Protein AF-0000000076656588 (afdb_homodimer)

Foldseek 3Di:
DQPFQQDFDPLFQADWAWDADDDDPVLVVVQLVLLVPDDDDDADPQLCDPVQLNAHHPVVLVVLSVVLNVFDLVVVSVLQRNFTKTWDWFDDPHDTKIKIKTKRAAPDPLAAEEEEEEAPPFFLVLQSVVVVVQVVVDGSPGHRHMYIYIGFALAQPIHFDDDPDADELLRSLNRVLRVCVNSNQQCAHEYEYAHSSLLSQLQNLLPPVRHFEYEYADQDADDPPPDDPVVFDPLQVLLQVLQVCCVVRNCVVLQCLQPPLVVLLVVCLPGLSSLLRVRVRCQPQFKQDRDPSSSSSNSSVSCNSRVRSSRRSSHSNQAPHPPHHHRQPDQSSQRAHEYEYEYASSENRGHGPVVSVVRYPYPYYHYDDHIGRSCCNRPVPVVVVSVVVSCVVCSVRD/DPPFQQDFDPLFQADWAWDADDDDPVLVVVQLVLLVPDDDDDADPQLCDPVQLNAHHPVVLVVLSVVLNVFDLVVVSVLQRNFTKTWDWFDDPHDTKIKIKTKRAAPDPLAAEEEEEEAPPFFLVLQSVVVVVQVVVDGSPGHRHMYIYIGFALAQPIHFDDDPDADELLRSLNRVLRVCVNSNQQCAHEYEYAHSSLLSLLQNLLPPVRHFEYEYAYQDADDPPPDDPVVDDPLQVLLQVLQVCCVVRNCVVLQCLQPPLVVLLVVCLPGLSSLLRVRVRCQPQFKQDRDPSSSSSNSSVSCNSRVRSSRRSSHSNQAPHPPHHHRQPDQSSQRAHEYEYEAASSENRGHDPVVSVVRYPYPYYHYDDHIGRSCCNRPVPVVVVSVVVSCVVCSVRD

Nearest PDB structures (foldseek):
  6ix4-assembly1_B  TM=9.823E-01  e=9.182E-57  Aspergillus usamii
  6ix4-assembly1_A  TM=9.821E-01  e=6.849E-57  Aspergillus usamii
  8xiz-assembly1_A  TM=9.850E-01  e=1.556E-56  Aspergillus usamii
  6ix2-assembly1_B  TM=9.852E-01  e=2.638E-56  Aspergillus usamii
  8xiz-assembly1_B  TM=9.873E-01  e=5.028E-56  Aspergillus usamii

Secondary structure (DSSP, 8-state):
--STT----TT-SSPPEE------HHHHHHHHHHHHTPPPPPP-TGGG-TT-TTSS-HHHHHHHHHHHHH--HHHHHHHHTTS-EEEEEEEETTEEEEEEEEEE--S-TTPEEEEEE--SS--GGGGHHHHHHHHHH--TTT-SEEEEEEPPTTSTTSPPPPSSS---HHHHHHHHHHHHHHTT-TT-EEEEE-HHHHHHHHHHHHH-TTEEEEEES-------S-S-GGG--HHHHHHHHHHHHIIIII-HHHHHHHH-HHHHHHHHTS-HHHHHHHHHHHHHHT-SSPPPHHHHHHHHHHHHHHT-TGGG-HHHHHHTSTT---STT-GGG-EEEEEEEEE-TBSSS---HHHHHTTEEEEEEEE-SS-BS-HHHH-HHHHHHHHHHHHHHHGGG-/--STT----TT-SSPPEE------HHHHHHHHHHHHTPPPPPP-TGGG-TT-TTSS-HHHHHHHHHHHHH--HHHHHHHHTTS-EEEEEEEETTEEEEEEEEEE--S-TTPEEEEEE--SS--GGGGHHHHHHHHHH--TTT--EEEEEEPPTTSTTSPPPPSSS---HHHHHHHHHHHHHHTT-TT-EEEEE-HHHHHHHHHHHHH-TTEEEEEES-------S-S-GGG--HHHHHHHHHHHHIIIII-HHHHHHHH-HHHHHHHHTS-HHHHHHHHHHHHHHT-SSPPPHHHHHHHHHHHHHHT-TGGG-HHHHHHTSTTPPPSTT-GGG-EEEEEEEEE-TBSSS---HHHHHTTEEEEEEEE-SS-BS-HHHH-HHHHHHHHHHHHHHHGGG-

Organism: Fusarium proliferatum (strain ET1) (NCBI:txid1227346)

Structure (mmCIF, N/CA/C/O backbone):
data_AF-0000000076656588-model_v1
#
loop_
_entity.id
_entity.type
_entity.pdbx_description
1 polymer 'Related to epoxide hydrolase'
#
loop_
_atom_site.group_PDB
_atom_site.id
_atom_site.type_symbol
_atom_site.label_atom_id
_atom_site.label_alt_id
_atom_site.label_comp_id
_atom_site.label_asym_id
_atom_site.label_entity_id
_atom_site.label_seq_id
_atom_site.pdbx_PDB_ins_code
_atom_site.Cartn_x
_atom_site.Cartn_y
_atom_site.Cartn_z
_atom_site.occupancy
_atom_site.B_iso_or_equiv
_atom_site.auth_seq_id
_atom_site.auth_comp_id
_atom_site.auth_asym_id
_atom_site.auth_atom_id
_atom_site.pdbx_PDB_model_num
ATOM 1 N N . MET A 1 1 ? 21.094 -28.156 -20.594 1 48.97 1 MET A N 1
ATOM 2 C CA . MET A 1 1 ? 19.859 -28.656 -19.969 1 48.97 1 MET A CA 1
ATOM 3 C C . MET A 1 1 ? 19.984 -30.141 -19.641 1 48.97 1 MET A C 1
ATOM 5 O O . MET A 1 1 ? 20.672 -30.891 -20.344 1 48.97 1 MET A O 1
ATOM 9 N N . SER A 1 2 ? 19.734 -30.406 -18.281 1 55.19 2 SER A N 1
ATOM 10 C CA . SER A 1 2 ? 19.844 -31.828 -17.969 1 55.19 2 SER A CA 1
ATOM 11 C C . SER A 1 2 ? 19.094 -32.688 -18.969 1 55.19 2 SER A C 1
ATOM 13 O O . SER A 1 2 ? 17.969 -32.375 -19.344 1 55.19 2 SER A O 1
ATOM 15 N N . ALA A 1 3 ? 19.766 -33.406 -19.562 1 64.75 3 ALA A N 1
ATOM 16 C CA . ALA A 1 3 ? 19.406 -34.344 -20.625 1 64.75 3 ALA A CA 1
ATOM 17 C C . ALA A 1 3 ? 18.25 -35.25 -20.188 1 64.75 3 ALA A C 1
ATOM 19 O O . ALA A 1 3 ? 17.531 -35.781 -21.031 1 64.75 3 ALA A O 1
ATOM 20 N N . ASN A 1 4 ? 18.047 -35.125 -18.828 1 86.75 4 ASN A N 1
ATOM 21 C CA . ASN A 1 4 ? 16.969 -36 -18.375 1 86.75 4 ASN A CA 1
ATOM 22 C C . ASN A 1 4 ? 15.625 -35.25 -18.359 1 86.75 4 ASN A C 1
ATOM 24 O O . ASN A 1 4 ? 15.578 -34.031 -18.125 1 86.75 4 ASN A O 1
ATOM 28 N N . TYR A 1 5 ? 14.445 -35.812 -18.781 1 95.06 5 TYR A N 1
ATOM 29 C CA . TYR A 1 5 ? 13.047 -35.406 -18.766 1 95.06 5 TYR A CA 1
ATOM 30 C C . TYR A 1 5 ? 12.758 -34.375 -19.859 1 95.06 5 TYR A C 1
ATOM 32 O O . TYR A 1 5 ? 11.781 -33.656 -19.797 1 95.06 5 TYR A O 1
ATOM 40 N N . CYS A 1 6 ? 13.633 -34.156 -20.875 1 95.06 6 CYS A N 1
ATOM 41 C CA . CYS A 1 6 ? 13.531 -33.062 -21.812 1 95.06 6 CYS A CA 1
ATOM 42 C C . CYS A 1 6 ? 12.906 -33.531 -23.125 1 95.06 6 CYS A C 1
ATOM 44 O O . CYS A 1 6 ? 12.773 -32.719 -24.062 1 95.06 6 CYS A O 1
ATOM 46 N N . THR A 1 7 ? 12.57 -34.812 -23.203 1 94.81 7 THR A N 1
ATOM 47 C CA . THR A 1 7 ? 11.984 -35.281 -24.453 1 94.81 7 THR A CA 1
ATOM 48 C C . THR A 1 7 ? 10.547 -34.812 -24.609 1 94.81 7 THR A C 1
ATOM 50 O O . THR A 1 7 ? 9.648 -35.25 -23.891 1 94.81 7 THR A O 1
ATOM 53 N N . ILE A 1 8 ? 10.328 -33.969 -25.547 1 95.12 8 ILE A N 1
ATOM 54 C CA . ILE A 1 8 ? 9.016 -33.406 -25.828 1 95.12 8 ILE A CA 1
ATOM 55 C C . ILE A 1 8 ? 8.078 -34.5 -26.312 1 95.12 8 ILE A C 1
ATOM 57 O O . ILE A 1 8 ? 8.461 -35.344 -27.141 1 95.12 8 ILE A O 1
ATOM 61 N N . PRO A 1 9 ? 6.887 -34.5 -25.812 1 94.25 9 PRO A N 1
ATOM 62 C CA . PRO A 1 9 ? 5.945 -35.562 -26.25 1 94.25 9 PRO A CA 1
ATOM 63 C C . PRO A 1 9 ? 5.805 -35.625 -27.766 1 94.25 9 PRO A C 1
ATOM 65 O O . PRO A 1 9 ? 5.793 -34.594 -28.438 1 94.25 9 PRO A O 1
ATOM 68 N N . THR A 1 10 ? 5.66 -36.781 -28.281 1 92.94 10 THR A N 1
ATOM 69 C CA . THR A 1 10 ? 5.559 -37 -29.719 1 92.94 10 THR A CA 1
ATOM 70 C C . THR A 1 10 ? 4.305 -36.344 -30.281 1 92.94 10 THR A C 1
ATOM 72 O O . THR A 1 10 ? 4.289 -35.938 -31.438 1 92.94 10 THR A O 1
ATOM 75 N N . ALA A 1 11 ? 3.338 -36.188 -29.469 1 94.56 11 ALA A N 1
ATOM 76 C CA . ALA A 1 11 ? 2.051 -35.656 -29.891 1 94.56 11 ALA A CA 1
ATOM 77 C C . ALA A 1 11 ? 2.09 -34.125 -29.922 1 94.56 11 ALA A C 1
ATOM 79 O O . ALA A 1 11 ? 1.123 -33.469 -30.344 1 94.56 11 ALA A O 1
ATOM 80 N N . ALA A 1 12 ? 3.191 -33.531 -29.547 1 96.94 12 ALA A N 1
ATOM 81 C CA . ALA A 1 12 ? 3.285 -32.062 -29.531 1 96.94 12 ALA A CA 1
ATOM 82 C C . ALA A 1 12 ? 3.004 -31.484 -30.906 1 96.94 12 ALA A C 1
ATOM 84 O O . ALA A 1 12 ? 3.541 -31.953 -31.906 1 96.94 12 ALA A O 1
ATOM 85 N N . ILE A 1 13 ? 2.156 -30.516 -30.953 1 97.12 13 ILE A N 1
ATOM 86 C CA . ILE A 1 13 ? 1.765 -29.859 -32.188 1 97.12 13 ILE A CA 1
ATOM 87 C C . ILE A 1 13 ? 2.816 -28.828 -32.594 1 97.12 13 ILE A C 1
ATOM 89 O O . ILE A 1 13 ? 3.105 -28.641 -33.75 1 97.12 13 ILE A O 1
ATOM 93 N N . LYS A 1 14 ? 3.307 -28.141 -31.594 1 96.88 14 LYS A N 1
ATOM 94 C CA . LYS A 1 14 ? 4.387 -27.172 -31.734 1 96.88 14 LYS A CA 1
ATOM 95 C C . LYS A 1 14 ? 5.523 -27.469 -30.766 1 96.88 14 LYS A C 1
ATOM 97 O O . LYS A 1 14 ? 5.285 -27.781 -29.594 1 96.88 14 LYS A O 1
ATOM 102 N N . GLN A 1 15 ? 6.684 -27.328 -31.25 1 95.81 15 GLN A N 1
ATOM 103 C CA . GLN A 1 15 ? 7.84 -27.609 -30.406 1 95.81 15 GLN A CA 1
ATOM 104 C C . GLN A 1 15 ? 8.227 -26.391 -29.562 1 95.81 15 GLN A C 1
ATOM 106 O O . GLN A 1 15 ? 8.492 -25.312 -30.109 1 95.81 15 GLN A O 1
ATOM 111 N N . PRO A 1 16 ? 8.242 -26.531 -28.266 1 97.69 16 PRO A N 1
ATOM 112 C CA . PRO A 1 16 ? 8.805 -25.438 -27.469 1 97.69 16 PRO A CA 1
ATOM 113 C C . PRO A 1 16 ? 10.312 -25.312 -27.641 1 97.69 16 PRO A C 1
ATOM 115 O O . PRO A 1 16 ? 10.969 -26.219 -28.156 1 97.69 16 PRO A O 1
ATOM 118 N N . LYS A 1 17 ? 10.844 -24.188 -27.266 1 97.88 17 LYS A N 1
ATOM 119 C CA . LYS A 1 17 ? 12.273 -23.938 -27.391 1 97.88 17 LYS A CA 1
ATOM 120 C C . LYS A 1 17 ? 12.977 -24.078 -26.031 1 97.88 17 LYS A C 1
ATOM 122 O O . LYS A 1 17 ? 12.516 -23.531 -25.031 1 97.88 17 LYS A O 1
ATOM 127 N N . PRO A 1 18 ? 14.07 -24.875 -26.031 1 97.31 18 PRO A N 1
ATOM 128 C CA . PRO A 1 18 ? 14.82 -24.906 -24.781 1 97.31 18 PRO A CA 1
ATOM 129 C C . PRO A 1 18 ? 15.211 -23.516 -24.281 1 97.31 18 PRO A C 1
ATOM 131 O O . PRO A 1 18 ? 15.516 -22.641 -25.094 1 97.31 18 PRO A O 1
ATOM 134 N N . PHE A 1 19 ? 15.195 -23.344 -23.016 1 98.19 19 PHE A N 1
ATOM 135 C CA . PHE A 1 19 ? 15.5 -22.062 -22.375 1 98.19 19 PHE A CA 1
ATOM 136 C C . PHE A 1 19 ? 16.469 -22.25 -21.219 1 98.19 19 PHE A C 1
ATOM 138 O O . PHE A 1 19 ? 16.359 -23.219 -20.469 1 98.19 19 PHE A O 1
ATOM 145 N N . VAL A 1 20 ? 17.453 -21.422 -21.109 1 98.12 20 VAL A N 1
ATOM 146 C CA . VAL A 1 20 ? 18.391 -21.422 -20 1 98.12 20 VAL A CA 1
ATOM 147 C C . VAL A 1 20 ? 18.297 -20.109 -19.234 1 98.12 20 VAL A C 1
ATOM 149 O O . VAL A 1 20 ? 18.422 -19.031 -19.812 1 98.12 20 VAL A O 1
ATOM 152 N N . VAL A 1 21 ? 18.031 -20.172 -17.969 1 98.31 21 VAL A N 1
ATOM 153 C CA . VAL A 1 21 ? 18.016 -18.984 -17.125 1 98.31 21 VAL A CA 1
ATOM 154 C C . VAL A 1 21 ? 19.438 -18.469 -16.938 1 98.31 21 VAL A C 1
ATOM 156 O O . VAL A 1 21 ? 20.281 -19.141 -16.359 1 98.31 21 VAL A O 1
ATOM 159 N N . ARG A 1 22 ? 19.703 -17.328 -17.453 1 98 22 ARG A N 1
ATOM 160 C CA . ARG A 1 22 ? 21.016 -16.719 -17.391 1 98 22 ARG A CA 1
ATOM 161 C C . ARG A 1 22 ? 20.922 -15.203 -17.516 1 98 22 ARG A C 1
ATOM 163 O O . ARG A 1 22 ? 20.5 -14.688 -18.547 1 98 22 ARG A O 1
ATOM 170 N N . HIS A 1 23 ? 21.312 -14.469 -16.516 1 98.5 23 HIS A N 1
ATOM 171 C CA . HIS A 1 23 ? 21.438 -13.016 -16.547 1 98.5 23 HIS A CA 1
ATOM 172 C C . HIS A 1 23 ? 22.875 -12.594 -16.797 1 98.5 23 HIS A C 1
ATOM 174 O O . HIS A 1 23 ? 23.812 -13.32 -16.422 1 98.5 23 HIS A O 1
ATOM 180 N N . THR A 1 24 ? 23.094 -11.477 -17.406 1 98.44 24 THR A N 1
ATOM 181 C CA . THR A 1 24 ? 24.453 -11.031 -17.719 1 98.44 24 THR A CA 1
ATOM 182 C C . THR A 1 24 ? 25.188 -10.602 -16.438 1 98.44 24 THR A C 1
ATOM 184 O O . THR A 1 24 ? 24.547 -10.312 -15.43 1 98.44 24 THR A O 1
ATOM 187 N N . ASP A 1 25 ? 26.484 -10.633 -16.516 1 98.06 25 ASP A N 1
ATOM 188 C CA . ASP A 1 25 ? 27.297 -10.164 -15.398 1 98.06 25 ASP A CA 1
ATOM 189 C C . ASP A 1 25 ? 26.984 -8.703 -15.07 1 98.06 25 ASP A C 1
ATOM 191 O O . ASP A 1 25 ? 27.031 -8.297 -13.906 1 98.06 25 ASP A O 1
ATOM 195 N N . GLU A 1 26 ? 26.719 -7.961 -16.047 1 97.94 26 GLU A N 1
ATOM 196 C CA . GLU A 1 26 ? 26.375 -6.555 -15.867 1 97.94 26 GLU A CA 1
ATOM 197 C C . GLU A 1 26 ? 25.062 -6.41 -15.086 1 97.94 26 GLU A C 1
ATOM 199 O O . GLU A 1 26 ? 24.984 -5.598 -14.156 1 97.94 26 GLU A O 1
ATOM 204 N N . GLN A 1 27 ? 24.062 -7.16 -15.438 1 97.38 27 GLN A N 1
ATOM 205 C CA . GLN A 1 27 ? 22.797 -7.145 -14.719 1 97.38 27 GLN A CA 1
ATOM 206 C C . GLN A 1 27 ? 23 -7.492 -13.242 1 97.38 27 GLN A C 1
ATOM 208 O O . GLN A 1 27 ? 22.391 -6.867 -12.367 1 97.38 27 GLN A O 1
ATOM 213 N N . LEU A 1 28 ? 23.828 -8.484 -13.008 1 98.31 28 LEU A N 1
ATOM 214 C CA . LEU A 1 28 ? 24.047 -8.938 -11.641 1 98.31 28 LEU A CA 1
ATOM 215 C C . LEU A 1 28 ? 24.859 -7.922 -10.852 1 98.31 28 LEU A C 1
ATOM 217 O O . LEU A 1 28 ? 24.641 -7.73 -9.656 1 98.31 28 LEU A O 1
ATOM 221 N N . ARG A 1 29 ? 25.844 -7.254 -11.5 1 97.38 29 ARG A N 1
ATOM 222 C CA . ARG A 1 29 ? 26.625 -6.203 -10.844 1 97.38 29 ARG A CA 1
ATOM 223 C C . ARG A 1 29 ? 25.734 -5.012 -10.492 1 97.38 29 ARG A C 1
ATOM 225 O O . ARG A 1 29 ? 25.828 -4.457 -9.398 1 97.38 29 ARG A O 1
ATOM 232 N N . ASP A 1 30 ? 24.906 -4.617 -11.438 1 96.31 30 ASP A N 1
ATOM 233 C CA . ASP A 1 30 ? 23.984 -3.518 -11.195 1 96.31 30 ASP A CA 1
ATOM 234 C C . ASP A 1 30 ? 23.031 -3.846 -10.039 1 96.31 30 ASP A C 1
ATOM 236 O O . ASP A 1 30 ? 22.719 -2.979 -9.219 1 96.31 30 ASP A O 1
ATOM 240 N N . PHE A 1 31 ? 22.609 -5.059 -10.102 1 97.62 31 PHE A N 1
ATOM 241 C CA . PHE A 1 31 ? 21.734 -5.555 -9.047 1 97.62 31 PHE A CA 1
ATOM 242 C C . PHE A 1 31 ? 22.422 -5.453 -7.684 1 97.62 31 PHE A C 1
ATOM 244 O O . PHE A 1 31 ? 21.844 -4.93 -6.73 1 97.62 31 PHE A O 1
ATOM 251 N N . LYS A 1 32 ? 23.578 -5.902 -7.531 1 97.31 32 LYS A N 1
ATOM 252 C CA . LYS A 1 32 ? 24.344 -5.84 -6.289 1 97.31 32 LYS A CA 1
ATOM 253 C C . LYS A 1 32 ? 24.578 -4.391 -5.863 1 97.31 32 LYS A C 1
ATOM 255 O O . LYS A 1 32 ? 24.453 -4.059 -4.684 1 97.31 32 LYS A O 1
ATOM 260 N N . THR A 1 33 ? 24.906 -3.533 -6.793 1 96.69 33 THR A N 1
ATOM 261 C CA . THR A 1 33 ? 25.141 -2.119 -6.512 1 96.69 33 THR A CA 1
ATOM 262 C C . THR A 1 33 ? 23.875 -1.472 -5.957 1 96.69 33 THR A C 1
ATOM 264 O O . THR A 1 33 ? 23.938 -0.664 -5.027 1 96.69 33 THR A O 1
ATOM 267 N N . ALA A 1 34 ? 22.75 -1.822 -6.527 1 96.81 34 ALA A N 1
ATOM 268 C CA . ALA A 1 34 ? 21.469 -1.281 -6.074 1 96.81 34 ALA A CA 1
ATOM 269 C C . ALA A 1 34 ? 21.188 -1.677 -4.629 1 96.81 34 ALA A C 1
ATOM 271 O O . ALA A 1 34 ? 20.672 -0.872 -3.846 1 96.81 34 ALA A O 1
ATOM 272 N N . ILE A 1 35 ? 21.5 -2.916 -4.277 1 97.81 35 ILE A N 1
ATOM 273 C CA . ILE A 1 35 ? 21.312 -3.396 -2.912 1 97.81 35 ILE A CA 1
ATOM 274 C C . ILE A 1 35 ? 22.234 -2.637 -1.96 1 97.81 35 ILE A C 1
ATOM 276 O O . ILE A 1 35 ? 21.781 -2.141 -0.921 1 97.81 35 ILE A O 1
ATOM 280 N N . GLU A 1 36 ? 23.438 -2.475 -2.338 1 96.25 36 GLU A N 1
ATOM 281 C CA . GLU A 1 36 ? 24.469 -1.931 -1.46 1 96.25 36 GLU A CA 1
ATOM 282 C C . GLU A 1 36 ? 24.281 -0.431 -1.25 1 96.25 36 GLU A C 1
ATOM 284 O O . GLU A 1 36 ? 24.672 0.109 -0.21 1 96.25 36 GLU A O 1
ATOM 289 N N . SER A 1 37 ? 23.625 0.209 -2.154 1 93.56 37 SER A N 1
ATOM 290 C CA . SER A 1 37 ? 23.516 1.663 -2.107 1 93.56 37 SER A CA 1
ATOM 291 C C . SER A 1 37 ? 22.219 2.104 -1.437 1 93.56 37 SER A C 1
ATOM 293 O O . SER A 1 37 ? 21.984 3.299 -1.241 1 93.56 37 SER A O 1
ATOM 295 N N . TH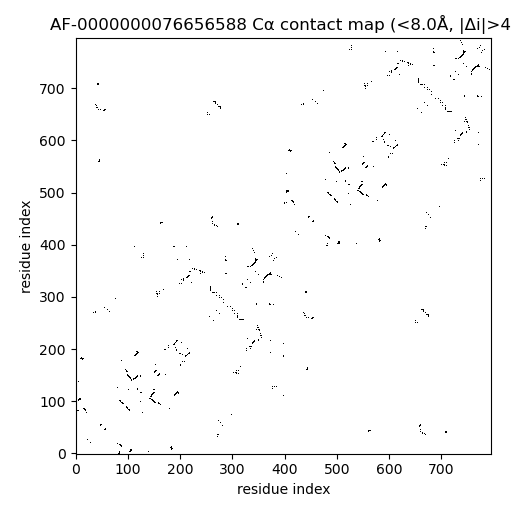R A 1 38 ? 21.453 1.171 -1.099 1 94.5 38 THR A N 1
ATOM 296 C CA . THR A 1 38 ? 20.125 1.527 -0.612 1 94.5 38 THR A CA 1
ATOM 297 C C . THR A 1 38 ? 20.188 1.971 0.847 1 94.5 38 THR A C 1
ATOM 299 O O . THR A 1 38 ? 20.859 1.335 1.668 1 94.5 38 THR A O 1
ATOM 302 N N . LYS A 1 39 ? 19.5 3.086 1.136 1 91.62 39 LYS A N 1
ATOM 303 C CA . LYS A 1 39 ? 19.297 3.551 2.506 1 91.62 39 LYS A CA 1
ATOM 304 C C . LYS A 1 39 ? 18.094 2.867 3.146 1 91.62 39 LYS A C 1
ATOM 306 O O . LYS A 1 39 ? 17.031 2.744 2.521 1 91.62 39 LYS A O 1
ATOM 311 N N . LEU A 1 40 ? 18.328 2.359 4.379 1 95.94 40 LEU A N 1
ATOM 312 C CA . LEU A 1 40 ? 17.219 1.747 5.109 1 95.94 40 LEU A CA 1
ATOM 313 C C . LEU A 1 40 ? 16.516 2.773 5.988 1 95.94 40 LEU A C 1
ATOM 315 O O . LEU A 1 40 ? 17.156 3.639 6.582 1 95.94 40 LEU A O 1
ATOM 319 N N . GLY A 1 41 ? 15.258 2.785 6.047 1 95.75 41 GLY A N 1
ATOM 320 C CA . GLY A 1 41 ? 14.484 3.709 6.859 1 95.75 41 GLY A CA 1
ATOM 321 C C . GLY A 1 41 ? 14.797 3.607 8.344 1 95.75 41 GLY A C 1
ATOM 322 O O . GLY A 1 41 ? 15.422 2.641 8.789 1 95.75 41 GLY A O 1
ATOM 323 N N . PRO A 1 42 ? 14.383 4.586 9.07 1 97.44 42 PRO A N 1
ATOM 324 C CA . PRO A 1 42 ? 14.664 4.594 10.508 1 97.44 42 PRO A CA 1
ATOM 325 C C . PRO A 1 42 ? 13.859 3.549 11.273 1 97.44 42 PRO A C 1
ATOM 327 O O . PRO A 1 42 ? 12.836 3.062 10.773 1 97.44 42 PRO A O 1
ATOM 330 N N . THR A 1 43 ? 14.375 3.211 12.445 1 97.81 43 THR A N 1
ATOM 331 C CA . THR A 1 43 ? 13.594 2.389 13.367 1 97.81 43 THR A CA 1
ATOM 332 C C . THR A 1 43 ? 12.406 3.174 13.922 1 97.81 43 THR A C 1
ATOM 334 O O . THR A 1 43 ? 12.531 4.363 14.219 1 97.81 43 THR A O 1
ATOM 337 N N . THR A 1 44 ? 11.328 2.566 14.031 1 98.56 44 THR A N 1
ATOM 338 C CA . THR A 1 44 ? 10.109 3.098 14.633 1 98.56 44 THR A CA 1
ATOM 339 C C . THR A 1 44 ? 9.516 2.098 15.617 1 98.56 44 THR A C 1
ATOM 341 O O . THR A 1 44 ? 9.945 0.945 15.68 1 98.56 44 THR A O 1
ATOM 344 N N . TYR A 1 45 ? 8.555 2.566 16.422 1 98.44 45 TYR A N 1
ATOM 345 C CA . TYR A 1 45 ? 7.824 1.678 17.328 1 98.44 45 TYR A CA 1
ATOM 346 C C . TYR A 1 45 ? 7.242 0.492 16.562 1 98.44 45 TYR A C 1
ATOM 348 O O . TYR A 1 45 ? 7.324 -0.65 17.016 1 98.44 45 TYR A O 1
ATOM 356 N N . GLU A 1 46 ? 6.727 0.719 15.383 1 98.62 46 GLU A N 1
ATOM 357 C CA . GLU A 1 46 ? 6.023 -0.283 14.586 1 98.62 46 GLU A CA 1
ATOM 358 C C . GLU A 1 46 ? 6.984 -1.35 14.07 1 98.62 46 GLU A C 1
ATOM 360 O O . GLU A 1 46 ? 6.688 -2.545 14.148 1 98.62 46 GLU A O 1
ATOM 365 N N . ASN A 1 47 ? 8.133 -0.946 13.539 1 98.62 47 ASN A N 1
ATOM 366 C CA . ASN A 1 47 ? 9.016 -1.929 12.914 1 98.62 47 ASN A CA 1
ATOM 367 C C . ASN A 1 47 ? 9.961 -2.557 13.93 1 98.62 47 ASN A C 1
ATOM 369 O O . ASN A 1 47 ? 10.844 -3.338 13.562 1 98.62 47 ASN A O 1
ATOM 373 N N . LEU A 1 48 ? 9.734 -2.207 15.25 1 98.44 48 LEU A N 1
ATOM 374 C CA . LEU A 1 48 ? 10.477 -2.852 16.328 1 98.44 48 LEU A CA 1
ATOM 375 C C . LEU A 1 48 ? 9.68 -4.004 16.922 1 98.44 48 LEU A C 1
ATOM 377 O O . LEU A 1 48 ? 10.219 -4.812 17.688 1 98.44 48 LEU A O 1
ATOM 381 N N . GLN A 1 49 ? 8.367 -4.039 16.594 1 97.81 49 GLN A N 1
ATOM 382 C CA . GLN A 1 49 ? 7.539 -5.105 17.141 1 97.81 49 GLN A CA 1
ATOM 383 C C . GLN A 1 49 ? 7.953 -6.465 16.594 1 97.81 49 GLN A C 1
ATOM 385 O O . GLN A 1 49 ? 7.789 -6.73 15.398 1 97.81 49 GLN A O 1
ATOM 390 N N . GLN A 1 50 ? 8.281 -7.395 17.469 1 96.06 50 GLN A N 1
ATOM 391 C CA . GLN A 1 50 ? 8.867 -8.656 17.016 1 96.06 50 GLN A CA 1
ATOM 392 C C . GLN A 1 50 ? 7.785 -9.648 16.594 1 96.06 50 GLN A C 1
ATOM 394 O O . GLN A 1 50 ? 8.078 -10.641 15.938 1 96.06 50 GLN A O 1
ATOM 399 N N . ASP A 1 51 ? 6.535 -9.438 16.953 1 96.5 51 ASP A N 1
ATOM 400 C CA . ASP A 1 51 ? 5.453 -10.336 16.562 1 96.5 51 ASP A CA 1
ATOM 401 C C . ASP A 1 51 ? 4.98 -10.039 15.141 1 96.5 51 ASP A C 1
ATOM 403 O O . ASP A 1 51 ? 4.035 -10.664 14.656 1 96.5 51 ASP A O 1
ATOM 407 N N . ARG A 1 52 ? 5.492 -9.047 14.438 1 96.62 52 ARG A N 1
ATOM 408 C CA . ARG A 1 52 ? 5.289 -8.703 13.039 1 96.62 52 ARG A CA 1
ATOM 409 C C . ARG A 1 52 ? 3.865 -8.211 12.797 1 96.62 52 ARG A C 1
ATOM 411 O O . ARG A 1 52 ? 3.371 -8.258 11.664 1 96.62 52 ARG A O 1
ATOM 418 N N . LYS A 1 53 ? 3.186 -7.738 13.828 1 96.81 53 LYS A N 1
ATOM 419 C CA . LYS A 1 53 ? 1.797 -7.32 13.664 1 96.81 53 LYS A CA 1
ATOM 420 C C . LYS A 1 53 ? 1.69 -6.121 12.727 1 96.81 53 LYS A C 1
ATOM 422 O O . LYS A 1 53 ? 0.666 -5.93 12.07 1 96.81 53 LYS A O 1
ATOM 427 N N . TYR A 1 54 ? 2.797 -5.32 12.578 1 98.19 54 TYR A N 1
ATOM 428 C CA . TYR A 1 54 ? 2.768 -4.129 11.734 1 98.19 54 TYR A CA 1
ATOM 429 C C . TYR A 1 54 ? 3.561 -4.348 10.453 1 98.19 54 TYR A C 1
ATOM 431 O O . TYR A 1 54 ? 3.773 -3.412 9.68 1 98.19 54 TYR A O 1
ATOM 439 N N . GLY A 1 55 ? 4.035 -5.562 10.18 1 98.12 55 GLY A N 1
ATOM 440 C CA . GLY A 1 55 ? 4.816 -5.875 8.992 1 98.12 55 GLY A CA 1
ATOM 441 C C . GLY A 1 55 ? 6.234 -6.312 9.305 1 98.12 55 GLY A C 1
ATOM 442 O O . GLY A 1 55 ? 6.512 -6.77 10.414 1 98.12 55 GLY A O 1
ATOM 443 N N . VAL A 1 56 ? 7.109 -6.215 8.398 1 97.88 56 VAL A N 1
ATOM 444 C CA . VAL A 1 56 ? 8.492 -6.652 8.57 1 97.88 56 VAL A CA 1
ATOM 445 C C . VAL A 1 56 ? 9.18 -5.781 9.617 1 97.88 56 VAL A C 1
ATOM 447 O O . VAL A 1 56 ? 8.898 -4.582 9.719 1 97.88 56 VAL A O 1
ATOM 450 N N . THR A 1 57 ? 10.055 -6.375 10.344 1 98.25 57 THR A N 1
ATOM 451 C CA . THR A 1 57 ? 10.805 -5.633 11.352 1 98.25 57 THR A CA 1
ATOM 452 C C . THR A 1 57 ? 12.062 -5.02 10.75 1 98.25 57 THR A C 1
ATOM 454 O O . THR A 1 57 ? 12.586 -5.523 9.75 1 98.25 57 THR A O 1
ATOM 457 N N . SER A 1 58 ? 12.516 -3.902 11.336 1 98.19 58 SER A N 1
ATOM 458 C CA . SER A 1 58 ? 13.773 -3.291 10.914 1 98.19 58 SER A CA 1
ATOM 459 C C . SER A 1 58 ? 14.938 -4.266 11.055 1 98.19 58 SER A C 1
ATOM 461 O O . SER A 1 58 ? 15.828 -4.305 10.203 1 98.19 58 SER A O 1
ATOM 463 N N . GLN A 1 59 ? 14.898 -5.055 12.086 1 98.31 59 GLN A N 1
ATOM 464 C CA . GLN A 1 59 ? 15.945 -6.043 12.312 1 98.31 59 GLN A CA 1
ATOM 465 C C . GLN A 1 59 ? 15.984 -7.074 11.188 1 98.31 59 GLN A C 1
ATOM 467 O O . GLN A 1 59 ? 17.047 -7.344 10.617 1 98.31 59 GLN A O 1
ATOM 472 N N . TRP A 1 60 ? 14.883 -7.668 10.891 1 98.38 60 TRP A N 1
ATOM 473 C CA . TRP A 1 60 ? 14.82 -8.68 9.844 1 98.38 60 TRP A CA 1
ATOM 474 C C . TRP A 1 60 ? 15.297 -8.109 8.508 1 98.38 60 TRP A C 1
ATOM 476 O O . TRP A 1 60 ? 16.062 -8.758 7.789 1 98.38 60 TRP A O 1
ATOM 486 N N . LEU A 1 61 ? 14.828 -6.895 8.141 1 98.69 61 LEU A N 1
ATOM 487 C CA . LEU A 1 61 ? 15.195 -6.301 6.863 1 98.69 61 LEU A CA 1
ATOM 488 C C . LEU A 1 61 ? 16.703 -6.047 6.797 1 98.69 61 LEU A C 1
ATOM 490 O O . LEU A 1 61 ? 17.328 -6.32 5.773 1 98.69 61 LEU A O 1
ATOM 494 N N . ARG A 1 62 ? 17.25 -5.52 7.871 1 98.25 62 ARG A N 1
ATOM 495 C CA . ARG A 1 62 ? 18.688 -5.262 7.914 1 98.25 62 ARG A CA 1
ATOM 496 C C . ARG A 1 62 ? 19.484 -6.555 7.723 1 98.25 62 ARG A C 1
ATOM 498 O O . ARG A 1 62 ? 20.453 -6.586 6.961 1 98.25 62 ARG A O 1
ATOM 505 N N . GLU A 1 63 ? 19.047 -7.582 8.438 1 98.25 63 GLU A N 1
ATOM 506 C CA . GLU A 1 63 ? 19.703 -8.875 8.328 1 98.25 63 GLU A CA 1
ATOM 507 C C . GLU A 1 63 ? 19.562 -9.461 6.93 1 98.25 63 GLU A C 1
ATOM 509 O O . GLU A 1 63 ? 20.516 -10.031 6.383 1 98.25 63 GLU A O 1
ATOM 514 N N . ALA A 1 64 ? 18.422 -9.359 6.379 1 98.75 64 ALA A N 1
ATOM 515 C CA . ALA A 1 64 ? 18.172 -9.875 5.039 1 98.75 64 ALA A CA 1
ATOM 516 C C . ALA A 1 64 ? 19.016 -9.141 3.998 1 98.75 64 ALA A C 1
ATOM 518 O O . ALA A 1 64 ? 19.562 -9.758 3.08 1 98.75 64 ALA A O 1
ATOM 519 N N . VAL A 1 65 ? 19.094 -7.797 4.113 1 98.75 65 VAL A N 1
ATOM 520 C CA . VAL A 1 65 ? 19.875 -7 3.174 1 98.75 65 VAL A CA 1
ATOM 521 C C . VAL A 1 65 ? 21.344 -7.375 3.271 1 98.75 65 VAL A C 1
ATOM 523 O O . VAL A 1 65 ? 22.031 -7.508 2.254 1 98.75 65 VAL A O 1
ATOM 526 N N . GLU A 1 66 ? 21.828 -7.57 4.473 1 98.38 66 GLU A N 1
ATOM 527 C CA . GLU A 1 66 ? 23.219 -7.98 4.652 1 98.38 66 GLU A CA 1
ATOM 528 C C . GLU A 1 66 ? 23.484 -9.344 4.012 1 98.38 66 GLU A C 1
ATOM 530 O O . GLU A 1 66 ? 24.484 -9.523 3.322 1 98.38 66 GLU A O 1
ATOM 535 N N . ALA A 1 67 ? 22.578 -10.266 4.258 1 98.62 67 ALA A N 1
ATOM 536 C CA . ALA A 1 67 ? 22.703 -11.586 3.648 1 98.62 67 ALA A CA 1
ATOM 537 C C . ALA A 1 67 ? 22.625 -11.5 2.127 1 98.62 67 ALA A C 1
ATOM 539 O O . ALA A 1 67 ? 23.297 -12.266 1.421 1 98.62 67 ALA A O 1
ATOM 540 N N . TRP A 1 68 ? 21.828 -10.586 1.673 1 98.69 68 TRP A N 1
ATOM 541 C CA . TRP A 1 68 ? 21.594 -10.43 0.242 1 98.69 68 TRP A CA 1
ATOM 542 C C . TRP A 1 68 ? 22.859 -9.961 -0.467 1 98.69 68 TRP A C 1
ATOM 544 O O . TRP A 1 68 ? 23.094 -10.32 -1.624 1 98.69 68 TRP A O 1
ATOM 554 N N . LYS A 1 69 ? 23.688 -9.172 0.165 1 97.5 69 LYS A N 1
ATOM 555 C CA . LYS A 1 69 ? 24.938 -8.695 -0.4 1 97.5 69 LYS A CA 1
ATOM 556 C C . LYS A 1 69 ? 25.875 -9.859 -0.723 1 97.5 69 LYS A C 1
ATOM 558 O O . LYS A 1 69 ? 26.688 -9.773 -1.646 1 97.5 69 LYS A O 1
ATOM 563 N N . GLU A 1 70 ? 25.719 -10.945 -0.02 1 96.75 70 GLU A N 1
ATOM 564 C CA . GLU A 1 70 ? 26.578 -12.109 -0.207 1 96.75 70 GLU A CA 1
ATOM 565 C C . GLU A 1 70 ? 25.875 -13.18 -1.039 1 96.75 70 GLU A C 1
ATOM 567 O O . GLU A 1 70 ? 26.484 -14.18 -1.414 1 96.75 70 GLU A O 1
ATOM 572 N N . PHE A 1 71 ? 24.641 -12.984 -1.22 1 97.38 71 PHE A N 1
ATOM 573 C CA . PHE A 1 71 ? 23.797 -13.93 -1.952 1 97.38 71 PHE A CA 1
ATOM 574 C C . PHE A 1 71 ? 24.281 -14.078 -3.389 1 97.38 71 PHE A C 1
ATOM 576 O O . PHE A 1 71 ? 24.594 -13.086 -4.051 1 97.38 71 PHE A O 1
ATOM 583 N N . ASP A 1 72 ? 24.359 -15.32 -3.9 1 97.31 72 ASP A N 1
ATOM 584 C CA . ASP A 1 72 ? 24.859 -15.617 -5.242 1 97.31 72 ASP A CA 1
ATOM 585 C C . ASP A 1 72 ? 23.719 -16.109 -6.145 1 97.31 72 ASP A C 1
ATOM 587 O O . ASP A 1 72 ? 23.406 -17.297 -6.156 1 97.31 72 ASP A O 1
ATOM 591 N N . TRP A 1 73 ? 23.25 -15.297 -7.047 1 98.38 73 TRP A N 1
ATOM 592 C CA . TRP A 1 73 ? 22.172 -15.648 -7.973 1 98.38 73 TRP A CA 1
ATOM 593 C C . TRP A 1 73 ? 22.609 -16.75 -8.93 1 98.38 73 TRP A C 1
ATOM 595 O O . TRP A 1 73 ? 21.797 -17.547 -9.383 1 98.38 73 TRP A O 1
ATOM 605 N N . ARG A 1 74 ? 23.891 -16.891 -9.211 1 98.31 74 ARG A N 1
ATOM 606 C CA . ARG A 1 74 ? 24.391 -17.922 -10.117 1 98.31 74 ARG A CA 1
ATOM 607 C C . ARG A 1 74 ? 24.062 -19.312 -9.594 1 98.31 74 ARG A C 1
ATOM 609 O O . ARG A 1 74 ? 23.812 -20.234 -10.383 1 98.31 74 ARG A O 1
ATOM 616 N N . LYS A 1 75 ? 24.047 -19.406 -8.312 1 98.12 75 LYS A N 1
ATOM 617 C CA . LYS A 1 75 ? 23.672 -20.688 -7.723 1 98.12 75 LYS A CA 1
ATOM 618 C C . LYS A 1 75 ? 22.203 -21.016 -8.031 1 98.12 75 LYS A C 1
ATOM 620 O O . LYS A 1 75 ? 21.875 -22.172 -8.281 1 98.12 75 LYS A O 1
ATOM 625 N N . VAL A 1 76 ? 21.375 -20 -8.008 1 98.25 76 VAL A N 1
ATOM 626 C CA . VAL A 1 76 ? 19.953 -20.188 -8.305 1 98.25 76 VAL A CA 1
ATOM 627 C C . VAL A 1 76 ? 19.781 -20.578 -9.773 1 98.25 76 VAL A C 1
ATOM 629 O O . VAL A 1 76 ? 19.016 -21.484 -10.086 1 98.25 76 VAL A O 1
ATOM 632 N N . GLU A 1 77 ? 20.531 -19.906 -10.656 1 98.56 77 GLU A N 1
ATOM 633 C CA . GLU A 1 77 ? 20.516 -20.297 -12.062 1 98.56 77 GLU A CA 1
ATOM 634 C C . GLU A 1 77 ? 20.906 -21.766 -12.234 1 98.56 77 GLU A C 1
ATOM 636 O O . GLU A 1 77 ? 20.281 -22.5 -13 1 98.56 77 GLU A O 1
ATOM 641 N N . GLY A 1 78 ? 21.938 -22.156 -11.516 1 97.88 78 GLY A N 1
ATOM 642 C CA . GLY A 1 78 ? 22.375 -23.547 -11.57 1 97.88 78 GLY A CA 1
ATOM 643 C C . GLY A 1 78 ? 21.297 -24.516 -11.141 1 97.88 78 GLY A C 1
ATOM 644 O O . GLY A 1 78 ? 21.094 -25.547 -11.781 1 97.88 78 GLY A O 1
ATOM 645 N N . GLU A 1 79 ? 20.609 -24.203 -10.078 1 97.19 79 GLU A N 1
ATOM 646 C CA . GLU A 1 79 ? 19.562 -25.078 -9.547 1 97.19 79 GLU A CA 1
ATOM 647 C C . GLU A 1 79 ? 18.375 -25.172 -10.516 1 97.19 79 GLU A C 1
ATOM 649 O O . GLU A 1 79 ? 17.844 -26.266 -10.742 1 97.19 79 GLU A O 1
ATOM 654 N N . VAL A 1 80 ? 17.953 -24.031 -11.055 1 98.19 80 VAL A N 1
ATOM 655 C CA . VAL A 1 80 ? 16.828 -23.984 -11.977 1 98.19 80 VAL A CA 1
ATOM 656 C C . VAL A 1 80 ? 17.172 -24.75 -13.258 1 98.19 80 VAL A C 1
ATOM 658 O O . VAL A 1 80 ? 16.359 -25.516 -13.773 1 98.19 80 VAL A O 1
ATOM 661 N N . ASN A 1 81 ? 18.391 -24.594 -13.711 1 97.88 81 ASN A N 1
ATOM 662 C CA . ASN A 1 81 ? 18.812 -25.141 -14.992 1 97.88 81 ASN A CA 1
ATOM 663 C C . ASN A 1 81 ? 19.156 -26.625 -14.875 1 97.88 81 ASN A C 1
ATOM 665 O O . ASN A 1 81 ? 19.453 -27.281 -15.875 1 97.88 81 ASN A O 1
ATOM 669 N N . ARG A 1 82 ? 19.109 -27.141 -13.656 1 96.38 82 ARG A N 1
ATOM 670 C CA . ARG A 1 82 ? 19.188 -28.594 -13.5 1 96.38 82 ARG A CA 1
ATOM 671 C C . ARG A 1 82 ? 17.984 -29.266 -14.133 1 96.38 82 ARG A C 1
ATOM 673 O O . ARG A 1 82 ? 18.016 -30.469 -14.414 1 96.38 82 ARG A O 1
ATOM 680 N N . PHE A 1 83 ? 16.938 -28.594 -14.266 1 97.69 83 PHE A N 1
ATOM 681 C CA . PHE A 1 83 ? 15.711 -29.125 -14.852 1 97.69 83 PHE A CA 1
ATOM 682 C C . PHE A 1 83 ? 15.422 -28.469 -16.188 1 97.69 83 PHE A C 1
ATOM 684 O O . PHE A 1 83 ? 15.914 -27.375 -16.469 1 97.69 83 PHE A O 1
ATOM 691 N N . PRO A 1 84 ? 14.68 -29.156 -17.078 1 97.88 84 PRO A N 1
ATOM 692 C CA . PRO A 1 84 ? 14.375 -28.562 -18.391 1 97.88 84 PRO A CA 1
ATOM 693 C C . PRO A 1 84 ? 13.523 -27.312 -18.281 1 97.88 84 PRO A C 1
ATOM 695 O O . PRO A 1 84 ? 12.5 -27.297 -17.594 1 97.88 84 PRO A O 1
ATOM 698 N N . ASN A 1 85 ? 13.953 -26.266 -18.906 1 98.12 85 ASN A N 1
ATOM 699 C CA . ASN A 1 85 ? 13.211 -25.016 -19.141 1 98.12 85 ASN A CA 1
ATOM 700 C C . ASN A 1 85 ? 12.922 -24.812 -20.625 1 98.12 85 ASN A C 1
ATOM 702 O O . ASN A 1 85 ? 13.758 -25.125 -21.469 1 98.12 85 ASN A O 1
ATOM 706 N N . PHE A 1 86 ? 11.773 -24.25 -20.875 1 98.69 86 PHE A N 1
ATOM 707 C CA . PHE A 1 86 ? 11.375 -24 -22.25 1 98.69 86 PHE A CA 1
ATOM 708 C C . PHE A 1 86 ? 10.656 -22.656 -22.359 1 98.69 86 PHE A C 1
ATOM 710 O O . PHE A 1 86 ? 10.25 -22.078 -21.359 1 98.69 86 PHE A O 1
ATOM 717 N N . THR A 1 87 ? 10.594 -22.125 -23.578 1 98.75 87 THR A N 1
ATOM 718 C CA . THR A 1 87 ? 9.625 -21.094 -23.938 1 98.75 87 THR A CA 1
ATOM 719 C C . THR A 1 87 ? 8.766 -21.562 -25.109 1 98.75 87 THR A C 1
ATOM 721 O O . THR A 1 87 ? 9.211 -22.344 -25.953 1 98.75 87 THR A O 1
ATOM 724 N N . ALA A 1 88 ? 7.586 -21.172 -25.109 1 98.75 88 ALA A N 1
ATOM 725 C CA . ALA A 1 88 ? 6.645 -21.406 -26.203 1 98.75 88 ALA A CA 1
ATOM 726 C C . ALA A 1 88 ? 5.918 -20.125 -26.594 1 98.75 88 ALA A C 1
ATOM 728 O O . ALA A 1 88 ? 5.633 -19.281 -25.734 1 98.75 88 ALA A O 1
ATOM 729 N N . GLU A 1 89 ? 5.703 -19.969 -27.875 1 98.5 89 GLU A N 1
ATOM 730 C CA . GLU A 1 89 ? 4.898 -18.859 -28.359 1 98.5 89 GLU A CA 1
ATOM 731 C C . GLU A 1 89 ? 3.422 -19.234 -28.438 1 98.5 89 GLU A C 1
ATOM 733 O O . GLU A 1 89 ? 3.061 -20.219 -29.078 1 98.5 89 GLU A O 1
ATOM 738 N N . VAL A 1 90 ? 2.619 -18.5 -27.766 1 98.12 90 VAL A N 1
ATOM 739 C CA . VAL A 1 90 ? 1.181 -18.75 -27.734 1 98.12 90 VAL A CA 1
ATOM 740 C C . VAL A 1 90 ? 0.432 -17.5 -28.203 1 98.12 90 VAL A C 1
ATOM 742 O O . VAL A 1 90 ? 0.703 -16.391 -27.75 1 98.12 90 VAL A O 1
ATOM 745 N N . GLU A 1 91 ? -0.516 -17.703 -29.109 1 95.12 91 GLU A N 1
ATOM 746 C CA . GLU A 1 91 ? -1.324 -16.594 -29.625 1 95.12 91 GLU A CA 1
ATOM 747 C C . GLU A 1 91 ? -2.637 -16.469 -28.859 1 95.12 91 GLU A C 1
ATOM 749 O O . GLU A 1 91 ? -3.314 -17.469 -28.594 1 95.12 91 GLU A O 1
ATOM 754 N N . ASP A 1 92 ? -2.941 -15.289 -28.438 1 92.62 92 ASP A N 1
ATOM 755 C CA . ASP A 1 92 ? -4.227 -14.984 -27.828 1 92.62 92 ASP A CA 1
ATOM 756 C C . ASP A 1 92 ? -4.727 -13.609 -28.25 1 92.62 92 ASP A C 1
ATOM 758 O O . ASP A 1 92 ? -4.078 -12.594 -27.984 1 92.62 92 ASP A O 1
ATOM 762 N N . ASN A 1 93 ? -5.906 -13.641 -28.875 1 92.5 93 ASN A N 1
ATOM 763 C CA . ASN A 1 93 ? -6.578 -12.414 -29.281 1 92.5 93 ASN A CA 1
ATOM 764 C C . ASN A 1 93 ? -5.652 -11.508 -30.078 1 92.5 93 ASN A C 1
ATOM 766 O O . ASN A 1 93 ? -5.551 -10.312 -29.797 1 92.5 93 ASN A O 1
ATOM 770 N N . GLY A 1 94 ? -4.844 -12.031 -30.969 1 92.56 94 GLY A N 1
ATOM 771 C CA . GLY A 1 94 ? -4.023 -11.266 -31.891 1 92.56 94 GLY A CA 1
ATOM 772 C C . GLY A 1 94 ? -2.674 -10.875 -31.312 1 92.56 94 GLY A C 1
ATOM 773 O O . GLY A 1 94 ? -1.913 -10.141 -31.953 1 92.56 94 GLY A O 1
ATOM 774 N N . VAL A 1 95 ? -2.361 -11.289 -30.156 1 95.06 95 VAL A N 1
ATOM 775 C CA . VAL A 1 95 ? -1.078 -11 -29.531 1 95.06 95 VAL A CA 1
ATOM 776 C C . VAL A 1 95 ? -0.303 -12.305 -29.328 1 95.06 95 VAL A C 1
ATOM 778 O O . VAL A 1 95 ? -0.879 -13.32 -28.938 1 95.06 95 VAL A O 1
ATOM 781 N N . SER A 1 96 ? 0.94 -12.297 -29.641 1 97 96 SER A N 1
ATOM 782 C CA . SER A 1 96 ? 1.812 -13.445 -29.375 1 97 96 SER A CA 1
ATOM 783 C C . SER A 1 96 ? 2.504 -13.312 -28.031 1 97 96 SER A C 1
ATOM 785 O O . SER A 1 96 ? 3.188 -12.32 -27.766 1 97 96 SER A O 1
ATOM 787 N N . TYR A 1 97 ? 2.299 -14.266 -27.219 1 98.38 97 TYR A N 1
ATOM 788 C CA . TYR A 1 97 ? 2.928 -14.312 -25.906 1 98.38 97 TYR A CA 1
ATOM 789 C C . TYR A 1 97 ? 4.039 -15.359 -25.859 1 98.38 97 TYR A C 1
ATOM 791 O O . TYR A 1 97 ? 3.855 -16.484 -26.328 1 98.38 97 TYR A O 1
ATOM 799 N N . THR A 1 98 ? 5.199 -14.945 -25.391 1 98.81 98 THR A N 1
ATOM 800 C CA . THR A 1 98 ? 6.195 -15.93 -24.984 1 98.81 98 THR A CA 1
ATOM 801 C C . THR A 1 98 ? 5.914 -16.438 -23.562 1 98.81 98 THR A C 1
ATOM 803 O O . THR A 1 98 ? 5.887 -15.648 -22.609 1 98.81 98 THR A O 1
ATOM 806 N N . ILE A 1 99 ? 5.73 -17.734 -23.453 1 98.94 99 ILE A N 1
ATOM 807 C CA . ILE A 1 99 ? 5.477 -18.312 -22.141 1 98.94 99 ILE A CA 1
ATOM 808 C C . ILE A 1 99 ? 6.645 -19.219 -21.75 1 98.94 99 ILE A C 1
ATOM 810 O O . ILE A 1 99 ? 6.961 -20.188 -22.438 1 98.94 99 ILE A O 1
ATOM 814 N N . HIS A 1 100 ? 7.305 -18.828 -20.688 1 98.94 100 HIS A N 1
ATOM 815 C CA . HIS A 1 100 ? 8.312 -19.672 -20.047 1 98.94 100 HIS A CA 1
ATOM 816 C C . HIS A 1 100 ? 7.656 -20.781 -19.219 1 98.94 100 HIS A C 1
ATOM 818 O O . HIS A 1 100 ? 6.641 -20.547 -18.562 1 98.94 100 HIS A O 1
ATOM 824 N N . PHE A 1 101 ? 8.25 -21.984 -19.234 1 98.88 101 PHE A N 1
ATOM 825 C CA . PHE A 1 101 ? 7.812 -23.016 -18.297 1 98.88 101 PHE A CA 1
ATOM 826 C C . PHE A 1 101 ? 8.93 -24.016 -18.031 1 98.88 101 PHE A C 1
ATOM 828 O O . PHE A 1 101 ? 9.797 -24.234 -18.875 1 98.88 101 PHE A O 1
ATOM 835 N N . MET A 1 102 ? 8.945 -24.547 -16.797 1 98.56 102 MET A N 1
ATOM 836 C CA . MET A 1 102 ? 9.688 -25.75 -16.484 1 98.56 102 MET A CA 1
ATOM 837 C C . MET A 1 102 ? 8.844 -27 -16.734 1 98.56 102 MET A C 1
ATOM 839 O O . MET A 1 102 ? 7.617 -26.938 -16.656 1 98.56 102 MET A O 1
ATOM 843 N N . ALA A 1 103 ? 9.57 -28.078 -17.016 1 98.5 103 ALA A N 1
ATOM 844 C CA . ALA A 1 103 ? 8.797 -29.297 -17.234 1 98.5 103 ALA A CA 1
ATOM 845 C C . ALA A 1 103 ? 9.617 -30.547 -16.891 1 98.5 103 ALA A C 1
ATOM 847 O O . ALA A 1 103 ? 10.836 -30.547 -17.047 1 98.5 103 ALA A O 1
ATOM 848 N N . LEU A 1 104 ? 8.961 -31.547 -16.375 1 98.38 104 LEU A N 1
ATOM 849 C CA . LEU A 1 104 ? 9.406 -32.938 -16.438 1 98.38 104 LEU A CA 1
ATOM 850 C C . LEU A 1 104 ? 8.516 -33.781 -17.359 1 98.38 104 LEU A C 1
ATOM 852 O O . LEU A 1 104 ? 7.348 -34 -17.031 1 98.38 104 LEU A O 1
ATOM 856 N N . PHE A 1 105 ? 9.047 -34.156 -18.469 1 98.12 105 PHE A N 1
ATOM 857 C CA . PHE A 1 105 ? 8.305 -34.969 -19.406 1 98.12 105 PHE A CA 1
ATOM 858 C C . PHE A 1 105 ? 8.555 -36.469 -19.125 1 98.12 105 PHE A C 1
ATOM 860 O O . PHE A 1 105 ? 9.68 -36.844 -18.828 1 98.12 105 PHE A O 1
ATOM 867 N N . SER A 1 106 ? 7.531 -37.219 -19.188 1 97.88 106 SER A N 1
ATOM 868 C CA . SER A 1 106 ? 7.586 -38.688 -19.016 1 97.88 106 SER A CA 1
ATOM 869 C C . SER A 1 106 ? 7.738 -39.375 -20.359 1 97.88 106 SER A C 1
ATOM 871 O O . SER A 1 106 ? 7.234 -38.906 -21.375 1 97.88 106 SER A O 1
ATOM 873 N N . ASP A 1 107 ? 8.422 -40.531 -20.359 1 96.06 107 ASP A N 1
ATOM 874 C CA . ASP A 1 107 ? 8.523 -41.406 -21.547 1 96.06 107 ASP A CA 1
ATOM 875 C C . ASP A 1 107 ? 7.359 -42.375 -21.609 1 96.06 107 ASP A C 1
ATOM 877 O O . ASP A 1 107 ? 7.203 -43.094 -22.609 1 96.06 107 ASP A O 1
ATOM 881 N N . ARG A 1 108 ? 6.543 -42.312 -20.594 1 95.88 108 ARG A N 1
ATOM 882 C CA . ARG A 1 108 ? 5.41 -43.25 -20.578 1 95.88 108 ARG A CA 1
ATOM 883 C C . ARG A 1 108 ? 4.277 -42.719 -21.469 1 95.88 108 ARG A C 1
ATOM 885 O O . ARG A 1 108 ? 3.93 -41.562 -21.422 1 95.88 108 ARG A O 1
ATOM 892 N N . ASP A 1 109 ? 3.697 -43.656 -22.156 1 92.56 109 ASP A N 1
ATOM 893 C CA . ASP A 1 109 ? 2.584 -43.344 -23.047 1 92.56 109 ASP A CA 1
ATOM 894 C C . ASP A 1 109 ? 1.33 -43 -22.25 1 92.56 109 ASP A C 1
ATOM 896 O O . ASP A 1 109 ? 0.497 -42.219 -22.703 1 92.56 109 ASP A O 1
ATOM 900 N N . ASP A 1 110 ? 1.23 -43.562 -21.047 1 93.5 110 ASP A N 1
ATOM 901 C CA . ASP A 1 110 ? 0.013 -43.375 -20.266 1 93.5 110 ASP A CA 1
ATOM 902 C C . ASP A 1 110 ? 0.199 -42.312 -19.203 1 93.5 110 ASP A C 1
ATOM 904 O O . ASP A 1 110 ? -0.591 -42.219 -18.25 1 93.5 110 ASP A O 1
ATOM 908 N N . ALA A 1 111 ? 1.317 -41.531 -19.281 1 96.94 111 ALA A N 1
ATOM 909 C CA . ALA A 1 111 ? 1.579 -40.469 -18.297 1 96.94 111 ALA A CA 1
ATOM 910 C C . ALA A 1 111 ? 0.495 -39.406 -18.344 1 96.94 111 ALA A C 1
ATOM 912 O O . ALA A 1 111 ? 0.085 -38.969 -19.422 1 96.94 111 ALA A O 1
ATOM 913 N N . ILE A 1 112 ? -0.045 -38.969 -17.188 1 97.81 112 ILE A N 1
ATOM 914 C CA . ILE A 1 112 ? -1.078 -37.938 -17.078 1 97.81 112 ILE A CA 1
ATOM 915 C C . ILE A 1 112 ? -0.441 -36.562 -17.156 1 97.81 112 ILE A C 1
ATOM 917 O O . ILE A 1 112 ? 0.453 -36.219 -16.375 1 97.81 112 ILE A O 1
ATOM 921 N N . PRO A 1 113 ? -0.812 -35.688 -18.094 1 98.31 113 PRO A N 1
ATOM 922 C CA . PRO A 1 113 ? -0.279 -34.344 -18.109 1 98.31 113 PRO A CA 1
ATOM 923 C C . PRO A 1 113 ? -0.834 -33.469 -16.984 1 98.31 113 PRO A C 1
ATOM 925 O O . PRO A 1 113 ? -2.051 -33.438 -16.766 1 98.31 113 PRO A O 1
ATOM 928 N N . ILE A 1 114 ? 0.018 -32.781 -16.25 1 98.88 114 ILE A N 1
ATOM 929 C CA . ILE A 1 114 ? -0.355 -31.891 -15.156 1 98.88 114 ILE A CA 1
ATOM 930 C C . ILE A 1 114 ? 0.13 -30.484 -15.461 1 98.88 114 ILE A C 1
ATOM 932 O O . ILE A 1 114 ? 1.296 -30.281 -15.805 1 98.88 114 ILE A O 1
ATOM 936 N N . LEU A 1 115 ? -0.749 -29.547 -15.422 1 98.94 115 LEU A N 1
ATOM 937 C CA . LEU A 1 115 ? -0.432 -28.125 -15.414 1 98.94 115 LEU A CA 1
ATOM 938 C C . LEU A 1 115 ? -0.444 -27.578 -13.984 1 98.94 115 LEU A C 1
ATOM 940 O O . LEU A 1 115 ? -1.493 -27.531 -13.344 1 98.94 115 LEU A O 1
ATOM 944 N N . ALA A 1 116 ? 0.731 -27.188 -13.445 1 98.94 116 ALA A N 1
ATOM 945 C CA . ALA A 1 116 ? 0.851 -26.703 -12.078 1 98.94 116 ALA A CA 1
ATOM 946 C C . ALA A 1 116 ? 1.097 -25.188 -12.039 1 98.94 116 ALA A C 1
ATOM 948 O O . ALA A 1 116 ? 2.066 -24.703 -12.625 1 98.94 116 ALA A O 1
ATOM 949 N N . LEU A 1 117 ? 0.253 -24.469 -11.32 1 98.94 117 LEU A N 1
ATOM 950 C CA . LEU A 1 117 ? 0.204 -23.016 -11.43 1 98.94 117 LEU A CA 1
ATOM 951 C C . LEU A 1 117 ? 0.544 -22.344 -10.102 1 98.94 117 LEU A C 1
ATOM 953 O O . LEU A 1 117 ? -0.104 -22.625 -9.086 1 98.94 117 LEU A O 1
ATOM 957 N N . HIS A 1 118 ? 1.537 -21.453 -10.148 1 98.75 118 HIS A N 1
ATOM 958 C CA . HIS A 1 118 ? 1.934 -20.672 -8.977 1 98.75 118 HIS A CA 1
ATOM 959 C C . HIS A 1 118 ? 1.056 -19.438 -8.812 1 98.75 118 HIS A C 1
ATOM 961 O O . HIS A 1 118 ? 0.125 -19.219 -9.594 1 98.75 118 HIS A O 1
ATOM 967 N N . GLY A 1 119 ? 1.291 -18.719 -7.738 1 98.25 119 GLY A N 1
ATOM 968 C CA . GLY A 1 119 ? 0.605 -17.453 -7.508 1 98.25 119 GLY A CA 1
ATOM 969 C C . GLY A 1 119 ? 1.548 -16.312 -7.164 1 98.25 119 GLY A C 1
ATOM 970 O O . GLY A 1 119 ? 2.73 -16.359 -7.508 1 98.25 119 GLY A O 1
ATOM 971 N N . TRP A 1 120 ? 1.033 -15.281 -6.641 1 98.12 120 TRP A N 1
ATOM 972 C CA . TRP A 1 120 ? 1.789 -14.125 -6.156 1 98.12 120 TRP A CA 1
ATOM 973 C C . TRP A 1 120 ? 1.944 -14.18 -4.637 1 98.12 120 TRP A C 1
ATOM 975 O O . TRP A 1 120 ? 1.009 -14.547 -3.924 1 98.12 120 TRP A O 1
ATOM 985 N N . PRO A 1 121 ? 3.047 -13.844 -4.133 1 98.12 121 PRO A N 1
ATOM 986 C CA . PRO A 1 121 ? 4.285 -13.375 -4.766 1 98.12 121 PRO A CA 1
ATOM 987 C C . PRO A 1 121 ? 5.246 -14.516 -5.102 1 98.12 121 PRO A C 1
ATOM 989 O O . PRO A 1 121 ? 6.461 -14.352 -4.984 1 98.12 121 PRO A O 1
ATOM 992 N N . GLY A 1 122 ? 4.684 -15.656 -5.371 1 98 122 GLY A N 1
ATOM 993 C CA . GLY A 1 122 ? 5.492 -16.781 -5.805 1 98 122 GLY A CA 1
ATOM 994 C C . GLY A 1 122 ? 5.895 -16.703 -7.262 1 98 122 GLY A C 1
ATOM 995 O O . GLY A 1 122 ? 5.883 -15.625 -7.859 1 98 122 GLY A O 1
ATOM 996 N N . SER A 1 123 ? 6.414 -17.719 -7.766 1 98.69 123 SER A N 1
ATOM 997 C CA . SER A 1 123 ? 6.855 -17.969 -9.133 1 98.69 123 SER A CA 1
ATOM 998 C C . SER A 1 123 ? 7.043 -19.453 -9.398 1 98.69 123 SER A C 1
ATOM 1000 O O . SER A 1 123 ? 6.688 -20.297 -8.562 1 98.69 123 SER A O 1
ATOM 1002 N N . PHE A 1 124 ? 7.582 -19.719 -10.625 1 98.75 124 PHE A N 1
ATOM 1003 C CA . PHE A 1 124 ? 7.852 -21.109 -10.953 1 98.75 124 PHE A CA 1
ATOM 1004 C C . PHE A 1 124 ? 8.82 -21.734 -9.953 1 98.75 124 PHE A C 1
ATOM 1006 O O . PHE A 1 124 ? 8.859 -22.953 -9.789 1 98.75 124 PHE A O 1
ATOM 1013 N N . LEU A 1 125 ? 9.562 -20.906 -9.172 1 98.69 125 LEU A N 1
ATOM 1014 C CA . LEU A 1 125 ? 10.539 -21.391 -8.195 1 98.69 125 LEU A CA 1
ATOM 1015 C C . LEU A 1 125 ? 9.844 -22.172 -7.086 1 98.69 125 LEU A C 1
ATOM 1017 O O . LEU A 1 125 ? 10.477 -23 -6.426 1 98.69 125 LEU A O 1
ATOM 1021 N N . GLU A 1 126 ? 8.562 -21.938 -6.863 1 98.19 126 GLU A N 1
ATOM 1022 C CA . GLU A 1 126 ? 7.82 -22.625 -5.809 1 98.19 126 GLU A CA 1
ATOM 1023 C C . GLU A 1 126 ? 7.824 -24.141 -6.02 1 98.19 126 GLU A C 1
ATOM 1025 O O . GLU A 1 126 ? 7.703 -24.906 -5.062 1 98.19 126 GLU A O 1
ATOM 1030 N N . PHE A 1 127 ? 8.031 -24.562 -7.234 1 98.38 127 PHE A N 1
ATOM 1031 C CA . PHE A 1 127 ? 7.852 -25.969 -7.562 1 98.38 127 PHE A CA 1
ATOM 1032 C C . PHE A 1 127 ? 9.195 -26.672 -7.66 1 98.38 127 PHE A C 1
ATOM 1034 O O . PHE A 1 127 ? 9.25 -27.891 -7.891 1 98.38 127 PHE A O 1
ATOM 1041 N N . LEU A 1 128 ? 10.328 -25.984 -7.449 1 98.06 128 LEU A N 1
ATOM 1042 C CA . LEU A 1 128 ? 11.656 -26.578 -7.543 1 98.06 128 LEU A CA 1
ATOM 1043 C C . LEU A 1 128 ? 11.797 -27.734 -6.559 1 98.06 128 LEU A C 1
ATOM 1045 O O . LEU A 1 128 ? 12.352 -28.781 -6.902 1 98.06 128 LEU A O 1
ATOM 1049 N N . PRO A 1 129 ? 11.281 -27.562 -5.316 1 97.88 129 PRO A N 1
ATOM 1050 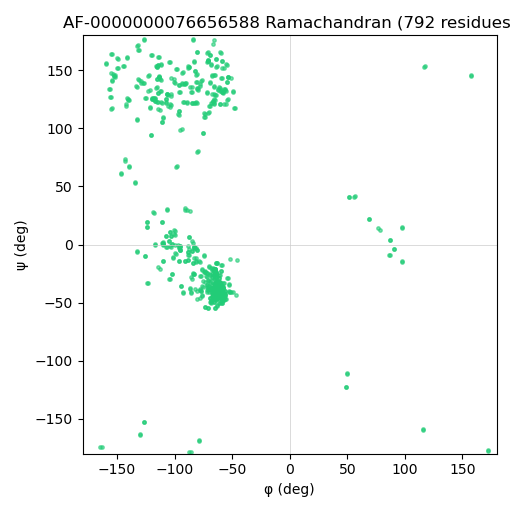C CA . PRO A 1 129 ? 11.383 -28.688 -4.402 1 97.88 129 PRO A CA 1
ATOM 1051 C C . PRO A 1 129 ? 10.625 -29.922 -4.895 1 97.88 129 PRO A C 1
ATOM 1053 O O . PRO A 1 129 ? 11.078 -31.047 -4.703 1 97.88 129 PRO A O 1
ATOM 1056 N N . ILE A 1 130 ? 9.484 -29.734 -5.508 1 98.19 130 ILE A N 1
ATOM 1057 C CA . ILE A 1 130 ? 8.703 -30.844 -6.051 1 98.19 130 ILE A CA 1
ATOM 1058 C C . ILE A 1 130 ? 9.461 -31.484 -7.211 1 98.19 130 ILE A C 1
ATOM 1060 O O . ILE A 1 130 ? 9.547 -32.719 -7.305 1 98.19 130 ILE A O 1
ATOM 1064 N N . PHE A 1 131 ? 10.055 -30.672 -8.102 1 98 131 PHE A N 1
ATOM 1065 C CA . PHE A 1 131 ? 10.859 -31.188 -9.203 1 98 131 PHE A CA 1
ATOM 1066 C C . PHE A 1 131 ? 12.016 -32.031 -8.68 1 98 131 PHE A C 1
ATOM 1068 O O . PHE A 1 131 ? 12.297 -33.094 -9.219 1 98 131 PHE A O 1
ATOM 1075 N N . SER A 1 132 ? 12.633 -31.531 -7.637 1 97.25 132 SER A N 1
ATOM 1076 C CA . SER A 1 132 ? 13.75 -32.25 -7.035 1 97.25 132 SER A CA 1
ATOM 1077 C C . SER A 1 132 ? 13.305 -33.594 -6.484 1 97.25 132 SER A C 1
ATOM 1079 O O . SER A 1 132 ? 13.984 -34.625 -6.684 1 97.25 132 SER A O 1
ATOM 1081 N N . ARG A 1 133 ? 12.164 -33.656 -5.84 1 97.06 133 ARG A N 1
ATOM 1082 C CA . ARG A 1 133 ? 11.641 -34.875 -5.27 1 97.06 133 ARG A CA 1
ATOM 1083 C C . ARG A 1 133 ? 11.25 -35.875 -6.363 1 97.06 133 ARG A C 1
ATOM 1085 O O . ARG A 1 133 ? 11.516 -37.062 -6.254 1 97.06 133 ARG A O 1
ATOM 1092 N N . LEU A 1 134 ? 10.672 -35.375 -7.371 1 97.56 134 LEU A N 1
ATOM 1093 C CA . LEU A 1 134 ? 10.219 -36.219 -8.461 1 97.56 134 LEU A CA 1
ATOM 1094 C C . LEU A 1 134 ? 11.398 -36.844 -9.203 1 97.56 134 LEU A C 1
ATOM 1096 O O . LEU A 1 134 ? 11.383 -38.031 -9.555 1 97.56 134 LEU A O 1
ATOM 1100 N N . SER A 1 135 ? 12.414 -36.031 -9.445 1 96.12 135 SER A N 1
ATOM 1101 C CA . SER A 1 135 ? 13.578 -36.531 -10.172 1 96.12 135 SER A CA 1
ATOM 1102 C C . SER A 1 135 ? 14.367 -37.531 -9.344 1 96.12 135 SER A C 1
ATOM 1104 O O . SER A 1 135 ? 15.078 -38.375 -9.898 1 96.12 135 SER A O 1
ATOM 1106 N N . ALA A 1 136 ? 14.242 -37.406 -8.062 1 96 136 ALA A N 1
ATOM 1107 C CA . ALA A 1 136 ? 14.891 -38.375 -7.18 1 96 136 ALA A CA 1
ATOM 1108 C C . ALA A 1 136 ? 14.109 -39.656 -7.129 1 96 136 ALA A C 1
ATOM 1110 O O . ALA A 1 136 ? 14.695 -40.75 -6.973 1 96 136 ALA A O 1
ATOM 1111 N N . LYS A 1 137 ? 12.875 -39.594 -7.34 1 96.12 137 LYS A N 1
ATOM 1112 C CA . LYS A 1 137 ? 11.977 -40.75 -7.152 1 96.12 137 LYS A CA 1
ATOM 1113 C C . LYS A 1 137 ? 11.766 -41.5 -8.461 1 96.12 137 LYS A C 1
ATOM 1115 O O . LYS A 1 137 ? 11.617 -42.719 -8.461 1 96.12 137 LYS A O 1
ATOM 1120 N N . TYR A 1 138 ? 11.727 -40.75 -9.531 1 96.5 138 TYR A N 1
ATOM 1121 C CA . TYR A 1 138 ? 11.359 -41.375 -10.812 1 96.5 138 TYR A CA 1
ATOM 1122 C C . TYR A 1 138 ? 12.383 -41.031 -11.891 1 96.5 138 TYR A C 1
ATOM 1124 O O . TYR A 1 138 ? 12.852 -39.875 -11.969 1 96.5 138 TYR A O 1
ATOM 1132 N N . SER A 1 139 ? 12.68 -42.031 -12.719 1 96.69 139 SER A N 1
ATOM 1133 C CA . SER A 1 139 ? 13.305 -41.75 -14.016 1 96.69 139 SER A CA 1
ATOM 1134 C C . SER A 1 139 ? 12.266 -41.312 -15.039 1 96.69 139 SER A C 1
ATOM 1136 O O . SER A 1 139 ? 11.062 -41.438 -14.812 1 96.69 139 SER A O 1
ATOM 1138 N N . PRO A 1 140 ? 12.688 -40.75 -16.156 1 96.75 140 PRO A N 1
ATOM 1139 C CA . PRO A 1 140 ? 11.734 -40.406 -17.203 1 96.75 140 PRO A CA 1
ATOM 1140 C C . PRO A 1 140 ? 10.859 -41.562 -17.641 1 96.75 140 PRO A C 1
ATOM 1142 O O . PRO A 1 140 ? 9.703 -41.375 -18.016 1 96.75 140 PRO A O 1
ATOM 1145 N N . GLN A 1 141 ? 11.398 -42.812 -17.531 1 96.75 141 GLN A N 1
ATOM 1146 C CA . GLN A 1 141 ? 10.68 -44.031 -17.969 1 96.75 141 GLN A CA 1
ATOM 1147 C C . GLN A 1 141 ? 9.641 -44.438 -16.938 1 96.75 141 GLN A C 1
ATOM 1149 O O . GLN A 1 141 ? 8.734 -45.219 -17.234 1 96.75 141 GLN A O 1
ATOM 1154 N N . GLU A 1 142 ? 9.773 -43.844 -15.719 1 97.38 142 GLU A N 1
ATOM 1155 C CA . GLU A 1 142 ? 8.93 -44.312 -14.633 1 97.38 142 GLU A CA 1
ATOM 1156 C C . GLU A 1 142 ? 7.93 -43.25 -14.203 1 97.38 142 GLU A C 1
ATOM 1158 O O . GLU A 1 142 ? 6.926 -43.562 -13.547 1 97.38 142 GLU A O 1
ATOM 1163 N N . LEU A 1 143 ? 8.203 -42.031 -14.508 1 97.38 143 LEU A N 1
ATOM 1164 C CA . LEU A 1 143 ? 7.363 -40.906 -14.078 1 97.38 143 LEU A CA 1
ATOM 1165 C C . LEU A 1 143 ? 5.953 -41.062 -14.641 1 97.38 143 LEU A C 1
ATOM 1167 O O . LEU A 1 143 ? 5.762 -41.094 -15.859 1 97.38 143 LEU A O 1
ATOM 1171 N N . PRO A 1 144 ? 4.941 -41.125 -13.766 1 96.69 144 PRO A N 1
ATOM 1172 C CA . PRO A 1 144 ? 3.596 -41.438 -14.242 1 96.69 144 PRO A CA 1
ATOM 1173 C C . PRO A 1 144 ? 2.84 -40.219 -14.766 1 96.69 144 PRO A C 1
ATOM 1175 O O . PRO A 1 144 ? 1.685 -40.344 -15.18 1 96.69 144 PRO A O 1
ATOM 1178 N N . TYR A 1 145 ? 3.428 -39.094 -14.773 1 96.31 145 TYR A N 1
ATOM 1179 C CA . TYR A 1 145 ? 2.783 -37.906 -15.297 1 96.31 145 TYR A CA 1
ATOM 1180 C C . TYR A 1 145 ? 3.809 -36.938 -15.898 1 96.31 145 TYR A C 1
ATOM 1182 O O . TYR A 1 145 ? 5.008 -37.062 -15.633 1 96.31 145 TYR A O 1
ATOM 1190 N N . HIS A 1 146 ? 3.387 -36.125 -16.906 1 97.69 146 HIS A N 1
ATOM 1191 C CA . HIS A 1 146 ? 4.082 -34.906 -17.297 1 97.69 146 HIS A CA 1
ATOM 1192 C C . HIS A 1 146 ? 3.746 -33.75 -16.359 1 97.69 146 HIS A C 1
ATOM 1194 O O . HIS A 1 146 ? 2.584 -33.562 -16 1 97.69 146 HIS A O 1
ATOM 1200 N N . ILE A 1 147 ? 4.699 -33.031 -15.914 1 98.62 147 ILE A N 1
ATOM 1201 C CA . ILE A 1 147 ? 4.379 -31.859 -15.094 1 98.62 147 ILE A CA 1
ATOM 1202 C C . ILE A 1 147 ? 4.945 -30.594 -15.75 1 98.62 147 ILE A C 1
ATOM 1204 O O . ILE A 1 147 ? 6.148 -30.5 -16 1 98.62 147 ILE A O 1
ATOM 1208 N N . ILE A 1 148 ? 4.074 -29.688 -16.109 1 98.81 148 ILE A N 1
ATOM 1209 C CA . ILE A 1 148 ? 4.375 -28.391 -16.719 1 98.81 148 ILE A CA 1
ATOM 1210 C C . ILE A 1 148 ? 4.137 -27.281 -15.719 1 98.81 148 ILE A C 1
ATOM 1212 O O . ILE A 1 148 ? 3.033 -27.141 -15.188 1 98.81 148 ILE A O 1
ATOM 1216 N N . VAL A 1 149 ? 5.156 -26.453 -15.422 1 98.88 149 VAL A N 1
ATOM 1217 C CA . VAL A 1 149 ? 5.074 -25.344 -14.492 1 98.88 149 VAL A CA 1
ATOM 1218 C C . VAL A 1 149 ? 5.414 -24.047 -15.211 1 98.88 149 VAL A C 1
ATOM 1220 O O . VAL A 1 149 ? 6.582 -23.641 -15.258 1 98.88 149 VAL A O 1
ATOM 1223 N N . PRO A 1 150 ? 4.461 -23.359 -15.672 1 98.94 150 PRO A N 1
ATOM 1224 C CA . PRO A 1 150 ? 4.73 -22.094 -16.359 1 98.94 150 PRO A CA 1
ATOM 1225 C C . PRO A 1 150 ? 4.953 -20.922 -15.406 1 98.94 150 PRO A C 1
ATOM 1227 O O . PRO A 1 150 ? 4.402 -20.906 -14.305 1 98.94 150 PRO A O 1
ATOM 1230 N N . SER A 1 151 ? 5.828 -20 -15.812 1 98.94 151 SER A N 1
ATOM 1231 C CA . SER A 1 151 ? 5.633 -18.641 -15.312 1 98.94 151 SER A CA 1
ATOM 1232 C C . SER A 1 151 ? 4.34 -18.047 -15.844 1 98.94 151 SER A C 1
ATOM 1234 O O . SER A 1 151 ? 4.133 -17.969 -17.062 1 98.94 151 SER A O 1
ATOM 1236 N N . LEU A 1 152 ? 3.49 -17.672 -14.961 1 98.88 152 LEU A N 1
ATOM 1237 C CA . LEU A 1 152 ? 2.242 -17.062 -15.398 1 98.88 152 LEU A CA 1
ATOM 1238 C C . LEU A 1 152 ? 2.518 -15.812 -16.234 1 98.88 152 LEU A C 1
ATOM 1240 O O . LEU A 1 152 ? 3.574 -15.195 -16.109 1 98.88 152 LEU A O 1
ATOM 1244 N N . PRO A 1 153 ? 1.601 -15.469 -17.172 1 98.69 153 PRO A N 1
ATOM 1245 C CA . PRO A 1 153 ? 1.8 -14.219 -17.906 1 98.69 153 PRO A CA 1
ATOM 1246 C C . PRO A 1 153 ? 2.088 -13.039 -16.969 1 98.69 153 PRO A C 1
ATOM 1248 O O . PRO A 1 153 ? 1.403 -12.859 -15.961 1 98.69 153 PRO A O 1
ATOM 1251 N N . GLY A 1 154 ? 3.129 -12.32 -17.344 1 98.69 154 GLY A N 1
ATOM 1252 C CA . GLY A 1 154 ? 3.49 -11.164 -16.547 1 98.69 154 GLY A CA 1
ATOM 1253 C C . GLY A 1 154 ? 4.48 -11.484 -15.445 1 98.69 154 GLY A C 1
ATOM 1254 O O . GLY A 1 154 ? 4.941 -10.594 -14.734 1 98.69 154 GLY A O 1
ATOM 1255 N N . TYR A 1 155 ? 4.836 -12.742 -15.281 1 98.81 155 TYR A N 1
ATOM 1256 C CA . TYR A 1 155 ? 5.754 -13.188 -14.234 1 98.81 155 TYR A CA 1
ATOM 1257 C C . TYR A 1 155 ? 7.062 -13.688 -14.836 1 98.81 155 TYR A C 1
ATOM 1259 O O . TYR A 1 155 ? 7.062 -14.344 -15.883 1 98.81 155 TYR A O 1
ATOM 1267 N N . ALA A 1 156 ? 8.141 -13.367 -14.117 1 98.75 156 ALA A N 1
ATOM 1268 C CA . ALA A 1 156 ? 9.461 -13.914 -14.406 1 98.75 156 ALA A CA 1
ATOM 1269 C C . ALA A 1 156 ? 9.805 -13.781 -15.883 1 98.75 156 ALA A C 1
ATOM 1271 O O . ALA A 1 156 ? 9.828 -12.672 -16.422 1 98.75 156 ALA A O 1
ATOM 1272 N N . TYR A 1 157 ? 9.867 -14.938 -16.672 1 98.81 157 TYR A N 1
ATOM 1273 C CA . TYR A 1 157 ? 10.422 -14.883 -18.016 1 98.81 157 TYR A CA 1
ATOM 1274 C C . TYR A 1 157 ? 9.312 -14.953 -19.062 1 98.81 157 TYR A C 1
ATOM 1276 O O . TYR A 1 157 ? 9.586 -15.031 -20.266 1 98.81 157 TYR A O 1
ATOM 1284 N N . SER A 1 158 ? 8.023 -14.984 -18.656 1 98.94 158 SER A N 1
ATOM 1285 C CA . SER A 1 158 ? 6.891 -14.945 -19.578 1 98.94 158 SER A CA 1
ATOM 1286 C C . SER A 1 158 ? 6.566 -13.508 -19.984 1 98.94 158 SER A C 1
ATOM 1288 O O . SER A 1 158 ? 6.883 -12.562 -19.266 1 98.94 158 SER A O 1
ATOM 1290 N N . SER A 1 159 ? 5.91 -13.391 -21.125 1 98.69 159 SER A N 1
ATOM 1291 C CA . SER A 1 159 ? 5.5 -12.086 -21.641 1 98.69 159 SER A CA 1
ATOM 1292 C C . SER A 1 159 ? 4.59 -11.375 -20.641 1 98.69 159 SER A C 1
ATOM 1294 O O . SER A 1 159 ? 3.764 -12 -19.984 1 98.69 159 SER A O 1
ATOM 1296 N N . ALA A 1 160 ? 4.762 -10.07 -20.578 1 98.31 160 ALA A N 1
ATOM 1297 C CA . ALA A 1 160 ? 3.82 -9.219 -19.859 1 98.31 160 ALA A CA 1
ATOM 1298 C C . ALA A 1 160 ? 2.49 -9.117 -20.594 1 98.31 160 ALA A C 1
ATOM 1300 O O . ALA A 1 160 ? 2.412 -9.414 -21.781 1 98.31 160 ALA A O 1
ATOM 1301 N N . PRO A 1 161 ? 1.42 -8.758 -19.859 1 98 161 PRO A N 1
ATOM 1302 C CA . PRO A 1 161 ? 0.144 -8.469 -20.516 1 98 161 PRO A CA 1
ATOM 1303 C C . PRO A 1 161 ? 0.252 -7.332 -21.531 1 98 161 PRO A C 1
ATOM 1305 O O . PRO A 1 161 ? 1.185 -6.527 -21.469 1 98 161 PRO A O 1
ATOM 1308 N N . PRO A 1 162 ? -0.679 -7.301 -22.453 1 97.75 162 PRO A N 1
ATOM 1309 C CA . PRO A 1 162 ? -0.629 -6.242 -23.469 1 97.75 162 PRO A CA 1
ATOM 1310 C C . PRO A 1 162 ? -0.813 -4.848 -22.875 1 97.75 162 PRO A C 1
ATOM 1312 O O . PRO A 1 162 ? -1.392 -4.707 -21.797 1 97.75 162 PRO A O 1
ATOM 1315 N N . LEU A 1 163 ? -0.392 -3.854 -23.578 1 97.5 163 LEU A N 1
ATOM 1316 C CA . LEU A 1 163 ? -0.379 -2.48 -23.078 1 97.5 163 LEU A CA 1
ATOM 1317 C C . LEU A 1 163 ? -1.678 -1.764 -23.422 1 97.5 163 LEU A C 1
ATOM 1319 O O . LEU A 1 163 ? -1.983 -0.712 -22.859 1 97.5 163 LEU A O 1
ATOM 1323 N N . ASP A 1 164 ? -2.471 -2.314 -24.328 1 96.88 164 ASP A N 1
ATOM 1324 C CA . ASP A 1 164 ? -3.547 -1.523 -24.922 1 96.88 164 ASP A CA 1
ATOM 1325 C C . ASP A 1 164 ? -4.914 -2.021 -24.453 1 96.88 164 ASP A C 1
ATOM 1327 O O . ASP A 1 164 ? -5.945 -1.48 -24.859 1 96.88 164 ASP A O 1
ATOM 1331 N N . ARG A 1 165 ? -4.922 -3.064 -23.625 1 96.56 165 ARG A N 1
ATOM 1332 C CA . ARG A 1 165 ? -6.199 -3.586 -23.141 1 96.56 165 ARG A CA 1
ATOM 1333 C C . ARG A 1 165 ? -6.031 -4.301 -21.797 1 96.56 165 ARG A C 1
ATOM 1335 O O . ARG A 1 165 ? -4.918 -4.66 -21.422 1 96.56 165 ARG A O 1
ATOM 1342 N N . ASP A 1 166 ? -7.16 -4.484 -21.188 1 95.75 166 ASP A N 1
ATOM 1343 C CA . ASP A 1 166 ? -7.188 -5.195 -19.906 1 95.75 166 ASP A CA 1
ATOM 1344 C C . ASP A 1 166 ? -6.824 -6.668 -20.094 1 95.75 166 ASP A C 1
ATOM 1346 O O . ASP A 1 166 ? -7.051 -7.238 -21.156 1 95.75 166 ASP A O 1
ATOM 1350 N N . PHE A 1 167 ? -6.168 -7.234 -19.141 1 97.38 167 PHE A N 1
ATOM 1351 C CA . PHE A 1 167 ? -5.797 -8.641 -19.078 1 97.38 167 PHE A CA 1
ATOM 1352 C C . PHE A 1 167 ? -6.426 -9.305 -17.844 1 97.38 167 PHE A C 1
ATOM 1354 O O . PHE A 1 167 ? -6.266 -8.82 -16.734 1 97.38 167 PHE A O 1
ATOM 1361 N N . ARG A 1 168 ? -7.156 -10.383 -18.062 1 96.19 168 ARG A N 1
ATOM 1362 C CA . ARG A 1 168 ? -7.984 -10.992 -17.016 1 96.19 168 ARG A CA 1
ATOM 1363 C C . ARG A 1 168 ? -7.66 -12.469 -16.859 1 96.19 168 ARG A C 1
ATOM 1365 O O . ARG A 1 168 ? -6.844 -13.016 -17.594 1 96.19 168 ARG A O 1
ATOM 1372 N N . LEU A 1 169 ? -8.273 -13.109 -15.914 1 97.88 169 LEU A N 1
ATOM 1373 C CA . LEU A 1 169 ? -8.07 -14.523 -15.641 1 97.88 169 LEU A CA 1
ATOM 1374 C C . LEU A 1 169 ? -8.383 -15.367 -16.875 1 97.88 169 LEU A C 1
ATOM 1376 O O . LEU A 1 169 ? -7.699 -16.359 -17.141 1 97.88 169 LEU A O 1
ATOM 1380 N N . GLU A 1 170 ? -9.383 -14.953 -17.594 1 97.5 170 GLU A N 1
ATOM 1381 C CA . GLU A 1 170 ? -9.781 -15.688 -18.797 1 97.5 170 GLU A CA 1
ATOM 1382 C C . GLU A 1 170 ? -8.688 -15.656 -19.844 1 97.5 170 GLU A C 1
ATOM 1384 O O . GLU A 1 170 ? -8.477 -16.641 -20.562 1 97.5 170 GLU A O 1
ATOM 1389 N N . ASN A 1 171 ? -7.988 -14.516 -19.953 1 98 171 ASN A N 1
ATOM 1390 C CA . ASN A 1 171 ? -6.879 -14.414 -20.906 1 98 171 ASN A CA 1
ATOM 1391 C C . ASN A 1 171 ? -5.746 -15.367 -20.531 1 98 171 ASN A C 1
ATOM 1393 O O . ASN A 1 171 ? -5.223 -16.078 -21.391 1 98 171 ASN A O 1
ATOM 1397 N N . ALA A 1 172 ? -5.387 -15.359 -19.281 1 98.56 172 ALA A N 1
ATOM 1398 C CA . ALA A 1 172 ? -4.344 -16.266 -18.812 1 98.56 172 ALA A CA 1
ATOM 1399 C C . ALA A 1 172 ? -4.742 -17.719 -19.031 1 98.56 172 ALA A C 1
ATOM 1401 O O . ALA A 1 172 ? -3.922 -18.547 -19.453 1 98.56 172 ALA A O 1
ATOM 1402 N N . ALA A 1 173 ? -6.012 -18.047 -18.719 1 98.69 173 ALA A N 1
ATOM 1403 C CA . ALA A 1 173 ? -6.516 -19.406 -18.906 1 98.69 173 ALA A CA 1
ATOM 1404 C C . ALA A 1 173 ? -6.438 -19.828 -20.375 1 98.69 173 ALA A C 1
ATOM 1406 O O . ALA A 1 173 ? -6.043 -20.953 -20.688 1 98.69 173 ALA A O 1
ATOM 1407 N N . ASN A 1 174 ? -6.809 -18.906 -21.281 1 98.56 174 ASN A N 1
ATOM 1408 C CA . ASN A 1 174 ? -6.727 -19.188 -22.703 1 98.56 174 ASN A CA 1
ATOM 1409 C C . ASN A 1 174 ? -5.293 -19.484 -23.141 1 98.56 174 ASN A C 1
ATOM 1411 O O . ASN A 1 174 ? -5.059 -20.422 -23.891 1 98.56 174 ASN A O 1
ATOM 1415 N N . ILE A 1 175 ? -4.406 -18.703 -22.656 1 98.75 175 ILE A N 1
ATOM 1416 C CA . ILE A 1 175 ? -2.996 -18.844 -23 1 98.75 175 ILE A CA 1
ATOM 1417 C C . ILE A 1 175 ? -2.461 -20.172 -22.5 1 98.75 175 ILE A C 1
ATOM 1419 O O . ILE A 1 175 ? -1.79 -20.906 -23.234 1 98.75 175 ILE A O 1
ATOM 1423 N N . LEU A 1 176 ? -2.812 -20.531 -21.312 1 98.88 176 LEU A N 1
ATOM 1424 C CA . LEU A 1 176 ? -2.275 -21.75 -20.703 1 98.88 176 LEU A CA 1
ATOM 1425 C C . LEU A 1 176 ? -2.928 -22.984 -21.297 1 98.88 176 LEU A C 1
ATOM 1427 O O . LEU A 1 176 ? -2.277 -24.016 -21.438 1 98.88 176 LEU A O 1
ATOM 1431 N N . ASP A 1 177 ? -4.227 -22.906 -21.609 1 98.75 177 ASP A N 1
ATOM 1432 C CA . ASP A 1 177 ? -4.879 -24 -22.328 1 98.75 177 ASP A CA 1
ATOM 1433 C C . ASP A 1 177 ? -4.223 -24.234 -23.688 1 98.75 177 ASP A C 1
ATOM 1435 O O . ASP A 1 177 ? -3.973 -25.375 -24.078 1 98.75 177 ASP A O 1
ATOM 1439 N N . SER A 1 178 ? -3.967 -23.141 -24.375 1 98.56 178 SER A N 1
ATOM 1440 C CA . SER A 1 178 ? -3.311 -23.234 -25.672 1 98.56 178 SER A CA 1
ATOM 1441 C C . SER A 1 178 ? -1.92 -23.844 -25.562 1 98.56 178 SER A C 1
ATOM 1443 O O . SER A 1 178 ? -1.485 -24.578 -26.438 1 98.56 178 SER A O 1
ATOM 1445 N N . LEU A 1 179 ? -1.19 -23.469 -24.516 1 98.75 179 LEU A N 1
ATOM 1446 C CA . LEU A 1 179 ? 0.118 -24.062 -24.266 1 98.75 179 LEU A CA 1
ATOM 1447 C C . LEU A 1 179 ? 0.007 -25.578 -24.125 1 98.75 179 LEU A C 1
ATOM 1449 O O . LEU A 1 179 ? 0.776 -26.328 -24.75 1 98.75 179 LEU A O 1
ATOM 1453 N N . MET A 1 180 ? -0.951 -26.109 -23.344 1 98.75 180 MET A N 1
ATOM 1454 C CA . MET A 1 180 ? -1.134 -27.547 -23.125 1 98.75 180 MET A CA 1
ATOM 1455 C C . MET A 1 180 ? -1.502 -28.25 -24.422 1 98.75 180 MET A C 1
ATOM 1457 O O . MET A 1 180 ? -1.013 -29.344 -24.703 1 98.75 180 MET A O 1
ATOM 1461 N N . VAL A 1 181 ? -2.328 -27.578 -25.25 1 98.44 181 VAL A N 1
ATOM 1462 C CA . VAL A 1 181 ? -2.693 -28.141 -26.547 1 98.44 181 VAL A CA 1
ATOM 1463 C C . VAL A 1 181 ? -1.453 -28.25 -27.438 1 98.44 181 VAL A C 1
ATOM 1465 O O . VAL A 1 181 ? -1.223 -29.281 -28.062 1 98.44 181 VAL A O 1
ATOM 1468 N N . GLN A 1 182 ? -0.667 -27.188 -27.453 1 98.31 182 GLN A N 1
ATOM 1469 C CA . GLN A 1 182 ? 0.543 -27.172 -28.266 1 98.31 182 GLN A CA 1
ATOM 1470 C C . GLN A 1 182 ? 1.497 -28.297 -27.859 1 98.31 182 GLN A C 1
ATOM 1472 O O . GLN A 1 182 ? 2.201 -28.859 -28.703 1 98.31 182 GLN A O 1
ATOM 1477 N N . LEU A 1 183 ? 1.522 -28.656 -26.594 1 98.38 183 LEU A N 1
ATOM 1478 C CA . LEU A 1 183 ? 2.436 -29.672 -26.078 1 98.38 183 LEU A CA 1
ATOM 1479 C C . LEU A 1 183 ? 1.882 -31.078 -26.312 1 98.38 183 LEU A C 1
ATOM 1481 O O . LEU A 1 183 ? 2.518 -32.062 -25.938 1 98.38 183 LEU A O 1
ATOM 1485 N N . GLY A 1 184 ? 0.652 -31.188 -26.906 1 97.81 184 GLY A N 1
ATOM 1486 C CA . GLY A 1 184 ? 0.083 -32.469 -27.266 1 97.81 184 GLY A CA 1
ATOM 1487 C C . GLY A 1 184 ? -0.89 -33 -26.234 1 97.81 184 GLY A C 1
ATOM 1488 O O . GLY A 1 184 ? -1.259 -34.188 -26.266 1 97.81 184 GLY A O 1
ATOM 1489 N N . PHE A 1 185 ? -1.312 -32.125 -25.344 1 97.94 185 PHE A N 1
ATOM 1490 C CA . PHE A 1 185 ? -2.158 -32.594 -24.25 1 97.94 185 PHE A CA 1
ATOM 1491 C C . PHE A 1 185 ? -3.602 -32.156 -24.453 1 97.94 185 PHE A C 1
ATOM 1493 O O . PHE A 1 185 ? -4.324 -31.906 -23.5 1 97.94 185 PHE A O 1
ATOM 1500 N N . GLY A 1 186 ? -4.02 -32.031 -25.672 1 96.62 186 GLY A N 1
ATOM 1501 C CA . GLY A 1 186 ? -5.352 -31.562 -26.047 1 96.62 186 GLY A CA 1
ATOM 1502 C C . GLY A 1 186 ? -6.445 -32.562 -25.672 1 96.62 186 GLY A C 1
ATOM 1503 O O . GLY A 1 186 ? -7.621 -32.188 -25.625 1 96.62 186 GLY A O 1
ATOM 1504 N N . ASN A 1 187 ? -6.074 -33.844 -25.469 1 96.06 187 ASN A N 1
ATOM 1505 C CA . ASN A 1 187 ? -7.062 -34.844 -25.094 1 96.06 187 ASN A CA 1
ATOM 1506 C C . ASN A 1 187 ? -7.473 -34.719 -23.625 1 96.06 187 ASN A C 1
ATOM 1508 O O . ASN A 1 187 ? -8.492 -35.281 -23.219 1 96.06 187 ASN A O 1
ATOM 1512 N N . GLY A 1 188 ? -6.633 -34.094 -22.844 1 97.75 188 GLY A N 1
ATOM 1513 C CA . GLY A 1 188 ? -6.992 -33.875 -21.453 1 97.75 188 GLY A CA 1
ATOM 1514 C C . GLY A 1 188 ? -5.789 -33.656 -20.547 1 97.75 188 GLY A C 1
ATOM 1515 O O . GLY A 1 188 ? -4.734 -34.281 -20.766 1 97.75 188 GLY A O 1
ATOM 1516 N N . TYR A 1 189 ? -5.945 -32.875 -19.594 1 98.56 189 TYR A N 1
ATOM 1517 C CA . TYR A 1 189 ? -4.91 -32.625 -18.594 1 98.56 189 TYR A CA 1
ATOM 1518 C C . TYR A 1 189 ? -5.523 -32.281 -17.234 1 98.56 189 TYR A C 1
ATOM 1520 O O . TYR A 1 189 ? -6.715 -31.969 -17.156 1 98.56 189 TYR A O 1
ATOM 1528 N N . VAL A 1 190 ? -4.773 -32.406 -16.156 1 98.88 190 VAL A N 1
ATOM 1529 C CA . VAL A 1 190 ? -5.145 -32.031 -14.805 1 98.88 190 VAL A CA 1
ATOM 1530 C C . VAL A 1 190 ? -4.469 -30.719 -14.43 1 98.88 190 VAL A C 1
ATOM 1532 O O . VAL A 1 190 ? -3.354 -30.438 -14.875 1 98.88 190 VAL A O 1
ATOM 1535 N N . VAL A 1 191 ? -5.18 -29.875 -13.68 1 98.88 191 VAL A N 1
ATOM 1536 C CA . VAL A 1 191 ? -4.613 -28.609 -13.258 1 98.88 191 VAL A CA 1
ATOM 1537 C C . VAL A 1 191 ? -4.453 -28.594 -11.742 1 98.88 191 VAL A C 1
ATOM 1539 O O . VAL A 1 191 ? -5.348 -29.016 -11.008 1 98.88 191 VAL A O 1
ATOM 1542 N N . GLN A 1 192 ? -3.34 -28.25 -11.281 1 98.88 192 GLN A N 1
ATOM 1543 C CA . GLN A 1 192 ? -3.051 -27.953 -9.883 1 98.88 192 GLN A CA 1
ATOM 1544 C C . GLN A 1 192 ? -2.734 -26.469 -9.68 1 98.88 192 GLN A C 1
ATOM 1546 O O . GLN A 1 192 ? -1.994 -25.875 -10.469 1 98.88 192 GLN A O 1
ATOM 1551 N N . GLY A 1 193 ? -3.334 -25.781 -8.695 1 98.75 193 GLY A N 1
ATOM 1552 C CA . GLY A 1 193 ? -3.039 -24.359 -8.562 1 98.75 193 GLY A CA 1
ATOM 1553 C C . GLY A 1 193 ? -3.238 -23.844 -7.148 1 98.75 193 GLY A C 1
ATOM 1554 O O . GLY A 1 193 ? -4.168 -24.25 -6.457 1 98.75 193 GLY A O 1
ATOM 1555 N N . GLY A 1 194 ? -2.377 -22.984 -6.699 1 98.31 194 GLY A N 1
ATOM 1556 C CA . GLY A 1 194 ? -2.52 -22.188 -5.492 1 98.31 194 GLY A CA 1
ATOM 1557 C C . GLY A 1 194 ? -2.648 -20.703 -5.77 1 98.31 194 GLY A C 1
ATOM 1558 O O . GLY A 1 194 ? -2.385 -20.25 -6.883 1 98.31 194 GLY A O 1
ATOM 1559 N N . ASP A 1 195 ? -3.158 -19.938 -4.809 1 98.06 195 ASP A N 1
ATOM 1560 C CA . ASP A 1 195 ? -3.229 -18.484 -4.883 1 98.06 195 ASP A CA 1
ATOM 1561 C C . ASP A 1 195 ? -3.818 -18.031 -6.215 1 98.06 195 ASP A C 1
ATOM 1563 O O . ASP A 1 195 ? -4.902 -18.469 -6.602 1 98.06 195 ASP A O 1
ATOM 1567 N N . VAL A 1 196 ? -3.09 -17.188 -7.027 1 98.31 196 VAL A N 1
ATOM 1568 C CA . VAL A 1 196 ? -3.523 -16.766 -8.359 1 98.31 196 VAL A CA 1
ATOM 1569 C C . VAL A 1 196 ? -3.684 -18 -9.258 1 98.31 196 VAL A C 1
ATOM 1571 O O . VAL A 1 196 ? -4.621 -18.062 -10.055 1 98.31 196 VAL A O 1
ATOM 1574 N N . GLY A 1 197 ? -2.779 -18.938 -9.086 1 98.69 197 GLY A N 1
ATOM 1575 C CA . GLY A 1 197 ? -2.861 -20.172 -9.844 1 98.69 197 GLY A CA 1
ATOM 1576 C C . GLY A 1 197 ? -4.145 -20.953 -9.594 1 98.69 197 GLY A C 1
ATOM 1577 O O . GLY A 1 197 ? -4.68 -21.594 -10.5 1 98.69 197 GLY A O 1
ATOM 1578 N N . SER A 1 198 ? -4.652 -20.922 -8.391 1 98.69 198 SER A N 1
ATOM 1579 C CA . SER A 1 198 ? -5.914 -21.594 -8.094 1 98.69 198 SER A CA 1
ATOM 1580 C C . SER A 1 198 ? -7.078 -20.906 -8.812 1 98.69 198 SER A C 1
ATOM 1582 O O . SER A 1 198 ? -8.023 -21.578 -9.234 1 98.69 198 SER A O 1
ATOM 1584 N N . LYS A 1 199 ? -7.012 -19.609 -8.945 1 98.5 199 LYS A N 1
ATOM 1585 C CA . LYS A 1 199 ? -8.07 -18.875 -9.641 1 98.5 199 LYS A CA 1
ATOM 1586 C C . LYS A 1 199 ? -8.047 -19.156 -11.133 1 98.5 199 LYS A C 1
ATOM 1588 O O . LYS A 1 199 ? -9.102 -19.344 -11.75 1 98.5 199 LYS A O 1
ATOM 1593 N N . ILE A 1 200 ? -6.875 -19.203 -11.672 1 98.81 200 ILE A N 1
ATOM 1594 C CA . ILE A 1 200 ? -6.754 -19.562 -13.078 1 98.81 200 ILE A CA 1
ATOM 1595 C C . ILE A 1 200 ? -7.207 -21 -13.281 1 98.81 200 ILE A C 1
ATOM 1597 O O . ILE A 1 200 ? -7.891 -21.312 -14.266 1 98.81 200 ILE A O 1
ATOM 1601 N N . ALA A 1 201 ? -6.809 -21.891 -12.352 1 98.81 201 ALA A N 1
ATOM 1602 C CA . ALA A 1 201 ? -7.246 -23.281 -12.406 1 98.81 201 ALA A CA 1
ATOM 1603 C C . ALA A 1 201 ? -8.773 -23.375 -12.414 1 98.81 201 ALA A C 1
ATOM 1605 O O . ALA A 1 201 ? -9.344 -24.188 -13.133 1 98.81 201 ALA A O 1
ATOM 1606 N N . ARG A 1 202 ? -9.391 -22.594 -11.594 1 98.31 202 ARG A N 1
ATOM 1607 C CA . ARG A 1 202 ? -10.844 -22.547 -11.539 1 98.31 202 ARG A CA 1
ATOM 1608 C C . ARG A 1 202 ? -11.438 -22.141 -12.891 1 98.31 202 ARG A C 1
ATOM 1610 O O . ARG A 1 202 ? -12.414 -22.734 -13.352 1 98.31 202 ARG A O 1
ATOM 1617 N N . VAL A 1 203 ? -10.883 -21.109 -13.523 1 98.56 203 VAL A N 1
ATOM 1618 C CA . VAL A 1 203 ? -11.359 -20.656 -14.828 1 98.56 203 VAL A CA 1
ATOM 1619 C C . VAL A 1 203 ? -11.164 -21.781 -15.859 1 98.56 203 VAL A C 1
ATOM 1621 O O . VAL A 1 203 ? -12.055 -22.047 -16.656 1 98.56 203 VAL A O 1
ATOM 1624 N N . LEU A 1 204 ? -9.992 -22.422 -15.805 1 98.75 204 LEU A N 1
ATOM 1625 C CA . LEU A 1 204 ? -9.727 -23.547 -16.703 1 98.75 204 LEU A CA 1
ATOM 1626 C C . LEU A 1 204 ? -10.758 -24.656 -16.516 1 98.75 204 LEU A C 1
ATOM 1628 O O . LEU A 1 204 ? -11.352 -25.125 -17.484 1 98.75 204 LEU A O 1
ATOM 1632 N N . GLY A 1 205 ? -11.008 -25.047 -15.305 1 98.44 205 GLY A N 1
ATOM 1633 C CA . GLY A 1 205 ? -11.953 -26.109 -14.992 1 98.44 205 GLY A CA 1
ATOM 1634 C C . GLY A 1 205 ? -13.375 -25.766 -15.391 1 98.44 205 GLY A C 1
ATOM 1635 O O . GLY A 1 205 ? -14.117 -26.641 -15.852 1 98.44 205 GLY A O 1
ATOM 1636 N N . GLY A 1 206 ? -13.734 -24.516 -15.211 1 98.06 206 GLY A N 1
ATOM 1637 C CA . GLY A 1 206 ? -15.102 -24.078 -15.484 1 98.06 206 GLY A CA 1
ATOM 1638 C C . GLY A 1 206 ? -15.352 -23.812 -16.953 1 98.06 206 GLY A C 1
ATOM 1639 O O . GLY A 1 206 ? -16.5 -23.75 -17.391 1 98.06 206 GLY A O 1
ATOM 1640 N N . THR A 1 207 ? -14.32 -23.688 -17.781 1 98 207 THR A N 1
ATOM 1641 C CA . THR A 1 207 ? -14.516 -23.156 -19.125 1 98 207 THR A CA 1
ATOM 1642 C C . THR A 1 207 ? -14.023 -24.156 -20.172 1 98 207 THR A C 1
ATOM 1644 O O . THR A 1 207 ? -14.578 -24.234 -21.266 1 98 207 THR A O 1
ATOM 1647 N N . PHE A 1 208 ? -12.953 -24.953 -19.891 1 98.19 208 PHE A N 1
ATOM 1648 C CA . PHE A 1 208 ? -12.305 -25.766 -20.922 1 98.19 208 PHE A CA 1
ATOM 1649 C C . PHE A 1 208 ? -12.547 -27.25 -20.656 1 98.19 208 PHE A C 1
ATOM 1651 O O . PHE A 1 208 ? -12.078 -27.797 -19.656 1 98.19 208 PHE A O 1
ATOM 1658 N N . PRO A 1 209 ? -13.117 -27.922 -21.594 1 97.25 209 PRO A N 1
ATOM 1659 C CA . PRO A 1 209 ? -13.383 -29.359 -21.406 1 97.25 209 PRO A CA 1
ATOM 1660 C C . PRO A 1 209 ? -12.102 -30.172 -21.281 1 97.25 209 PRO A C 1
ATOM 1662 O O . PRO A 1 209 ? -12.109 -31.25 -20.656 1 97.25 209 PRO A O 1
ATOM 1665 N N . ARG A 1 210 ? -10.992 -29.656 -21.844 1 97 210 ARG A N 1
ATOM 1666 C CA . ARG A 1 210 ? -9.734 -30.406 -21.812 1 97 210 ARG A CA 1
ATOM 1667 C C . ARG A 1 210 ? -9.125 -30.375 -20.422 1 97 210 ARG A C 1
ATOM 1669 O O . ARG A 1 210 ? -8.289 -31.219 -20.094 1 97 210 ARG A O 1
ATOM 1676 N N . ALA A 1 211 ? -9.453 -29.406 -19.594 1 98.5 211 ALA A N 1
ATOM 1677 C CA . ALA A 1 211 ? -9.102 -29.453 -18.172 1 98.5 211 ALA A CA 1
ATOM 1678 C C . ALA A 1 211 ? -10 -30.422 -17.422 1 98.5 211 ALA A C 1
ATOM 1680 O O . ALA A 1 211 ? -11.062 -30.047 -16.922 1 98.5 211 ALA A O 1
ATOM 1681 N N . LYS A 1 212 ? -9.547 -31.625 -17.25 1 98.5 212 LYS A N 1
ATOM 1682 C CA . LYS A 1 212 ? -10.422 -32.75 -16.891 1 98.5 212 LYS A CA 1
ATOM 1683 C C . LYS A 1 212 ? -10.648 -32.812 -15.383 1 98.5 212 LYS A C 1
ATOM 1685 O O . LYS A 1 212 ? -11.656 -33.344 -14.922 1 98.5 212 LYS A O 1
ATOM 1690 N N . ALA A 1 213 ? -9.727 -32.375 -14.602 1 98.75 213 ALA A N 1
ATOM 1691 C CA . ALA A 1 213 ? -9.773 -32.375 -13.141 1 98.75 213 ALA A CA 1
ATOM 1692 C C . ALA A 1 213 ? -8.938 -31.25 -12.555 1 98.75 213 ALA A C 1
ATOM 1694 O O . ALA A 1 213 ? -7.914 -30.875 -13.133 1 98.75 213 ALA A O 1
ATOM 1695 N N . ILE A 1 214 ? -9.406 -30.703 -11.445 1 98.81 214 ILE A N 1
ATOM 1696 C CA . ILE A 1 214 ? -8.773 -29.531 -10.844 1 98.81 214 ILE A CA 1
ATOM 1697 C C . ILE A 1 214 ? -8.43 -29.828 -9.383 1 98.81 214 ILE A C 1
ATOM 1699 O O . ILE A 1 214 ? -9.289 -30.25 -8.609 1 98.81 214 ILE A O 1
ATOM 1703 N N . HIS A 1 215 ? -7.203 -29.641 -9.008 1 98.88 215 HIS A N 1
ATOM 1704 C CA . HIS A 1 215 ? -6.73 -29.734 -7.633 1 98.88 215 HIS A CA 1
ATOM 1705 C C . HIS A 1 215 ? -6.246 -28.391 -7.113 1 98.88 215 HIS A C 1
ATOM 1707 O O . HIS A 1 215 ? -5.379 -27.766 -7.723 1 98.88 215 HIS A O 1
ATOM 1713 N N . LEU A 1 216 ? -6.805 -27.906 -6.031 1 98.81 216 LEU A N 1
ATOM 1714 C CA . LEU A 1 216 ? -6.469 -26.594 -5.488 1 98.81 216 LEU A CA 1
ATOM 1715 C C . LEU A 1 216 ? -5.809 -26.734 -4.121 1 98.81 216 LEU A C 1
ATOM 1717 O O . LEU A 1 216 ? -6.012 -27.734 -3.422 1 98.81 216 LEU A O 1
ATOM 1721 N N . ASN A 1 217 ? -4.996 -25.781 -3.768 1 98.75 217 ASN A N 1
ATOM 1722 C CA . ASN A 1 217 ? -4.559 -25.641 -2.383 1 98.75 217 ASN A CA 1
ATOM 1723 C C . ASN A 1 217 ? -4.867 -24.25 -1.835 1 98.75 217 ASN A C 1
ATOM 1725 O O . ASN A 1 217 ? -4.23 -23.797 -0.88 1 98.75 217 ASN A O 1
ATOM 1729 N N . PHE A 1 218 ? -5.805 -23.531 -2.492 1 98.31 218 PHE A N 1
ATOM 1730 C CA . PHE A 1 218 ? -6.289 -22.234 -2.064 1 98.31 218 PHE A CA 1
ATOM 1731 C C . PHE A 1 218 ? -7.684 -21.969 -2.617 1 98.31 218 PHE A C 1
ATOM 1733 O O . PHE A 1 218 ? -7.93 -22.141 -3.812 1 98.31 218 PHE A O 1
ATOM 1740 N N . SER A 1 219 ? -8.648 -21.625 -1.835 1 97.31 219 SER A N 1
ATOM 1741 C CA . SER A 1 219 ? -10.008 -21.328 -2.266 1 97.31 219 SER A CA 1
ATOM 1742 C C . SER A 1 219 ? -10.648 -20.25 -1.399 1 97.31 219 SER A C 1
ATOM 1744 O O . SER A 1 219 ? -11.703 -20.469 -0.808 1 97.31 219 SER A O 1
ATOM 1746 N N . ILE A 1 220 ? -10.094 -19.062 -1.354 1 96.75 220 ILE A N 1
ATOM 1747 C CA . ILE A 1 220 ? -10.625 -17.953 -0.562 1 96.75 220 ILE A CA 1
ATOM 1748 C C . ILE A 1 220 ? -11.977 -17.531 -1.124 1 96.75 220 ILE A C 1
ATOM 1750 O O . ILE A 1 220 ? -12.109 -17.266 -2.324 1 96.75 220 ILE A O 1
ATOM 1754 N N . MET A 1 221 ? -13 -17.422 -0.249 1 96.62 221 MET A N 1
ATOM 1755 C CA . MET A 1 221 ? -14.344 -17.016 -0.646 1 96.62 221 MET A CA 1
ATOM 1756 C C . MET A 1 221 ? -15.133 -16.5 0.554 1 96.62 221 MET A C 1
ATOM 1758 O O . MET A 1 221 ? -14.82 -16.828 1.698 1 96.62 221 MET A O 1
ATOM 1762 N N . PRO A 1 222 ? -16.125 -15.664 0.292 1 95.44 222 PRO A N 1
ATOM 1763 C CA . PRO A 1 222 ? -16.984 -15.258 1.403 1 95.44 222 PRO A CA 1
ATOM 1764 C C . PRO A 1 222 ? -17.891 -16.391 1.896 1 95.44 222 PRO A C 1
ATOM 1766 O O . PRO A 1 222 ? -18 -17.422 1.233 1 95.44 222 PRO A O 1
ATOM 1769 N N . ASP A 1 223 ? -18.422 -16.156 3.033 1 96.19 223 ASP A N 1
ATOM 1770 C CA . ASP A 1 223 ? -19.422 -17.062 3.568 1 96.19 223 ASP A CA 1
ATOM 1771 C C . ASP A 1 223 ? -20.594 -17.219 2.6 1 96.19 223 ASP A C 1
ATOM 1773 O O . ASP A 1 223 ? -21.25 -16.234 2.252 1 96.19 223 ASP A O 1
ATOM 1777 N N . PRO A 1 224 ? -20.812 -18.484 2.201 1 95.5 224 PRO A N 1
ATOM 1778 C CA . PRO A 1 224 ? -21.953 -18.688 1.293 1 95.5 224 PRO A CA 1
ATOM 1779 C C . PRO A 1 224 ? -23.297 -18.344 1.938 1 95.5 224 PRO A C 1
ATOM 1781 O O . PRO A 1 224 ? -24.281 -18.141 1.236 1 95.5 224 PRO A O 1
ATOM 1784 N N . GLY A 1 225 ? -23.344 -18.234 3.258 1 93.56 225 GLY A N 1
ATOM 1785 C CA . GLY A 1 225 ? -24.5 -17.734 3.98 1 93.56 225 GLY A CA 1
ATOM 1786 C C . GLY A 1 225 ? -25.531 -18.812 4.289 1 93.56 225 GLY A C 1
ATOM 1787 O O . GLY A 1 225 ? -26.469 -18.562 5.047 1 93.56 225 GLY A O 1
ATOM 1788 N N . ASN A 1 226 ? -25.438 -20.031 3.773 1 93.88 226 ASN A N 1
ATOM 1789 C CA . ASN A 1 226 ? -26.484 -21.031 3.934 1 93.88 226 ASN A CA 1
ATOM 1790 C C . ASN A 1 226 ? -25.938 -22.312 4.562 1 93.88 226 ASN A C 1
ATOM 1792 O O . ASN A 1 226 ? -26.578 -23.359 4.469 1 93.88 226 ASN A O 1
ATOM 1796 N N . ILE A 1 227 ? -24.781 -22.281 5.125 1 96.25 227 ILE A N 1
ATOM 1797 C CA . ILE A 1 227 ? -24.188 -23.469 5.719 1 96.25 227 ILE A CA 1
ATOM 1798 C C . ILE A 1 227 ? -24.25 -23.391 7.238 1 96.25 227 ILE A C 1
ATOM 1800 O O . ILE A 1 227 ? -23.875 -22.375 7.824 1 96.25 227 ILE A O 1
ATOM 1804 N N . ASP A 1 228 ? -24.766 -24.422 7.91 1 96.69 228 ASP A N 1
ATOM 1805 C CA . ASP A 1 228 ? -24.797 -24.516 9.367 1 96.69 228 ASP A CA 1
ATOM 1806 C C . ASP A 1 228 ? -23.391 -24.594 9.953 1 96.69 228 ASP A C 1
ATOM 1808 O O . ASP A 1 228 ? -22.641 -25.531 9.633 1 96.69 228 ASP A O 1
ATOM 1812 N N . GLU A 1 229 ? -23.094 -23.766 10.781 1 94.94 229 GLU A N 1
ATOM 1813 C CA . GLU A 1 229 ? -21.75 -23.672 11.344 1 94.94 229 GLU A CA 1
ATOM 1814 C C . GLU A 1 229 ? -21.391 -24.922 12.156 1 94.94 229 GLU A C 1
ATOM 1816 O O . GLU A 1 229 ? -20.219 -25.172 12.438 1 94.94 229 GLU A O 1
ATOM 1821 N N . SER A 1 230 ? -22.359 -25.625 12.578 1 96.5 230 SER A N 1
ATOM 1822 C CA . SER A 1 230 ? -22.141 -26.812 13.398 1 96.5 230 SER A CA 1
ATOM 1823 C C . SER A 1 230 ? -21.359 -27.875 12.641 1 96.5 230 SER A C 1
ATOM 1825 O O . SER A 1 230 ? -20.781 -28.781 13.242 1 96.5 230 SER A O 1
ATOM 1827 N N . VAL A 1 231 ? -21.281 -27.75 11.312 1 96.94 231 VAL A N 1
ATOM 1828 C CA . VAL A 1 231 ? -20.609 -28.766 10.508 1 96.94 231 VAL A CA 1
ATOM 1829 C C . VAL A 1 231 ? -19.109 -28.516 10.508 1 96.94 231 VAL A C 1
ATOM 1831 O O . VAL A 1 231 ? -18.328 -29.375 10.078 1 96.94 231 VAL A O 1
ATOM 1834 N N . TYR A 1 232 ? -18.672 -27.344 11 1 97.31 232 TYR A N 1
ATOM 1835 C CA . TYR A 1 232 ? -17.25 -27.031 11.016 1 97.31 232 TYR A CA 1
ATOM 1836 C C . TYR A 1 232 ? -16.547 -27.75 12.156 1 97.31 232 TYR A C 1
ATOM 1838 O O . TYR A 1 232 ? -17.078 -27.812 13.273 1 97.31 232 TYR A O 1
ATOM 1846 N N . ASP A 1 233 ? -15.43 -28.281 11.969 1 96.94 233 ASP A N 1
ATOM 1847 C CA . ASP A 1 233 ? -14.625 -28.812 13.07 1 96.94 233 ASP A CA 1
ATOM 1848 C C . ASP A 1 233 ? -13.742 -27.734 13.672 1 96.94 233 ASP A C 1
ATOM 1850 O O . ASP A 1 233 ? -13.82 -26.562 13.273 1 96.94 233 ASP A O 1
ATOM 1854 N N . ASP A 1 234 ? -12.938 -28.094 14.656 1 96.62 234 ASP A N 1
ATOM 1855 C CA . ASP A 1 234 ? -12.141 -27.109 15.398 1 96.62 234 ASP A CA 1
ATOM 1856 C C . ASP A 1 234 ? -11.086 -26.469 14.5 1 96.62 234 ASP A C 1
ATOM 1858 O O . ASP A 1 234 ? -10.82 -25.266 14.602 1 96.62 234 ASP A O 1
ATOM 1862 N N . LEU A 1 235 ? -10.484 -27.219 13.656 1 96.44 235 LEU A N 1
ATOM 1863 C CA . LEU A 1 235 ? -9.453 -26.719 12.758 1 96.44 235 LEU A CA 1
ATOM 1864 C C . LEU A 1 235 ? -10.039 -25.703 11.773 1 96.44 235 LEU A C 1
ATOM 1866 O O . LEU A 1 235 ? -9.422 -24.688 11.484 1 96.44 235 LEU A O 1
ATOM 1870 N N . GLU A 1 236 ? -11.188 -26 11.297 1 97.31 236 GLU A N 1
ATOM 1871 C CA . GLU A 1 236 ? -11.859 -25.109 10.352 1 97.31 236 GLU A CA 1
ATOM 1872 C C . GLU A 1 236 ? -12.266 -23.797 11.031 1 97.31 236 GLU A C 1
ATOM 1874 O O . GLU A 1 236 ? -12.211 -22.734 10.414 1 97.31 236 GLU A O 1
ATOM 1879 N N . ARG A 1 237 ? -12.711 -23.906 12.273 1 97.69 237 ARG A N 1
ATOM 1880 C CA . ARG A 1 237 ? -13.062 -22.703 13.023 1 97.69 237 ARG A CA 1
ATOM 1881 C C . ARG A 1 237 ? -11.836 -21.812 13.242 1 97.69 237 ARG A C 1
ATOM 1883 O O . ARG A 1 237 ? -11.93 -20.594 13.117 1 97.69 237 ARG A O 1
ATOM 1890 N N . GLU A 1 238 ? -10.758 -22.438 13.594 1 97.56 238 GLU A N 1
ATOM 1891 C CA . GLU A 1 238 ? -9.516 -21.672 13.719 1 97.56 238 GLU A CA 1
ATOM 1892 C C . GLU A 1 238 ? -9.109 -21.062 12.383 1 97.56 238 GLU A C 1
ATOM 1894 O O . GLU A 1 238 ? -8.594 -19.938 12.336 1 97.56 238 GLU A O 1
ATOM 1899 N N . GLY A 1 239 ? -9.32 -21.812 11.312 1 97.5 239 GLY A N 1
ATOM 1900 C CA . GLY A 1 239 ? -9.062 -21.297 9.984 1 97.5 239 GLY A CA 1
ATOM 1901 C C . GLY A 1 239 ? -9.883 -20.062 9.656 1 97.5 239 GLY A C 1
ATOM 1902 O O . GLY A 1 239 ? -9.383 -19.125 9.047 1 97.5 239 GLY A O 1
ATOM 1903 N N . LEU A 1 240 ? -11.109 -20.078 10.062 1 98 240 LEU A N 1
ATOM 1904 C CA . LEU A 1 240 ? -11.992 -18.938 9.797 1 98 240 LEU A CA 1
ATOM 1905 C C . LEU A 1 240 ? -11.555 -17.703 10.586 1 98 240 LEU A C 1
ATOM 1907 O O . LEU A 1 240 ? -11.695 -16.578 10.109 1 98 240 LEU A O 1
ATOM 1911 N N . LYS A 1 241 ? -11.078 -17.922 11.844 1 98 241 LYS A N 1
ATOM 1912 C CA . LYS A 1 241 ? -10.516 -16.812 12.602 1 98 241 LYS A CA 1
ATOM 1913 C C . LYS A 1 241 ? -9.328 -16.188 11.867 1 98 241 LYS A C 1
ATOM 1915 O O . LYS A 1 241 ? -9.188 -14.969 11.82 1 98 241 LYS A O 1
ATOM 1920 N N . ARG A 1 242 ? -8.508 -17.031 11.297 1 97.88 242 ARG A N 1
ATOM 1921 C CA . ARG A 1 242 ? -7.367 -16.562 10.531 1 97.88 242 ARG A CA 1
ATOM 1922 C C . ARG A 1 242 ? -7.816 -15.812 9.281 1 97.88 242 ARG A C 1
ATOM 1924 O O . ARG A 1 242 ? -7.254 -14.766 8.938 1 97.88 242 ARG A O 1
ATOM 1931 N N . ALA A 1 243 ? -8.789 -16.344 8.648 1 97.88 243 ALA A N 1
ATOM 1932 C CA . ALA A 1 243 ? -9.328 -15.672 7.465 1 97.88 243 ALA A CA 1
ATOM 1933 C C . ALA A 1 243 ? -9.867 -14.289 7.809 1 97.88 243 ALA A C 1
ATOM 1935 O O . ALA A 1 243 ? -9.688 -13.336 7.039 1 97.88 243 ALA A O 1
ATOM 1936 N N . GLU A 1 244 ? -10.508 -14.211 8.898 1 97.31 244 GLU A N 1
ATOM 1937 C CA . GLU A 1 244 ? -11.016 -12.922 9.359 1 97.31 244 GLU A CA 1
ATOM 1938 C C . GLU A 1 244 ? -9.875 -11.953 9.656 1 97.31 244 GLU A C 1
ATOM 1940 O O . GLU A 1 244 ? -9.938 -10.773 9.289 1 97.31 244 GLU A O 1
ATOM 1945 N N . TRP A 1 245 ? -8.891 -12.422 10.352 1 96.81 245 TRP A N 1
ATOM 1946 C CA . TRP A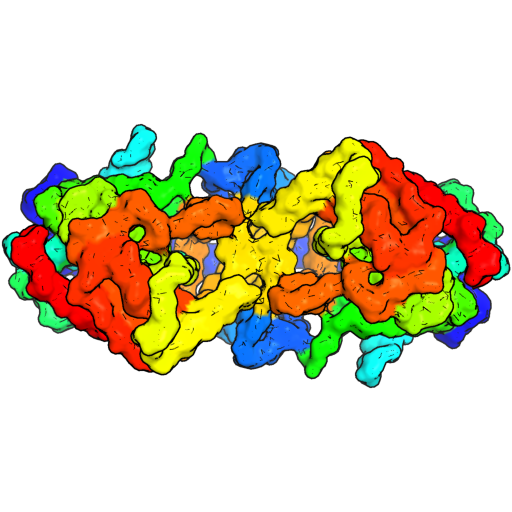 1 245 ? -7.707 -11.609 10.625 1 96.81 245 TRP A CA 1
ATOM 1947 C C . TRP A 1 245 ? -7.09 -11.094 9.328 1 96.81 245 TRP A C 1
ATOM 1949 O O . TRP A 1 245 ? -6.75 -9.914 9.219 1 96.81 245 TRP A O 1
ATOM 1959 N N . PHE A 1 246 ? -6.941 -11.969 8.383 1 97.5 246 PHE A N 1
ATOM 1960 C CA . PHE A 1 246 ? -6.348 -11.594 7.102 1 97.5 246 PHE A CA 1
ATOM 1961 C C . PHE A 1 246 ? -7.172 -10.516 6.414 1 97.5 246 PHE A C 1
ATOM 1963 O O . PHE A 1 246 ? -6.621 -9.555 5.875 1 97.5 246 PHE A O 1
ATOM 1970 N N . THR A 1 247 ? -8.453 -10.719 6.426 1 96.25 247 THR A N 1
ATOM 1971 C CA . THR A 1 247 ? -9.344 -9.75 5.801 1 96.25 247 THR A CA 1
ATOM 1972 C C . THR A 1 247 ? -9.18 -8.375 6.434 1 96.25 247 THR A C 1
ATOM 1974 O O . THR A 1 247 ? -9.133 -7.359 5.73 1 96.25 247 THR A O 1
ATOM 1977 N N . LYS A 1 248 ? -8.984 -8.305 7.691 1 96.12 248 LYS A N 1
ATOM 1978 C CA . LYS A 1 248 ? -8.953 -7.043 8.43 1 96.12 248 LYS A CA 1
ATOM 1979 C C . LYS A 1 248 ? -7.555 -6.434 8.414 1 96.12 248 LYS A C 1
ATOM 1981 O O . LYS A 1 248 ? -7.402 -5.215 8.297 1 96.12 248 LYS A O 1
ATOM 1986 N N . PHE A 1 249 ? -6.492 -7.281 8.516 1 97.06 249 PHE A N 1
ATOM 1987 C CA . PHE A 1 249 ? -5.176 -6.742 8.836 1 97.06 249 PHE A CA 1
ATOM 1988 C C . PHE A 1 249 ? -4.148 -7.164 7.789 1 97.06 249 PHE A C 1
ATOM 1990 O O . PHE A 1 249 ? -3.029 -6.645 7.766 1 97.06 249 PHE A O 1
ATOM 1997 N N . GLY A 1 250 ? -4.57 -8.094 6.918 1 97 250 GLY A N 1
ATOM 1998 C CA . GLY A 1 250 ? -3.586 -8.648 6.004 1 97 250 GLY A CA 1
ATOM 1999 C C . GLY A 1 250 ? -3.893 -8.359 4.547 1 97 250 GLY A C 1
ATOM 2000 O O . GLY A 1 250 ? -3.104 -8.695 3.662 1 97 250 GLY A O 1
ATOM 2001 N N . SER A 1 251 ? -5 -7.648 4.219 1 96.75 251 SER A N 1
ATOM 2002 C CA . SER A 1 251 ? -5.473 -7.629 2.838 1 96.75 251 SER A CA 1
ATOM 2003 C C . SER A 1 251 ? -5.266 -6.262 2.199 1 96.75 251 SER A C 1
ATOM 2005 O O . SER A 1 251 ? -5.586 -6.062 1.025 1 96.75 251 SER A O 1
ATOM 2007 N N . ALA A 1 252 ? -4.691 -5.266 2.934 1 97.81 252 ALA A N 1
ATOM 2008 C CA . ALA A 1 252 ? -4.523 -3.914 2.408 1 97.81 252 ALA A CA 1
ATOM 2009 C C . ALA A 1 252 ? -3.682 -3.92 1.135 1 97.81 252 ALA A C 1
ATOM 2011 O O . ALA A 1 252 ? -3.934 -3.143 0.213 1 97.81 252 ALA A O 1
ATOM 2012 N N . TYR A 1 253 ? -2.633 -4.754 1.118 1 98.5 253 TYR A N 1
ATOM 2013 C CA . TYR A 1 253 ? -1.783 -4.828 -0.066 1 98.5 253 TYR A CA 1
ATOM 2014 C C . TYR A 1 253 ? -2.596 -5.215 -1.297 1 98.5 253 TYR A C 1
ATOM 2016 O O . TYR A 1 253 ? -2.375 -4.68 -2.387 1 98.5 253 TYR A O 1
ATOM 2024 N N . ALA A 1 254 ? -3.521 -6.18 -1.144 1 98.12 254 ALA A N 1
ATOM 2025 C CA . ALA A 1 254 ? -4.316 -6.676 -2.266 1 98.12 254 ALA A CA 1
ATOM 2026 C C . ALA A 1 254 ? -5.242 -5.59 -2.805 1 98.12 254 ALA A C 1
ATOM 2028 O O . ALA A 1 254 ? -5.398 -5.449 -4.02 1 98.12 254 ALA A O 1
ATOM 2029 N N . LEU A 1 255 ? -5.852 -4.844 -1.883 1 98 255 LEU A N 1
ATOM 2030 C CA . LEU A 1 255 ? -6.695 -3.727 -2.297 1 98 255 LEU A CA 1
ATOM 2031 C C . LEU A 1 255 ? -5.879 -2.684 -3.055 1 98 255 LEU A C 1
ATOM 2033 O O . LEU A 1 255 ? -6.352 -2.119 -4.043 1 98 255 LEU A O 1
ATOM 2037 N N . LEU A 1 256 ? -4.68 -2.461 -2.547 1 98.75 256 LEU A N 1
ATOM 2038 C CA . LEU A 1 256 ? -3.791 -1.514 -3.209 1 98.75 256 LEU A CA 1
ATOM 2039 C C . LEU A 1 256 ? -3.4 -2.012 -4.598 1 98.75 256 LEU A C 1
ATOM 2041 O O . LEU A 1 256 ? -3.395 -1.239 -5.559 1 98.75 256 LEU A O 1
ATOM 2045 N N . HIS A 1 257 ? -3.045 -3.295 -4.707 1 98.75 257 HIS A N 1
ATOM 2046 C CA . HIS A 1 257 ? -2.738 -3.885 -6.008 1 98.75 257 HIS A CA 1
ATOM 2047 C C . HIS A 1 257 ? -3.914 -3.744 -6.969 1 98.75 257 HIS A C 1
ATOM 2049 O O . HIS A 1 257 ? -3.719 -3.59 -8.172 1 98.75 257 HIS A O 1
ATOM 2055 N N . ALA A 1 258 ? -5.113 -3.795 -6.469 1 98.38 258 ALA A N 1
ATOM 2056 C CA . ALA A 1 258 ? -6.324 -3.779 -7.285 1 98.38 258 ALA A CA 1
ATOM 2057 C C . ALA A 1 258 ? -6.645 -2.367 -7.766 1 98.38 258 ALA A C 1
ATOM 2059 O O . ALA A 1 258 ? -7.035 -2.172 -8.922 1 98.38 258 ALA A O 1
ATOM 2060 N N . THR A 1 259 ? -6.426 -1.365 -6.887 1 98.5 259 THR A N 1
ATOM 2061 C CA . THR A 1 259 ? -7.012 -0.053 -7.145 1 98.5 259 THR A CA 1
ATOM 2062 C C . THR A 1 259 ? -5.949 0.924 -7.641 1 98.5 259 THR A C 1
ATOM 2064 O O . THR A 1 259 ? -6.262 1.871 -8.367 1 98.5 259 THR A O 1
ATOM 2067 N N . LYS A 1 260 ? -4.703 0.711 -7.203 1 98.75 260 LYS A N 1
ATOM 2068 C CA . LYS A 1 260 ? -3.625 1.604 -7.617 1 98.75 260 LYS A CA 1
ATOM 2069 C C . LYS A 1 260 ? -2.391 0.814 -8.039 1 98.75 260 LYS A C 1
ATOM 2071 O O . LYS A 1 260 ? -1.286 1.075 -7.562 1 98.75 260 LYS A O 1
ATOM 2076 N N . PRO A 1 261 ? -2.51 -0.12 -8.953 1 98.69 261 PRO A N 1
ATOM 2077 C CA . PRO A 1 261 ? -1.38 -0.95 -9.383 1 98.69 261 PRO A CA 1
ATOM 2078 C C . PRO A 1 261 ? -0.265 -0.138 -10.039 1 98.69 261 PRO A C 1
ATOM 2080 O O . PRO A 1 261 ? 0.91 -0.501 -9.93 1 98.69 261 PRO A O 1
ATOM 2083 N N . ALA A 1 262 ? -0.655 0.968 -10.742 1 98.75 262 ALA A N 1
ATOM 2084 C CA . ALA A 1 262 ? 0.363 1.812 -11.367 1 98.75 262 ALA A CA 1
ATOM 2085 C C . ALA A 1 262 ? 1.289 2.418 -10.312 1 98.75 262 ALA A C 1
ATOM 2087 O O . ALA A 1 262 ? 2.514 2.344 -10.438 1 98.75 262 ALA A O 1
ATOM 2088 N N . THR A 1 263 ? 0.729 2.947 -9.258 1 98.88 263 THR A N 1
ATOM 2089 C CA . THR A 1 263 ? 1.503 3.611 -8.211 1 98.88 263 THR A CA 1
ATOM 2090 C C . THR A 1 263 ? 2.412 2.615 -7.496 1 98.88 263 THR A C 1
ATOM 2092 O O . THR A 1 263 ? 3.627 2.812 -7.43 1 98.88 263 THR A O 1
ATOM 2095 N N . ILE A 1 264 ? 1.824 1.542 -6.98 1 98.88 264 ILE A N 1
ATOM 2096 C CA . ILE A 1 264 ? 2.6 0.606 -6.172 1 98.88 264 ILE A CA 1
ATOM 2097 C C . ILE A 1 264 ? 3.584 -0.15 -7.062 1 98.88 264 ILE A C 1
ATOM 2099 O O . ILE A 1 264 ? 4.695 -0.472 -6.637 1 98.88 264 ILE A O 1
ATOM 2103 N N . GLY A 1 265 ? 3.156 -0.449 -8.32 1 98.75 265 GLY A N 1
ATOM 2104 C CA . GLY A 1 265 ? 4.062 -1.09 -9.266 1 98.75 265 GLY A CA 1
ATOM 2105 C C . GLY A 1 265 ? 5.312 -0.274 -9.539 1 98.75 265 GLY A C 1
ATOM 2106 O O . GLY A 1 265 ? 6.426 -0.8 -9.492 1 98.75 265 GLY A O 1
ATOM 2107 N N . LEU A 1 266 ? 5.148 0.988 -9.789 1 98.75 266 LEU A N 1
ATOM 2108 C CA . LEU A 1 266 ? 6.277 1.864 -10.07 1 98.75 266 LEU A CA 1
ATOM 2109 C C . LEU A 1 266 ? 7.105 2.113 -8.812 1 98.75 266 LEU A C 1
ATOM 2111 O O . LEU A 1 266 ? 8.336 2.115 -8.867 1 98.75 266 LEU A O 1
ATOM 2115 N N . ALA A 1 267 ? 6.445 2.281 -7.668 1 98.75 267 ALA A N 1
ATOM 2116 C CA . ALA A 1 267 ? 7.133 2.562 -6.41 1 98.75 267 ALA A CA 1
ATOM 2117 C C . ALA A 1 267 ? 8.07 1.419 -6.031 1 98.75 267 ALA A C 1
ATOM 2119 O O . ALA A 1 267 ? 9.219 1.651 -5.648 1 98.75 267 ALA A O 1
ATOM 2120 N N . LEU A 1 268 ? 7.617 0.187 -6.211 1 98.62 268 LEU A N 1
ATOM 2121 C CA . LEU A 1 268 ? 8.383 -0.959 -5.73 1 98.62 268 LEU A CA 1
ATOM 2122 C C . LEU A 1 268 ? 9.383 -1.42 -6.785 1 98.62 268 LEU A C 1
ATOM 2124 O O . LEU A 1 268 ? 10.234 -2.27 -6.508 1 98.62 268 LEU A O 1
ATOM 2128 N N . SER A 1 269 ? 9.312 -0.831 -7.973 1 97.94 269 SER A N 1
ATOM 2129 C CA . SER A 1 269 ? 10.281 -1.138 -9.016 1 97.94 269 SER A CA 1
ATOM 2130 C C . SER A 1 269 ? 11.539 -0.284 -8.875 1 97.94 269 SER A C 1
ATOM 2132 O O . SER A 1 269 ? 12.547 -0.547 -9.531 1 97.94 269 SER A O 1
ATOM 2134 N N . ALA A 1 270 ? 11.523 0.645 -7.941 1 97.81 270 ALA A N 1
ATOM 2135 C CA . ALA A 1 270 ? 12.578 1.652 -7.859 1 97.81 270 ALA A CA 1
ATOM 2136 C C . ALA A 1 270 ? 13.742 1.161 -7.004 1 97.81 270 ALA A C 1
ATOM 2138 O O . ALA A 1 270 ? 14.836 1.732 -7.043 1 97.81 270 ALA A O 1
ATOM 2139 N N . SER A 1 271 ? 13.562 0.11 -6.27 1 97.94 271 SER A N 1
ATOM 2140 C CA . SER A 1 271 ? 14.609 -0.422 -5.402 1 97.94 271 SER A CA 1
ATOM 2141 C C . SER A 1 271 ? 14.391 -1.902 -5.113 1 97.94 271 SER A C 1
ATOM 2143 O O . SER A 1 271 ? 13.273 -2.314 -4.777 1 97.94 271 SER A O 1
ATOM 2145 N N . PRO A 1 272 ? 15.469 -2.738 -5.23 1 98.25 272 PRO A N 1
ATOM 2146 C CA . PRO A 1 272 ? 15.297 -4.133 -4.824 1 98.25 272 PRO A CA 1
ATOM 2147 C C . PRO A 1 272 ? 14.945 -4.281 -3.348 1 98.25 272 PRO A C 1
ATOM 2149 O O . PRO A 1 272 ? 14.219 -5.207 -2.971 1 98.25 272 PRO A O 1
ATOM 2152 N N . VAL A 1 273 ? 15.383 -3.344 -2.512 1 98.62 273 VAL A N 1
ATOM 2153 C CA . VAL A 1 273 ? 15.109 -3.416 -1.079 1 98.62 273 VAL A CA 1
ATOM 2154 C C . VAL A 1 273 ? 13.641 -3.111 -0.814 1 98.62 273 VAL A C 1
ATOM 2156 O O . VAL A 1 273 ? 13.031 -3.689 0.09 1 98.62 273 VAL A O 1
ATOM 2159 N N . SER A 1 274 ? 13.039 -2.195 -1.609 1 98.56 274 SER A N 1
ATOM 2160 C CA . SER A 1 274 ? 11.594 -2 -1.533 1 98.56 274 SER A CA 1
ATOM 2161 C C . SER A 1 274 ? 10.844 -3.303 -1.795 1 98.56 274 SER A C 1
ATOM 2163 O O . SER A 1 274 ? 9.898 -3.639 -1.076 1 98.56 274 SER A O 1
ATOM 2165 N N . LEU A 1 275 ? 11.297 -4.047 -2.787 1 98.56 275 LEU A N 1
ATOM 2166 C CA . LEU A 1 275 ? 10.688 -5.328 -3.115 1 98.56 275 LEU A CA 1
ATOM 2167 C C . LEU A 1 275 ? 10.867 -6.328 -1.977 1 98.56 275 LEU A C 1
ATOM 2169 O O . LEU A 1 275 ? 9.945 -7.074 -1.646 1 98.56 275 LEU A O 1
ATOM 2173 N N . LEU A 1 276 ? 12.07 -6.309 -1.434 1 98.88 276 LEU A N 1
ATOM 2174 C CA . LEU A 1 276 ? 12.359 -7.238 -0.348 1 98.88 276 LEU A CA 1
ATOM 2175 C C . LEU A 1 276 ? 11.438 -6.992 0.841 1 98.88 276 LEU A C 1
ATOM 2177 O O . LEU A 1 276 ? 10.898 -7.938 1.422 1 98.88 276 LEU A O 1
ATOM 2181 N N . ALA A 1 277 ? 11.227 -5.738 1.218 1 98.88 277 ALA A N 1
ATOM 2182 C CA . ALA A 1 277 ? 10.328 -5.43 2.326 1 98.88 277 ALA A CA 1
ATOM 2183 C C . ALA A 1 277 ? 8.906 -5.875 2.018 1 98.88 277 ALA A C 1
ATOM 2185 O O . ALA A 1 277 ? 8.234 -6.461 2.869 1 98.88 277 ALA A O 1
ATOM 2186 N N . TRP A 1 278 ? 8.453 -5.652 0.817 1 98.88 278 TRP A N 1
ATOM 2187 C CA . TRP A 1 278 ? 7.074 -5.891 0.397 1 98.88 278 TRP A CA 1
ATOM 2188 C C . TRP A 1 278 ? 6.797 -7.383 0.257 1 98.88 278 TRP A C 1
ATOM 2190 O O . TRP A 1 278 ? 5.883 -7.91 0.891 1 98.88 278 TRP A O 1
ATOM 2200 N N . ILE A 1 279 ? 7.598 -8.07 -0.507 1 98.69 279 ILE A N 1
ATOM 2201 C CA . ILE A 1 279 ? 7.41 -9.492 -0.792 1 98.69 279 ILE A CA 1
ATOM 2202 C C . ILE A 1 279 ? 7.855 -10.32 0.41 1 98.69 279 ILE A C 1
ATOM 2204 O O . ILE A 1 279 ? 7.215 -11.312 0.757 1 98.69 279 ILE A O 1
ATOM 2208 N N . GLY A 1 280 ? 8.969 -9.898 1.034 1 98.62 280 GLY A N 1
ATOM 2209 C CA . GLY A 1 280 ? 9.453 -10.609 2.209 1 98.62 280 GLY A CA 1
ATOM 2210 C C . GLY A 1 280 ? 8.422 -10.703 3.316 1 98.62 280 GLY A C 1
ATOM 2211 O O . GLY A 1 280 ? 8.305 -11.742 3.975 1 98.62 280 GLY A O 1
ATOM 2212 N N . GLU A 1 281 ? 7.691 -9.617 3.504 1 98.56 281 GLU A N 1
ATOM 2213 C CA . GLU A 1 281 ? 6.645 -9.633 4.52 1 98.56 281 GLU A CA 1
ATOM 2214 C C . GLU A 1 281 ? 5.66 -10.773 4.277 1 98.56 281 GLU A C 1
ATOM 2216 O O . GLU A 1 281 ? 5.207 -11.422 5.223 1 98.56 281 GLU A O 1
ATOM 2221 N N . LYS A 1 282 ? 5.254 -11.016 3.012 1 98.5 282 LYS A N 1
ATOM 2222 C CA . LYS A 1 282 ? 4.293 -12.07 2.701 1 98.5 282 LYS A CA 1
ATOM 2223 C C . LYS A 1 282 ? 4.875 -13.445 3.006 1 98.5 282 LYS A C 1
ATOM 2225 O O . LYS A 1 282 ? 4.184 -14.312 3.547 1 98.5 282 LYS A O 1
ATOM 2230 N N . PHE A 1 283 ? 6.156 -13.664 2.682 1 98.06 283 PHE A N 1
ATOM 2231 C CA . PHE A 1 283 ? 6.809 -14.945 2.941 1 98.06 283 PHE A CA 1
ATOM 2232 C C . PHE A 1 283 ? 6.93 -15.195 4.441 1 98.06 283 PHE A C 1
ATOM 2234 O O . PHE A 1 283 ? 7.078 -16.344 4.875 1 98.06 283 PHE A O 1
ATOM 2241 N N . LEU A 1 284 ? 6.902 -14.133 5.195 1 97.44 284 LEU A N 1
ATOM 2242 C CA . LEU A 1 284 ? 6.965 -14.281 6.648 1 97.44 284 LEU A CA 1
ATOM 2243 C C . LEU A 1 284 ? 5.574 -14.508 7.23 1 97.44 284 LEU A C 1
ATOM 2245 O O . LEU A 1 284 ? 5.391 -15.367 8.094 1 97.44 284 LEU A O 1
ATOM 2249 N N . ASP A 1 285 ? 4.598 -13.789 6.723 1 96.94 285 ASP A N 1
ATOM 2250 C CA . ASP A 1 285 ? 3.266 -13.758 7.316 1 96.94 285 ASP A CA 1
ATOM 2251 C C . ASP A 1 285 ? 2.428 -14.945 6.844 1 96.94 285 ASP A C 1
ATOM 2253 O O . ASP A 1 285 ? 1.507 -15.375 7.539 1 96.94 285 ASP A O 1
ATOM 2257 N N . TRP A 1 286 ? 2.734 -15.492 5.664 1 98.25 286 TRP A N 1
ATOM 2258 C CA . TRP A 1 286 ? 1.805 -16.406 5.023 1 98.25 286 TRP A CA 1
ATOM 2259 C C . TRP A 1 286 ? 2.277 -17.859 5.176 1 98.25 286 TRP A C 1
ATOM 2261 O O . TRP A 1 286 ? 1.728 -18.766 4.547 1 98.25 286 TRP A O 1
ATOM 2271 N N . THR A 1 287 ? 3.275 -18.094 6.012 1 97.81 287 THR A N 1
ATOM 2272 C CA . THR A 1 287 ? 3.805 -19.438 6.219 1 97.81 287 THR A CA 1
ATOM 2273 C C . THR A 1 287 ? 3.547 -19.906 7.648 1 97.81 287 THR A C 1
ATOM 2275 O O . THR A 1 287 ? 3.281 -19.094 8.531 1 97.81 287 THR A O 1
ATOM 2278 N N . ASP A 1 288 ? 3.486 -21.172 7.832 1 97.56 288 ASP A N 1
ATOM 2279 C CA . ASP A 1 288 ? 3.424 -21.75 9.172 1 97.56 288 ASP A CA 1
ATOM 2280 C C . ASP A 1 288 ? 4.762 -21.594 9.898 1 97.56 288 ASP A C 1
ATOM 2282 O O . ASP A 1 288 ? 4.82 -21.031 10.984 1 97.56 288 ASP A O 1
ATOM 2286 N N . ASP A 1 289 ? 5.793 -22.078 9.258 1 95.81 289 ASP A N 1
ATOM 2287 C CA . ASP A 1 289 ? 7.164 -21.828 9.688 1 95.81 289 ASP A CA 1
ATOM 2288 C C . ASP A 1 289 ? 7.91 -20.969 8.664 1 95.81 289 ASP A C 1
ATOM 2290 O O . ASP A 1 289 ? 7.699 -21.094 7.461 1 95.81 289 ASP A O 1
ATOM 2294 N N . ASP A 1 290 ? 8.766 -20.109 9.195 1 95.25 290 ASP A N 1
ATOM 2295 C CA . ASP A 1 290 ? 9.523 -19.25 8.289 1 95.25 290 ASP A CA 1
ATOM 2296 C C . ASP A 1 290 ? 10.359 -20.094 7.32 1 95.25 290 ASP A C 1
ATOM 2298 O O . ASP A 1 290 ? 11 -21.062 7.723 1 95.25 290 ASP A O 1
ATOM 2302 N N . LEU A 1 291 ? 10.258 -19.75 6.059 1 96.31 291 LEU A N 1
ATOM 2303 C CA . LEU A 1 291 ? 11.156 -20.328 5.066 1 96.31 291 LEU A CA 1
ATOM 2304 C C . LEU A 1 291 ? 12.586 -19.828 5.285 1 96.31 291 LEU A C 1
ATOM 2306 O O . LEU A 1 291 ? 12.797 -18.797 5.906 1 96.31 291 LEU A O 1
ATOM 2310 N N . PRO A 1 292 ? 13.539 -20.672 4.793 1 96.5 292 PRO A N 1
ATOM 2311 C CA . PRO A 1 292 ? 14.906 -20.125 4.812 1 96.5 292 PRO A CA 1
ATOM 2312 C C . PRO A 1 292 ? 15.023 -18.781 4.105 1 96.5 292 PRO A C 1
ATOM 2314 O O . PRO A 1 292 ? 14.391 -18.562 3.066 1 96.5 292 PRO A O 1
ATOM 2317 N N . LEU A 1 293 ? 15.805 -17.891 4.68 1 98.06 293 LEU A N 1
ATOM 2318 C CA . LEU A 1 293 ? 15.984 -16.547 4.129 1 98.06 293 LEU A CA 1
ATOM 2319 C C . LEU A 1 293 ? 16.391 -16.609 2.66 1 98.06 293 LEU A C 1
ATOM 2321 O O . LEU A 1 293 ? 15.938 -15.797 1.85 1 98.06 293 LEU A O 1
ATOM 2325 N N . ASP A 1 294 ? 17.156 -17.625 2.303 1 97.81 294 ASP A N 1
ATOM 2326 C CA . ASP A 1 294 ? 17.625 -17.75 0.924 1 97.81 294 ASP A CA 1
ATOM 2327 C C . ASP A 1 294 ? 16.453 -17.922 -0.034 1 97.81 294 ASP A C 1
ATOM 2329 O O . ASP A 1 294 ? 16.484 -17.453 -1.169 1 97.81 294 ASP A O 1
ATOM 2333 N N . THR A 1 295 ? 15.438 -18.672 0.424 1 97.56 295 THR A N 1
ATOM 2334 C CA . THR A 1 295 ? 14.258 -18.875 -0.403 1 97.56 295 THR A CA 1
ATOM 2335 C C . THR A 1 295 ? 13.57 -17.547 -0.707 1 97.56 295 THR A C 1
ATOM 2337 O O . THR A 1 295 ? 13.133 -17.312 -1.835 1 97.56 295 THR A O 1
ATOM 2340 N N . VAL A 1 296 ? 13.531 -16.672 0.278 1 98.38 296 VAL A N 1
ATOM 2341 C CA . VAL A 1 296 ? 12.938 -15.344 0.105 1 98.38 296 VAL A CA 1
ATOM 2342 C C . VAL A 1 296 ? 13.797 -14.523 -0.854 1 98.38 296 VAL A C 1
ATOM 2344 O O . VAL A 1 296 ? 13.273 -13.898 -1.78 1 98.38 296 VAL A O 1
ATOM 2347 N N . LEU A 1 297 ? 15.094 -14.555 -0.673 1 98.81 297 LEU A N 1
ATOM 2348 C CA . LEU A 1 297 ? 16.016 -13.773 -1.491 1 98.81 297 LEU A CA 1
ATOM 2349 C C . LEU A 1 297 ? 15.992 -14.25 -2.939 1 98.81 297 LEU A C 1
ATOM 2351 O O . LEU A 1 297 ? 16.094 -13.438 -3.863 1 98.81 297 LEU A O 1
ATOM 2355 N N . GLU A 1 298 ? 15.867 -15.594 -3.162 1 98.69 298 GLU A N 1
ATOM 2356 C CA . GLU A 1 298 ? 15.734 -16.125 -4.512 1 98.69 298 GLU A CA 1
ATOM 2357 C C . GLU A 1 298 ? 14.516 -15.547 -5.223 1 98.69 298 GLU A C 1
ATOM 2359 O O . GLU A 1 298 ? 14.609 -15.102 -6.367 1 98.69 298 GLU A O 1
ATOM 2364 N N . SER A 1 299 ? 13.453 -15.523 -4.496 1 98.5 299 SER A N 1
ATOM 2365 C CA . SER A 1 299 ? 12.195 -15.047 -5.07 1 98.5 299 SER A CA 1
ATOM 2366 C C . SER A 1 299 ? 12.273 -13.562 -5.41 1 98.5 299 SER A C 1
ATOM 2368 O O . SER A 1 299 ? 11.945 -13.148 -6.523 1 98.5 299 SER A O 1
ATOM 2370 N N . VAL A 1 300 ? 12.727 -12.742 -4.465 1 98.75 300 VAL A N 1
ATOM 2371 C CA . VAL A 1 300 ? 12.766 -11.297 -4.66 1 98.75 300 VAL A CA 1
ATOM 2372 C C . VAL A 1 300 ? 13.781 -10.953 -5.75 1 98.75 300 VAL A C 1
ATOM 2374 O O . VAL A 1 300 ? 13.547 -10.055 -6.562 1 98.75 300 VAL A O 1
ATOM 2377 N N . SER A 1 301 ? 14.891 -11.672 -5.805 1 98.88 301 SER A N 1
ATOM 2378 C CA . SER A 1 301 ? 15.883 -11.453 -6.848 1 98.88 301 SER A CA 1
ATOM 2379 C C . SER A 1 301 ? 15.297 -11.727 -8.234 1 98.88 301 SER A C 1
ATOM 2381 O O . SER A 1 301 ? 15.555 -10.977 -9.18 1 98.88 301 SER A O 1
ATOM 2383 N N . LEU A 1 302 ? 14.531 -12.805 -8.344 1 98.88 302 LEU A N 1
ATOM 2384 C CA . LEU A 1 302 ? 13.898 -13.117 -9.617 1 98.88 302 LEU A CA 1
ATOM 2385 C C . LEU A 1 302 ? 12.992 -11.977 -10.062 1 98.88 302 LEU A C 1
ATOM 2387 O O . LEU A 1 302 ? 13.039 -11.562 -11.227 1 98.88 302 LEU A O 1
ATOM 2391 N N . TYR A 1 303 ? 12.164 -11.461 -9.164 1 98.75 303 TYR A N 1
ATOM 2392 C CA . TYR A 1 303 ? 11.281 -10.352 -9.484 1 98.75 303 TYR A CA 1
ATOM 2393 C C . TYR A 1 303 ? 12.07 -9.133 -9.961 1 98.75 303 TYR A C 1
ATOM 2395 O O . TYR A 1 303 ? 11.68 -8.469 -10.922 1 98.75 303 TYR A O 1
ATOM 2403 N N . TRP A 1 304 ? 13.172 -8.836 -9.266 1 98.56 304 TRP A N 1
ATOM 2404 C CA . TRP A 1 304 ? 13.969 -7.664 -9.617 1 98.56 304 TRP A CA 1
ATOM 2405 C C . TRP A 1 304 ? 14.648 -7.855 -10.969 1 98.56 304 TRP A C 1
ATOM 2407 O O . TRP A 1 304 ? 14.57 -6.977 -11.836 1 98.56 304 TRP A O 1
ATOM 2417 N N . LEU A 1 305 ? 15.281 -9 -11.148 1 98.62 305 LEU A N 1
ATOM 2418 C CA . LEU A 1 305 ? 16.094 -9.25 -12.344 1 98.62 305 LEU A CA 1
ATOM 2419 C C . LEU A 1 305 ? 15.211 -9.336 -13.586 1 98.62 305 LEU A C 1
ATOM 2421 O O . LEU A 1 305 ? 15.656 -9 -14.688 1 98.62 305 LEU A O 1
ATOM 2425 N N . THR A 1 306 ? 13.953 -9.758 -13.414 1 98.56 306 THR A N 1
ATOM 2426 C CA . THR A 1 306 ? 13.055 -9.867 -14.562 1 98.56 306 THR A CA 1
ATOM 2427 C C . THR A 1 306 ? 12.133 -8.648 -14.648 1 98.56 306 THR A C 1
ATOM 2429 O O . THR A 1 306 ? 11.336 -8.531 -15.57 1 98.56 306 THR A O 1
ATOM 2432 N N . GLN A 1 307 ? 12.141 -7.762 -13.648 1 97.81 307 GLN A N 1
ATOM 2433 C CA . GLN A 1 307 ? 11.352 -6.535 -13.594 1 97.81 307 GLN A CA 1
ATOM 2434 C C . GLN A 1 307 ? 9.867 -6.832 -13.75 1 97.81 307 GLN A C 1
ATOM 2436 O O . GLN A 1 307 ? 9.164 -6.129 -14.477 1 97.81 307 GLN A O 1
ATOM 2441 N N . CYS A 1 308 ? 9.414 -7.906 -13.086 1 98.5 308 CYS A N 1
ATOM 2442 C CA . CYS A 1 308 ? 8.062 -8.359 -13.391 1 98.5 308 CYS A CA 1
ATOM 2443 C C . CYS A 1 308 ? 7.09 -7.953 -12.297 1 98.5 308 CYS A C 1
ATOM 2445 O O . CYS A 1 308 ? 5.906 -8.297 -12.344 1 98.5 308 CYS A O 1
ATOM 2447 N N . PHE A 1 309 ? 7.516 -7.141 -11.32 1 98.62 309 PHE A N 1
ATOM 2448 C CA . PHE A 1 309 ? 6.578 -6.793 -10.25 1 98.62 309 PHE A CA 1
ATOM 2449 C C . PHE A 1 309 ? 5.367 -6.062 -10.812 1 98.62 309 PHE A C 1
ATOM 2451 O O . PHE A 1 309 ? 4.227 -6.477 -10.586 1 98.62 309 PHE A O 1
ATOM 2458 N N . SER A 1 310 ? 5.586 -5.016 -11.625 1 98.25 310 SER A N 1
ATOM 2459 C CA . SER A 1 310 ? 4.492 -4.207 -12.164 1 98.25 310 SER A CA 1
ATOM 2460 C C . SER A 1 310 ? 3.615 -5.023 -13.109 1 98.25 310 SER A C 1
ATOM 2462 O O . SER A 1 310 ? 2.41 -4.781 -13.203 1 98.25 310 SER A O 1
ATOM 2464 N N . THR A 1 311 ? 4.191 -5.996 -13.773 1 98.69 311 THR A N 1
ATOM 2465 C CA . THR A 1 311 ? 3.463 -6.707 -14.812 1 98.69 311 THR A CA 1
ATOM 2466 C C . THR A 1 311 ? 2.678 -7.875 -14.227 1 98.69 311 THR A C 1
ATOM 2468 O O . THR A 1 311 ? 1.843 -8.477 -14.906 1 98.69 311 THR A O 1
ATOM 2471 N N . SER A 1 312 ? 2.908 -8.188 -12.969 1 98.56 312 SER A N 1
ATOM 2472 C CA . SER A 1 312 ? 2.301 -9.367 -12.359 1 98.56 312 SER A CA 1
ATOM 2473 C C . SER A 1 312 ? 1.083 -8.992 -11.523 1 98.56 312 SER A C 1
ATOM 2475 O O . SER A 1 312 ? 0.513 -9.844 -10.828 1 98.56 312 SER A O 1
ATOM 2477 N N . LEU A 1 313 ? 0.606 -7.727 -11.555 1 98.5 313 LEU A N 1
ATOM 2478 C CA . LEU A 1 313 ? -0.421 -7.273 -10.625 1 98.5 313 LEU A CA 1
ATOM 2479 C C . LEU A 1 313 ? -1.808 -7.379 -11.25 1 98.5 313 LEU A C 1
ATOM 2481 O O . LEU A 1 313 ? -2.816 -7.156 -10.578 1 98.5 313 LEU A O 1
ATOM 2485 N N . TRP A 1 314 ? -1.939 -7.805 -12.477 1 97.75 314 TRP A N 1
ATOM 2486 C CA . TRP A 1 314 ? -3.158 -7.73 -13.281 1 97.75 314 TRP A CA 1
ATOM 2487 C C . TRP A 1 314 ? -4.277 -8.547 -12.641 1 97.75 314 TRP A C 1
ATOM 2489 O O . TRP A 1 314 ? -5.453 -8.188 -12.742 1 97.75 314 TRP A O 1
ATOM 2499 N N . PRO A 1 315 ? -3.982 -9.695 -11.914 1 97.81 315 PRO A N 1
ATOM 2500 C CA . PRO A 1 315 ? -5.105 -10.461 -11.367 1 97.81 315 PRO A CA 1
ATOM 2501 C C . PRO A 1 315 ? -5.898 -9.68 -10.32 1 97.81 315 PRO A C 1
ATOM 2503 O O . PRO A 1 315 ? -7.094 -9.922 -10.141 1 97.81 315 PRO A O 1
ATOM 2506 N N . TYR A 1 316 ? -5.305 -8.797 -9.648 1 98.06 316 TYR A N 1
ATOM 2507 C CA . TYR A 1 316 ? -5.91 -8.156 -8.484 1 98.06 316 TYR A CA 1
ATOM 2508 C C . TYR A 1 316 ? -7.059 -7.246 -8.898 1 98.06 316 TYR A C 1
ATOM 2510 O O . TYR A 1 316 ? -8.016 -7.07 -8.148 1 98.06 316 TYR A O 1
ATOM 2518 N N . ARG A 1 317 ? -6.984 -6.633 -10.07 1 96.88 317 ARG A N 1
ATOM 2519 C CA . ARG A 1 317 ? -8.047 -5.746 -10.547 1 96.88 317 ARG A CA 1
ATOM 2520 C C . ARG A 1 317 ? -9.367 -6.492 -10.672 1 96.88 317 ARG A C 1
ATOM 2522 O O . ARG A 1 317 ? -10.43 -5.934 -10.391 1 96.88 317 ARG A O 1
ATOM 2529 N N . GLN A 1 318 ? -9.258 -7.754 -11.039 1 93.81 318 GLN A N 1
ATOM 2530 C CA . GLN A 1 318 ? -10.453 -8.57 -11.188 1 93.81 318 GLN A CA 1
ATOM 2531 C C . GLN A 1 318 ? -10.898 -9.156 -9.852 1 93.81 318 GLN A C 1
ATOM 2533 O O . GLN A 1 318 ? -12.094 -9.359 -9.625 1 93.81 318 GLN A O 1
ATOM 2538 N N . LEU A 1 319 ? -9.953 -9.281 -8.977 1 89 319 LEU A N 1
ATOM 2539 C CA . LEU A 1 319 ? -10.203 -10.125 -7.816 1 89 319 LEU A CA 1
ATOM 2540 C C . LEU A 1 319 ? -10.508 -9.281 -6.582 1 89 319 LEU A C 1
ATOM 2542 O O . LEU A 1 319 ? -11.203 -9.742 -5.668 1 89 319 LEU A O 1
ATOM 2546 N N . PHE A 1 320 ? -10.023 -8.062 -6.578 1 91.38 320 PHE A N 1
ATOM 2547 C CA . PHE A 1 320 ? -10.055 -7.363 -5.297 1 91.38 320 PHE A CA 1
ATOM 2548 C C . PHE A 1 320 ? -10.609 -5.953 -5.465 1 91.38 320 PHE A C 1
ATOM 2550 O O . PHE A 1 320 ? -10.797 -5.234 -4.48 1 91.38 320 PHE A O 1
ATOM 2557 N N . THR A 1 321 ? -10.867 -5.527 -6.684 1 93.88 321 THR A N 1
ATOM 2558 C CA . THR A 1 321 ? -11.539 -4.242 -6.863 1 93.88 321 THR A CA 1
ATOM 2559 C C . THR A 1 321 ? -12.914 -4.254 -6.203 1 93.88 321 THR A C 1
ATOM 2561 O O . THR A 1 321 ? -13.695 -5.195 -6.391 1 93.88 321 THR A O 1
ATOM 2564 N N . PRO A 1 322 ? -13.234 -3.244 -5.434 1 93.44 322 PRO A N 1
ATOM 2565 C CA . PRO A 1 322 ? -14.531 -3.215 -4.758 1 93.44 322 PRO A CA 1
ATOM 2566 C C . PRO A 1 322 ? -15.703 -3.34 -5.73 1 93.44 322 PRO A C 1
ATOM 2568 O O . PRO A 1 322 ? -15.734 -2.658 -6.758 1 93.44 322 PRO A O 1
ATOM 2571 N N . GLY A 1 323 ? -16.609 -4.191 -5.348 1 91.19 323 GLY A N 1
ATOM 2572 C CA . GLY A 1 323 ? -17.781 -4.418 -6.172 1 91.19 323 GLY A CA 1
ATOM 2573 C C . GLY A 1 323 ? -17.656 -5.637 -7.062 1 91.19 323 GLY A C 1
ATOM 2574 O O . GLY A 1 323 ? -18.656 -6.129 -7.594 1 91.19 323 GLY A O 1
ATOM 2575 N N . ASN A 1 324 ? -16.422 -6.184 -7.234 1 92 324 ASN A N 1
ATOM 2576 C CA . ASN A 1 324 ? -16.219 -7.375 -8.047 1 92 324 ASN A CA 1
ATOM 2577 C C . ASN A 1 324 ? -16.531 -8.648 -7.266 1 92 324 ASN A C 1
ATOM 2579 O O . ASN A 1 324 ? -16.312 -8.711 -6.059 1 92 324 ASN A O 1
ATOM 2583 N N . ILE A 1 325 ? -17 -9.688 -7.984 1 87.81 325 ILE A N 1
ATOM 2584 C CA . ILE A 1 325 ? -17.141 -11.031 -7.426 1 87.81 325 ILE A CA 1
ATOM 2585 C C . ILE A 1 325 ? -15.812 -11.781 -7.543 1 87.81 325 ILE A C 1
ATOM 2587 O O . ILE A 1 325 ? -15.164 -11.742 -8.594 1 87.81 325 ILE A O 1
ATOM 2591 N N . GLY A 1 326 ? -15.43 -12.453 -6.488 1 89.94 326 GLY A N 1
ATOM 2592 C CA . GLY A 1 326 ? -14.211 -13.242 -6.531 1 89.94 326 GLY A CA 1
ATOM 2593 C C . GLY A 1 326 ? -14.289 -14.422 -7.484 1 89.94 326 GLY A C 1
ATOM 2594 O O . GLY A 1 326 ? -15.352 -14.695 -8.055 1 89.94 326 GLY A O 1
ATOM 2595 N N . ALA A 1 327 ? -13.188 -15.109 -7.621 1 91.81 327 ALA A N 1
ATOM 2596 C CA . ALA A 1 327 ? -13.102 -16.188 -8.602 1 91.81 327 ALA A CA 1
ATOM 2597 C C . ALA A 1 327 ? -13.75 -17.469 -8.062 1 91.81 327 ALA A C 1
ATOM 2599 O O . ALA A 1 327 ? -14.586 -18.078 -8.742 1 91.81 327 ALA A O 1
ATOM 2600 N N . HIS A 1 328 ? -13.461 -17.859 -6.871 1 96.19 328 HIS A N 1
ATOM 2601 C CA . HIS A 1 328 ? -13.836 -19.172 -6.352 1 96.19 328 HIS A CA 1
ATOM 2602 C C . HIS A 1 328 ? -15.344 -19.25 -6.117 1 96.19 328 HIS A C 1
ATOM 2604 O O . HIS A 1 328 ? -15.945 -20.328 -6.293 1 96.19 328 HIS A O 1
ATOM 2610 N N . GLU A 1 329 ? -15.938 -18.125 -5.789 1 94 329 GLU A N 1
ATOM 2611 C CA . GLU A 1 329 ? -17.375 -18.141 -5.516 1 94 329 GLU A CA 1
ATOM 2612 C C . GLU A 1 329 ? -18.172 -17.75 -6.754 1 94 329 GLU A C 1
ATOM 2614 O O . GLU A 1 329 ? -19.406 -17.688 -6.711 1 94 329 GLU A O 1
ATOM 2619 N N . ASN A 1 330 ? -17.516 -17.375 -7.816 1 95.81 330 ASN A N 1
ATOM 2620 C CA . ASN A 1 330 ? -18.219 -16.953 -9.023 1 95.81 330 ASN A CA 1
ATOM 2621 C C . ASN A 1 330 ? -18.953 -18.109 -9.688 1 95.81 330 ASN A C 1
ATOM 2623 O O . ASN A 1 330 ? -18.328 -19.047 -10.164 1 95.81 330 ASN A O 1
ATOM 2627 N N . PRO A 1 331 ? -20.219 -18.031 -9.859 1 95.56 331 PRO A N 1
ATOM 2628 C CA . PRO A 1 331 ? -20.984 -19.172 -10.406 1 95.56 331 PRO A CA 1
ATOM 2629 C C . PRO A 1 331 ? -20.609 -19.484 -11.844 1 95.56 331 PRO A C 1
ATOM 2631 O O . PRO A 1 331 ? -20.75 -20.625 -12.281 1 95.56 331 PRO A O 1
ATOM 2634 N N . VAL A 1 332 ? -20.047 -18.547 -12.531 1 96.19 332 VAL A N 1
ATOM 2635 C CA . VAL A 1 332 ? -19.703 -18.766 -13.93 1 96.19 332 VAL A CA 1
ATOM 2636 C C . VAL A 1 332 ? -18.547 -19.75 -14.031 1 96.19 332 VAL A C 1
ATOM 2638 O O . VAL A 1 332 ? -18.406 -20.438 -15.047 1 96.19 332 VAL A O 1
ATOM 2641 N N . TRP A 1 333 ? -17.797 -19.938 -12.883 1 97.75 333 TRP A N 1
ATOM 2642 C CA . TRP A 1 333 ? -16.641 -20.828 -12.906 1 97.75 333 TRP A CA 1
ATOM 2643 C C . TRP A 1 333 ? -16.828 -22 -11.945 1 97.75 333 TRP A C 1
ATOM 2645 O O . TRP A 1 333 ? -15.852 -22.531 -11.406 1 97.75 333 TRP A O 1
ATOM 2655 N N . HIS A 1 334 ? -18.125 -22.328 -11.727 1 97.94 334 HIS A N 1
ATOM 2656 C CA . HIS A 1 334 ? -18.391 -23.562 -10.992 1 97.94 334 HIS A CA 1
ATOM 2657 C C . HIS A 1 334 ? -17.734 -24.75 -11.68 1 97.94 334 HIS A C 1
ATOM 2659 O O . HIS A 1 334 ? -17.859 -24.922 -12.898 1 97.94 334 HIS A O 1
ATOM 2665 N N . ILE A 1 335 ? -17.031 -25.609 -10.945 1 97.94 335 ILE A N 1
ATOM 2666 C CA . ILE A 1 335 ? -16.281 -26.719 -11.516 1 97.94 335 ILE A CA 1
ATOM 2667 C C . ILE A 1 335 ? -17.141 -27.984 -11.516 1 97.94 335 ILE A C 1
ATOM 2669 O O . ILE A 1 335 ? -17.172 -28.719 -10.523 1 97.94 335 ILE A O 1
ATOM 2673 N N . ASN A 1 336 ? -17.734 -28.328 -12.617 1 97.19 336 ASN A N 1
ATOM 2674 C CA . ASN A 1 336 ? -18.594 -29.5 -12.75 1 97.19 336 ASN A CA 1
ATOM 2675 C C . ASN A 1 336 ? -17.781 -30.734 -13.141 1 97.19 336 ASN A C 1
ATOM 2677 O O . ASN A 1 336 ? -18.219 -31.531 -13.977 1 97.19 336 ASN A O 1
ATOM 2681 N N . LYS A 1 337 ? -16.594 -30.875 -12.797 1 96.81 337 LYS A N 1
ATOM 2682 C CA . LYS A 1 337 ? -15.648 -31.984 -12.93 1 96.81 337 LYS A CA 1
ATOM 2683 C C . LYS A 1 337 ? -14.938 -32.25 -11.609 1 96.81 337 LYS A C 1
ATOM 2685 O O . LYS A 1 337 ? -15.125 -31.516 -10.633 1 96.81 337 LYS A O 1
ATOM 2690 N N . PRO A 1 338 ? -14.188 -33.344 -11.531 1 98.38 338 PRO A N 1
ATOM 2691 C CA . PRO A 1 338 ? -13.547 -33.656 -10.25 1 98.38 338 PRO A CA 1
ATOM 2692 C C . PRO A 1 338 ? -12.711 -32.5 -9.711 1 98.38 338 PRO A C 1
ATOM 2694 O O . PRO A 1 338 ? -11.852 -31.984 -10.414 1 98.38 338 PRO A O 1
ATOM 2697 N N . LEU A 1 339 ? -13.023 -32.125 -8.508 1 98.69 339 LEU A N 1
ATOM 2698 C CA . LEU A 1 339 ? -12.336 -31.062 -7.773 1 98.69 339 LEU A CA 1
ATOM 2699 C C . LEU A 1 339 ? -11.68 -31.609 -6.512 1 98.69 339 LEU A C 1
ATOM 2701 O O . LEU A 1 339 ? -12.305 -32.375 -5.762 1 98.69 339 LEU A O 1
ATOM 2705 N N . GLY A 1 340 ? -10.422 -31.375 -6.352 1 98.81 340 GLY A N 1
ATOM 2706 C CA . GLY A 1 340 ? -9.695 -31.703 -5.137 1 98.81 340 GLY A CA 1
ATOM 2707 C C . GLY A 1 340 ? -9.148 -30.484 -4.418 1 98.81 340 GLY A C 1
ATOM 2708 O O . GLY A 1 340 ? -8.93 -29.438 -5.035 1 98.81 340 GLY A O 1
ATOM 2709 N N . MET A 1 341 ? -8.977 -30.641 -3.098 1 98.75 341 MET A N 1
ATOM 2710 C CA . MET A 1 341 ? -8.484 -29.547 -2.268 1 98.75 341 MET A CA 1
ATOM 2711 C C . MET A 1 341 ? -7.5 -30.047 -1.221 1 98.75 341 MET A C 1
ATOM 2713 O O . MET A 1 341 ? -7.789 -31.016 -0.511 1 98.75 341 MET A O 1
ATOM 2717 N N . SER A 1 342 ? -6.312 -29.469 -1.227 1 98.81 342 SER A N 1
ATOM 2718 C CA . SER A 1 342 ? -5.391 -29.609 -0.103 1 98.81 342 SER A CA 1
ATOM 2719 C C . SER A 1 342 ? -5.508 -28.422 0.852 1 98.81 342 SER A C 1
ATOM 2721 O O . SER A 1 342 ? -5.18 -27.297 0.49 1 98.81 342 SER A O 1
ATOM 2723 N N . TRP A 1 343 ? -5.953 -28.672 2.049 1 98.62 343 TRP A N 1
ATOM 2724 C CA . TRP A 1 343 ? -6.27 -27.641 3.039 1 98.62 343 TRP A CA 1
ATOM 2725 C C . TRP A 1 343 ? -5.172 -27.562 4.098 1 98.62 343 TRP A C 1
ATOM 2727 O O . TRP A 1 343 ? -4.84 -28.547 4.742 1 98.62 343 TRP A O 1
ATOM 2737 N N . PHE A 1 344 ? -4.531 -26.391 4.254 1 98.44 344 PHE A N 1
ATOM 2738 C CA . PHE A 1 344 ? -3.471 -26.156 5.227 1 98.44 344 PHE A CA 1
ATOM 2739 C C . PHE A 1 344 ? -3.9 -25.125 6.258 1 98.44 344 PHE A C 1
ATOM 2741 O O . PHE A 1 344 ? -4.531 -24.109 5.914 1 98.44 344 PHE A O 1
ATOM 2748 N N . PRO A 1 345 ? -3.541 -25.266 7.531 1 97.25 345 PRO A N 1
ATOM 2749 C CA . PRO A 1 345 ? -4.109 -24.469 8.609 1 97.25 345 PRO A CA 1
ATOM 2750 C C . PRO A 1 345 ? -3.576 -23.031 8.617 1 97.25 345 PRO A C 1
ATOM 2752 O O . PRO A 1 345 ? -4.227 -22.125 9.156 1 97.25 345 PRO A O 1
ATOM 2755 N N . LYS A 1 346 ? -2.379 -22.781 8.039 1 97.69 346 LYS A N 1
ATOM 2756 C CA . LYS A 1 346 ? -1.788 -21.438 8.062 1 97.69 346 LYS A CA 1
ATOM 2757 C C . LYS A 1 346 ? -1.785 -20.828 6.668 1 97.69 346 LYS A C 1
ATOM 2759 O O . LYS A 1 346 ? -0.974 -19.938 6.379 1 97.69 346 LYS A O 1
ATOM 2764 N N . GLU A 1 347 ? -2.686 -21.438 5.805 1 97.94 347 GLU A N 1
ATOM 2765 C CA . GLU A 1 347 ? -3.078 -20.688 4.613 1 97.94 347 GLU A CA 1
ATOM 2766 C C . GLU A 1 347 ? -3.639 -19.312 4.98 1 97.94 347 GLU A C 1
ATOM 2768 O O . GLU A 1 347 ? -4.043 -19.094 6.121 1 97.94 347 GLU A O 1
ATOM 2773 N N . ILE A 1 348 ? -3.604 -18.297 4.129 1 97.5 348 ILE A N 1
ATOM 2774 C CA . ILE A 1 348 ? -3.975 -16.922 4.461 1 97.5 348 ILE A CA 1
ATOM 2775 C C . ILE A 1 348 ? -5.457 -16.875 4.828 1 97.5 348 ILE A C 1
ATOM 2777 O O . ILE A 1 348 ? -5.844 -16.141 5.75 1 97.5 348 ILE A O 1
ATOM 2781 N N . ALA A 1 349 ? -6.316 -17.688 4.102 1 97.19 349 ALA A N 1
ATOM 2782 C CA . ALA A 1 349 ? -7.758 -17.703 4.344 1 97.19 349 ALA A CA 1
ATOM 2783 C C . ALA A 1 349 ? -8.312 -19.125 4.191 1 97.19 349 ALA A C 1
ATOM 2785 O O . ALA A 1 349 ? -9.062 -19.406 3.258 1 97.19 349 ALA A O 1
ATOM 2786 N N . PRO A 1 350 ? -7.988 -19.984 5.184 1 97.5 350 PRO A N 1
ATOM 2787 C CA . PRO A 1 350 ? -8.531 -21.344 5.098 1 97.5 350 PRO A CA 1
ATOM 2788 C C . PRO A 1 350 ? -10.047 -21.391 5.309 1 97.5 350 PRO A C 1
ATOM 2790 O O . PRO A 1 350 ? -10.539 -20.953 6.348 1 97.5 350 PRO A O 1
ATOM 2793 N N . VAL A 1 351 ? -10.742 -21.859 4.32 1 97.44 351 VAL A N 1
ATOM 2794 C CA . VAL A 1 351 ? -12.195 -21.922 4.438 1 97.44 351 VAL A CA 1
ATOM 2795 C C . VAL A 1 351 ? -12.641 -23.359 4.688 1 97.44 351 VAL A C 1
ATOM 2797 O O . VAL A 1 351 ? -11.922 -24.297 4.355 1 97.44 351 VAL A O 1
ATOM 2800 N N . PRO A 1 352 ? -13.789 -23.562 5.258 1 98.25 352 PRO A N 1
ATOM 2801 C CA . PRO A 1 352 ? -14.289 -24.906 5.539 1 98.25 352 PRO A CA 1
ATOM 2802 C C . PRO A 1 352 ? -14.523 -25.734 4.27 1 98.25 352 PRO A C 1
ATOM 2804 O O . PRO A 1 352 ? -14.812 -25.172 3.213 1 98.25 352 PRO A O 1
ATOM 2807 N N . GLU A 1 353 ? -14.43 -27.062 4.422 1 98.5 353 GLU A N 1
ATOM 2808 C CA . GLU A 1 353 ? -14.719 -28 3.34 1 98.5 353 GLU A CA 1
ATOM 2809 C C . GLU A 1 353 ? -16.094 -27.719 2.721 1 98.5 353 GLU A C 1
ATOM 2811 O O . GLU A 1 353 ? -16.234 -27.734 1.498 1 98.5 353 GLU A O 1
ATOM 2816 N N . ALA A 1 354 ? -17.078 -27.406 3.566 1 98.31 354 ALA A N 1
ATOM 2817 C CA . ALA A 1 354 ? -18.453 -27.203 3.125 1 98.31 354 ALA A CA 1
ATOM 2818 C C . ALA A 1 354 ? -18.547 -26 2.191 1 98.31 354 ALA A C 1
ATOM 2820 O O . ALA A 1 354 ? -19.391 -25.969 1.29 1 98.31 354 ALA A O 1
ATOM 2821 N N . TRP A 1 355 ? -17.641 -24.938 2.434 1 98.31 355 TRP A N 1
ATOM 2822 C CA . TRP A 1 355 ? -17.625 -23.766 1.546 1 98.31 355 TRP A CA 1
ATOM 2823 C C . TRP A 1 355 ? -17.109 -24.156 0.166 1 98.31 355 TRP A C 1
ATOM 2825 O O . TRP A 1 355 ? -17.75 -23.875 -0.849 1 98.31 355 TRP A O 1
ATOM 2835 N N . THR A 1 356 ? -15.977 -24.844 0.134 1 98 356 THR A N 1
ATOM 2836 C CA . THR A 1 356 ? -15.352 -25.266 -1.118 1 98 356 THR A CA 1
ATOM 2837 C C . THR A 1 356 ? -16.281 -26.172 -1.91 1 98 356 THR A C 1
ATOM 2839 O O . THR A 1 356 ? -16.328 -26.109 -3.141 1 98 356 THR A O 1
ATOM 2842 N N . ALA A 1 357 ? -17.062 -26.969 -1.225 1 98 357 ALA A N 1
ATOM 2843 C CA . ALA A 1 357 ? -17.953 -27.938 -1.858 1 98 357 ALA A CA 1
ATOM 2844 C C . ALA A 1 357 ? -19.078 -27.219 -2.619 1 98 357 ALA A C 1
ATOM 2846 O O . ALA A 1 357 ? -19.672 -27.797 -3.533 1 98 357 ALA A O 1
ATOM 2847 N N . THR A 1 358 ? -19.359 -26 -2.277 1 97.69 358 THR A N 1
ATOM 2848 C CA . THR A 1 358 ? -20.391 -25.25 -2.982 1 97.69 358 THR A CA 1
ATOM 2849 C C . THR A 1 358 ? -19.906 -24.812 -4.355 1 97.69 358 THR A C 1
ATOM 2851 O O . THR A 1 358 ? -20.688 -24.359 -5.191 1 97.69 358 THR A O 1
ATOM 2854 N N . THR A 1 359 ? -18.594 -24.984 -4.641 1 97.94 359 THR A N 1
ATOM 2855 C CA . THR A 1 359 ? -18.016 -24.344 -5.816 1 97.94 359 THR A CA 1
ATOM 2856 C C . THR A 1 359 ? -17.672 -25.375 -6.883 1 97.94 359 THR A C 1
ATOM 2858 O O . THR A 1 359 ? -17.141 -25.031 -7.938 1 97.94 359 THR A O 1
ATOM 2861 N N . GLY A 1 360 ? -17.953 -26.641 -6.652 1 98.06 360 GLY A N 1
ATOM 2862 C CA . GLY A 1 360 ? -17.672 -27.688 -7.629 1 98.06 360 GLY A CA 1
ATOM 2863 C C . GLY A 1 360 ? -17.891 -29.078 -7.09 1 98.06 360 GLY A C 1
ATOM 2864 O O . GLY A 1 360 ? -18.375 -29.25 -5.973 1 98.06 360 GLY A O 1
ATOM 2865 N N . ASP A 1 361 ? -17.594 -30.109 -7.887 1 98.06 361 ASP A N 1
ATOM 2866 C CA . ASP A 1 361 ? -17.703 -31.516 -7.52 1 98.06 361 ASP A CA 1
ATOM 2867 C C . ASP A 1 361 ? -16.5 -31.969 -6.691 1 98.06 361 ASP A C 1
ATOM 2869 O O . ASP A 1 361 ? -15.625 -32.656 -7.195 1 98.06 361 ASP A O 1
ATOM 2873 N N . LEU A 1 362 ? -16.547 -31.641 -5.441 1 98.56 362 LEU A N 1
ATOM 2874 C CA . LEU A 1 362 ? -15.438 -31.906 -4.531 1 98.56 362 LEU A CA 1
ATOM 2875 C C . LEU A 1 362 ? -15.359 -33.375 -4.18 1 98.56 362 LEU A C 1
ATOM 2877 O O . LEU A 1 362 ? -16.188 -33.906 -3.422 1 98.56 362 LEU A O 1
ATOM 2881 N N . ILE A 1 363 ? -14.312 -34.062 -4.695 1 98.44 363 ILE A N 1
ATOM 2882 C CA . ILE A 1 363 ? -14.242 -35.531 -4.496 1 98.44 363 ILE A CA 1
ATOM 2883 C C . ILE A 1 363 ? -13.109 -35.844 -3.533 1 98.44 363 ILE A C 1
ATOM 2885 O O . ILE A 1 363 ? -13.008 -36.969 -3.047 1 98.44 363 ILE A O 1
ATOM 2889 N N . LEU A 1 364 ? -12.258 -34.906 -3.287 1 98.56 364 LEU A N 1
ATOM 2890 C CA . LEU A 1 364 ? -11.156 -35.031 -2.336 1 98.56 364 LEU A CA 1
ATOM 2891 C C . LEU A 1 364 ? -10.945 -33.75 -1.553 1 98.56 364 LEU A C 1
ATOM 2893 O O . LEU A 1 364 ? -10.844 -32.688 -2.143 1 98.56 364 LEU A O 1
ATOM 2897 N N . PHE A 1 365 ? -10.945 -33.781 -0.305 1 98.5 365 PHE A N 1
ATOM 2898 C CA . PHE A 1 365 ? -10.578 -32.719 0.603 1 98.5 365 PHE A CA 1
ATOM 2899 C C . PHE A 1 365 ? -9.633 -33.219 1.686 1 98.5 365 PHE A C 1
ATOM 2901 O O . PHE A 1 365 ? -10.047 -33.938 2.594 1 98.5 365 PHE A O 1
ATOM 2908 N N . LYS A 1 366 ? -8.352 -32.812 1.559 1 98.31 366 LYS A N 1
ATOM 2909 C CA . LYS A 1 366 ? -7.344 -33.281 2.508 1 98.31 366 LYS A CA 1
ATOM 2910 C C . LYS A 1 366 ? -6.973 -32.156 3.49 1 98.31 366 LYS A C 1
ATOM 2912 O O . LYS A 1 366 ? -6.398 -31.156 3.098 1 98.31 366 LYS A O 1
ATOM 2917 N N . LYS A 1 367 ? -7.223 -32.438 4.828 1 97.56 367 LYS A N 1
ATOM 2918 C CA . LYS A 1 367 ? -6.836 -31.484 5.867 1 97.56 367 LYS A CA 1
ATOM 2919 C C . LYS A 1 367 ? -5.48 -31.859 6.469 1 97.56 367 LYS A C 1
ATOM 2921 O O . LYS A 1 367 ? -5.199 -33.031 6.699 1 97.56 367 LYS A O 1
ATOM 2926 N N . HIS A 1 368 ? -4.746 -30.859 6.625 1 98.31 368 HIS A N 1
ATOM 2927 C CA . HIS A 1 368 ? -3.451 -31.047 7.27 1 98.31 368 HIS A CA 1
ATOM 2928 C C . HIS A 1 368 ? -3.34 -30.219 8.547 1 98.31 368 HIS A C 1
ATOM 2930 O O . HIS A 1 368 ? -4.133 -29.297 8.766 1 98.31 368 HIS A O 1
ATOM 2936 N N . ASN A 1 369 ? -2.359 -30.562 9.422 1 96.25 369 ASN A N 1
ATOM 2937 C CA . ASN A 1 369 ? -2.207 -29.875 10.695 1 96.25 369 ASN A CA 1
ATOM 2938 C C . ASN A 1 369 ? -1.037 -28.891 10.672 1 96.25 369 ASN A C 1
ATOM 2940 O O . ASN A 1 369 ? -0.794 -28.188 11.648 1 96.25 369 ASN A O 1
ATOM 2944 N N . LYS A 1 370 ? -0.367 -28.891 9.477 1 97.25 370 LYS A N 1
ATOM 2945 C CA . LYS A 1 370 ? 0.757 -27.984 9.297 1 97.25 370 LYS A CA 1
ATOM 2946 C C . LYS A 1 370 ? 0.816 -27.453 7.867 1 97.25 370 LYS A C 1
ATOM 2948 O O . LYS A 1 370 ? 0.388 -28.141 6.934 1 97.25 370 LYS A O 1
ATOM 2953 N N . GLY A 1 371 ? 1.414 -26.266 7.75 1 97.88 371 GLY A N 1
ATOM 2954 C CA . GLY A 1 371 ? 1.61 -25.703 6.422 1 97.88 371 GLY A CA 1
ATOM 2955 C C . GLY A 1 371 ? 0.86 -24.406 6.211 1 97.88 371 GLY A C 1
ATOM 2956 O O . GLY A 1 371 ? -0.198 -24.188 6.805 1 97.88 371 GLY A O 1
ATOM 2957 N N . GLY A 1 372 ? 1.384 -23.609 5.336 1 98.12 372 GLY A N 1
ATOM 2958 C CA . GLY A 1 372 ? 0.803 -22.312 5.039 1 98.12 372 GLY A CA 1
ATOM 2959 C C . GLY A 1 372 ? 0.531 -22.109 3.561 1 98.12 372 GLY A C 1
ATOM 2960 O O . GLY A 1 372 ? 0.159 -23.047 2.855 1 98.12 372 GLY A O 1
ATOM 2961 N N . HIS A 1 373 ? 0.547 -20.859 3.15 1 98.38 373 HIS A N 1
ATOM 2962 C CA . HIS A 1 373 ? 0.104 -20.391 1.843 1 98.38 373 HIS A CA 1
ATOM 2963 C C . HIS A 1 373 ? 0.987 -20.953 0.729 1 98.38 373 HIS A C 1
ATOM 2965 O O . HIS A 1 373 ? 0.516 -21.172 -0.387 1 98.38 373 HIS A O 1
ATOM 2971 N N . PHE A 1 374 ? 2.271 -21.125 1.06 1 98.31 374 PHE A N 1
ATOM 2972 C CA . PHE A 1 374 ? 3.223 -21.625 0.071 1 98.31 374 PHE A CA 1
ATOM 2973 C C . PHE A 1 374 ? 3.445 -23.125 0.239 1 98.31 374 PHE A C 1
ATOM 2975 O O . PHE A 1 374 ? 4.578 -23.562 0.441 1 98.31 374 PHE A O 1
ATOM 2982 N N . ALA A 1 375 ? 2.412 -23.875 -0.046 1 97.62 375 ALA A N 1
ATOM 2983 C CA . ALA A 1 375 ? 2.377 -25.312 0.241 1 97.62 375 ALA A CA 1
ATOM 2984 C C . ALA A 1 375 ? 3.461 -26.047 -0.537 1 97.62 375 ALA A C 1
ATOM 2986 O O . ALA A 1 375 ? 4.129 -26.938 0.006 1 97.62 375 ALA A O 1
ATOM 2987 N N . ALA A 1 376 ? 3.68 -25.672 -1.787 1 97.31 376 ALA A N 1
ATOM 2988 C CA . ALA A 1 376 ? 4.656 -26.344 -2.637 1 97.31 376 ALA A CA 1
ATOM 2989 C C . ALA A 1 376 ? 6.074 -26.141 -2.121 1 97.31 376 ALA A C 1
ATOM 2991 O O . ALA A 1 376 ? 6.957 -26.969 -2.348 1 97.31 376 ALA A O 1
ATOM 2992 N N . MET A 1 377 ? 6.305 -25.016 -1.382 1 97.06 377 MET A N 1
ATOM 2993 C CA . MET A 1 377 ? 7.621 -24.703 -0.833 1 97.06 377 MET A CA 1
ATOM 2994 C C . MET A 1 377 ? 7.766 -25.25 0.583 1 97.06 377 MET A C 1
ATOM 2996 O O . MET A 1 377 ? 8.812 -25.797 0.94 1 97.06 377 MET A O 1
ATOM 3000 N N . GLU A 1 378 ? 6.68 -25.109 1.371 1 97.5 378 GLU A N 1
ATOM 3001 C CA . GLU A 1 378 ? 6.738 -25.453 2.787 1 97.5 378 GLU A CA 1
ATOM 3002 C C . GLU A 1 378 ? 6.695 -26.969 2.982 1 97.5 378 GLU A C 1
ATOM 3004 O O . GLU A 1 378 ? 7.441 -27.516 3.799 1 97.5 378 GLU A O 1
ATOM 3009 N N . HIS A 1 379 ? 5.797 -27.609 2.223 1 97.69 379 HIS A N 1
ATOM 3010 C CA . HIS A 1 379 ? 5.57 -29.047 2.375 1 97.69 379 HIS A CA 1
ATOM 3011 C C . HIS A 1 379 ? 5.383 -29.719 1.02 1 97.69 379 HIS A C 1
ATOM 3013 O O . HIS A 1 379 ? 4.324 -30.297 0.746 1 97.69 379 HIS A O 1
ATOM 3019 N N . PRO A 1 380 ? 6.453 -29.75 0.216 1 98 380 PRO A N 1
ATOM 3020 C CA . PRO A 1 380 ? 6.34 -30.297 -1.141 1 98 380 PRO A CA 1
ATOM 3021 C C . PRO A 1 380 ? 5.914 -31.75 -1.157 1 98 380 PRO A C 1
ATOM 3023 O O . PRO A 1 380 ? 5.137 -32.156 -2.021 1 98 380 PRO A O 1
ATOM 3026 N N . ASP A 1 381 ? 6.352 -32.531 -0.171 1 98.12 381 ASP A N 1
ATOM 3027 C CA . ASP A 1 381 ? 5.996 -33.938 -0.127 1 98.12 381 ASP A CA 1
ATOM 3028 C C . ASP A 1 381 ? 4.512 -34.125 0.175 1 98.12 381 ASP A C 1
ATOM 3030 O O . ASP A 1 381 ? 3.867 -35.031 -0.384 1 98.12 381 ASP A O 1
ATOM 3034 N N . VAL A 1 382 ? 4.031 -33.281 1.04 1 98.56 382 VAL A N 1
ATOM 3035 C CA . VAL A 1 382 ? 2.633 -33.375 1.443 1 98.56 382 VAL A CA 1
ATOM 3036 C C . VAL A 1 382 ? 1.729 -33 0.274 1 98.56 382 VAL A C 1
ATOM 3038 O O . VAL A 1 382 ? 0.784 -33.719 -0.053 1 98.56 382 VAL A O 1
ATOM 3041 N N . LEU A 1 383 ? 1.981 -31.875 -0.366 1 98.69 383 LEU A N 1
ATOM 3042 C CA . LEU A 1 383 ? 1.182 -31.438 -1.503 1 98.69 383 LEU A CA 1
ATOM 3043 C C . LEU A 1 383 ? 1.259 -32.438 -2.646 1 98.69 383 LEU A C 1
ATOM 3045 O O . LEU A 1 383 ? 0.246 -32.75 -3.281 1 98.69 383 LEU A O 1
ATOM 3049 N N . LEU A 1 384 ? 2.469 -32.938 -2.918 1 98.44 384 LEU A N 1
ATOM 3050 C CA . LEU A 1 384 ? 2.66 -33.906 -3.979 1 98.44 384 LEU A CA 1
ATOM 3051 C C . LEU A 1 384 ? 1.875 -35.188 -3.689 1 98.44 384 LEU A C 1
ATOM 3053 O O . LEU A 1 384 ? 1.259 -35.75 -4.59 1 98.44 384 LEU A O 1
ATOM 3057 N N . ALA A 1 385 ? 1.911 -35.625 -2.443 1 98.5 385 ALA A N 1
ATOM 3058 C CA . ALA A 1 385 ? 1.165 -36.844 -2.068 1 98.5 385 ALA A CA 1
ATOM 3059 C C . ALA A 1 385 ? -0.332 -36.656 -2.287 1 98.5 385 ALA A C 1
ATOM 3061 O O . ALA A 1 385 ? -1.019 -37.562 -2.762 1 98.5 385 ALA A O 1
ATOM 3062 N N . ASP A 1 386 ? -0.882 -35.5 -1.871 1 98.75 386 ASP A N 1
ATOM 3063 C CA . ASP A 1 386 ? -2.289 -35.188 -2.105 1 98.75 386 ASP A CA 1
ATOM 3064 C C . ASP A 1 386 ? -2.613 -35.219 -3.598 1 98.75 386 ASP A C 1
ATOM 3066 O O . ASP A 1 386 ? -3.643 -35.75 -4.008 1 98.75 386 ASP A O 1
ATOM 3070 N N . LEU A 1 387 ? -1.748 -34.562 -4.395 1 98.5 387 LEU A N 1
ATOM 3071 C CA . LEU A 1 387 ? -1.948 -34.531 -5.836 1 98.5 387 LEU A CA 1
ATOM 3072 C C . LEU A 1 387 ? -1.936 -35.938 -6.43 1 98.5 387 LEU A C 1
ATOM 3074 O O . LEU A 1 387 ? -2.771 -36.25 -7.277 1 98.5 387 LEU A O 1
ATOM 3078 N N . GLU A 1 388 ? -1.016 -36.781 -6.008 1 97.88 388 GLU A N 1
ATOM 3079 C CA . GLU A 1 388 ? -0.922 -38.125 -6.512 1 97.88 388 GLU A CA 1
ATOM 3080 C C . GLU A 1 388 ? -2.16 -38.938 -6.145 1 97.88 388 GLU A C 1
ATOM 3082 O O . GLU A 1 388 ? -2.662 -39.719 -6.953 1 97.88 388 GLU A O 1
ATOM 3087 N N . GLU A 1 389 ? -2.58 -38.781 -4.914 1 98.5 389 GLU A N 1
ATOM 3088 C CA . GLU A 1 389 ? -3.824 -39.438 -4.527 1 98.5 389 GLU A CA 1
ATOM 3089 C C . GLU A 1 389 ? -4.984 -39 -5.41 1 98.5 389 GLU A C 1
ATOM 3091 O O . GLU A 1 389 ? -5.781 -39.812 -5.867 1 98.5 389 GLU A O 1
ATOM 3096 N N . PHE A 1 390 ? -5.102 -37.719 -5.598 1 98.62 390 PHE A N 1
ATOM 3097 C CA . PHE A 1 390 ? -6.133 -37.156 -6.457 1 98.62 390 PHE A CA 1
ATOM 3098 C C . PHE A 1 390 ? -6.031 -37.719 -7.867 1 98.62 390 PHE A C 1
ATOM 3100 O O . PHE A 1 390 ? -7.039 -38.094 -8.461 1 98.62 390 PHE A O 1
ATOM 3107 N N . LEU A 1 391 ? -4.816 -37.812 -8.438 1 98.12 391 LEU A N 1
ATOM 3108 C CA . LEU A 1 391 ? -4.582 -38.344 -9.773 1 98.12 391 LEU A CA 1
ATOM 3109 C C . LEU A 1 391 ? -5.047 -39.781 -9.867 1 98.12 391 LEU A C 1
ATOM 3111 O O . LEU A 1 391 ? -5.617 -40.188 -10.883 1 98.12 391 LEU A O 1
ATOM 3115 N N . ASN A 1 392 ? -4.777 -40.531 -8.836 1 97.38 392 ASN A N 1
ATOM 3116 C CA . ASN A 1 392 ? -5.219 -41.906 -8.82 1 97.38 392 ASN A CA 1
ATOM 3117 C C . ASN A 1 392 ? -6.742 -42.031 -8.883 1 97.38 392 ASN A C 1
ATOM 3119 O O . ASN A 1 392 ? -7.281 -42.938 -9.477 1 97.38 392 ASN A O 1
ATOM 3123 N N . MET A 1 393 ? -7.418 -41.094 -8.328 1 97.69 393 MET A N 1
ATOM 3124 C CA . MET A 1 393 ? -8.883 -41.094 -8.297 1 97.69 393 MET A CA 1
ATOM 3125 C C . MET A 1 393 ? -9.445 -40.719 -9.664 1 97.69 393 MET A C 1
ATOM 3127 O O . MET A 1 393 ? -10.5 -41.25 -10.062 1 97.69 393 MET A O 1
ATOM 3131 N N . VAL A 1 394 ? -8.695 -39.875 -10.367 1 97.38 394 VAL A N 1
ATOM 3132 C CA . VAL A 1 394 ? -9.336 -39.312 -11.539 1 97.38 394 VAL A CA 1
ATOM 3133 C C . VAL A 1 394 ? -8.75 -39.938 -12.805 1 97.38 394 VAL A C 1
ATOM 3135 O O . VAL A 1 394 ? -9.188 -39.625 -13.914 1 97.38 394 VAL A O 1
ATOM 3138 N N . LYS A 1 395 ? -7.781 -40.812 -12.688 1 93.94 395 LYS A N 1
ATOM 3139 C CA . LYS A 1 395 ? -7.062 -41.438 -13.805 1 93.94 395 LYS A CA 1
ATOM 3140 C C . LYS A 1 395 ? -8.031 -41.938 -14.867 1 93.94 395 LYS A C 1
ATOM 3142 O O . LYS A 1 395 ? -7.832 -41.719 -16.062 1 93.94 395 LYS A O 1
ATOM 3147 N N . PRO A 1 396 ? -9.094 -42.562 -14.508 1 87.94 396 PRO A N 1
ATOM 3148 C CA . PRO A 1 396 ? -10.008 -43.094 -15.523 1 87.94 396 PRO A CA 1
ATOM 3149 C C . PRO A 1 396 ? -10.672 -42 -16.359 1 87.94 396 PRO A C 1
ATOM 3151 O O . PRO A 1 396 ? -11.148 -42.25 -17.469 1 87.94 396 PRO A O 1
ATOM 3154 N N . SER A 1 397 ? -10.719 -40.844 -15.867 1 85.38 397 SER A N 1
ATOM 3155 C CA . SER A 1 397 ? -11.453 -39.75 -16.5 1 85.38 397 SER A CA 1
ATOM 3156 C C . SER A 1 397 ? -10.531 -38.875 -17.359 1 85.38 397 SER A C 1
ATOM 3158 O O . SER A 1 397 ? -10.984 -37.938 -18.016 1 85.38 397 SER A O 1
ATOM 3160 N N . ILE A 1 398 ? -9.258 -39.188 -17.375 1 89.19 398 ILE A N 1
ATOM 3161 C CA . ILE A 1 398 ? -8.305 -38.344 -18.078 1 89.19 398 ILE A CA 1
ATOM 3162 C C . ILE A 1 398 ? -7.941 -39 -19.422 1 89.19 398 ILE A C 1
ATOM 3164 O O . ILE A 1 398 ? -7.68 -40.219 -19.469 1 89.19 398 ILE A O 1
ATOM 3168 N N . MET B 1 1 ? 17.828 34.812 9.789 1 46.91 1 MET B N 1
ATOM 3169 C CA . MET B 1 1 ? 16.375 34.812 9.875 1 46.91 1 MET B CA 1
ATOM 3170 C C . MET B 1 1 ? 15.836 36.219 9.664 1 46.91 1 MET B C 1
ATOM 3172 O O . MET B 1 1 ? 16.438 37.188 10.109 1 46.91 1 MET B O 1
ATOM 3176 N N . SER B 1 2 ? 15.07 36.344 8.586 1 53.22 2 SER B N 1
ATOM 3177 C CA . SER B 1 2 ? 14.602 37.688 8.352 1 53.22 2 SER B CA 1
ATOM 3178 C C . SER B 1 2 ? 14.023 38.312 9.625 1 53.22 2 SER B C 1
ATOM 3180 O O . SER B 1 2 ? 13.336 37.625 10.391 1 53.22 2 SER B O 1
ATOM 3182 N N . ALA B 1 3 ? 14.586 39.25 10.016 1 63.09 3 ALA B N 1
ATOM 3183 C CA . ALA B 1 3 ? 14.477 40.125 11.195 1 63.09 3 ALA B CA 1
ATOM 3184 C C . ALA B 1 3 ? 13.023 40.5 11.445 1 63.09 3 ALA B C 1
ATOM 3186 O O . ALA B 1 3 ? 12.641 40.812 12.578 1 63.09 3 ALA B O 1
ATOM 3187 N N . ASN B 1 4 ? 12.242 40.156 10.312 1 87.25 4 ASN B N 1
ATOM 3188 C CA . ASN B 1 4 ? 10.867 40.562 10.531 1 87.25 4 ASN B CA 1
ATOM 3189 C C . ASN B 1 4 ? 10.023 39.438 11.109 1 87.25 4 ASN B C 1
ATOM 3191 O O . ASN B 1 4 ? 10.305 38.25 10.852 1 87.25 4 ASN B O 1
ATOM 3195 N N . TYR B 1 5 ? 9.102 39.562 12.102 1 95.06 5 TYR B N 1
ATOM 3196 C CA . TYR B 1 5 ? 8.102 38.719 12.734 1 95.06 5 TYR B CA 1
ATOM 3197 C C . TYR B 1 5 ? 8.75 37.75 13.734 1 95.06 5 TYR B C 1
ATOM 3199 O O . TYR B 1 5 ? 8.164 36.75 14.094 1 95.06 5 TYR B O 1
ATOM 3207 N N . CYS B 1 6 ? 10.023 37.875 14.141 1 95.06 6 CYS B N 1
ATOM 3208 C CA . CYS B 1 6 ? 10.773 36.906 14.906 1 95.06 6 CYS B CA 1
ATOM 3209 C C . CYS B 1 6 ? 10.766 37.25 16.391 1 95.06 6 CYS B C 1
ATOM 3211 O O . CYS B 1 6 ? 11.375 36.531 17.203 1 95.06 6 CYS B O 1
ATOM 3213 N N . THR B 1 7 ? 10.117 38.344 16.734 1 94.75 7 THR B N 1
ATOM 3214 C CA . THR B 1 7 ? 10.094 38.719 18.141 1 94.75 7 THR B CA 1
ATOM 3215 C C . THR B 1 7 ? 9.18 37.812 18.938 1 94.75 7 THR B C 1
ATOM 3217 O O . THR B 1 7 ? 7.953 37.844 18.797 1 94.75 7 THR B O 1
ATOM 3220 N N . ILE B 1 8 ? 9.734 37.031 19.797 1 95.06 8 ILE B N 1
ATOM 3221 C CA . ILE B 1 8 ? 8.992 36.094 20.641 1 95.06 8 ILE B CA 1
ATOM 3222 C C . ILE B 1 8 ? 8.109 36.875 21.609 1 95.06 8 ILE B C 1
ATOM 3224 O O . ILE B 1 8 ? 8.547 37.844 22.203 1 95.06 8 ILE B O 1
ATOM 3228 N N . PRO B 1 9 ? 6.906 36.438 21.766 1 94.06 9 PRO B N 1
ATOM 3229 C CA . PRO B 1 9 ? 6.02 37.156 22.703 1 94.06 9 PRO B CA 1
ATOM 3230 C C . PRO B 1 9 ? 6.629 37.312 24.094 1 94.06 9 PRO B C 1
ATOM 3232 O O . PRO B 1 9 ? 7.285 36.406 24.578 1 94.06 9 PRO B O 1
ATOM 3235 N N . THR B 1 10 ? 6.367 38.406 24.688 1 92.75 10 THR B N 1
ATOM 3236 C CA . THR B 1 10 ? 6.918 38.719 26.016 1 92.75 10 THR B CA 1
ATOM 3237 C C . THR B 1 10 ? 6.402 37.75 27.047 1 92.75 10 THR B C 1
ATOM 3239 O O . THR B 1 10 ? 7.094 37.438 28.031 1 92.75 10 THR B O 1
ATOM 3242 N N . ALA B 1 11 ? 5.285 37.188 26.828 1 94.5 11 ALA B N 1
ATOM 3243 C CA . ALA B 1 11 ? 4.629 36.281 27.766 1 94.5 11 ALA B CA 1
ATOM 3244 C C . ALA B 1 11 ? 5.176 34.875 27.641 1 94.5 11 ALA B C 1
ATOM 3246 O O . ALA B 1 11 ? 4.812 34 28.422 1 94.5 11 ALA B O 1
ATOM 3247 N N . ALA B 1 12 ? 6.066 34.656 26.719 1 96.88 12 ALA B N 1
ATOM 3248 C CA . ALA B 1 12 ? 6.609 33.312 26.516 1 96.88 12 ALA B CA 1
ATOM 3249 C C . ALA B 1 12 ? 7.25 32.781 27.797 1 96.88 12 ALA B C 1
ATOM 3251 O O . ALA B 1 12 ? 8.023 33.5 28.453 1 96.88 12 ALA B O 1
ATOM 3252 N N . ILE B 1 13 ? 6.902 31.594 28.172 1 97.12 13 ILE B N 1
ATOM 3253 C CA . ILE B 1 13 ? 7.41 30.969 29.391 1 97.12 13 ILE B CA 1
ATOM 3254 C C . ILE B 1 13 ? 8.789 30.359 29.125 1 97.12 13 ILE B C 1
ATOM 3256 O O . ILE B 1 13 ? 9.656 30.391 29.984 1 97.12 13 ILE B O 1
ATOM 3260 N N . LYS B 1 14 ? 8.93 29.797 27.969 1 96.88 14 LYS B N 1
ATOM 3261 C CA . LYS B 1 14 ? 10.195 29.25 27.484 1 96.88 14 LYS B CA 1
ATOM 3262 C C . LYS B 1 14 ? 10.547 29.812 26.109 1 96.88 14 LYS B C 1
ATOM 3264 O O . LYS B 1 14 ? 9.68 29.906 25.234 1 96.88 14 LYS B O 1
ATOM 3269 N N . GLN B 1 15 ? 11.758 30.109 25.938 1 95.81 15 GLN B N 1
ATOM 3270 C CA . GLN B 1 15 ? 12.188 30.672 24.672 1 95.81 15 GLN B CA 1
ATOM 3271 C C . GLN B 1 15 ? 12.492 29.578 23.656 1 95.81 15 GLN B C 1
ATOM 3273 O O . GLN B 1 15 ? 13.32 28.703 23.906 1 95.81 15 GLN B O 1
ATOM 3278 N N . PRO B 1 16 ? 11.812 29.609 22.516 1 97.69 16 PRO B N 1
ATOM 3279 C CA . PRO B 1 16 ? 12.234 28.688 21.453 1 97.69 16 PRO B CA 1
ATOM 3280 C C . PRO B 1 16 ? 13.586 29.078 20.859 1 97.69 16 PRO B C 1
ATOM 3282 O O . PRO B 1 16 ? 14.062 30.188 21.062 1 97.69 16 PRO B O 1
ATOM 3285 N N . LYS B 1 17 ? 14.203 28.172 20.172 1 97.88 17 LYS B N 1
ATOM 3286 C CA . LYS B 1 17 ? 15.5 28.406 19.547 1 97.88 17 LYS B CA 1
ATOM 3287 C C . LYS B 1 17 ? 15.352 28.641 18.047 1 97.88 17 LYS B C 1
ATOM 3289 O O . LYS B 1 17 ? 14.664 27.891 17.359 1 97.88 17 LYS B O 1
ATOM 3294 N N . PRO B 1 18 ? 15.953 29.781 17.578 1 97.38 18 PRO B N 1
ATOM 3295 C CA . PRO B 1 18 ? 15.945 29.938 16.125 1 97.38 18 PRO B CA 1
ATOM 3296 C C . PRO B 1 18 ? 16.469 28.719 15.391 1 97.38 18 PRO B C 1
ATOM 3298 O O . PRO B 1 18 ? 17.406 28.062 15.859 1 97.38 18 PRO B O 1
ATOM 3301 N N . PHE B 1 19 ? 15.898 28.422 14.281 1 98.19 19 PHE B N 1
ATOM 3302 C CA . PHE B 1 19 ? 16.266 27.266 13.469 1 98.19 19 PHE B CA 1
ATOM 3303 C C . PHE B 1 19 ? 16.406 27.656 12 1 98.19 19 PHE B C 1
ATOM 3305 O O . PHE B 1 19 ? 15.633 28.469 11.484 1 98.19 19 PHE B O 1
ATOM 3312 N N . VAL B 1 20 ? 17.422 27.188 11.352 1 98.12 20 VAL B N 1
ATOM 3313 C CA . VAL B 1 20 ? 17.641 27.406 9.93 1 98.12 20 VAL B CA 1
ATOM 3314 C C . VAL B 1 20 ? 17.609 26.078 9.195 1 98.12 20 VAL B C 1
ATOM 3316 O O . VAL B 1 20 ? 18.359 25.156 9.539 1 98.12 20 VAL B O 1
ATOM 3319 N N . VAL B 1 21 ? 16.766 25.938 8.227 1 98.31 21 VAL B N 1
ATOM 3320 C CA . VAL B 1 21 ? 16.719 24.734 7.395 1 98.31 21 VAL B CA 1
ATOM 3321 C C . VAL B 1 21 ? 17.953 24.688 6.492 1 98.31 21 VAL B C 1
ATOM 3323 O O . VAL B 1 21 ? 18.141 25.562 5.641 1 98.31 21 VAL B O 1
ATOM 3326 N N . ARG B 1 22 ? 18.781 23.766 6.723 1 98 22 ARG B N 1
ATOM 3327 C CA . ARG B 1 22 ? 20.016 23.609 5.953 1 98 22 ARG B CA 1
ATOM 3328 C C . ARG B 1 22 ? 20.5 22.156 5.973 1 98 22 ARG B C 1
ATOM 3330 O O . ARG B 1 22 ? 20.828 21.625 7.035 1 98 22 ARG B O 1
ATOM 3337 N N . HIS B 1 23 ? 20.562 21.516 4.852 1 98.5 23 HIS B N 1
ATOM 3338 C CA . HIS B 1 23 ? 21.156 20.188 4.691 1 98.5 23 HIS B CA 1
ATOM 3339 C C . HIS B 1 23 ? 22.578 20.297 4.156 1 98.5 23 HIS B C 1
ATOM 3341 O O . HIS B 1 23 ? 22.922 21.234 3.445 1 98.5 23 HIS B O 1
ATOM 3347 N N . THR B 1 24 ? 23.422 19.359 4.477 1 98.44 24 THR B N 1
ATOM 3348 C CA . THR B 1 24 ? 24.812 19.406 4.043 1 98.44 24 THR B CA 1
ATOM 3349 C C . THR B 1 24 ? 24.922 19.141 2.545 1 98.44 24 THR B C 1
ATOM 3351 O O . THR B 1 24 ? 24.016 18.562 1.946 1 98.44 24 THR B O 1
ATOM 3354 N N . ASP B 1 25 ? 26 19.594 1.98 1 98.06 25 ASP B N 1
ATOM 3355 C CA . ASP B 1 25 ? 26.266 19.312 0.57 1 98.06 25 ASP B CA 1
ATOM 3356 C C . ASP B 1 25 ? 26.328 17.812 0.312 1 98.06 25 ASP B C 1
ATOM 3358 O O . ASP B 1 25 ? 25.922 17.344 -0.756 1 98.06 25 ASP B O 1
ATOM 3362 N N . GLU B 1 26 ? 26.844 17.125 1.227 1 97.94 26 GLU B N 1
ATOM 3363 C CA . GLU B 1 26 ? 26.922 15.664 1.11 1 97.94 26 GLU B CA 1
ATOM 3364 C C . GLU B 1 26 ? 25.547 15.031 1.054 1 97.94 26 GLU B C 1
ATOM 3366 O O . GLU B 1 26 ? 25.281 14.164 0.222 1 97.94 26 GLU B O 1
ATOM 3371 N N . GLN B 1 27 ? 24.656 15.453 1.917 1 97.38 27 GLN B N 1
ATOM 3372 C CA . GLN B 1 27 ? 23.281 14.953 1.91 1 97.38 27 GLN B CA 1
ATOM 3373 C C . GLN B 1 27 ? 22.609 15.219 0.565 1 97.38 27 GLN B C 1
ATOM 3375 O O . GLN B 1 27 ? 21.906 14.352 0.042 1 97.38 27 GLN B O 1
ATOM 3380 N N . LEU B 1 28 ? 22.828 16.391 0.039 1 98.31 28 LEU B N 1
ATOM 3381 C CA . LEU B 1 28 ? 22.203 16.781 -1.216 1 98.31 28 LEU B CA 1
ATOM 3382 C C . LEU B 1 28 ? 22.812 16.016 -2.389 1 98.31 28 LEU B C 1
ATOM 3384 O O . LEU B 1 28 ? 22.109 15.656 -3.334 1 98.31 28 LEU B O 1
ATOM 3388 N N . ARG B 1 29 ? 24.141 15.773 -2.365 1 97.38 29 ARG B N 1
ATOM 3389 C CA . ARG B 1 29 ? 24.781 14.977 -3.402 1 97.38 29 ARG B CA 1
ATOM 3390 C C . ARG B 1 29 ? 24.281 13.539 -3.377 1 97.38 29 ARG B C 1
ATOM 3392 O O . ARG B 1 29 ? 24.016 12.953 -4.426 1 97.38 29 ARG B O 1
ATOM 3399 N N . ASP B 1 30 ? 24.219 12.969 -2.201 1 96.31 30 ASP B N 1
ATOM 3400 C CA . ASP B 1 30 ? 23.703 11.609 -2.055 1 96.31 30 ASP B CA 1
ATOM 3401 C C . ASP B 1 30 ? 22.266 11.508 -2.564 1 96.31 30 ASP B C 1
ATOM 3403 O O . ASP B 1 30 ? 21.906 10.516 -3.199 1 96.31 30 ASP B O 1
ATOM 3407 N N . PHE B 1 31 ? 21.562 12.516 -2.189 1 97.62 31 PHE B N 1
ATOM 3408 C CA . PHE B 1 31 ? 20.172 12.602 -2.633 1 97.62 31 PHE B CA 1
ATOM 3409 C C . PHE B 1 31 ? 20.094 12.609 -4.152 1 97.62 31 PHE B C 1
ATOM 3411 O O . PHE B 1 31 ? 19.328 11.844 -4.742 1 97.62 31 PHE B O 1
ATOM 3418 N N . LYS B 1 32 ? 20.797 13.398 -4.812 1 97.31 32 LYS B N 1
ATOM 3419 C CA . LYS B 1 32 ? 20.844 13.477 -6.27 1 97.31 32 LYS B CA 1
ATOM 3420 C C . LYS B 1 32 ? 21.297 12.164 -6.887 1 97.31 32 LYS B C 1
ATOM 3422 O O . LYS B 1 32 ? 20.719 11.703 -7.875 1 97.31 32 LYS B O 1
ATOM 3427 N N . THR B 1 33 ? 22.297 11.539 -6.328 1 96.69 33 THR B N 1
ATOM 3428 C CA . THR B 1 33 ? 22.812 10.266 -6.809 1 96.69 33 THR B CA 1
ATOM 3429 C C . THR B 1 33 ? 21.734 9.188 -6.727 1 96.69 33 THR B C 1
ATOM 3431 O O . THR B 1 33 ? 21.594 8.367 -7.637 1 96.69 33 THR B O 1
ATOM 3434 N N . ALA B 1 34 ? 20.984 9.203 -5.652 1 96.88 34 ALA B N 1
ATOM 3435 C CA . ALA B 1 34 ? 19.906 8.234 -5.465 1 96.88 34 ALA B CA 1
ATOM 3436 C C . ALA B 1 34 ? 18.844 8.383 -6.547 1 96.88 34 ALA B C 1
ATOM 3438 O O . ALA B 1 34 ? 18.312 7.387 -7.047 1 96.88 34 ALA B O 1
ATOM 3439 N N . ILE B 1 35 ? 18.531 9.625 -6.895 1 97.81 35 ILE B N 1
ATOM 3440 C CA . ILE B 1 35 ? 17.547 9.891 -7.938 1 97.81 35 ILE B CA 1
ATOM 3441 C C . ILE B 1 35 ? 18.078 9.391 -9.281 1 97.81 35 ILE B C 1
ATOM 3443 O O . ILE B 1 35 ? 17.359 8.688 -10.008 1 97.81 35 ILE B O 1
ATOM 3447 N N . GLU B 1 36 ? 19.281 9.68 -9.562 1 96.31 36 GLU B N 1
ATOM 3448 C CA . GLU B 1 36 ? 19.859 9.422 -10.875 1 96.31 36 GLU B CA 1
ATOM 3449 C C . GLU B 1 36 ? 20.094 7.934 -11.102 1 96.31 36 GLU B C 1
ATOM 3451 O O . GLU B 1 36 ? 20.078 7.461 -12.234 1 96.31 36 GLU B O 1
ATOM 3456 N N . SER B 1 37 ? 20.234 7.199 -10.047 1 93.69 37 SER B N 1
ATOM 3457 C CA . SER B 1 37 ? 20.594 5.793 -10.164 1 93.69 37 SER B CA 1
ATOM 3458 C C . SER B 1 37 ? 19.375 4.895 -10.148 1 93.69 37 SER B C 1
ATOM 3460 O O . SER B 1 37 ? 19.484 3.678 -10.312 1 93.69 37 SER B O 1
ATOM 3462 N N . THR B 1 38 ? 18.266 5.488 -9.992 1 94.62 38 THR B N 1
ATOM 3463 C CA . THR B 1 38 ? 17.078 4.672 -9.797 1 94.62 38 THR B CA 1
ATOM 3464 C C . THR B 1 38 ? 16.562 4.148 -11.133 1 94.62 38 THR B C 1
ATOM 3466 O O . THR B 1 38 ? 16.484 4.895 -12.109 1 94.62 38 THR B O 1
ATOM 3469 N N . LYS B 1 39 ? 16.219 2.844 -11.148 1 91.75 39 LYS B N 1
ATOM 3470 C CA . LYS B 1 39 ? 15.547 2.225 -12.281 1 91.75 39 LYS B CA 1
ATOM 3471 C C . LYS B 1 39 ? 14.031 2.404 -12.18 1 91.75 39 LYS B C 1
ATOM 3473 O O . LYS B 1 39 ? 13.453 2.223 -11.109 1 91.75 39 LYS B O 1
ATOM 3478 N N . LEU B 1 40 ? 13.445 2.854 -13.312 1 96.06 40 LEU B N 1
ATOM 3479 C CA . LEU B 1 40 ? 11.992 2.992 -13.352 1 96.06 40 LEU B CA 1
ATOM 3480 C C . LEU B 1 40 ? 11.336 1.714 -13.859 1 96.06 40 LEU B C 1
ATOM 3482 O O . LEU B 1 40 ? 11.859 1.06 -14.758 1 96.06 40 LEU B O 1
ATOM 3486 N N . GLY B 1 41 ? 10.281 1.299 -13.297 1 95.88 41 GLY B N 1
ATOM 3487 C CA . GLY B 1 41 ? 9.562 0.101 -13.703 1 95.88 41 GLY B CA 1
ATOM 3488 C C . GLY B 1 41 ? 9.062 0.162 -15.133 1 95.88 41 GLY B C 1
ATOM 3489 O O . GLY B 1 41 ? 9.039 1.233 -15.742 1 95.88 41 GLY B O 1
ATOM 3490 N N . PRO B 1 42 ? 8.68 -0.963 -15.641 1 97.5 42 PRO B N 1
ATOM 3491 C CA . PRO B 1 42 ? 8.211 -1.016 -17.016 1 97.5 42 PRO B CA 1
ATOM 3492 C C . PRO B 1 42 ? 6.84 -0.359 -17.203 1 97.5 42 PRO B C 1
ATOM 3494 O O . PRO B 1 42 ? 6.102 -0.185 -16.234 1 97.5 42 PRO B O 1
ATOM 3497 N N . THR B 1 43 ? 6.574 0.023 -18.453 1 97.88 43 THR B N 1
ATOM 3498 C CA . THR B 1 43 ? 5.227 0.458 -18.797 1 97.88 43 THR B CA 1
ATOM 3499 C C . THR B 1 43 ? 4.254 -0.718 -18.766 1 97.88 43 THR B C 1
ATOM 3501 O O . THR B 1 43 ? 4.598 -1.827 -19.172 1 97.88 43 THR B O 1
ATOM 3504 N N . THR B 1 44 ? 3.131 -0.507 -18.266 1 98.56 44 THR B N 1
ATOM 3505 C CA . THR B 1 44 ? 2.025 -1.457 -18.234 1 98.56 44 THR B CA 1
ATOM 3506 C C . THR B 1 44 ? 0.733 -0.799 -18.719 1 98.56 44 THR B C 1
ATOM 3508 O O . THR B 1 44 ? 0.676 0.422 -18.875 1 98.56 44 THR B O 1
ATOM 3511 N N . TYR B 1 45 ? -0.284 -1.626 -18.984 1 98.44 45 TYR B N 1
ATOM 3512 C CA . TYR B 1 45 ? -1.604 -1.109 -19.328 1 98.44 45 TYR B CA 1
ATOM 3513 C C . TYR B 1 45 ? -2.09 -0.115 -18.281 1 98.44 45 TYR B C 1
ATOM 3515 O O . TYR B 1 45 ? -2.621 0.945 -18.625 1 98.44 45 TYR B O 1
ATOM 3523 N N . GLU B 1 46 ? -1.857 -0.396 -17.031 1 98.62 46 GLU B N 1
ATOM 3524 C CA . GLU B 1 46 ? -2.365 0.386 -15.906 1 98.62 46 GLU B CA 1
ATOM 3525 C C . GLU B 1 46 ? -1.687 1.75 -15.828 1 98.62 46 GLU B C 1
ATOM 3527 O O . GLU B 1 46 ? -2.352 2.771 -15.641 1 98.62 46 GLU B O 1
ATOM 3532 N N . ASN B 1 47 ? -0.366 1.794 -15.961 1 98.62 47 ASN B N 1
ATOM 3533 C CA . ASN B 1 47 ? 0.329 3.061 -15.766 1 98.62 47 ASN B CA 1
ATOM 3534 C C . ASN B 1 47 ? 0.394 3.873 -17.062 1 98.62 47 ASN B C 1
ATOM 3536 O O . ASN B 1 47 ? 1.028 4.93 -17.094 1 98.62 47 ASN B O 1
ATOM 3540 N N . LEU B 1 48 ? -0.314 3.359 -18.125 1 98.44 48 LEU B N 1
ATOM 3541 C CA . LEU B 1 48 ? -0.451 4.113 -19.359 1 98.44 48 LEU B CA 1
ATOM 3542 C C . LEU B 1 48 ? -1.768 4.883 -19.391 1 98.44 48 LEU B C 1
ATOM 3544 O O . LEU B 1 48 ? -1.966 5.754 -20.234 1 98.44 48 LEU B O 1
ATOM 3548 N N . GLN B 1 49 ? -2.68 4.512 -18.453 1 97.81 49 GLN B N 1
ATOM 3549 C CA . GLN B 1 49 ? -3.969 5.195 -18.438 1 97.81 49 GLN B CA 1
ATOM 3550 C C . GLN B 1 49 ? -3.811 6.66 -18.047 1 97.81 49 GLN B C 1
ATOM 3552 O O . GLN B 1 49 ? -3.455 6.961 -16.906 1 97.81 49 GLN B O 1
ATOM 3557 N N . GLN B 1 50 ? -4.27 7.562 -18.875 1 96.12 50 GLN B N 1
ATOM 3558 C CA . GLN B 1 50 ? -3.99 8.984 -18.672 1 96.12 50 GLN B CA 1
ATOM 3559 C C . GLN B 1 50 ? -4.984 9.594 -17.688 1 96.12 50 GLN B C 1
ATOM 3561 O O . GLN B 1 50 ? -4.754 10.688 -17.156 1 96.12 50 GLN B O 1
ATOM 3566 N N . ASP B 1 51 ? -6.094 8.953 -17.391 1 96.5 51 ASP B N 1
ATOM 3567 C CA . ASP B 1 51 ? -7.078 9.477 -16.453 1 96.5 51 ASP B CA 1
ATOM 3568 C C . ASP B 1 51 ? -6.668 9.172 -15.016 1 96.5 51 ASP B C 1
ATOM 3570 O O . ASP B 1 51 ? -7.398 9.5 -14.07 1 96.5 51 ASP B O 1
ATOM 3574 N N . ARG B 1 52 ? -5.586 8.469 -14.75 1 96.56 52 ARG B N 1
ATOM 3575 C CA . ARG B 1 52 ? -4.949 8.203 -13.461 1 96.56 52 ARG B CA 1
ATOM 3576 C C . ARG B 1 52 ? -5.824 7.297 -12.594 1 96.56 52 ARG B C 1
ATOM 3578 O O . ARG B 1 52 ? -5.688 7.281 -11.367 1 96.56 52 ARG B O 1
ATOM 3585 N N . LYS B 1 53 ? -6.723 6.539 -13.203 1 96.75 53 LYS B N 1
ATOM 3586 C CA . LYS B 1 53 ? -7.629 5.707 -12.414 1 96.75 53 LYS B CA 1
ATOM 3587 C C . LYS B 1 53 ? -6.863 4.633 -11.648 1 96.75 53 LYS B C 1
ATOM 3589 O O . LYS B 1 53 ? -7.309 4.176 -10.594 1 96.75 53 LYS B O 1
ATOM 3594 N N . TYR B 1 54 ? -5.629 4.254 -12.133 1 98.19 54 TYR B N 1
ATOM 3595 C CA . TYR B 1 54 ? -4.852 3.201 -11.492 1 98.19 54 TYR B CA 1
ATOM 3596 C C . TYR B 1 54 ? -3.656 3.783 -10.75 1 98.19 54 TYR B C 1
ATOM 3598 O O . TYR B 1 54 ? -2.799 3.043 -10.258 1 98.19 54 TYR B O 1
ATOM 3606 N N . GLY B 1 55 ? -3.537 5.102 -10.633 1 98.19 55 GLY B N 1
ATOM 3607 C CA . GLY B 1 55 ? -2.428 5.758 -9.961 1 98.19 55 GLY B CA 1
ATOM 3608 C C . GLY B 1 55 ? -1.585 6.609 -10.891 1 98.19 55 GLY B C 1
ATOM 3609 O O . GLY B 1 55 ? -2.053 7.035 -11.945 1 98.19 55 GLY B O 1
ATOM 3610 N N . VAL B 1 56 ? -0.399 6.898 -10.539 1 97.94 56 VAL B N 1
ATOM 3611 C CA . VAL B 1 56 ? 0.488 7.742 -11.328 1 97.94 56 VAL B CA 1
ATOM 3612 C C . VAL B 1 56 ? 0.817 7.051 -12.656 1 97.94 56 VAL B C 1
ATOM 3614 O O . VAL B 1 56 ? 0.935 5.824 -12.703 1 97.94 56 VAL B O 1
ATOM 3617 N N . THR B 1 57 ? 0.966 7.836 -13.656 1 98.25 57 THR B N 1
ATOM 3618 C CA . THR B 1 57 ? 1.323 7.289 -14.961 1 98.25 57 THR B CA 1
ATOM 3619 C C . THR B 1 57 ? 2.838 7.176 -15.102 1 98.25 57 THR B C 1
ATOM 3621 O O . THR B 1 57 ? 3.584 7.91 -14.453 1 98.25 57 THR B O 1
ATOM 3624 N N . SER B 1 58 ? 3.289 6.215 -15.93 1 98.19 58 SER B N 1
ATOM 3625 C CA . SER B 1 58 ? 4.711 6.09 -16.234 1 98.19 58 SER B CA 1
ATOM 3626 C C . SER B 1 58 ? 5.262 7.379 -16.844 1 98.19 58 SER B C 1
ATOM 3628 O O . SER B 1 58 ? 6.391 7.777 -16.531 1 98.19 58 SER B O 1
ATOM 3630 N N . GLN B 1 59 ? 4.465 8.016 -17.656 1 98.31 59 GLN B N 1
ATOM 3631 C CA . GLN B 1 59 ? 4.879 9.266 -18.266 1 98.31 59 GLN B CA 1
ATOM 3632 C C . GLN B 1 59 ? 5.121 10.344 -17.219 1 98.31 59 GLN B C 1
ATOM 3634 O O . GLN B 1 59 ? 6.168 10.992 -17.219 1 98.31 59 GLN B O 1
ATOM 3639 N N . TRP B 1 60 ? 4.18 10.57 -16.375 1 98.38 60 TRP B N 1
ATOM 3640 C CA . TRP B 1 60 ? 4.309 11.594 -15.344 1 98.38 60 TRP B CA 1
ATOM 3641 C C . TRP B 1 60 ? 5.531 11.336 -14.469 1 98.38 60 TRP B C 1
ATOM 3643 O O . TRP B 1 60 ? 6.293 12.258 -14.164 1 98.38 60 TRP B O 1
ATOM 3653 N N . LEU B 1 61 ? 5.734 10.07 -14.031 1 98.69 61 LEU B N 1
ATOM 3654 C CA . LEU B 1 61 ? 6.855 9.75 -13.156 1 98.69 61 LEU B CA 1
ATOM 3655 C C . LEU B 1 61 ? 8.188 10.008 -13.859 1 98.69 61 LEU B C 1
ATOM 3657 O O . LEU B 1 61 ? 9.109 10.562 -13.258 1 98.69 61 LEU B O 1
ATOM 3661 N N . ARG B 1 62 ? 8.273 9.602 -15.109 1 98.25 62 ARG B N 1
ATOM 3662 C CA . ARG B 1 62 ? 9.5 9.828 -15.875 1 98.25 62 ARG B CA 1
ATOM 3663 C C . ARG B 1 62 ? 9.805 11.312 -15.984 1 98.25 62 ARG B C 1
ATOM 3665 O O . ARG B 1 62 ? 10.953 11.734 -15.797 1 98.25 62 ARG B O 1
ATOM 3672 N N . GLU B 1 63 ? 8.773 12.078 -16.297 1 98.31 63 GLU B N 1
ATOM 3673 C CA . GLU B 1 63 ? 8.938 13.523 -16.422 1 98.31 63 GLU B CA 1
ATOM 3674 C C . GLU B 1 63 ? 9.312 14.148 -15.078 1 98.31 63 GLU B C 1
ATOM 3676 O O . GLU B 1 63 ? 10.164 15.047 -15.016 1 98.31 63 GLU B O 1
ATOM 3681 N N . ALA B 1 64 ? 8.695 13.727 -14.055 1 98.75 64 ALA B N 1
ATOM 3682 C CA . ALA B 1 64 ? 8.977 14.25 -12.719 1 98.75 64 ALA B CA 1
ATOM 3683 C C . ALA B 1 64 ? 10.406 13.922 -12.289 1 98.75 64 ALA B C 1
ATOM 3685 O O . ALA B 1 64 ? 11.094 14.766 -11.703 1 98.75 64 ALA B O 1
ATOM 3686 N N . VAL B 1 65 ? 10.859 12.68 -12.555 1 98.75 65 VAL B N 1
ATOM 3687 C CA . VAL B 1 65 ? 12.211 12.273 -12.195 1 98.75 65 VAL B CA 1
ATOM 3688 C C . VAL B 1 65 ? 13.227 13.102 -12.969 1 98.75 65 VAL B C 1
ATOM 3690 O O . VAL B 1 65 ? 14.234 13.539 -12.414 1 98.75 65 VAL B O 1
ATOM 3693 N N . GLU B 1 66 ? 12.969 13.336 -14.227 1 98.44 66 GLU B N 1
ATOM 3694 C CA . GLU B 1 66 ? 13.867 14.164 -15.023 1 98.44 66 GLU B CA 1
ATOM 3695 C C . GLU B 1 66 ? 13.945 15.586 -14.477 1 98.44 66 GLU B C 1
ATOM 3697 O O . GLU B 1 66 ? 15.039 16.156 -14.359 1 98.44 66 GLU B O 1
ATOM 3702 N N . ALA B 1 67 ? 12.797 16.141 -14.164 1 98.62 67 ALA B N 1
ATOM 3703 C CA . ALA B 1 67 ? 12.758 17.484 -13.586 1 98.62 67 ALA B CA 1
ATOM 3704 C C . ALA B 1 67 ? 13.477 17.5 -12.234 1 98.62 67 ALA B C 1
ATOM 3706 O O . ALA B 1 67 ? 14.109 18.5 -11.883 1 98.62 67 ALA B O 1
ATOM 3707 N N . TRP B 1 68 ? 13.344 16.422 -11.523 1 98.69 68 TRP B N 1
ATOM 3708 C CA . TRP B 1 68 ? 13.906 16.312 -10.188 1 98.69 68 TRP B CA 1
ATOM 3709 C C . TRP B 1 68 ? 15.43 16.359 -10.234 1 98.69 68 TRP B C 1
ATOM 3711 O O . TRP B 1 68 ? 16.078 16.859 -9.312 1 98.69 68 TRP B O 1
ATOM 3721 N N . LYS B 1 69 ? 16.047 15.828 -11.25 1 97.56 69 LYS B N 1
ATOM 3722 C CA . LYS B 1 69 ? 17.5 15.844 -11.414 1 97.56 69 LYS B CA 1
ATOM 3723 C C . LYS B 1 69 ? 18.031 17.266 -11.492 1 97.56 69 LYS B C 1
ATOM 3725 O O . LYS B 1 69 ? 19.172 17.531 -11.094 1 97.56 69 LYS B O 1
ATOM 3730 N N . GLU B 1 70 ? 17.203 18.172 -11.93 1 96.75 70 GLU B N 1
ATOM 3731 C CA . GLU B 1 70 ? 17.609 19.562 -12.078 1 96.75 70 GLU B CA 1
ATOM 3732 C C . GLU B 1 70 ? 17.094 20.422 -10.922 1 96.75 70 GLU B C 1
ATOM 3734 O O . GLU B 1 70 ? 17.453 21.594 -10.805 1 96.75 70 GLU B O 1
ATOM 3739 N N . PHE B 1 71 ? 16.25 19.844 -10.18 1 97.38 71 PHE B N 1
ATOM 3740 C CA . PHE B 1 71 ? 15.617 20.516 -9.047 1 97.38 71 PHE B CA 1
ATOM 3741 C C . PHE B 1 71 ? 16.656 20.953 -8.023 1 97.38 71 PHE B C 1
ATOM 3743 O O . PHE B 1 71 ? 17.562 20.188 -7.691 1 97.38 71 PHE B O 1
ATOM 3750 N N . ASP B 1 72 ? 16.562 22.188 -7.508 1 97.31 72 ASP B N 1
ATOM 3751 C CA . ASP B 1 72 ? 17.516 22.75 -6.559 1 97.31 72 ASP B CA 1
ATOM 3752 C C . ASP B 1 72 ? 16.891 22.922 -5.18 1 97.31 72 ASP B C 1
ATOM 3754 O O . ASP B 1 72 ? 16.25 23.938 -4.91 1 97.31 72 ASP B O 1
ATOM 3758 N N . TRP B 1 73 ? 17.219 22.078 -4.23 1 98.38 73 TRP B N 1
ATOM 3759 C CA . TRP B 1 73 ? 16.688 22.141 -2.869 1 98.38 73 TRP B CA 1
ATOM 3760 C C . TRP B 1 73 ? 17.156 23.406 -2.164 1 98.38 73 TRP B C 1
ATOM 3762 O O . TRP B 1 73 ? 16.453 23.938 -1.297 1 98.38 73 TRP B O 1
ATOM 3772 N N . ARG B 1 74 ? 18.281 23.984 -2.533 1 98.31 74 ARG B N 1
ATOM 3773 C CA . ARG B 1 74 ? 18.781 25.188 -1.901 1 98.31 74 ARG B CA 1
ATOM 3774 C C . ARG B 1 74 ? 17.812 26.344 -2.064 1 98.31 74 ARG B C 1
ATOM 3776 O O . ARG B 1 74 ? 17.688 27.203 -1.182 1 98.31 74 ARG B O 1
ATOM 3783 N N . LYS B 1 75 ? 17.141 26.328 -3.162 1 98.12 75 LYS B N 1
ATOM 3784 C CA . LYS B 1 75 ? 16.125 27.344 -3.373 1 98.12 75 LYS B CA 1
ATOM 3785 C C . LYS B 1 75 ? 14.984 27.203 -2.361 1 98.12 75 LYS B C 1
ATOM 3787 O O . LYS B 1 75 ? 14.461 28.203 -1.873 1 98.12 75 LYS B O 1
ATOM 3792 N N . VAL B 1 76 ? 14.633 25.984 -2.064 1 98.25 76 VAL B N 1
ATOM 3793 C CA . VAL B 1 76 ? 13.586 25.703 -1.09 1 98.25 76 VAL B CA 1
ATOM 3794 C C . VAL B 1 76 ? 14.031 26.172 0.296 1 98.25 76 VAL B C 1
ATOM 3796 O O . VAL B 1 76 ? 13.266 26.797 1.03 1 98.25 76 VAL B O 1
ATOM 3799 N N . GLU B 1 77 ? 15.289 25.859 0.637 1 98.56 77 GLU B N 1
ATOM 3800 C CA . GLU B 1 77 ? 15.844 26.344 1.897 1 98.56 77 GLU B CA 1
ATOM 3801 C C . GLU B 1 77 ? 15.758 27.859 1.981 1 98.56 77 GLU B C 1
ATOM 3803 O O . GLU B 1 77 ? 15.383 28.422 3.021 1 98.56 77 GLU B O 1
ATOM 3808 N N . GLY B 1 78 ? 16.109 28.516 0.887 1 97.94 78 GLY B N 1
ATOM 3809 C CA . GLY B 1 78 ? 16.031 29.969 0.848 1 97.94 78 GLY B CA 1
ATOM 3810 C C . GLY B 1 78 ? 14.625 30.484 1.085 1 97.94 78 GLY B C 1
ATOM 3811 O O . GLY B 1 78 ? 14.438 31.453 1.827 1 97.94 78 GLY B O 1
ATOM 3812 N N . GLU B 1 79 ? 13.648 29.875 0.486 1 97.25 79 GLU B N 1
ATOM 3813 C CA . GLU B 1 79 ? 12.258 30.297 0.619 1 97.25 79 GLU B CA 1
ATOM 3814 C C . GLU B 1 79 ? 11.75 30.094 2.043 1 97.25 79 GLU B C 1
ATOM 3816 O O . GLU B 1 79 ? 11.078 30.953 2.6 1 97.25 79 GLU B O 1
ATOM 3821 N N . VAL B 1 80 ? 12.047 28.922 2.613 1 98.19 80 VAL B N 1
ATOM 3822 C CA . VAL B 1 80 ? 11.602 28.594 3.961 1 98.19 80 VAL B CA 1
ATOM 3823 C C . VAL B 1 80 ? 12.258 29.531 4.969 1 98.19 80 VAL B C 1
ATOM 3825 O O . VAL B 1 80 ? 11.602 30.031 5.887 1 98.19 80 VAL B O 1
ATOM 3828 N N . ASN B 1 81 ? 13.523 29.828 4.754 1 97.88 81 ASN B N 1
ATOM 3829 C CA . ASN B 1 81 ? 14.312 30.594 5.703 1 97.88 81 ASN B CA 1
ATOM 3830 C C . ASN B 1 81 ? 14.039 32.094 5.57 1 97.88 81 ASN B C 1
ATOM 3832 O O . ASN B 1 81 ? 14.555 32.906 6.352 1 97.88 81 ASN B O 1
ATOM 3836 N N . ARG B 1 82 ? 13.234 32.469 4.586 1 96.38 82 ARG B N 1
ATOM 3837 C CA . ARG B 1 82 ? 12.742 33.844 4.539 1 96.38 82 ARG B CA 1
ATOM 3838 C C . ARG B 1 82 ? 11.852 34.125 5.742 1 96.38 82 ARG B C 1
ATOM 3840 O O . ARG B 1 82 ? 11.617 35.281 6.074 1 96.38 82 ARG B O 1
ATOM 3847 N N . PHE B 1 83 ? 11.297 33.156 6.301 1 97.69 83 PHE B N 1
ATOM 3848 C CA . PHE B 1 83 ? 10.414 33.312 7.453 1 97.69 83 PHE B CA 1
ATOM 3849 C C . PHE B 1 83 ? 11.062 32.719 8.703 1 97.69 83 PHE B C 1
ATOM 3851 O O . PHE B 1 83 ? 11.953 31.875 8.609 1 97.69 83 PHE B O 1
ATOM 3858 N N . PRO B 1 84 ? 10.664 33.188 9.906 1 97.81 84 PRO B N 1
ATOM 3859 C CA . PRO B 1 84 ? 11.25 32.656 11.133 1 97.81 84 PRO B CA 1
ATOM 3860 C C . PRO B 1 84 ? 10.93 31.188 11.352 1 97.81 84 PRO B C 1
ATOM 3862 O O . PRO B 1 84 ? 9.773 30.781 11.25 1 97.81 84 PRO B O 1
ATOM 3865 N N . ASN B 1 85 ? 11.922 30.391 11.594 1 98.12 85 ASN B N 1
ATOM 3866 C CA . ASN B 1 85 ? 11.852 29.016 12.047 1 98.12 85 ASN B CA 1
ATOM 3867 C C . ASN B 1 85 ? 12.414 28.859 13.461 1 98.12 85 ASN B C 1
ATOM 3869 O O . ASN B 1 85 ? 13.391 29.5 13.82 1 98.12 85 ASN B O 1
ATOM 3873 N N . PHE B 1 86 ? 11.789 27.969 14.18 1 98.69 86 PHE B N 1
ATOM 3874 C CA . PHE B 1 86 ? 12.227 27.719 15.547 1 98.69 86 PHE B CA 1
ATOM 3875 C C . PHE B 1 86 ? 12.141 26.234 15.875 1 98.69 86 PHE B C 1
ATOM 3877 O O . PHE B 1 86 ? 11.508 25.469 15.148 1 98.69 86 PHE B O 1
ATOM 3884 N N . THR B 1 87 ? 12.859 25.828 16.922 1 98.75 87 THR B N 1
ATOM 3885 C CA . THR B 1 87 ? 12.594 24.562 17.609 1 98.75 87 THR B CA 1
ATOM 3886 C C . THR B 1 87 ? 12.32 24.812 19.094 1 98.75 87 THR B C 1
ATOM 3888 O O . THR B 1 87 ? 12.836 25.781 19.672 1 98.75 87 THR B O 1
ATOM 3891 N N . ALA B 1 88 ? 11.492 24.078 19.641 1 98.69 88 ALA B N 1
ATOM 3892 C CA . ALA B 1 88 ? 11.188 24.094 21.062 1 98.69 88 ALA B CA 1
ATOM 3893 C C . ALA B 1 88 ? 11.211 22.672 21.641 1 98.69 88 ALA B C 1
ATOM 3895 O O . ALA B 1 88 ? 10.844 21.719 20.969 1 98.69 88 ALA B O 1
ATOM 3896 N N . GLU B 1 89 ? 11.719 22.562 22.844 1 98.5 89 GLU B N 1
ATOM 3897 C CA . GLU B 1 89 ? 11.672 21.297 23.562 1 98.5 89 GLU B CA 1
ATOM 3898 C C . GLU B 1 89 ? 10.391 21.172 24.391 1 98.5 89 GLU B C 1
ATOM 3900 O O . GLU B 1 89 ? 10.086 22.031 25.203 1 98.5 89 GLU B O 1
ATOM 3905 N N . VAL B 1 90 ? 9.648 20.172 24.125 1 98.06 90 VAL B N 1
ATOM 3906 C CA . VAL B 1 90 ? 8.391 19.922 24.828 1 98.06 90 VAL B CA 1
ATOM 3907 C C . VAL B 1 90 ? 8.43 18.547 25.5 1 98.06 90 VAL B C 1
ATOM 3909 O O . VAL B 1 90 ? 8.797 17.547 24.859 1 98.06 90 VAL B O 1
ATOM 3912 N N . GLU B 1 91 ? 8.031 18.5 26.75 1 94.94 91 GLU B N 1
ATOM 3913 C CA . GLU B 1 91 ? 7.996 17.25 27.484 1 94.94 91 GLU B CA 1
ATOM 3914 C C . GLU B 1 91 ? 6.605 16.625 27.453 1 94.94 91 GLU B C 1
ATOM 3916 O O . GLU B 1 91 ? 5.602 17.312 27.641 1 94.94 91 GLU B O 1
ATOM 3921 N N . ASP B 1 92 ? 6.539 15.367 27.141 1 92.12 92 ASP B N 1
ATOM 3922 C CA . ASP B 1 92 ? 5.301 14.602 27.188 1 92.12 92 ASP B CA 1
ATOM 3923 C C . ASP B 1 92 ? 5.562 13.18 27.688 1 92.12 92 ASP B C 1
ATOM 3925 O O . ASP B 1 92 ? 6.289 12.414 27.047 1 92.12 92 ASP B O 1
ATOM 3929 N N . ASN B 1 93 ? 4.902 12.891 28.812 1 92.44 93 ASN B N 1
ATOM 3930 C CA . ASN B 1 93 ? 4.965 11.547 29.391 1 92.44 93 ASN B CA 1
ATOM 3931 C C . ASN B 1 93 ? 6.406 11.078 29.547 1 92.44 93 ASN B C 1
ATOM 3933 O O . ASN B 1 93 ? 6.742 9.961 29.156 1 92.44 93 ASN B O 1
ATOM 3937 N N . GLY B 1 94 ? 7.324 11.906 29.969 1 92.38 94 GLY B N 1
ATOM 3938 C CA . GLY B 1 94 ? 8.695 11.547 30.312 1 92.38 94 GLY B CA 1
ATOM 3939 C C . GLY B 1 94 ? 9.625 11.578 29.109 1 92.38 94 GLY B C 1
ATOM 3940 O O . GLY B 1 94 ? 10.797 11.195 29.234 1 92.38 94 GLY B O 1
ATOM 3941 N N . VAL B 1 95 ? 9.188 11.961 28 1 95 95 VAL B N 1
ATOM 3942 C CA . VAL B 1 95 ? 10.008 12.062 26.797 1 95 95 VAL B CA 1
ATOM 3943 C C . VAL B 1 95 ? 10.102 13.516 26.344 1 95 95 VAL B C 1
ATOM 3945 O O . VAL B 1 95 ? 9.109 14.25 26.375 1 95 95 VAL B O 1
ATOM 3948 N N . SER B 1 96 ? 11.258 13.953 26.016 1 96.88 96 SER B N 1
ATOM 3949 C CA . SER B 1 96 ? 11.453 15.289 25.469 1 96.88 96 SER B CA 1
ATOM 3950 C C . SER B 1 96 ? 11.391 15.281 23.938 1 96.88 96 SER B C 1
ATOM 3952 O O . SER B 1 96 ? 12.148 14.555 23.297 1 96.88 96 SER B O 1
ATOM 3954 N N . TYR B 1 97 ? 10.523 16.031 23.422 1 98.31 97 TYR B N 1
ATOM 3955 C CA . TYR B 1 97 ? 10.375 16.172 21.984 1 98.31 97 TYR B CA 1
ATOM 3956 C C . TYR B 1 97 ? 10.906 17.516 21.5 1 98.31 97 TYR B C 1
ATOM 3958 O O . TYR B 1 97 ? 10.617 18.547 22.094 1 98.31 97 TYR B O 1
ATOM 3966 N N . THR B 1 98 ? 11.75 17.469 20.484 1 98.81 98 THR B N 1
ATOM 3967 C CA . THR B 1 98 ? 12.031 18.688 19.734 1 98.81 98 THR B CA 1
ATOM 3968 C C . THR B 1 98 ? 10.953 18.938 18.688 1 98.81 98 THR B C 1
ATOM 3970 O O . THR B 1 98 ? 10.727 18.109 17.812 1 98.81 98 THR B O 1
ATOM 3973 N N . ILE B 1 99 ? 10.32 20.078 18.797 1 98.88 99 ILE B N 1
ATOM 3974 C CA . ILE B 1 99 ? 9.281 20.438 17.844 1 98.88 99 ILE B CA 1
ATOM 3975 C C . ILE B 1 99 ? 9.734 21.625 17 1 98.88 99 ILE B C 1
ATOM 3977 O O . ILE B 1 99 ? 10 22.703 17.531 1 98.88 99 ILE B O 1
ATOM 3981 N N . HIS B 1 100 ? 9.875 21.391 15.727 1 98.94 100 HIS B N 1
ATOM 3982 C CA . HIS B 1 100 ? 10.094 22.453 14.758 1 98.94 100 HIS B CA 1
ATOM 3983 C C . HIS B 1 100 ? 8.797 23.203 14.445 1 98.94 100 HIS B C 1
ATOM 3985 O O . HIS B 1 100 ? 7.734 22.578 14.352 1 98.94 100 HIS B O 1
ATOM 3991 N N . PHE B 1 101 ? 8.891 24.531 14.289 1 98.88 101 PHE B N 1
ATOM 3992 C CA . PHE B 1 101 ? 7.734 25.281 13.789 1 98.88 101 PHE B CA 1
ATOM 3993 C C . PHE B 1 101 ? 8.18 26.562 13.086 1 98.88 101 PHE B C 1
ATOM 3995 O O . PHE B 1 101 ? 9.227 27.125 13.422 1 98.88 101 PHE B O 1
ATOM 4002 N N . MET B 1 102 ? 7.422 26.938 12.062 1 98.5 102 MET B N 1
ATOM 4003 C CA . MET B 1 102 ? 7.469 28.297 11.523 1 98.5 102 MET B CA 1
ATOM 4004 C C . MET B 1 102 ? 6.5 29.219 12.266 1 98.5 102 MET B C 1
ATOM 4006 O O . MET B 1 102 ? 5.488 28.75 12.805 1 98.5 102 MET B O 1
ATOM 4010 N N . ALA B 1 103 ? 6.863 30.5 12.25 1 98.5 103 ALA B N 1
ATOM 4011 C CA . ALA B 1 103 ? 5.953 31.406 12.938 1 98.5 103 ALA B CA 1
ATOM 4012 C C . ALA B 1 103 ? 6.031 32.812 12.352 1 98.5 103 ALA B C 1
ATOM 4014 O O . ALA B 1 103 ? 7.09 33.25 11.883 1 98.5 103 ALA B O 1
ATOM 4015 N N . LEU B 1 104 ? 4.922 33.5 12.312 1 98.38 104 LEU B N 1
ATOM 4016 C CA . LEU B 1 104 ? 4.852 34.969 12.266 1 98.38 104 LEU B CA 1
ATOM 4017 C C . LEU B 1 104 ? 4.312 35.531 13.578 1 98.38 104 LEU B C 1
ATOM 4019 O O . LEU B 1 104 ? 3.133 35.344 13.891 1 98.38 104 LEU B O 1
ATOM 4023 N N . PHE B 1 105 ? 5.168 36.156 14.32 1 98.06 105 PHE B N 1
ATOM 4024 C CA . PHE B 1 105 ? 4.75 36.781 15.57 1 98.06 105 PHE B CA 1
ATOM 4025 C C . PHE B 1 105 ? 4.332 38.219 15.336 1 98.06 105 PHE B C 1
ATOM 4027 O O . PHE B 1 105 ? 4.961 38.938 14.547 1 98.06 105 PHE B O 1
ATOM 4034 N N . SER B 1 106 ? 3.289 38.625 15.961 1 97.75 106 SER B N 1
ATOM 4035 C CA . SER B 1 106 ? 2.773 39.969 15.914 1 97.75 106 SER B CA 1
ATOM 4036 C C . SER B 1 106 ? 3.318 40.812 17.062 1 97.75 106 SER B C 1
ATOM 4038 O O . SER B 1 106 ? 3.559 40.312 18.156 1 97.75 106 SER B O 1
ATOM 4040 N N . ASP B 1 107 ? 3.502 42.125 16.828 1 96 107 ASP B N 1
ATOM 4041 C CA . ASP B 1 107 ? 3.883 43.062 17.891 1 96 107 ASP B CA 1
ATOM 4042 C C . ASP B 1 107 ? 2.654 43.625 18.609 1 96 107 ASP B C 1
ATOM 4044 O O . ASP B 1 107 ? 2.779 44.344 19.609 1 96 107 ASP B O 1
ATOM 4048 N N . ARG B 1 108 ? 1.518 43.188 18.125 1 95.75 108 ARG B N 1
ATOM 4049 C CA . ARG B 1 108 ? 0.29 43.688 18.734 1 95.75 108 ARG B CA 1
ATOM 4050 C C . ARG B 1 108 ? -0.028 42.938 20.016 1 95.75 108 ARG B C 1
ATOM 4052 O O . ARG B 1 108 ? 0.061 41.688 20.047 1 95.75 108 ARG B O 1
ATOM 4059 N N . ASP B 1 109 ? -0.472 43.656 20.984 1 92.5 109 ASP B N 1
ATOM 4060 C CA . ASP B 1 109 ? -0.834 43.062 22.266 1 92.5 109 ASP B CA 1
ATOM 4061 C C . ASP B 1 109 ? -2.127 42.281 22.156 1 92.5 109 ASP B C 1
ATOM 4063 O O . ASP B 1 109 ? -2.322 41.281 22.875 1 92.5 109 ASP B O 1
ATOM 4067 N N . ASP B 1 110 ? -2.973 42.688 21.203 1 93.44 110 ASP B N 1
ATOM 4068 C CA . ASP B 1 110 ? -4.285 42.031 21.094 1 93.44 110 ASP B CA 1
ATOM 4069 C C . ASP B 1 110 ? -4.297 41 20 1 93.44 110 ASP B C 1
ATOM 4071 O O . ASP B 1 110 ? -5.367 40.562 19.547 1 93.44 110 ASP B O 1
ATOM 4075 N N . ALA B 1 111 ? -3.107 40.625 19.438 1 96.81 111 ALA B N 1
ATOM 4076 C CA . ALA B 1 111 ? -3.027 39.625 18.375 1 96.81 111 ALA B CA 1
ATOM 4077 C C . ALA B 1 111 ? -3.531 38.281 18.844 1 96.81 111 ALA B C 1
ATOM 4079 O O . ALA B 1 111 ? -3.191 37.844 19.938 1 96.81 111 ALA B O 1
ATOM 4080 N N . ILE B 1 112 ? -4.395 37.594 18.062 1 97.75 112 ILE B N 1
ATOM 4081 C CA . ILE B 1 112 ? -4.945 36.281 18.375 1 97.75 112 ILE B CA 1
ATOM 4082 C C . ILE B 1 112 ? -3.936 35.188 18.016 1 97.75 112 ILE B C 1
ATOM 4084 O O . ILE B 1 112 ? -3.49 35.125 16.859 1 97.75 112 ILE B O 1
ATOM 4088 N N . PRO B 1 113 ? -3.496 34.344 18.938 1 98.25 113 PRO B N 1
ATOM 4089 C CA . PRO B 1 113 ? -2.609 33.25 18.578 1 98.25 113 PRO B CA 1
ATOM 4090 C C . PRO B 1 113 ? -3.328 32.156 17.797 1 98.25 113 PRO B C 1
ATOM 4092 O O . PRO B 1 113 ? -4.395 31.688 18.203 1 98.25 113 PRO B O 1
ATOM 4095 N N . ILE B 1 114 ? -2.775 31.734 16.688 1 98.81 114 ILE B N 1
ATOM 4096 C CA . ILE B 1 114 ? -3.32 30.672 15.836 1 98.81 114 ILE B CA 1
ATOM 4097 C C . ILE B 1 114 ? -2.316 29.531 15.734 1 98.81 114 ILE B C 1
ATOM 4099 O O . ILE B 1 114 ? -1.139 29.75 15.445 1 98.81 114 ILE B O 1
ATOM 4103 N N . LEU B 1 115 ? -2.727 28.359 16.047 1 98.94 115 LEU B N 1
ATOM 4104 C CA . LEU B 1 115 ? -2.012 27.109 15.758 1 98.94 115 LEU B CA 1
ATOM 4105 C C . LEU B 1 115 ? -2.543 26.469 14.477 1 98.94 115 LEU B C 1
ATOM 4107 O O . LEU B 1 115 ? -3.695 26.047 14.43 1 98.94 115 LEU B O 1
ATOM 4111 N N . ALA B 1 116 ? -1.731 26.438 13.398 1 98.94 116 ALA B N 1
ATOM 4112 C CA . ALA B 1 116 ? -2.15 25.906 12.109 1 98.94 116 ALA B CA 1
ATOM 4113 C C . ALA B 1 116 ? -1.474 24.562 11.828 1 98.94 116 ALA B C 1
ATOM 4115 O O . ALA B 1 116 ? -0.244 24.469 11.812 1 98.94 116 ALA B O 1
ATOM 4116 N N . LEU B 1 117 ? -2.266 23.531 11.555 1 98.94 117 LEU B N 1
ATOM 4117 C CA . LEU B 1 117 ? -1.772 22.172 11.539 1 98.94 117 LEU B CA 1
ATOM 4118 C C . LEU B 1 117 ? -1.936 21.531 10.164 1 98.94 117 LEU B C 1
ATOM 4120 O O . LEU B 1 117 ? -3.045 21.484 9.625 1 98.94 117 LEU B O 1
ATOM 4124 N N . HIS B 1 118 ? -0.813 21.016 9.641 1 98.75 118 HIS B N 1
ATOM 4125 C CA . HIS B 1 118 ? -0.811 20.312 8.359 1 98.75 118 HIS B CA 1
ATOM 4126 C C . HIS B 1 118 ? -1.198 18.844 8.539 1 98.75 118 HIS B C 1
ATOM 4128 O O . HIS B 1 118 ? -1.504 18.406 9.648 1 98.75 118 HIS B O 1
ATOM 4134 N N . GLY B 1 119 ? -1.291 18.156 7.43 1 98.25 119 GLY B N 1
ATOM 4135 C CA . GLY B 1 119 ? -1.545 16.719 7.453 1 98.25 119 GLY B CA 1
ATOM 4136 C C . GLY B 1 119 ? -0.578 15.93 6.594 1 98.25 119 GLY B C 1
ATOM 4137 O O . GLY B 1 119 ? 0.539 16.375 6.332 1 98.25 119 GLY B O 1
ATOM 4138 N N . TRP B 1 120 ? -0.912 14.734 6.301 1 98.12 120 TRP B N 1
ATOM 4139 C CA . TRP B 1 120 ? -0.162 13.852 5.406 1 98.12 120 TRP B CA 1
ATOM 4140 C C . TRP B 1 120 ? -0.793 13.82 4.02 1 98.12 120 TRP B C 1
ATOM 4142 O O . TRP B 1 120 ? -2.02 13.797 3.891 1 98.12 120 TRP B O 1
ATOM 4152 N N . PRO B 1 121 ? -0.035 13.828 3.014 1 98.19 121 PRO B N 1
ATOM 4153 C CA . PRO B 1 121 ? 1.427 13.859 2.91 1 98.19 121 PRO B CA 1
ATOM 4154 C C . PRO B 1 121 ? 1.985 15.273 2.828 1 98.19 121 PRO B C 1
ATOM 4156 O O . PRO B 1 121 ? 2.953 15.516 2.102 1 98.19 121 PRO B O 1
ATOM 4159 N N . GLY B 1 122 ? 1.306 16.188 3.455 1 98 122 GLY B N 1
ATOM 4160 C CA . GLY B 1 122 ? 1.792 17.547 3.531 1 98 122 GLY B CA 1
ATOM 4161 C C . GLY B 1 122 ? 2.867 17.75 4.582 1 98 122 GLY B C 1
ATOM 4162 O O . GLY B 1 122 ? 3.527 16.781 4.988 1 98 122 GLY B O 1
ATOM 4163 N N . SER B 1 123 ? 3.178 18.922 4.875 1 98.69 123 SER B N 1
ATOM 4164 C CA . SER B 1 123 ? 4.129 19.422 5.863 1 98.69 123 SER B CA 1
ATOM 4165 C C . SER B 1 123 ? 3.922 20.906 6.125 1 98.69 123 SER B C 1
ATOM 4167 O O . SER B 1 123 ? 2.947 21.5 5.652 1 98.69 123 SER B O 1
ATOM 4169 N N . PHE B 1 124 ? 4.879 21.438 6.949 1 98.75 124 PHE B N 1
ATOM 4170 C CA . PHE B 1 124 ? 4.805 22.859 7.227 1 98.75 124 PHE B CA 1
ATOM 4171 C C . PHE B 1 124 ? 4.898 23.672 5.934 1 98.75 124 PHE B C 1
ATOM 4173 O O . PHE B 1 124 ? 4.449 24.812 5.879 1 98.75 124 PHE B O 1
ATOM 4180 N N . LEU B 1 125 ? 5.379 23.078 4.82 1 98.69 125 LEU B N 1
ATOM 4181 C CA . LEU B 1 125 ? 5.523 23.75 3.535 1 98.69 125 LEU B CA 1
ATOM 4182 C C . LEU B 1 125 ? 4.164 24.172 2.984 1 98.69 125 LEU B C 1
ATOM 4184 O O . LEU B 1 125 ? 4.078 25.094 2.178 1 98.69 125 LEU B O 1
ATOM 4188 N N . GLU B 1 126 ? 3.1 23.5 3.395 1 98.19 126 GLU B N 1
ATOM 4189 C CA . GLU B 1 126 ? 1.758 23.812 2.906 1 98.19 126 GLU B CA 1
ATOM 4190 C C . GLU B 1 126 ? 1.368 25.25 3.223 1 98.19 126 GLU B C 1
ATOM 4192 O O . GLU B 1 126 ? 0.548 25.844 2.52 1 98.19 126 GLU B O 1
ATOM 4197 N N . PHE B 1 127 ? 1.994 25.828 4.211 1 98.38 127 PHE B N 1
ATOM 4198 C CA . PHE B 1 127 ? 1.545 27.125 4.711 1 98.38 127 PHE B CA 1
ATOM 4199 C C . PHE B 1 127 ? 2.441 28.234 4.199 1 98.38 127 PHE B C 1
ATOM 4201 O O . PHE B 1 127 ? 2.197 29.422 4.477 1 98.38 127 PHE B O 1
ATOM 4208 N N . LEU B 1 128 ? 3.477 27.922 3.395 1 98.06 128 LEU B N 1
ATOM 4209 C CA . LEU B 1 128 ? 4.398 28.938 2.877 1 98.06 128 LEU B CA 1
ATOM 4210 C C . LEU B 1 128 ? 3.65 29.984 2.059 1 98.06 128 LEU B C 1
ATOM 4212 O O . LEU B 1 128 ? 3.922 31.188 2.178 1 98.06 128 LEU B O 1
ATOM 4216 N N . PRO B 1 129 ? 2.684 29.531 1.228 1 97.88 129 PRO B N 1
ATOM 4217 C CA . PRO B 1 129 ? 1.945 30.562 0.485 1 97.88 129 PRO B CA 1
ATOM 4218 C C . PRO B 1 129 ? 1.17 31.516 1.397 1 97.88 129 PRO B C 1
ATOM 4220 O O . PRO B 1 129 ? 1.069 32.719 1.109 1 97.88 129 PRO B O 1
ATOM 4223 N N . ILE B 1 130 ? 0.617 31.016 2.469 1 98.19 130 ILE B N 1
ATOM 4224 C CA . ILE B 1 130 ? -0.108 31.844 3.422 1 98.19 130 ILE B CA 1
ATOM 4225 C C . ILE B 1 130 ? 0.861 32.812 4.113 1 98.19 130 ILE B C 1
ATOM 4227 O O . ILE B 1 130 ? 0.568 34 4.266 1 98.19 130 ILE B O 1
ATOM 4231 N N . PHE B 1 131 ? 2.031 32.312 4.523 1 97.94 131 PHE B N 1
ATOM 4232 C CA . PHE B 1 131 ? 3.055 33.156 5.129 1 97.94 131 PHE B CA 1
ATOM 4233 C C . PHE B 1 131 ? 3.449 34.281 4.188 1 97.94 131 PHE B C 1
ATOM 4235 O O . PHE B 1 131 ? 3.59 35.438 4.617 1 97.94 131 PHE B O 1
ATOM 4242 N N . SER B 1 132 ? 3.602 33.938 2.93 1 97.25 132 SER B N 1
ATOM 4243 C CA . SER B 1 132 ? 3.973 34.906 1.927 1 97.25 132 SER B CA 1
ATOM 4244 C C . SER B 1 132 ? 2.898 36 1.791 1 97.25 132 SER B C 1
ATOM 4246 O O . SER B 1 132 ? 3.211 37.188 1.715 1 97.25 132 SER B O 1
ATOM 4248 N N . ARG B 1 133 ? 1.648 35.594 1.799 1 97 133 ARG B N 1
ATOM 4249 C CA . ARG B 1 133 ? 0.541 36.531 1.674 1 97 133 ARG B CA 1
ATOM 4250 C C . ARG B 1 133 ? 0.439 37.438 2.906 1 97 133 ARG B C 1
ATOM 4252 O O . ARG B 1 133 ? 0.206 38.656 2.787 1 97 133 ARG B O 1
ATOM 4259 N N . LEU B 1 134 ? 0.624 36.875 4.016 1 97.38 134 LEU B N 1
ATOM 4260 C CA . LEU B 1 134 ? 0.514 37.625 5.262 1 97.38 134 LEU B CA 1
ATOM 4261 C C . LEU B 1 134 ? 1.637 38.656 5.383 1 97.38 134 LEU B C 1
ATOM 4263 O O . LEU B 1 134 ? 1.405 39.781 5.805 1 97.38 134 LEU B O 1
ATOM 4267 N N . SER B 1 135 ? 2.826 38.25 5.02 1 96 135 SER B N 1
ATOM 4268 C CA . SER B 1 135 ? 3.969 39.156 5.125 1 96 135 SER B CA 1
ATOM 4269 C C . SER B 1 135 ? 3.877 40.281 4.109 1 96 135 SER B C 1
ATOM 4271 O O . SER B 1 135 ? 4.445 41.344 4.316 1 96 135 SER B O 1
ATOM 4273 N N . ALA B 1 136 ? 3.189 40 3.049 1 95.81 136 ALA B N 1
ATOM 4274 C CA . ALA B 1 136 ? 2.971 41.062 2.053 1 95.81 136 ALA B CA 1
ATOM 4275 C C . ALA B 1 136 ? 1.889 42.031 2.51 1 95.81 136 ALA B C 1
ATOM 4277 O O . ALA B 1 136 ? 1.938 43.219 2.186 1 95.81 136 ALA B O 1
ATOM 4278 N N . LYS B 1 137 ? 1.019 41.562 3.293 1 96.06 137 LYS B N 1
ATOM 4279 C CA . LYS B 1 137 ? -0.169 42.344 3.674 1 96.06 137 LYS B CA 1
ATOM 4280 C C . LYS B 1 137 ? 0.06 43.094 4.977 1 96.06 137 LYS B C 1
ATOM 4282 O O . LYS B 1 137 ? -0.466 44.188 5.16 1 96.06 137 LYS B O 1
ATOM 4287 N N . TYR B 1 138 ? 0.784 42.469 5.852 1 96.38 138 TYR B N 1
ATOM 4288 C CA . TYR B 1 138 ? 0.916 43.031 7.195 1 96.38 138 TYR B CA 1
ATOM 4289 C C . TYR B 1 138 ? 2.381 43.125 7.602 1 96.38 138 TYR B C 1
ATOM 4291 O O . TYR B 1 138 ? 3.17 42.219 7.336 1 96.38 138 TYR B O 1
ATOM 4299 N N . SER B 1 139 ? 2.705 44.25 8.258 1 96.56 139 SER B N 1
ATOM 4300 C CA . SER B 1 139 ? 3.93 44.312 9.047 1 96.56 139 SER B CA 1
ATOM 4301 C C . SER B 1 139 ? 3.744 43.656 10.406 1 96.56 139 SER B C 1
ATOM 4303 O O . SER B 1 139 ? 2.619 43.344 10.812 1 96.56 139 SER B O 1
ATOM 4305 N N . PRO B 1 140 ? 4.812 43.375 11.117 1 96.62 140 PRO B N 1
ATOM 4306 C CA . PRO B 1 140 ? 4.672 42.812 12.461 1 96.62 140 PRO B CA 1
ATOM 4307 C C . PRO B 1 140 ? 3.801 43.656 13.375 1 96.62 140 PRO B C 1
ATOM 4309 O O . PRO B 1 140 ? 3.119 43.125 14.258 1 96.62 140 PRO B O 1
ATOM 4312 N N . GLN B 1 141 ? 3.775 45 13.133 1 96.62 141 GLN B N 1
ATOM 4313 C CA . GLN B 1 141 ? 3.021 45.938 13.969 1 96.62 141 GLN B CA 1
ATOM 4314 C C . GLN B 1 141 ? 1.537 45.906 13.625 1 96.62 141 GLN B C 1
ATOM 4316 O O . GLN B 1 141 ? 0.704 46.375 14.398 1 96.62 141 GLN B O 1
ATOM 4321 N N . GLU B 1 142 ? 1.234 45.281 12.453 1 97.31 142 GLU B N 1
ATOM 4322 C CA . GLU B 1 142 ? -0.142 45.375 11.977 1 97.31 142 GLU B CA 1
ATOM 4323 C C . GLU B 1 142 ? -0.808 44 11.984 1 97.31 142 GLU B C 1
ATOM 4325 O O . GLU B 1 142 ? -2.035 43.906 11.938 1 97.31 142 GLU B O 1
ATOM 4330 N N . LEU B 1 143 ? -0.032 42.969 12.008 1 97.19 143 LEU B N 1
ATOM 4331 C CA . LEU B 1 143 ? -0.556 41.594 11.945 1 97.19 143 LEU B CA 1
ATOM 4332 C C . LEU B 1 143 ? -1.475 41.312 13.125 1 97.19 143 LEU B C 1
ATOM 4334 O O . LEU B 1 143 ? -1.047 41.375 14.281 1 97.19 143 LEU B O 1
ATOM 4338 N N . PRO B 1 144 ? -2.729 40.969 12.859 1 96.44 144 PRO B N 1
ATOM 4339 C CA . PRO B 1 144 ? -3.693 40.875 13.961 1 96.44 144 PRO B CA 1
ATOM 4340 C C . PRO B 1 144 ? -3.643 39.5 14.664 1 96.44 144 PRO B C 1
ATOM 4342 O O . PRO B 1 144 ? -4.402 39.281 15.609 1 96.44 144 PRO B O 1
ATOM 4345 N N . TYR B 1 145 ? -2.789 38.656 14.281 1 96 145 TYR B N 1
ATOM 4346 C CA . TYR B 1 145 ? -2.66 37.375 14.945 1 96 145 TYR B CA 1
ATOM 4347 C C . TYR B 1 145 ? -1.225 36.844 14.883 1 96 145 TYR B C 1
ATOM 4349 O O . TYR B 1 145 ? -0.426 37.344 14.078 1 96 145 TYR B O 1
ATOM 4357 N N . HIS B 1 146 ? -0.82 36.031 15.898 1 97.56 146 HIS B N 1
ATOM 4358 C CA . HIS B 1 146 ? 0.335 35.156 15.797 1 97.56 146 HIS B CA 1
ATOM 4359 C C . HIS B 1 146 ? -0.015 33.875 15.047 1 97.56 146 HIS B C 1
ATOM 4361 O O . HIS B 1 146 ? -1.075 33.281 15.273 1 97.56 146 HIS B O 1
ATOM 4367 N N . ILE B 1 147 ? 0.779 33.469 14.133 1 98.56 147 ILE B N 1
ATOM 4368 C CA . ILE B 1 147 ? 0.504 32.188 13.469 1 98.56 147 ILE B CA 1
ATOM 4369 C C . ILE B 1 147 ? 1.689 31.234 13.656 1 98.56 147 ILE B C 1
ATOM 4371 O O . ILE B 1 147 ? 2.818 31.562 13.281 1 98.56 147 ILE B O 1
ATOM 4375 N N . ILE B 1 148 ? 1.453 30.125 14.312 1 98.81 148 ILE B N 1
ATOM 4376 C CA . ILE B 1 148 ? 2.418 29.062 14.586 1 98.81 148 ILE B CA 1
ATOM 4377 C C . ILE B 1 148 ? 2.102 27.844 13.727 1 98.81 148 ILE B C 1
ATOM 4379 O O . ILE B 1 148 ? 0.993 27.312 13.789 1 98.81 148 ILE B O 1
ATOM 4383 N N . VAL B 1 149 ? 3.047 27.391 12.898 1 98.88 149 VAL B N 1
ATOM 4384 C CA . VAL B 1 149 ? 2.891 26.234 12.031 1 98.88 149 VAL B CA 1
ATOM 4385 C C . VAL B 1 149 ? 3.945 25.172 12.367 1 98.88 149 VAL B C 1
ATOM 4387 O O . VAL B 1 149 ? 5.043 25.188 11.805 1 98.88 149 VAL B O 1
ATOM 4390 N N . PRO B 1 150 ? 3.629 24.266 13.172 1 98.94 150 PRO B N 1
ATOM 4391 C CA . PRO B 1 150 ? 4.602 23.219 13.531 1 98.94 150 PRO B CA 1
ATOM 4392 C C . PRO B 1 150 ? 4.695 22.109 12.484 1 98.94 150 PRO B C 1
ATOM 4394 O O . PRO B 1 150 ? 3.711 21.828 11.797 1 98.94 150 PRO B O 1
ATOM 4397 N N . SER B 1 151 ? 5.906 21.562 12.328 1 98.94 151 SER B N 1
ATOM 4398 C CA . SER B 1 151 ? 5.949 20.188 11.867 1 98.94 151 SER B CA 1
ATOM 4399 C C . SER B 1 151 ? 5.363 19.234 12.906 1 98.94 151 SER B C 1
ATOM 4401 O O . SER B 1 151 ? 5.816 19.203 14.055 1 98.94 151 SER B O 1
ATOM 4403 N N . LEU B 1 152 ? 4.363 18.531 12.523 1 98.88 152 LEU B N 1
ATOM 4404 C CA . LEU B 1 152 ? 3.777 17.578 13.461 1 98.88 152 LEU B CA 1
ATOM 4405 C C . LEU B 1 152 ? 4.82 16.578 13.945 1 98.88 152 LEU B C 1
ATOM 4407 O O . LEU B 1 152 ? 5.82 16.344 13.266 1 98.88 152 LEU B O 1
ATOM 4411 N N . PRO B 1 153 ? 4.648 16.031 15.172 1 98.69 153 PRO B N 1
ATOM 4412 C CA . PRO B 1 153 ? 5.578 14.984 15.594 1 98.69 153 PRO B CA 1
ATOM 4413 C C . PRO B 1 153 ? 5.75 13.891 14.539 1 98.69 153 PRO B C 1
ATOM 4415 O O . PRO B 1 153 ? 4.758 13.406 13.984 1 98.69 153 PRO B O 1
ATOM 4418 N N . GLY B 1 154 ? 7.004 13.594 14.289 1 98.69 154 GLY B N 1
ATOM 4419 C CA . GLY B 1 154 ? 7.285 12.555 13.305 1 98.69 154 GLY B CA 1
ATOM 4420 C C . GLY B 1 154 ? 7.438 13.086 11.898 1 98.69 154 GLY B C 1
ATOM 4421 O O . GLY B 1 154 ? 7.77 12.336 10.977 1 98.69 154 GLY B O 1
ATOM 4422 N N . TYR B 1 155 ? 7.223 14.375 11.688 1 98.81 155 TYR B N 1
ATOM 4423 C CA . TYR B 1 155 ? 7.305 15 10.375 1 98.81 155 TYR B CA 1
ATOM 4424 C C . TYR B 1 155 ? 8.492 15.953 10.297 1 98.81 155 TYR B C 1
ATOM 4426 O O . TYR B 1 155 ? 8.789 16.656 11.266 1 98.81 155 TYR B O 1
ATOM 4434 N N . ALA B 1 156 ? 9.117 15.938 9.125 1 98.75 156 ALA B N 1
ATOM 4435 C CA . ALA B 1 156 ? 10.148 16.922 8.773 1 98.75 156 ALA B CA 1
ATOM 4436 C C . ALA B 1 156 ? 11.195 17.031 9.875 1 98.75 156 ALA B C 1
ATOM 4438 O O . ALA B 1 156 ? 11.844 16.047 10.234 1 98.75 156 ALA B O 1
ATOM 4439 N N . TYR B 1 157 ? 11.25 18.203 10.617 1 98.81 157 TYR B N 1
ATOM 4440 C CA . TYR B 1 157 ? 12.367 18.469 11.516 1 98.81 157 TYR B CA 1
ATOM 4441 C C . TYR B 1 157 ? 11.969 18.266 12.969 1 98.81 157 TYR B C 1
ATOM 4443 O O . TYR B 1 157 ? 12.75 18.531 13.883 1 98.81 157 TYR B O 1
ATOM 4451 N N . SER B 1 158 ? 10.719 17.828 13.25 1 98.94 158 SER B N 1
ATOM 4452 C CA . SER B 1 158 ? 10.273 17.5 14.602 1 98.94 158 SER B CA 1
ATOM 4453 C C . SER B 1 158 ? 10.68 16.078 14.992 1 98.94 158 SER B C 1
ATOM 4455 O O . SER B 1 158 ? 10.898 15.234 14.125 1 98.94 158 SER B O 1
ATOM 4457 N N . SER B 1 159 ? 10.734 15.859 16.297 1 98.69 159 SER B N 1
ATOM 4458 C CA . SER B 1 159 ? 11.086 14.539 16.828 1 98.69 159 SER B CA 1
ATOM 4459 C C . SER B 1 159 ? 10.102 13.477 16.344 1 98.69 159 SER B C 1
ATOM 4461 O O . SER B 1 159 ? 8.898 13.742 16.234 1 98.69 159 SER B O 1
ATOM 4463 N N . ALA B 1 160 ? 10.641 12.305 16.094 1 98.25 160 ALA B N 1
ATOM 4464 C CA . ALA B 1 160 ? 9.805 11.125 15.859 1 98.25 160 ALA B CA 1
ATOM 4465 C C . ALA B 1 160 ? 9.125 10.664 17.141 1 98.25 160 ALA B C 1
ATOM 4467 O O . ALA B 1 160 ? 9.547 11.023 18.234 1 98.25 160 ALA B O 1
ATOM 4468 N N . PRO B 1 161 ? 8.016 9.914 16.984 1 98 161 PRO B N 1
ATOM 4469 C CA . PRO B 1 161 ? 7.402 9.273 18.156 1 98 161 PRO B CA 1
ATOM 4470 C C . PRO B 1 161 ? 8.359 8.336 18.875 1 98 161 PRO B C 1
ATOM 4472 O O . PRO B 1 161 ? 9.352 7.875 18.297 1 98 161 PRO B O 1
ATOM 4475 N N . PRO B 1 162 ? 8.062 8.078 20.141 1 97.69 162 PRO B N 1
ATOM 4476 C CA . PRO B 1 162 ? 8.945 7.184 20.891 1 97.69 162 PRO B CA 1
ATOM 4477 C C . PRO B 1 162 ? 8.961 5.762 20.344 1 97.69 162 PRO B C 1
ATOM 4479 O O . PRO B 1 162 ? 8.016 5.34 19.672 1 97.69 162 PRO B O 1
ATOM 4482 N N . LEU B 1 163 ? 9.977 5.023 20.656 1 97.44 163 LEU B N 1
ATOM 4483 C CA . LEU B 1 163 ? 10.195 3.695 20.094 1 97.44 163 LEU B CA 1
ATOM 4484 C C . LEU B 1 163 ? 9.555 2.623 20.969 1 97.44 163 LEU B C 1
ATOM 4486 O O . LEU B 1 163 ? 9.375 1.484 20.531 1 97.44 163 LEU B O 1
ATOM 4490 N N . ASP B 1 164 ? 9.172 2.957 22.203 1 96.81 164 ASP B N 1
ATOM 4491 C CA . ASP B 1 164 ? 8.852 1.912 23.156 1 96.81 164 ASP B CA 1
ATOM 4492 C C . ASP B 1 164 ? 7.359 1.892 23.484 1 96.81 164 ASP B C 1
ATOM 4494 O O . ASP B 1 164 ? 6.898 1.077 24.281 1 96.81 164 ASP B O 1
ATOM 4498 N N . ARG B 1 165 ? 6.602 2.795 22.844 1 96.56 165 ARG B N 1
ATOM 4499 C CA . ARG B 1 165 ? 5.164 2.824 23.109 1 96.56 165 ARG B CA 1
ATOM 4500 C C . ARG B 1 165 ? 4.41 3.432 21.922 1 96.56 165 ARG B C 1
ATOM 4502 O O . ARG B 1 165 ? 5.008 4.105 21.078 1 96.56 165 ARG B O 1
ATOM 4509 N N . ASP B 1 166 ? 3.137 3.178 21.953 1 95.81 166 ASP B N 1
ATOM 4510 C CA . ASP B 1 166 ? 2.258 3.719 20.922 1 95.81 166 ASP B CA 1
ATOM 4511 C C . ASP B 1 166 ? 2.15 5.238 21.031 1 95.81 166 ASP B C 1
ATOM 4513 O O . ASP B 1 166 ? 2.283 5.797 22.125 1 95.81 166 ASP B O 1
ATOM 4517 N N . PHE B 1 167 ? 2.049 5.914 19.953 1 97.38 167 PHE B N 1
ATOM 4518 C CA . PHE B 1 167 ? 1.846 7.355 19.828 1 97.38 167 PHE B CA 1
ATOM 4519 C C . PHE B 1 167 ? 0.523 7.66 19.141 1 97.38 167 PHE B C 1
ATOM 4521 O O . PHE B 1 167 ? 0.252 7.141 18.047 1 97.38 167 PHE B O 1
ATOM 4528 N N . ARG B 1 168 ? -0.319 8.453 19.766 1 96.19 168 ARG B N 1
ATOM 4529 C CA . ARG B 1 168 ? -1.695 8.664 19.328 1 96.19 168 ARG B CA 1
ATOM 4530 C C . ARG B 1 168 ? -2.002 10.148 19.156 1 96.19 168 ARG B C 1
ATOM 4532 O O . ARG B 1 168 ? -1.158 11 19.453 1 96.19 168 ARG B O 1
ATOM 4539 N N . LEU B 1 169 ? -3.17 10.461 18.703 1 97.88 169 LEU B N 1
ATOM 4540 C CA . LEU B 1 169 ? -3.609 11.836 18.484 1 97.88 169 LEU B CA 1
ATOM 4541 C C . LEU B 1 169 ? -3.535 12.633 19.781 1 97.88 169 LEU B C 1
ATOM 4543 O O . LEU B 1 169 ? -3.172 13.812 19.781 1 97.88 169 LEU B O 1
ATOM 4547 N N . GLU B 1 170 ? -3.84 11.984 20.875 1 97.5 170 GLU B N 1
ATOM 4548 C CA . GLU B 1 170 ? -3.818 12.648 22.172 1 97.5 170 GLU B CA 1
ATOM 4549 C C . GLU B 1 170 ? -2.404 13.078 22.562 1 97.5 170 GLU B C 1
ATOM 4551 O O . GLU B 1 170 ? -2.211 14.133 23.156 1 97.5 170 GLU B O 1
ATOM 4556 N N . ASN B 1 171 ? -1.416 12.234 22.203 1 98 171 ASN B N 1
ATOM 4557 C CA . ASN B 1 171 ? -0.027 12.586 22.469 1 98 171 ASN B CA 1
ATOM 4558 C C . ASN B 1 171 ? 0.396 13.828 21.688 1 98 171 ASN B C 1
ATOM 4560 O O . ASN B 1 171 ? 1.005 14.742 22.234 1 98 171 ASN B O 1
ATOM 4564 N N . ALA B 1 172 ? 0.072 13.828 20.406 1 98.56 172 ALA B N 1
ATOM 4565 C CA . ALA B 1 172 ? 0.386 14.984 19.578 1 98.56 172 ALA B CA 1
ATOM 4566 C C . ALA B 1 172 ? -0.307 16.234 20.094 1 98.56 172 ALA B C 1
ATOM 4568 O O . ALA B 1 172 ? 0.292 17.312 20.125 1 98.56 172 ALA B O 1
ATOM 4569 N N . ALA B 1 173 ? -1.593 16.109 20.469 1 98.69 173 ALA B N 1
ATOM 4570 C CA . ALA B 1 173 ? -2.352 17.234 21 1 98.69 173 ALA B CA 1
ATOM 4571 C C . ALA B 1 173 ? -1.708 17.781 22.266 1 98.69 173 ALA B C 1
ATOM 4573 O O . ALA B 1 173 ? -1.606 19 22.453 1 98.69 173 ALA B O 1
ATOM 4574 N N . ASN B 1 174 ? -1.269 16.875 23.156 1 98.5 174 ASN B N 1
ATOM 4575 C CA . ASN B 1 174 ? -0.59 17.281 24.375 1 98.5 174 ASN B CA 1
ATOM 4576 C C . ASN B 1 174 ? 0.677 18.078 24.078 1 98.5 174 ASN B C 1
ATOM 4578 O O . ASN B 1 174 ? 0.936 19.109 24.703 1 98.5 174 ASN B O 1
ATOM 4582 N N . ILE B 1 175 ? 1.412 17.609 23.156 1 98.75 175 ILE B N 1
ATOM 4583 C CA . ILE B 1 175 ? 2.678 18.219 22.781 1 98.75 175 ILE B CA 1
ATOM 4584 C C . ILE B 1 175 ? 2.42 19.609 22.188 1 98.75 175 ILE B C 1
ATOM 4586 O O . ILE B 1 175 ? 3.084 20.578 22.562 1 98.75 175 ILE B O 1
ATOM 4590 N N . LEU B 1 176 ? 1.438 19.719 21.375 1 98.88 176 LEU B N 1
ATOM 4591 C CA . LEU B 1 176 ? 1.173 20.984 20.688 1 98.88 176 LEU B CA 1
ATOM 4592 C C . LEU B 1 176 ? 0.528 21.984 21.625 1 98.88 176 LEU B C 1
ATOM 4594 O O . LEU B 1 176 ? 0.787 23.188 21.531 1 98.88 176 LEU B O 1
ATOM 4598 N N . ASP B 1 177 ? -0.331 21.516 22.547 1 98.75 177 ASP B N 1
ATOM 4599 C CA . ASP B 1 177 ? -0.864 22.391 23.578 1 98.75 177 ASP B CA 1
ATOM 4600 C C . ASP B 1 177 ? 0.256 22.938 24.453 1 98.75 177 ASP B C 1
ATOM 4602 O O . ASP B 1 177 ? 0.275 24.141 24.766 1 98.75 177 ASP B O 1
ATOM 4606 N N . SER B 1 178 ? 1.159 22.062 24.828 1 98.5 178 SER B N 1
ATOM 4607 C CA . SER B 1 178 ? 2.301 22.469 25.641 1 98.5 178 SER B CA 1
ATOM 4608 C C . SER B 1 178 ? 3.162 23.5 24.906 1 98.5 178 SER B C 1
ATOM 4610 O O . SER B 1 178 ? 3.701 24.422 25.531 1 98.5 178 SER B O 1
ATOM 4612 N N . LEU B 1 179 ? 3.359 23.297 23.609 1 98.75 179 LEU B N 1
ATOM 4613 C CA . LEU B 1 179 ? 4.098 24.266 22.797 1 98.75 179 LEU B CA 1
ATOM 4614 C C . LEU B 1 179 ? 3.445 25.641 22.875 1 98.75 179 LEU B C 1
ATOM 4616 O O . LEU B 1 179 ? 4.125 26.641 23.094 1 98.75 179 LEU B O 1
ATOM 4620 N N . MET B 1 180 ? 2.111 25.75 22.703 1 98.75 180 MET B N 1
ATOM 4621 C CA . MET B 1 180 ? 1.389 27.016 22.734 1 98.75 180 MET B CA 1
ATOM 4622 C C . MET B 1 180 ? 1.501 27.672 24.109 1 98.75 180 MET B C 1
ATOM 4624 O O . MET B 1 180 ? 1.672 28.891 24.219 1 98.75 180 MET B O 1
ATOM 4628 N N . VAL B 1 181 ? 1.451 26.859 25.172 1 98.44 181 VAL B N 1
ATOM 4629 C CA . VAL B 1 181 ? 1.61 27.375 26.531 1 98.44 181 VAL B CA 1
ATOM 4630 C C . VAL B 1 181 ? 3.01 27.953 26.703 1 98.44 181 VAL B C 1
ATOM 4632 O O . VAL B 1 181 ? 3.17 29.062 27.234 1 98.44 181 VAL B O 1
ATOM 4635 N N . GLN B 1 182 ? 3.994 27.234 26.234 1 98.31 182 GLN B N 1
ATOM 4636 C CA . GLN B 1 182 ? 5.379 27.688 26.344 1 98.31 182 GLN B CA 1
ATOM 4637 C C . GLN B 1 182 ? 5.586 29.016 25.625 1 98.31 182 GLN B C 1
ATOM 4639 O O . GLN B 1 182 ? 6.383 29.844 26.062 1 98.31 182 GLN B O 1
ATOM 4644 N N . LEU B 1 183 ? 4.871 29.25 24.562 1 98.38 183 LEU B N 1
ATOM 4645 C CA . LEU B 1 183 ? 5.02 30.453 23.734 1 98.38 183 LEU B CA 1
ATOM 4646 C C . LEU B 1 183 ? 4.227 31.609 24.328 1 98.38 183 LEU B C 1
ATOM 4648 O O . LEU B 1 183 ? 4.238 32.719 23.797 1 98.38 183 LEU B O 1
ATOM 4652 N N . GLY B 1 184 ? 3.494 31.359 25.469 1 97.75 184 GLY B N 1
ATOM 4653 C CA . GLY B 1 184 ? 2.787 32.438 26.172 1 97.75 184 GLY B CA 1
ATOM 4654 C C . GLY B 1 184 ? 1.319 32.5 25.797 1 97.75 184 GLY B C 1
ATOM 4655 O O . GLY B 1 184 ? 0.652 33.5 26.109 1 97.75 184 GLY B O 1
ATOM 4656 N N . PHE B 1 185 ? 0.821 31.484 25.172 1 97.88 185 PHE B N 1
ATOM 4657 C CA . PHE B 1 185 ? -0.55 31.547 24.672 1 97.88 185 PHE B CA 1
ATOM 4658 C C . PHE B 1 185 ? -1.468 30.672 25.531 1 97.88 185 PHE B C 1
ATOM 4660 O O . PHE B 1 185 ? -2.447 30.109 25.016 1 97.88 185 PHE B O 1
ATOM 4667 N N . GLY B 1 186 ? -1.166 30.516 26.766 1 96.62 186 GLY B N 1
ATOM 4668 C CA . GLY B 1 186 ? -1.906 29.688 27.703 1 96.62 186 GLY B CA 1
ATOM 4669 C C . GLY B 1 186 ? -3.295 30.219 28 1 96.62 186 GLY B C 1
ATOM 4670 O O . GLY B 1 186 ? -4.148 29.484 28.5 1 96.62 186 GLY B O 1
ATOM 4671 N N . ASN B 1 187 ? -3.533 31.531 27.75 1 96.06 187 ASN B N 1
ATOM 4672 C CA . ASN B 1 187 ? -4.844 32.125 28 1 96.06 187 ASN B CA 1
ATOM 4673 C C . ASN B 1 187 ? -5.848 31.734 26.922 1 96.06 187 ASN B C 1
ATOM 4675 O O . ASN B 1 187 ? -7.055 31.875 27.109 1 96.06 187 ASN B O 1
ATOM 4679 N N . GLY B 1 188 ? -5.332 31.344 25.766 1 97.75 188 GLY B N 1
ATOM 4680 C CA . GLY B 1 188 ? -6.234 30.906 24.719 1 97.75 188 GLY B CA 1
ATOM 4681 C C . GLY B 1 188 ? -5.637 31.016 23.328 1 97.75 188 GLY B C 1
ATOM 4682 O O . GLY B 1 188 ? -4.883 31.953 23.047 1 97.75 188 GLY B O 1
ATOM 4683 N N . TYR B 1 189 ? -5.969 30.125 22.5 1 98.56 189 TYR B N 1
ATOM 4684 C CA . TYR B 1 189 ? -5.547 30.156 21.109 1 98.56 189 TYR B CA 1
ATOM 4685 C C . TYR B 1 189 ? -6.586 29.5 20.203 1 98.56 189 TYR B C 1
ATOM 4687 O O . TYR B 1 189 ? -7.492 28.812 20.688 1 98.56 189 TYR B O 1
ATOM 4695 N N . VAL B 1 190 ? -6.559 29.797 18.922 1 98.81 190 VAL B N 1
ATOM 4696 C CA . VAL B 1 190 ? -7.402 29.203 17.891 1 98.81 190 VAL B CA 1
ATOM 4697 C C . VAL B 1 190 ? -6.605 28.141 17.125 1 98.81 190 VAL B C 1
ATOM 4699 O O . VAL B 1 190 ? -5.395 28.281 16.938 1 98.81 190 VAL B O 1
ATOM 4702 N N . VAL B 1 191 ? -7.273 27.047 16.75 1 98.88 191 VAL B N 1
ATOM 4703 C CA . VAL B 1 191 ? -6.609 26 15.984 1 98.88 191 VAL B CA 1
ATOM 4704 C C . VAL B 1 191 ? -7.215 25.906 14.594 1 98.88 191 VAL B C 1
ATOM 4706 O O . VAL B 1 191 ? -8.438 25.938 14.438 1 98.88 191 VAL B O 1
ATOM 4709 N N . GLN B 1 192 ? -6.434 25.906 13.617 1 98.88 192 GLN B N 1
ATOM 4710 C CA . GLN B 1 192 ? -6.789 25.609 12.242 1 98.88 192 GLN B CA 1
ATOM 4711 C C . GLN B 1 192 ? -6.145 24.297 11.781 1 98.88 192 GLN B C 1
ATOM 4713 O O . GLN B 1 192 ? -4.969 24.047 12.047 1 98.88 192 GLN B O 1
ATOM 4718 N N . GLY B 1 193 ? -6.883 23.359 11.148 1 98.75 193 GLY B N 1
ATOM 4719 C CA . GLY B 1 193 ? -6.246 22.109 10.766 1 98.75 193 GLY B CA 1
ATOM 4720 C C . GLY B 1 193 ? -6.926 21.438 9.594 1 98.75 193 GLY B C 1
ATOM 4721 O O . GLY B 1 193 ? -8.156 21.453 9.484 1 98.75 193 GLY B O 1
ATOM 4722 N N . GLY B 1 194 ? -6.168 20.859 8.711 1 98.31 194 GLY B N 1
ATOM 4723 C CA . GLY B 1 194 ? -6.617 19.969 7.66 1 98.31 194 GLY B CA 1
ATOM 4724 C C . GLY B 1 194 ? -6.098 18.547 7.828 1 98.31 194 GLY B C 1
ATOM 4725 O O . GLY B 1 194 ? -5.188 18.312 8.617 1 98.31 194 GLY B O 1
ATOM 4726 N N . ASP B 1 195 ? -6.727 17.594 7.18 1 98.06 195 ASP B N 1
ATOM 4727 C CA . ASP B 1 195 ? -6.266 16.203 7.145 1 98.06 195 ASP B CA 1
ATOM 4728 C C . ASP B 1 195 ? -5.941 15.695 8.547 1 98.06 195 ASP B C 1
ATOM 4730 O O . ASP B 1 195 ? -6.77 15.789 9.453 1 98.06 195 ASP B O 1
ATOM 4734 N N . VAL B 1 196 ? -4.684 15.219 8.82 1 98.31 196 VAL B N 1
ATOM 4735 C CA . VAL B 1 196 ? -4.242 14.797 10.148 1 98.31 196 VAL B CA 1
ATOM 4736 C C . VAL B 1 196 ? -4.332 15.977 11.117 1 98.31 196 VAL B C 1
ATOM 4738 O O . VAL B 1 196 ? -4.719 15.805 12.273 1 98.31 196 VAL B O 1
ATOM 4741 N N . GLY B 1 197 ? -3.998 17.141 10.609 1 98.69 197 GLY B N 1
ATOM 4742 C CA . GLY B 1 197 ? -4.098 18.344 11.422 1 98.69 197 GLY B CA 1
ATOM 4743 C C . GLY B 1 197 ? -5.508 18.625 11.898 1 98.69 197 GLY B C 1
ATOM 4744 O O . GLY B 1 197 ? -5.703 19.141 13.008 1 98.69 197 GLY B O 1
ATOM 4745 N N . SER B 1 198 ? -6.508 18.344 11.102 1 98.69 198 SER B N 1
ATOM 4746 C CA . SER B 1 198 ? -7.891 18.516 11.523 1 98.69 198 SER B CA 1
ATOM 4747 C C . SER B 1 198 ? -8.258 17.562 12.648 1 98.69 198 SER B C 1
ATOM 4749 O O . SER B 1 198 ? -9.031 17.922 13.547 1 98.69 198 SER B O 1
ATOM 4751 N N . LYS B 1 199 ? -7.695 16.375 12.633 1 98.5 199 LYS B N 1
ATOM 4752 C CA . LYS B 1 199 ? -7.973 15.398 13.68 1 98.5 199 LYS B CA 1
ATOM 4753 C C . LYS B 1 199 ? -7.316 15.805 14.992 1 98.5 199 LYS B C 1
ATOM 4755 O O . LYS B 1 199 ? -7.922 15.672 16.062 1 98.5 199 LYS B O 1
ATOM 4760 N N . ILE B 1 200 ? -6.121 16.281 14.883 1 98.81 200 ILE B N 1
ATOM 4761 C CA . ILE B 1 200 ? -5.453 16.781 16.078 1 98.81 200 ILE B CA 1
ATOM 4762 C C . ILE B 1 200 ? -6.195 18 16.609 1 98.81 200 ILE B C 1
ATOM 4764 O O . ILE B 1 200 ? -6.371 18.156 17.812 1 98.81 200 ILE B O 1
ATOM 4768 N N . ALA B 1 201 ? -6.617 18.875 15.688 1 98.81 201 ALA B N 1
ATOM 4769 C CA . ALA B 1 201 ? -7.402 20.047 16.078 1 98.81 201 ALA B CA 1
ATOM 4770 C C . ALA B 1 201 ? -8.664 19.641 16.828 1 98.81 201 ALA B C 1
ATOM 4772 O O . ALA B 1 201 ? -9.047 20.281 17.812 1 98.81 201 ALA B O 1
ATOM 4773 N N . ARG B 1 202 ? -9.312 18.609 16.359 1 98.31 202 ARG B N 1
ATOM 4774 C CA . ARG B 1 202 ? -10.5 18.078 17.016 1 98.31 202 ARG B CA 1
ATOM 4775 C C . ARG B 1 202 ? -10.18 17.641 18.438 1 98.31 202 ARG B C 1
ATOM 4777 O O . ARG B 1 202 ? -10.938 17.906 19.359 1 98.31 202 ARG B O 1
ATOM 4784 N N . VAL B 1 203 ? -9.078 16.906 18.625 1 98.56 203 VAL B N 1
ATOM 4785 C CA . VAL B 1 203 ? -8.672 16.453 19.953 1 98.56 203 VAL B CA 1
ATOM 4786 C C . VAL B 1 203 ? -8.375 17.656 20.844 1 98.56 203 VAL B C 1
ATOM 4788 O O . VAL B 1 203 ? -8.797 17.703 22 1 98.56 203 VAL B O 1
ATOM 4791 N N . LEU B 1 204 ? -7.676 18.656 20.281 1 98.75 204 LEU B N 1
ATOM 4792 C CA . LEU B 1 204 ? -7.395 19.875 21.031 1 98.75 204 LEU B CA 1
ATOM 4793 C C . LEU B 1 204 ? -8.688 20.562 21.469 1 98.75 204 LEU B C 1
ATOM 4795 O O . LEU B 1 204 ? -8.844 20.906 22.641 1 98.75 204 LEU B O 1
ATOM 4799 N N . GLY B 1 205 ? -9.594 20.75 20.578 1 98.44 205 GLY B N 1
ATOM 4800 C CA . GLY B 1 205 ? -10.867 21.406 20.859 1 98.44 205 GLY B CA 1
ATOM 4801 C C . GLY B 1 205 ? -11.711 20.656 21.875 1 98.44 205 GLY B C 1
ATOM 4802 O O . GLY B 1 205 ? -12.383 21.266 22.703 1 98.44 205 GLY B O 1
ATOM 4803 N N . GLY B 1 206 ? -11.68 19.344 21.781 1 98.06 206 GLY B N 1
ATOM 4804 C CA . GLY B 1 206 ? -12.508 18.516 22.641 1 98.06 206 GLY B CA 1
ATOM 4805 C C . GLY B 1 206 ? -11.906 18.297 24.016 1 98.06 206 GLY B C 1
ATOM 4806 O O . GLY B 1 206 ? -12.602 17.906 24.953 1 98.06 206 GLY B O 1
ATOM 4807 N N . THR B 1 207 ? -10.625 18.594 24.234 1 98 207 THR B N 1
ATOM 4808 C CA . THR B 1 207 ? -9.953 18.156 25.453 1 98 207 THR B CA 1
ATOM 4809 C C . THR B 1 207 ? -9.359 19.344 26.188 1 98 207 THR B C 1
ATOM 4811 O O . THR B 1 207 ? -9.289 19.344 27.422 1 98 207 THR B O 1
ATOM 4814 N N . PHE B 1 208 ? -8.883 20.406 25.5 1 98.12 208 PHE B N 1
ATOM 4815 C CA . PHE B 1 208 ? -8.117 21.469 26.141 1 98.12 208 PHE B CA 1
ATOM 4816 C C . PHE B 1 208 ? -8.922 22.781 26.172 1 98.12 208 PHE B C 1
ATOM 4818 O O . PHE B 1 208 ? -9.211 23.359 25.125 1 98.12 208 PHE B O 1
ATOM 4825 N N . PRO B 1 209 ? -9.156 23.312 27.312 1 97.19 209 PRO B N 1
ATOM 4826 C CA . PRO B 1 209 ? -9.922 24.547 27.406 1 97.19 209 PRO B CA 1
ATOM 4827 C C . PRO B 1 209 ? -9.227 25.734 26.75 1 97.19 209 PRO B C 1
ATOM 4829 O O . PRO B 1 209 ? -9.883 26.688 26.312 1 97.19 209 PRO B O 1
ATOM 4832 N N . ARG B 1 210 ? -7.875 25.656 26.656 1 97.12 210 ARG B N 1
ATOM 4833 C CA . ARG B 1 210 ? -7.113 26.75 26.078 1 97.12 210 ARG B CA 1
ATOM 4834 C C . ARG B 1 210 ? -7.312 26.828 24.562 1 97.12 210 ARG B C 1
ATOM 4836 O O . ARG B 1 210 ? -7.074 27.859 23.938 1 97.12 210 ARG B O 1
ATOM 4843 N N . ALA B 1 211 ? -7.664 25.719 23.906 1 98.5 211 ALA B N 1
ATOM 4844 C CA . ALA B 1 211 ? -8.094 25.766 22.516 1 98.5 211 ALA B CA 1
ATOM 4845 C C . ALA B 1 211 ? -9.508 26.312 22.391 1 98.5 211 ALA B C 1
ATOM 4847 O O . ALA B 1 211 ? -10.484 25.562 22.453 1 98.5 211 ALA B O 1
ATOM 4848 N N . LYS B 1 212 ? -9.617 27.578 22.125 1 98.5 212 LYS B N 1
ATOM 4849 C CA . LYS B 1 212 ? -10.867 28.297 22.359 1 98.5 212 LYS B CA 1
ATOM 4850 C C . LYS B 1 212 ? -11.805 28.156 21.156 1 98.5 212 LYS B C 1
ATOM 4852 O O . LYS B 1 212 ? -13.023 28.297 21.312 1 98.5 212 LYS B O 1
ATOM 4857 N N . ALA B 1 213 ? -11.32 27.984 20 1 98.75 213 ALA B N 1
ATOM 4858 C CA . ALA B 1 213 ? -12.078 27.859 18.75 1 98.75 213 ALA B CA 1
ATOM 4859 C C . ALA B 1 213 ? -11.312 27.016 17.734 1 98.75 213 ALA B C 1
ATOM 4861 O O . ALA B 1 213 ? -10.078 27.047 17.688 1 98.75 213 ALA B O 1
ATOM 4862 N N . ILE B 1 214 ? -12.047 26.234 16.953 1 98.81 214 ILE B N 1
ATOM 4863 C CA . ILE B 1 214 ? -11.453 25.297 16.016 1 98.81 214 ILE B CA 1
ATOM 4864 C C . ILE B 1 214 ? -11.984 25.562 14.602 1 98.81 214 ILE B C 1
ATOM 4866 O O . ILE B 1 214 ? -13.203 25.609 14.391 1 98.81 214 ILE B O 1
ATOM 4870 N N . HIS B 1 215 ? -11.117 25.75 13.656 1 98.88 215 HIS B N 1
ATOM 4871 C CA . HIS B 1 215 ? -11.445 25.891 12.242 1 98.88 215 HIS B CA 1
ATOM 4872 C C . HIS B 1 215 ? -10.867 24.734 11.438 1 98.88 215 HIS B C 1
ATOM 4874 O O . HIS B 1 215 ? -9.656 24.484 11.477 1 98.88 215 HIS B O 1
ATOM 4880 N N . LEU B 1 216 ? -11.688 24 10.727 1 98.81 216 LEU B 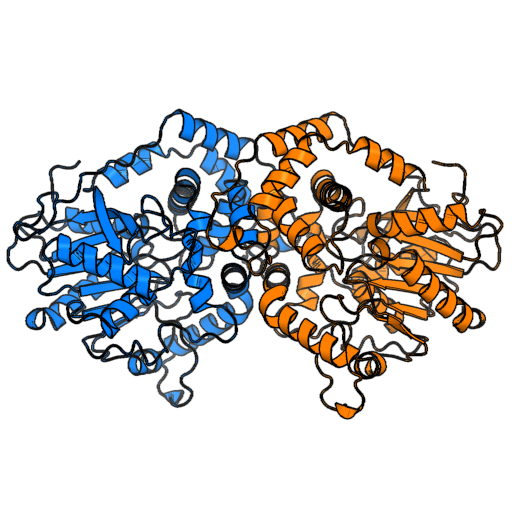N 1
ATOM 4881 C CA . LEU B 1 216 ? -11.25 22.828 9.977 1 98.81 216 LEU B CA 1
ATOM 4882 C C . LEU B 1 216 ? -11.43 23.047 8.477 1 98.81 216 LEU B C 1
ATOM 4884 O O . LEU B 1 216 ? -12.258 23.859 8.062 1 98.81 216 LEU B O 1
ATOM 4888 N N . ASN B 1 217 ? -10.633 22.391 7.688 1 98.75 217 ASN B N 1
ATOM 4889 C CA . ASN B 1 217 ? -10.914 22.281 6.262 1 98.75 217 ASN B CA 1
ATOM 4890 C C . ASN B 1 217 ? -10.977 20.828 5.809 1 98.75 217 ASN B C 1
ATOM 4892 O O . ASN B 1 217 ? -10.781 20.531 4.629 1 98.75 217 ASN B O 1
ATOM 4896 N N . PHE B 1 218 ? -11.172 19.906 6.773 1 98.31 218 PHE B N 1
ATOM 4897 C CA . PHE B 1 218 ? -11.344 18.469 6.523 1 98.31 218 PHE B CA 1
ATOM 4898 C C . PHE B 1 218 ? -12.117 17.812 7.66 1 98.31 218 PHE B C 1
ATOM 4900 O O . PHE B 1 218 ? -11.805 18.016 8.836 1 98.31 218 PHE B O 1
ATOM 4907 N N . SER B 1 219 ? -13.164 17.109 7.426 1 97.31 219 SER B N 1
ATOM 4908 C CA . SER B 1 219 ? -13.969 16.422 8.438 1 97.31 219 SER B CA 1
ATOM 4909 C C . SER B 1 219 ? -14.555 15.133 7.898 1 97.31 219 SER B C 1
ATOM 4911 O O . SER B 1 219 ? -15.773 14.938 7.906 1 97.31 219 SER B O 1
ATOM 4913 N N . ILE B 1 220 ? -13.742 14.18 7.492 1 96.75 220 ILE B N 1
ATOM 4914 C CA . ILE B 1 220 ? -14.195 12.898 6.965 1 96.75 220 ILE B CA 1
ATOM 4915 C C . ILE B 1 220 ? -14.867 12.094 8.078 1 96.75 220 ILE B C 1
ATOM 4917 O O . ILE B 1 220 ? -14.305 11.93 9.156 1 96.75 220 ILE B O 1
ATOM 4921 N N . MET B 1 221 ? -16.094 11.578 7.801 1 96.56 221 MET B N 1
ATOM 4922 C CA . MET B 1 221 ? -16.844 10.781 8.766 1 96.56 221 MET B CA 1
ATOM 4923 C C . MET B 1 221 ? -17.891 9.938 8.062 1 96.56 221 MET B C 1
ATOM 4925 O O . MET B 1 221 ? -18.312 10.25 6.945 1 96.56 221 MET B O 1
ATOM 4929 N N . PRO B 1 222 ? -18.297 8.852 8.703 1 95.44 222 PRO B N 1
ATOM 4930 C CA . PRO B 1 222 ? -19.391 8.086 8.125 1 95.44 222 PRO B CA 1
ATOM 4931 C C . PRO B 1 222 ? -20.734 8.805 8.242 1 95.44 222 PRO B C 1
ATOM 4933 O O . PRO B 1 222 ? -20.844 9.797 8.969 1 95.44 222 PRO B O 1
ATOM 4936 N N . ASP B 1 223 ? -21.656 8.336 7.492 1 96.12 223 ASP B N 1
ATOM 4937 C CA . ASP B 1 223 ? -23.031 8.805 7.605 1 96.12 223 ASP B CA 1
ATOM 4938 C C . ASP B 1 223 ? -23.547 8.648 9.031 1 96.12 223 ASP B C 1
ATOM 4940 O O . ASP B 1 223 ? -23.594 7.535 9.562 1 96.12 223 ASP B O 1
ATOM 4944 N N . PRO B 1 224 ? -23.938 9.812 9.602 1 95.44 224 PRO B N 1
ATOM 4945 C CA . PRO B 1 224 ? -24.469 9.703 10.961 1 95.44 224 PRO B CA 1
ATOM 4946 C C . PRO B 1 224 ? -25.75 8.891 11.023 1 95.44 224 PRO B C 1
ATOM 4948 O O . PRO B 1 224 ? -26.141 8.43 12.102 1 95.44 224 PRO B O 1
ATOM 4951 N N . GLY B 1 225 ? -26.406 8.664 9.906 1 93.56 225 GLY B N 1
ATOM 4952 C CA . GLY B 1 225 ? -27.531 7.746 9.797 1 93.56 225 GLY B CA 1
ATOM 4953 C C . GLY B 1 225 ? -28.875 8.391 10.133 1 93.56 225 GLY B C 1
ATOM 4954 O O . GLY B 1 225 ? -29.922 7.793 9.922 1 93.56 225 GLY B O 1
ATOM 4955 N N . ASN B 1 226 ? -28.938 9.609 10.648 1 93.81 226 ASN B N 1
ATOM 4956 C CA . ASN B 1 226 ? -30.188 10.188 11.117 1 93.81 226 ASN B CA 1
ATOM 4957 C C . ASN B 1 226 ? -30.484 11.516 10.43 1 93.81 226 ASN B C 1
ATOM 4959 O O . ASN B 1 226 ? -31.297 12.312 10.922 1 93.81 226 ASN B O 1
ATOM 4963 N N . ILE B 1 227 ? -29.828 11.828 9.359 1 96.25 227 ILE B N 1
ATOM 4964 C CA . ILE B 1 227 ? -30.031 13.094 8.664 1 96.25 227 ILE B CA 1
ATOM 4965 C C . ILE B 1 227 ? -30.797 12.852 7.367 1 96.25 227 ILE B C 1
ATOM 4967 O O . ILE B 1 227 ? -30.438 11.977 6.574 1 96.25 227 ILE B O 1
ATOM 4971 N N . ASP B 1 228 ? -31.891 13.609 7.129 1 96.69 228 ASP B N 1
ATOM 4972 C CA . ASP B 1 228 ? -32.656 13.547 5.898 1 96.69 228 ASP B CA 1
ATOM 4973 C C . ASP B 1 228 ? -31.844 14.039 4.707 1 96.69 228 ASP B C 1
ATOM 4975 O O . ASP B 1 228 ? -31.375 15.18 4.699 1 96.69 228 ASP B O 1
ATOM 4979 N N . GLU B 1 229 ? -31.734 13.289 3.762 1 94.94 229 GLU B N 1
ATOM 4980 C CA . GLU B 1 229 ? -30.891 13.586 2.609 1 94.94 229 GLU B CA 1
ATOM 4981 C C . GLU B 1 229 ? -31.406 14.797 1.845 1 94.94 229 GLU B C 1
ATOM 4983 O O . GLU B 1 229 ? -30.688 15.398 1.05 1 94.94 229 GLU B O 1
ATOM 4988 N N . SER B 1 230 ? -32.625 15.109 2.016 1 96.5 230 SER B N 1
ATOM 4989 C CA . SER B 1 230 ? -33.219 16.219 1.295 1 96.5 230 SER B CA 1
ATOM 4990 C C . SER B 1 230 ? -32.562 17.547 1.664 1 96.5 230 SER B C 1
ATOM 4992 O O . SER B 1 230 ? -32.719 18.531 0.941 1 96.5 230 SER B O 1
ATOM 4994 N N . VAL B 1 231 ? -31.828 17.562 2.768 1 96.88 231 VAL B N 1
ATOM 4995 C CA . VAL B 1 231 ? -31.219 18.812 3.23 1 96.88 231 VAL B CA 1
ATOM 4996 C C . VAL B 1 231 ? -29.922 19.078 2.467 1 96.88 231 VAL B C 1
ATOM 4998 O O . VAL B 1 231 ? -29.359 20.172 2.537 1 96.88 231 VAL B O 1
ATOM 5001 N N . TYR B 1 232 ? -29.422 18.078 1.725 1 97.31 232 TYR B N 1
ATOM 5002 C CA . TYR B 1 232 ? -28.188 18.234 0.987 1 97.31 232 TYR B CA 1
ATOM 5003 C C . TYR B 1 232 ? -28.406 19.031 -0.292 1 97.31 232 TYR B C 1
ATOM 5005 O O . TYR B 1 232 ? -29.406 18.828 -0.993 1 97.31 232 TYR B O 1
ATOM 5013 N N . ASP B 1 233 ? -27.594 19.938 -0.631 1 96.88 233 ASP B N 1
ATOM 5014 C CA . ASP B 1 233 ? -27.656 20.594 -1.932 1 96.88 233 ASP B CA 1
ATOM 5015 C C . ASP B 1 233 ? -26.891 19.812 -2.986 1 96.88 233 ASP B C 1
ATOM 5017 O O . ASP B 1 233 ? -26.375 18.719 -2.707 1 96.88 233 ASP B O 1
ATOM 5021 N N . ASP B 1 234 ? -26.844 20.328 -4.203 1 96.56 234 ASP B N 1
ATOM 5022 C CA . ASP B 1 234 ? -26.234 19.609 -5.32 1 96.56 234 ASP B CA 1
ATOM 5023 C C . ASP B 1 234 ? -24.734 19.422 -5.117 1 96.56 234 ASP B C 1
ATOM 5025 O O . ASP B 1 234 ? -24.172 18.375 -5.441 1 96.56 234 ASP B O 1
ATOM 5029 N N . LEU B 1 235 ? -24.078 20.406 -4.605 1 96.38 235 LEU B N 1
ATOM 5030 C CA . LEU B 1 235 ? -22.641 20.344 -4.379 1 96.38 235 LEU B CA 1
ATOM 5031 C C . LEU B 1 235 ? -22.297 19.297 -3.328 1 96.38 235 LEU B C 1
ATOM 5033 O O . LEU B 1 235 ? -21.328 18.562 -3.473 1 96.38 235 LEU B O 1
ATOM 5037 N N . GLU B 1 236 ? -23.078 19.219 -2.326 1 97.25 236 GLU B N 1
ATOM 5038 C CA . GLU B 1 236 ? -22.875 18.25 -1.259 1 97.25 236 GLU B CA 1
ATOM 5039 C C . GLU B 1 236 ? -23.109 16.828 -1.759 1 97.25 236 GLU B C 1
ATOM 5041 O O . GLU B 1 236 ? -22.406 15.898 -1.351 1 97.25 236 GLU B O 1
ATOM 5046 N N . ARG B 1 237 ? -24.109 16.672 -2.615 1 97.69 237 ARG B N 1
ATOM 5047 C CA . ARG B 1 237 ? -24.375 15.359 -3.203 1 97.69 237 ARG B CA 1
ATOM 5048 C C . ARG B 1 237 ? -23.203 14.906 -4.066 1 97.69 237 ARG B C 1
ATOM 5050 O O . ARG B 1 237 ? -22.812 13.734 -4.027 1 97.69 237 ARG B O 1
ATOM 5057 N N . GLU B 1 238 ? -22.703 15.82 -4.844 1 97.5 238 GLU B N 1
ATOM 5058 C CA . GLU B 1 238 ? -21.516 15.5 -5.625 1 97.5 238 GLU B CA 1
ATOM 5059 C C . GLU B 1 238 ? -20.328 15.172 -4.719 1 97.5 238 GLU B C 1
ATOM 5061 O O . GLU B 1 238 ? -19.516 14.297 -5.035 1 97.5 238 GLU B O 1
ATOM 5066 N N . GLY B 1 239 ? -20.219 15.914 -3.633 1 97.5 239 GLY B N 1
ATOM 5067 C CA . GLY B 1 239 ? -19.188 15.625 -2.646 1 97.5 239 GLY B CA 1
ATOM 5068 C C . GLY B 1 239 ? -19.281 14.227 -2.068 1 97.5 239 GLY B C 1
ATOM 5069 O O . GLY B 1 239 ? -18.266 13.555 -1.876 1 97.5 239 GLY B O 1
ATOM 5070 N N . LEU B 1 240 ? -20.484 13.789 -1.826 1 97.94 240 LEU B N 1
ATOM 5071 C CA . LEU B 1 240 ? -20.688 12.461 -1.263 1 97.94 240 LEU B CA 1
ATOM 5072 C C . LEU B 1 240 ? -20.312 11.383 -2.27 1 97.94 240 LEU B C 1
ATOM 5074 O O . LEU B 1 240 ? -19.828 10.32 -1.888 1 97.94 240 LEU B O 1
ATOM 5078 N N . LYS B 1 241 ? -20.625 11.633 -3.568 1 98 241 LYS B N 1
ATOM 5079 C CA . LYS B 1 241 ? -20.172 10.703 -4.602 1 98 241 LYS B CA 1
ATOM 5080 C C . LYS B 1 241 ? -18.641 10.57 -4.602 1 98 241 LYS B C 1
ATOM 5082 O O . LYS B 1 241 ? -18.109 9.469 -4.742 1 98 241 LYS B O 1
ATOM 5087 N N . ARG B 1 242 ? -17.984 11.68 -4.434 1 97.88 242 ARG B N 1
ATOM 5088 C CA . ARG B 1 242 ? -16.531 11.672 -4.371 1 97.88 242 ARG B CA 1
ATOM 5089 C C . ARG B 1 242 ? -16.031 10.93 -3.131 1 97.88 242 ARG B C 1
ATOM 5091 O O . ARG B 1 242 ? -15.07 10.164 -3.203 1 97.88 242 ARG B O 1
ATOM 5098 N N . ALA B 1 243 ? -16.688 11.164 -2.068 1 97.81 243 ALA B N 1
ATOM 5099 C CA . ALA B 1 243 ? -16.328 10.469 -0.835 1 97.81 243 ALA B CA 1
ATOM 5100 C C . ALA B 1 243 ? -16.469 8.961 -0.997 1 97.81 243 ALA B C 1
ATOM 5102 O O . ALA B 1 243 ? -15.641 8.195 -0.499 1 97.81 243 ALA B O 1
ATOM 5103 N N . GLU B 1 244 ? -17.5 8.578 -1.626 1 97.31 244 GLU B N 1
ATOM 5104 C CA . GLU B 1 244 ? -17.719 7.16 -1.89 1 97.31 244 GLU B CA 1
ATOM 5105 C C . GLU B 1 244 ? -16.625 6.594 -2.793 1 97.31 244 GLU B C 1
ATOM 5107 O O . GLU B 1 244 ? -16.109 5.5 -2.545 1 97.31 244 GLU B O 1
ATOM 5112 N N . TRP B 1 245 ? -16.312 7.301 -3.84 1 96.81 245 TRP B N 1
ATOM 5113 C CA . TRP B 1 245 ? -15.234 6.898 -4.727 1 96.81 245 TRP B CA 1
ATOM 5114 C C . TRP B 1 245 ? -13.93 6.73 -3.951 1 96.81 245 TRP B C 1
ATOM 5116 O O . TRP B 1 245 ? -13.219 5.738 -4.129 1 96.81 245 TRP B O 1
ATOM 5126 N N . PHE B 1 246 ? -13.633 7.68 -3.131 1 97.5 246 PHE B N 1
ATOM 5127 C CA . PHE B 1 246 ? -12.398 7.637 -2.35 1 97.5 246 PHE B CA 1
ATOM 5128 C C . PHE B 1 246 ? -12.375 6.406 -1.446 1 97.5 246 PHE B C 1
ATOM 5130 O O . PHE B 1 246 ? -11.352 5.73 -1.337 1 97.5 246 PHE B O 1
ATOM 5137 N N . THR B 1 247 ? -13.477 6.191 -0.809 1 96.25 247 THR B N 1
ATOM 5138 C CA . THR B 1 247 ? -13.57 5.043 0.088 1 96.25 247 THR B CA 1
ATOM 5139 C C . THR B 1 247 ? -13.297 3.744 -0.665 1 96.25 247 THR B C 1
ATOM 5141 O O . THR B 1 247 ? -12.586 2.871 -0.165 1 96.25 247 THR B O 1
ATOM 5144 N N . LYS B 1 248 ? -13.742 3.621 -1.854 1 96.12 248 LYS B N 1
ATOM 5145 C CA . LYS B 1 248 ? -13.664 2.379 -2.619 1 96.12 248 LYS B CA 1
ATOM 5146 C C . LYS B 1 248 ? -12.336 2.266 -3.352 1 96.12 248 LYS B C 1
ATOM 5148 O O . LYS B 1 248 ? -11.758 1.178 -3.438 1 96.12 248 LYS B O 1
ATOM 5153 N N . PHE B 1 249 ? -11.805 3.406 -3.873 1 97.12 249 PHE B N 1
ATOM 5154 C CA . PHE B 1 249 ? -10.727 3.301 -4.848 1 97.12 249 PHE B CA 1
ATOM 5155 C C . PHE B 1 249 ? -9.516 4.125 -4.414 1 97.12 249 PHE B C 1
ATOM 5157 O O . PHE B 1 249 ? -8.438 4.008 -4.992 1 97.12 249 PHE B O 1
AT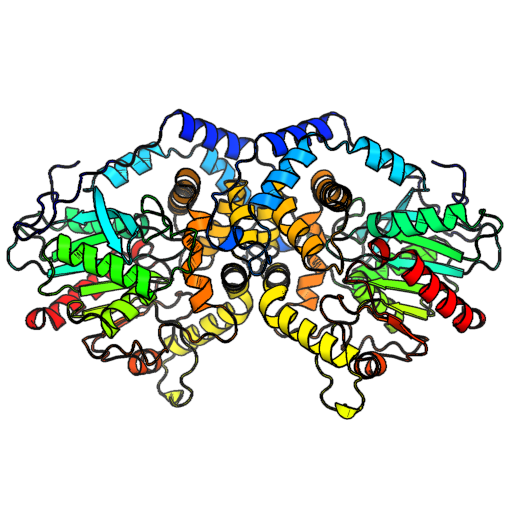OM 5164 N N . GLY B 1 250 ? -9.734 4.941 -3.367 1 96.94 250 GLY B N 1
ATOM 5165 C CA . GLY B 1 250 ? -8.664 5.867 -3.012 1 96.94 250 GLY B CA 1
ATOM 5166 C C . GLY B 1 250 ? -8.102 5.625 -1.622 1 96.94 250 GLY B C 1
ATOM 5167 O O . GLY B 1 250 ? -7.148 6.285 -1.209 1 96.94 250 GLY B O 1
ATOM 5168 N N . SER B 1 251 ? -8.602 4.621 -0.861 1 96.75 251 SER B N 1
ATOM 5169 C CA . SER B 1 251 ? -8.305 4.578 0.567 1 96.75 251 SER B CA 1
ATOM 5170 C C . SER B 1 251 ? -7.371 3.416 0.903 1 96.75 251 SER B C 1
ATOM 5172 O O . SER B 1 251 ? -6.992 3.234 2.062 1 96.75 251 SER B O 1
ATOM 5174 N N . ALA B 1 252 ? -6.938 2.598 -0.094 1 97.88 252 ALA B N 1
ATOM 5175 C CA . ALA B 1 252 ? -6.105 1.429 0.167 1 97.88 252 ALA B CA 1
ATOM 5176 C C . ALA B 1 252 ? -4.805 1.827 0.859 1 97.88 252 ALA B C 1
ATOM 5178 O O . ALA B 1 252 ? -4.297 1.096 1.715 1 97.88 252 ALA B O 1
ATOM 5179 N N . TYR B 1 253 ? -4.219 2.951 0.426 1 98.5 253 TYR B N 1
ATOM 5180 C CA . TYR B 1 253 ? -2.979 3.406 1.044 1 98.5 253 TYR B CA 1
ATOM 5181 C C . TYR B 1 253 ? -3.158 3.611 2.543 1 98.5 253 TYR B C 1
ATOM 5183 O O . TYR B 1 253 ? -2.271 3.277 3.332 1 98.5 253 TYR B O 1
ATOM 5191 N N . ALA B 1 254 ? -4.305 4.203 2.949 1 98.12 254 ALA B N 1
ATOM 5192 C CA . ALA B 1 254 ? -4.559 4.508 4.355 1 98.12 254 ALA B CA 1
ATOM 5193 C C . ALA B 1 254 ? -4.684 3.23 5.18 1 98.12 254 ALA B C 1
ATOM 5195 O O . ALA B 1 254 ? -4.172 3.152 6.297 1 98.12 254 ALA B O 1
ATOM 5196 N N . LEU B 1 255 ? -5.379 2.244 4.609 1 98 255 LEU B N 1
ATOM 5197 C CA . LEU B 1 255 ? -5.488 0.953 5.281 1 98 255 LEU B CA 1
ATOM 5198 C C . LEU B 1 255 ? -4.117 0.308 5.445 1 98 255 LEU B C 1
ATOM 5200 O O . LEU B 1 255 ? -3.828 -0.291 6.484 1 98 255 LEU B O 1
ATOM 5204 N N . LEU B 1 256 ? -3.324 0.448 4.402 1 98.75 256 LEU B N 1
ATOM 5205 C CA . LEU B 1 256 ? -1.97 -0.09 4.457 1 98.75 256 LEU B CA 1
ATOM 5206 C C . LEU B 1 256 ? -1.142 0.63 5.516 1 98.75 256 LEU B C 1
ATOM 5208 O O . LEU B 1 256 ? -0.413 -0.008 6.281 1 98.75 256 LEU B O 1
ATOM 5212 N N . HIS B 1 257 ? -1.22 1.966 5.555 1 98.81 257 HIS B N 1
ATOM 5213 C CA . HIS B 1 257 ? -0.531 2.736 6.582 1 98.81 257 HIS B CA 1
ATOM 5214 C C . HIS B 1 257 ? -0.966 2.305 7.98 1 98.81 257 HIS B C 1
ATOM 5216 O O . HIS B 1 257 ? -0.167 2.326 8.922 1 98.81 257 HIS B O 1
ATOM 5222 N N . ALA B 1 258 ? -2.193 1.917 8.141 1 98.38 258 ALA B N 1
ATOM 5223 C CA . ALA B 1 258 ? -2.773 1.577 9.438 1 98.38 258 ALA B CA 1
ATOM 5224 C C . ALA B 1 258 ? -2.332 0.188 9.891 1 98.38 258 ALA B C 1
ATOM 5226 O O . ALA B 1 258 ? -2.029 -0.023 11.062 1 98.38 258 ALA B O 1
ATOM 5227 N N . THR B 1 259 ? -2.256 -0.762 8.93 1 98.5 259 THR B N 1
ATOM 5228 C CA . THR B 1 259 ? -2.172 -2.164 9.32 1 98.5 259 THR B CA 1
ATOM 5229 C C . THR B 1 259 ? -0.749 -2.689 9.148 1 98.5 259 THR B C 1
ATOM 5231 O O . THR B 1 259 ? -0.334 -3.619 9.844 1 98.5 259 THR B O 1
ATOM 5234 N N . LYS B 1 260 ? -0.026 -2.123 8.18 1 98.75 260 LYS B N 1
ATOM 5235 C CA . LYS B 1 260 ? 1.341 -2.572 7.926 1 98.75 260 LYS B CA 1
ATOM 5236 C C . LYS B 1 260 ? 2.287 -1.387 7.762 1 98.75 260 LYS B C 1
ATOM 5238 O O . LYS B 1 260 ? 3.033 -1.313 6.781 1 98.75 260 LYS B O 1
ATOM 5243 N N . PRO B 1 261 ? 2.33 -0.468 8.688 1 98.69 261 PRO B N 1
ATOM 5244 C CA . PRO B 1 261 ? 3.178 0.72 8.57 1 98.69 261 PRO B CA 1
ATOM 5245 C C . PRO B 1 261 ? 4.664 0.381 8.523 1 98.69 261 PRO B C 1
ATOM 5247 O O . PRO B 1 261 ? 5.445 1.098 7.895 1 98.69 261 PRO B O 1
ATOM 5250 N N . ALA B 1 262 ? 5.062 -0.724 9.227 1 98.75 262 ALA B N 1
ATOM 5251 C CA . ALA B 1 262 ? 6.465 -1.126 9.195 1 98.75 262 ALA B CA 1
ATOM 5252 C C . ALA B 1 262 ? 6.898 -1.488 7.777 1 98.75 262 ALA B C 1
ATOM 5254 O O . ALA B 1 262 ? 7.93 -1.009 7.293 1 98.75 262 ALA B O 1
ATOM 5255 N N . THR B 1 263 ? 6.102 -2.266 7.082 1 98.88 263 THR B N 1
ATOM 5256 C CA . THR B 1 263 ? 6.434 -2.729 5.738 1 98.88 263 THR B CA 1
ATOM 5257 C C . THR B 1 263 ? 6.492 -1.558 4.762 1 98.88 263 THR B C 1
ATOM 5259 O O . THR B 1 263 ? 7.508 -1.354 4.09 1 98.88 263 THR B O 1
ATOM 5262 N N . ILE B 1 264 ? 5.414 -0.788 4.703 1 98.88 264 ILE B N 1
ATOM 5263 C CA . ILE B 1 264 ? 5.34 0.275 3.707 1 98.88 264 ILE B CA 1
ATOM 5264 C C . ILE B 1 264 ? 6.324 1.387 4.062 1 98.88 264 ILE B C 1
ATOM 5266 O O . ILE B 1 264 ? 6.91 2.014 3.178 1 98.88 264 ILE B O 1
ATOM 5270 N N . GLY B 1 265 ? 6.496 1.645 5.391 1 98.75 265 GLY B N 1
ATOM 5271 C CA . GLY B 1 265 ? 7.48 2.627 5.82 1 98.75 265 GLY B CA 1
ATOM 5272 C C . GLY B 1 265 ? 8.891 2.293 5.375 1 98.75 265 GLY B C 1
ATOM 5273 O O . GLY B 1 265 ? 9.594 3.148 4.836 1 98.75 265 GLY B O 1
ATOM 5274 N N . LEU B 1 266 ? 9.289 1.071 5.551 1 98.75 266 LEU B N 1
ATOM 5275 C CA . LEU B 1 266 ? 10.625 0.641 5.164 1 98.75 266 LEU B CA 1
ATOM 5276 C C . LEU B 1 266 ? 10.758 0.565 3.648 1 98.75 266 LEU B C 1
ATOM 5278 O O . LEU B 1 266 ? 11.781 0.969 3.088 1 98.75 266 LEU B O 1
ATOM 5282 N N . ALA B 1 267 ? 9.727 0.095 2.959 1 98.75 267 ALA B N 1
ATOM 5283 C CA . ALA B 1 267 ? 9.758 -0.054 1.506 1 98.75 267 ALA B CA 1
ATOM 5284 C C . ALA B 1 267 ? 9.953 1.294 0.819 1 98.75 267 ALA B C 1
ATOM 5286 O O . ALA B 1 267 ? 10.773 1.418 -0.095 1 98.75 267 ALA B O 1
ATOM 5287 N N . LEU B 1 268 ? 9.273 2.316 1.308 1 98.56 268 LEU B N 1
ATOM 5288 C CA . LEU B 1 268 ? 9.281 3.604 0.621 1 98.56 268 LEU B CA 1
ATOM 5289 C C . LEU B 1 268 ? 10.453 4.461 1.086 1 98.56 268 LEU B C 1
ATOM 5291 O O . LEU B 1 268 ? 10.727 5.512 0.504 1 98.56 268 LEU B O 1
ATOM 5295 N N . SER B 1 269 ? 11.172 3.994 2.098 1 97.94 269 SER B N 1
ATOM 5296 C CA . SER B 1 269 ? 12.367 4.691 2.561 1 97.94 269 SER B CA 1
ATOM 5297 C C . SER B 1 269 ? 13.594 4.289 1.744 1 97.94 269 SER B C 1
ATOM 5299 O O . SER B 1 269 ? 14.641 4.926 1.836 1 97.94 269 SER B O 1
ATOM 5301 N N . ALA B 1 270 ? 13.422 3.324 0.855 1 97.81 270 ALA B N 1
ATOM 5302 C CA . ALA B 1 270 ? 14.562 2.715 0.179 1 97.81 270 ALA B CA 1
ATOM 5303 C C . ALA B 1 270 ? 14.922 3.48 -1.092 1 97.81 270 ALA B C 1
ATOM 5305 O O . ALA B 1 270 ? 16.016 3.307 -1.643 1 97.81 270 ALA B O 1
ATOM 5306 N N . SER B 1 271 ? 14.07 4.348 -1.549 1 97.94 271 SER B N 1
ATOM 5307 C CA . SER B 1 271 ? 14.32 5.113 -2.768 1 97.94 271 SER B CA 1
ATOM 5308 C C . SER B 1 271 ? 13.508 6.406 -2.779 1 97.94 271 SER B C 1
ATOM 5310 O O . SER B 1 271 ? 12.312 6.398 -2.488 1 97.94 271 SER B O 1
ATOM 5312 N N . PRO B 1 272 ? 14.164 7.551 -3.131 1 98.25 272 PRO B N 1
ATOM 5313 C CA . PRO B 1 272 ? 13.367 8.773 -3.273 1 98.25 272 PRO B CA 1
ATOM 5314 C C . PRO B 1 272 ? 12.312 8.664 -4.367 1 98.25 272 PRO B C 1
ATOM 5316 O O . PRO B 1 272 ? 11.242 9.266 -4.258 1 98.25 272 PRO B O 1
ATOM 5319 N N . VAL B 1 273 ? 12.57 7.855 -5.395 1 98.62 273 VAL B N 1
ATOM 5320 C CA . VAL B 1 273 ? 11.625 7.703 -6.5 1 98.62 273 VAL B CA 1
ATOM 5321 C C . VAL B 1 273 ? 10.406 6.914 -6.035 1 98.62 273 VAL B C 1
ATOM 5323 O O . VAL B 1 273 ? 9.281 7.18 -6.469 1 98.62 273 VAL B O 1
ATOM 5326 N N . SER B 1 274 ? 10.617 5.926 -5.129 1 98.62 274 SER B N 1
ATOM 5327 C CA . SER B 1 274 ? 9.477 5.262 -4.504 1 98.62 274 SER B CA 1
ATOM 5328 C C . SER B 1 274 ? 8.57 6.266 -3.793 1 98.62 274 SER B C 1
ATOM 5330 O O . SER B 1 274 ? 7.348 6.207 -3.924 1 98.62 274 SER B O 1
ATOM 5332 N N . LEU B 1 275 ? 9.18 7.203 -3.086 1 98.62 275 LEU B N 1
ATOM 5333 C CA . LEU B 1 275 ? 8.422 8.242 -2.389 1 98.62 275 LEU B CA 1
ATOM 5334 C C . LEU B 1 275 ? 7.684 9.133 -3.379 1 98.62 275 LEU B C 1
ATOM 5336 O O . LEU B 1 275 ? 6.531 9.508 -3.15 1 98.62 275 LEU B O 1
ATOM 5340 N N . LEU B 1 276 ? 8.391 9.469 -4.438 1 98.88 276 LEU B N 1
ATOM 5341 C CA . LEU B 1 276 ? 7.793 10.344 -5.438 1 98.88 276 LEU B CA 1
ATOM 5342 C C . LEU B 1 276 ? 6.547 9.703 -6.043 1 98.88 276 LEU B C 1
ATOM 5344 O O . LEU B 1 276 ? 5.52 10.367 -6.199 1 98.88 276 LEU B O 1
ATOM 5348 N N . ALA B 1 277 ? 6.605 8.422 -6.379 1 98.88 277 ALA B N 1
ATOM 5349 C CA . ALA B 1 277 ? 5.441 7.734 -6.926 1 98.88 277 ALA B CA 1
ATOM 5350 C C . ALA B 1 277 ? 4.293 7.715 -5.922 1 98.88 277 ALA B C 1
ATOM 5352 O O . ALA B 1 277 ? 3.141 7.969 -6.281 1 98.88 277 ALA B O 1
ATOM 5353 N N . TRP B 1 278 ? 4.586 7.461 -4.672 1 98.88 278 TRP B N 1
ATOM 5354 C CA . TRP B 1 278 ? 3.6 7.266 -3.611 1 98.88 278 TRP B CA 1
ATOM 5355 C C . TRP B 1 278 ? 2.953 8.586 -3.219 1 98.88 278 TRP B C 1
ATOM 5357 O O . TRP B 1 278 ? 1.729 8.727 -3.268 1 98.88 278 TRP B O 1
ATOM 5367 N N . ILE B 1 279 ? 3.748 9.57 -2.889 1 98.69 279 ILE B N 1
ATOM 5368 C CA . ILE B 1 279 ? 3.271 10.867 -2.424 1 98.69 279 ILE B CA 1
ATOM 5369 C C . ILE B 1 279 ? 2.771 11.688 -3.609 1 98.69 279 ILE B C 1
ATOM 5371 O O . ILE B 1 279 ? 1.758 12.383 -3.506 1 98.69 279 ILE B O 1
ATOM 5375 N N . GLY B 1 280 ? 3.494 11.602 -4.734 1 98.62 280 GLY B N 1
ATOM 5376 C CA . GLY B 1 280 ? 3.082 12.32 -5.926 1 98.62 280 GLY B CA 1
ATOM 5377 C C . GLY B 1 280 ? 1.674 11.977 -6.375 1 98.62 280 GLY B C 1
ATOM 5378 O O . GLY B 1 280 ? 0.92 12.859 -6.793 1 98.62 280 GLY B O 1
ATOM 5379 N N . GLU B 1 281 ? 1.343 10.695 -6.273 1 98.56 281 GLU B N 1
ATOM 5380 C CA . GLU B 1 281 ? -0.009 10.281 -6.641 1 98.56 281 GLU B CA 1
ATOM 5381 C C . GLU B 1 281 ? -1.057 11.062 -5.844 1 98.56 281 GLU B C 1
ATOM 5383 O O . GLU B 1 281 ? -2.094 11.445 -6.387 1 98.56 281 GLU B O 1
ATOM 5388 N N . LYS B 1 282 ? -0.837 11.266 -4.523 1 98.56 282 LYS B N 1
ATOM 5389 C CA . LYS B 1 282 ? -1.804 11.977 -3.689 1 98.56 282 LYS B CA 1
ATOM 5390 C C . LYS B 1 282 ? -1.936 13.438 -4.117 1 98.56 282 LYS B C 1
ATOM 5392 O O . LYS B 1 282 ? -3.043 13.977 -4.168 1 98.56 282 LYS B O 1
ATOM 5397 N N . PHE B 1 283 ? -0.81 14.086 -4.441 1 98.12 283 PHE B N 1
ATOM 5398 C CA . PHE B 1 283 ? -0.829 15.477 -4.871 1 98.12 283 PHE B CA 1
ATOM 5399 C C . PHE B 1 283 ? -1.547 15.625 -6.207 1 98.12 283 PHE B C 1
ATOM 5401 O O . PHE B 1 283 ? -2.02 16.703 -6.551 1 98.12 283 PHE B O 1
ATOM 5408 N N . LEU B 1 284 ? -1.595 14.547 -6.949 1 97.5 284 LEU B N 1
ATOM 5409 C CA . LEU B 1 284 ? -2.303 14.578 -8.227 1 97.5 284 LEU B CA 1
ATOM 5410 C C . LEU B 1 284 ? -3.787 14.289 -8.031 1 97.5 284 LEU B C 1
ATOM 5412 O O . LEU B 1 284 ? -4.637 14.969 -8.609 1 97.5 284 LEU B O 1
ATOM 5416 N N . ASP B 1 285 ? -4.094 13.328 -7.188 1 96.94 285 ASP B N 1
ATOM 5417 C CA . ASP B 1 285 ? -5.449 12.812 -7.055 1 96.94 285 ASP B CA 1
ATOM 5418 C C . ASP B 1 285 ? -6.285 13.695 -6.129 1 96.94 285 ASP B C 1
ATOM 5420 O O . ASP B 1 285 ? -7.512 13.742 -6.246 1 96.94 285 ASP B O 1
ATOM 5424 N N . TRP B 1 286 ? -5.645 14.422 -5.211 1 98.25 286 TRP B N 1
ATOM 5425 C CA . TRP B 1 286 ? -6.383 15.039 -4.117 1 98.25 286 TRP B CA 1
ATOM 5426 C C . TRP B 1 286 ? -6.543 16.531 -4.348 1 98.25 286 TRP B C 1
ATOM 5428 O O . TRP B 1 286 ? -6.98 17.266 -3.451 1 98.25 286 TRP B O 1
ATOM 5438 N N . THR B 1 287 ? -6.219 17.016 -5.539 1 97.81 287 THR B N 1
ATOM 5439 C CA . THR B 1 287 ? -6.332 18.422 -5.852 1 97.81 287 THR B CA 1
ATOM 5440 C C . THR B 1 287 ? -7.391 18.656 -6.926 1 97.81 287 THR B C 1
ATOM 5442 O O . THR B 1 287 ? -7.766 17.734 -7.648 1 97.81 287 THR B O 1
ATOM 5445 N N . ASP B 1 288 ? -7.953 19.812 -6.938 1 97.62 288 ASP B N 1
ATOM 5446 C CA . ASP B 1 288 ? -8.852 20.219 -8.023 1 97.62 288 ASP B CA 1
ATOM 5447 C C . ASP B 1 288 ? -8.078 20.453 -9.312 1 97.62 288 ASP B C 1
ATOM 5449 O O . ASP B 1 288 ? -8.375 19.844 -10.344 1 97.62 288 ASP B O 1
ATOM 5453 N N . ASP B 1 289 ? -7.09 21.297 -9.227 1 95.88 289 ASP B N 1
ATOM 5454 C CA . ASP B 1 289 ? -6.105 21.469 -10.289 1 95.88 289 ASP B CA 1
ATOM 5455 C C . ASP B 1 289 ? -4.727 21 -9.844 1 95.88 289 ASP B C 1
ATOM 5457 O O . ASP B 1 289 ? -4.352 21.172 -8.688 1 95.88 289 ASP B O 1
ATOM 5461 N N . ASP B 1 290 ? -4.012 20.422 -10.797 1 95.44 290 ASP B N 1
ATOM 5462 C CA . ASP B 1 290 ? -2.674 19.953 -10.46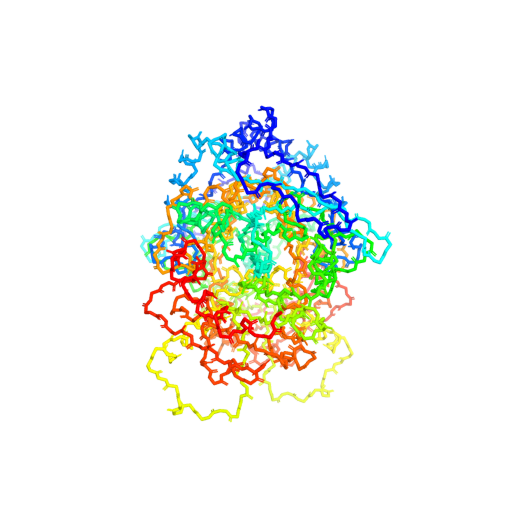1 1 95.44 290 ASP B CA 1
ATOM 5463 C C . ASP B 1 290 ? -1.798 21.094 -9.953 1 95.44 290 ASP B C 1
ATOM 5465 O O . ASP B 1 290 ? -1.793 22.188 -10.531 1 95.44 290 ASP B O 1
ATOM 5469 N N . LEU B 1 291 ? -1.148 20.844 -8.852 1 96.5 291 LEU B N 1
ATOM 5470 C CA . LEU B 1 291 ? -0.122 21.766 -8.375 1 96.5 291 LEU B CA 1
ATOM 5471 C C . LEU B 1 291 ? 1.087 21.766 -9.305 1 96.5 291 LEU B C 1
ATOM 5473 O O . LEU B 1 291 ? 1.299 20.797 -10.047 1 96.5 291 LEU B O 1
ATOM 5477 N N . PRO B 1 292 ? 1.82 22.906 -9.281 1 96.62 292 PRO B N 1
ATOM 5478 C CA . PRO B 1 292 ? 3.088 22.844 -10.016 1 96.62 292 PRO B CA 1
ATOM 5479 C C . PRO B 1 292 ? 3.971 21.688 -9.578 1 96.62 292 PRO B C 1
ATOM 5481 O O . PRO B 1 292 ? 4.039 21.375 -8.383 1 96.62 292 PRO B O 1
ATOM 5484 N N . LEU B 1 293 ? 4.621 21.047 -10.539 1 98.06 293 LEU B N 1
ATOM 5485 C CA . LEU B 1 293 ? 5.473 19.891 -10.266 1 98.06 293 LEU B CA 1
ATOM 5486 C C . LEU B 1 293 ? 6.5 20.219 -9.18 1 98.06 293 LEU B C 1
ATOM 5488 O O . LEU B 1 293 ? 6.801 19.375 -8.336 1 98.06 293 LEU B O 1
ATOM 5492 N N . ASP B 1 294 ? 6.969 21.453 -9.164 1 97.81 294 ASP B N 1
ATOM 5493 C CA . ASP B 1 294 ? 7.969 21.844 -8.18 1 97.81 294 ASP B CA 1
ATOM 5494 C C . ASP B 1 294 ? 7.43 21.719 -6.758 1 97.81 294 ASP B C 1
ATOM 5496 O O . ASP B 1 294 ? 8.172 21.375 -5.836 1 97.81 294 ASP B O 1
ATOM 5500 N N . THR B 1 295 ? 6.148 22.047 -6.594 1 97.62 295 THR B N 1
ATOM 5501 C CA . THR B 1 295 ? 5.531 21.922 -5.281 1 97.62 295 THR B CA 1
ATOM 5502 C C . THR B 1 295 ? 5.562 20.484 -4.801 1 97.62 295 THR B C 1
ATOM 5504 O O . THR B 1 295 ? 5.836 20.219 -3.627 1 97.62 295 THR B O 1
ATOM 5507 N N . VAL B 1 296 ? 5.336 19.547 -5.711 1 98.44 296 VAL B N 1
ATOM 5508 C CA . VAL B 1 296 ? 5.379 18.125 -5.387 1 98.44 296 VAL B CA 1
ATOM 5509 C C . VAL B 1 296 ? 6.809 17.719 -5.047 1 98.44 296 VAL B C 1
ATOM 5511 O O . VAL B 1 296 ? 7.043 17.047 -4.043 1 98.44 296 VAL B O 1
ATOM 5514 N N . LEU B 1 297 ? 7.754 18.156 -5.84 1 98.81 297 LEU B N 1
ATOM 5515 C CA . LEU B 1 297 ? 9.156 17.797 -5.652 1 98.81 297 LEU B CA 1
ATOM 5516 C C . LEU B 1 297 ? 9.688 18.359 -4.34 1 98.81 297 LEU B C 1
ATOM 5518 O O . LEU B 1 297 ? 10.492 17.719 -3.66 1 98.81 297 LEU B O 1
ATOM 5522 N N . GLU B 1 298 ? 9.258 19.609 -3.965 1 98.69 298 GLU B N 1
ATOM 5523 C CA . GLU B 1 298 ? 9.641 20.188 -2.682 1 98.69 298 GLU B CA 1
ATOM 5524 C C . GLU B 1 298 ? 9.195 19.297 -1.522 1 98.69 298 GLU B C 1
ATOM 5526 O O . GLU B 1 298 ? 9.977 19.016 -0.615 1 98.69 298 GLU B O 1
ATOM 5531 N N . SER B 1 299 ? 7.98 18.875 -1.63 1 98.5 299 SER B N 1
ATOM 5532 C CA . SER B 1 299 ? 7.406 18.062 -0.5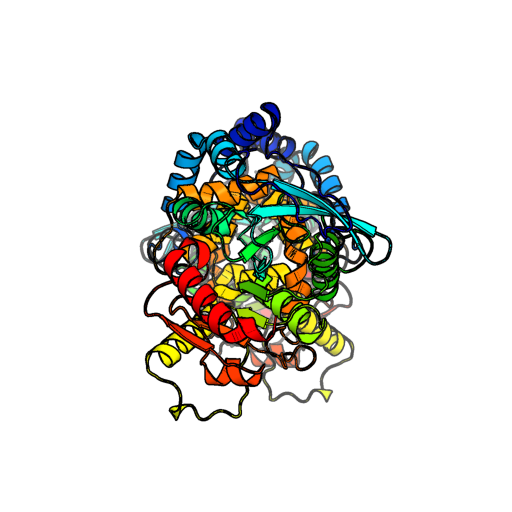62 1 98.5 299 SER B CA 1
ATOM 5533 C C . SER B 1 299 ? 8.117 16.719 -0.441 1 98.5 299 SER B C 1
ATOM 5535 O O . SER B 1 299 ? 8.523 16.312 0.652 1 98.5 299 SER B O 1
ATOM 5537 N N . VAL B 1 300 ? 8.289 16 -1.55 1 98.75 300 VAL B N 1
ATOM 5538 C CA . VAL B 1 300 ? 8.891 14.68 -1.531 1 98.75 300 VAL B CA 1
ATOM 5539 C C . VAL B 1 300 ? 10.359 14.781 -1.11 1 98.75 300 VAL B C 1
ATOM 5541 O O . VAL B 1 300 ? 10.859 13.93 -0.373 1 98.75 300 VAL B O 1
ATOM 5544 N N . SER B 1 301 ? 11.047 15.82 -1.548 1 98.88 301 SER B N 1
ATOM 5545 C CA . SER B 1 301 ? 12.43 16.047 -1.146 1 98.88 301 SER B CA 1
ATOM 5546 C C . SER B 1 301 ? 12.547 16.219 0.364 1 98.88 301 SER B C 1
ATOM 5548 O O . SER B 1 301 ? 13.469 15.688 0.99 1 98.88 301 SER B O 1
ATOM 5550 N N . LEU B 1 302 ? 11.633 17 0.935 1 98.88 302 LEU B N 1
ATOM 5551 C CA . LEU B 1 302 ? 11.641 17.188 2.381 1 98.88 302 LEU B CA 1
ATOM 5552 C C . LEU B 1 302 ? 11.508 15.859 3.109 1 98.88 302 LEU B C 1
ATOM 5554 O O . LEU B 1 302 ? 12.242 15.586 4.059 1 98.88 302 LEU B O 1
ATOM 5558 N N . TYR B 1 303 ? 10.57 15.016 2.682 1 98.75 303 TYR B N 1
ATOM 5559 C CA . TYR B 1 303 ? 10.375 13.711 3.301 1 98.75 303 TYR B CA 1
ATOM 5560 C C . TYR B 1 303 ? 11.641 12.875 3.213 1 98.75 303 TYR B C 1
ATOM 5562 O O . TYR B 1 303 ? 12.016 12.195 4.176 1 98.75 303 TYR B O 1
ATOM 5570 N N . TRP B 1 304 ? 12.289 12.891 2.043 1 98.56 304 TRP B N 1
ATOM 5571 C CA . TRP B 1 304 ? 13.492 12.086 1.853 1 98.56 304 TRP B CA 1
ATOM 5572 C C . TRP B 1 304 ? 14.641 12.609 2.711 1 98.56 304 TRP B C 1
ATOM 5574 O O . TRP B 1 304 ? 15.289 11.836 3.42 1 98.56 304 TRP B O 1
ATOM 5584 N N . LEU B 1 305 ? 14.867 13.914 2.662 1 98.62 305 LEU B N 1
ATOM 5585 C CA . LEU B 1 305 ? 16.016 14.516 3.316 1 98.62 305 LEU B CA 1
ATOM 5586 C C . LEU B 1 305 ? 15.898 14.422 4.832 1 98.62 305 LEU B C 1
ATOM 5588 O O . LEU B 1 305 ? 16.906 14.352 5.539 1 98.62 305 LEU B O 1
ATOM 5592 N N . THR B 1 306 ? 14.664 14.398 5.344 1 98.56 306 THR B N 1
ATOM 5593 C CA . THR B 1 306 ? 14.461 14.305 6.785 1 98.56 306 THR B CA 1
ATOM 5594 C C . THR B 1 306 ? 14.164 12.867 7.199 1 98.56 306 THR B C 1
ATOM 5596 O O . THR B 1 306 ? 14.016 12.578 8.391 1 98.56 306 THR B O 1
ATOM 5599 N N . GLN B 1 307 ? 13.969 11.938 6.25 1 97.81 307 GLN B N 1
ATOM 5600 C CA . GLN B 1 307 ? 13.703 10.523 6.477 1 97.81 307 GLN B CA 1
ATOM 5601 C C . GLN B 1 307 ? 12.484 10.32 7.367 1 97.81 307 GLN B C 1
ATOM 5603 O O . GLN B 1 307 ? 12.5 9.492 8.281 1 97.81 307 GLN B O 1
ATOM 5608 N N . CYS B 1 308 ? 11.445 11.141 7.109 1 98.5 308 CYS B N 1
ATOM 5609 C CA . CYS B 1 308 ? 10.359 11.148 8.078 1 98.5 308 CYS B CA 1
ATOM 5610 C C . CYS B 1 308 ? 9.164 10.344 7.57 1 98.5 308 CYS B C 1
ATOM 5612 O O . CYS B 1 308 ? 8.125 10.273 8.227 1 98.5 308 CYS B O 1
ATOM 5614 N N . PHE B 1 309 ? 9.289 9.633 6.441 1 98.62 309 PHE B N 1
ATOM 5615 C CA . PHE B 1 309 ? 8.133 8.898 5.945 1 98.62 309 PHE B CA 1
ATOM 5616 C C . PHE B 1 309 ? 7.672 7.859 6.961 1 98.62 309 PHE B C 1
ATOM 5618 O O . PHE B 1 309 ? 6.508 7.844 7.359 1 98.62 309 PHE B O 1
ATOM 5625 N N . SER B 1 310 ? 8.594 7.023 7.465 1 98.25 310 SER B N 1
ATOM 5626 C CA . SER B 1 310 ? 8.25 5.949 8.391 1 98.25 310 SER B CA 1
ATOM 5627 C C . SER B 1 310 ? 7.727 6.504 9.711 1 98.25 310 SER B C 1
ATOM 5629 O O . SER B 1 310 ? 6.891 5.883 10.367 1 98.25 310 SER B O 1
ATOM 5631 N N . THR B 1 311 ? 8.188 7.68 10.094 1 98.62 311 THR B N 1
ATOM 5632 C CA . THR B 1 311 ? 7.871 8.195 11.422 1 98.62 311 THR B CA 1
ATOM 5633 C C . THR B 1 311 ? 6.566 8.984 11.398 1 98.62 311 THR B C 1
ATOM 5635 O O . THR B 1 311 ? 6.031 9.344 12.453 1 98.62 311 THR B O 1
ATOM 5638 N N . SER B 1 312 ? 6.035 9.234 10.219 1 98.56 312 SER B N 1
ATOM 5639 C CA . SER B 1 312 ? 4.859 10.094 10.102 1 98.56 312 SER B CA 1
ATOM 5640 C C . SER B 1 312 ? 3.588 9.273 9.93 1 98.56 312 SER B C 1
ATOM 5642 O O . SER B 1 312 ? 2.514 9.828 9.68 1 98.56 312 SER B O 1
ATOM 5644 N N . LEU B 1 313 ? 3.627 7.93 10.078 1 98.56 313 LEU B N 1
ATOM 5645 C CA . LEU B 1 313 ? 2.488 7.086 9.734 1 98.56 313 LEU B CA 1
ATOM 5646 C C . LEU B 1 313 ? 1.64 6.789 10.969 1 98.56 313 LEU B C 1
ATOM 5648 O O . LEU B 1 313 ? 0.568 6.188 10.852 1 98.56 313 LEU B O 1
ATOM 5652 N N . TRP B 1 314 ? 1.999 7.25 12.133 1 97.81 314 TRP B N 1
ATOM 5653 C CA . TRP B 1 314 ? 1.435 6.848 13.422 1 97.81 314 TRP B CA 1
ATOM 5654 C C . TRP B 1 314 ? -0.049 7.191 13.492 1 97.81 314 TRP B C 1
ATOM 5656 O O . TRP B 1 314 ? -0.829 6.473 14.125 1 97.81 314 TRP B O 1
ATOM 5666 N N . PRO B 1 315 ? -0.542 8.305 12.828 1 97.81 315 PRO B N 1
ATOM 5667 C CA . PRO B 1 315 ? -1.967 8.617 12.977 1 97.81 315 PRO B CA 1
ATOM 5668 C C . PRO B 1 315 ? -2.869 7.531 12.391 1 97.81 315 PRO B C 1
ATOM 5670 O O . PRO B 1 315 ? -4 7.352 12.844 1 97.81 315 PRO B O 1
ATOM 5673 N N . TYR B 1 316 ? -2.434 6.836 11.43 1 98.06 316 TYR B N 1
ATOM 5674 C CA . TYR B 1 316 ? -3.283 5.934 10.664 1 98.06 316 TYR B CA 1
ATOM 5675 C C . TYR B 1 316 ? -3.709 4.734 11.5 1 98.06 316 TYR B C 1
ATOM 5677 O O . TYR B 1 316 ? -4.797 4.188 11.312 1 98.06 316 TYR B O 1
ATOM 5685 N N . ARG B 1 317 ? -2.869 4.289 12.43 1 96.94 317 ARG B N 1
ATOM 5686 C CA . ARG B 1 317 ? -3.201 3.148 13.281 1 96.94 317 ARG B CA 1
ATOM 5687 C C . ARG B 1 317 ? -4.457 3.424 14.102 1 96.94 317 ARG B C 1
ATOM 5689 O O . ARG B 1 317 ? -5.273 2.527 14.32 1 96.94 317 ARG B O 1
ATOM 5696 N N . GLN B 1 318 ? -4.59 4.688 14.484 1 93.88 318 GLN B N 1
ATOM 5697 C CA . GLN B 1 318 ? -5.75 5.07 15.281 1 93.88 318 GLN B CA 1
ATOM 5698 C C . GLN B 1 318 ? -6.953 5.359 14.391 1 93.88 318 GLN B C 1
ATOM 5700 O O . GLN B 1 318 ? -8.102 5.145 14.797 1 93.88 318 GLN B O 1
ATOM 5705 N N . LEU B 1 319 ? -6.668 5.715 13.18 1 89.38 319 LEU B N 1
ATOM 5706 C CA . LEU B 1 319 ? -7.715 6.328 12.367 1 89.38 319 LEU B CA 1
ATOM 5707 C C . LEU B 1 319 ? -8.289 5.324 11.375 1 89.38 319 LEU B C 1
ATOM 5709 O O . LEU B 1 319 ? -9.453 5.445 10.969 1 89.38 319 LEU B O 1
ATOM 5713 N N . PHE B 1 320 ? -7.504 4.336 11.016 1 91.56 320 PHE B N 1
ATOM 5714 C CA . PHE B 1 320 ? -7.93 3.557 9.859 1 91.56 320 PHE B CA 1
ATOM 5715 C C . PHE B 1 320 ? -7.836 2.064 10.148 1 91.56 320 PHE B C 1
ATOM 5717 O O . PHE B 1 320 ? -8.234 1.24 9.32 1 91.56 320 PHE B O 1
ATOM 5724 N N . THR B 1 321 ? -7.293 1.684 11.289 1 94 321 THR B N 1
ATOM 5725 C CA . THR B 1 321 ? -7.328 0.272 11.656 1 94 321 THR B CA 1
ATOM 5726 C C . THR B 1 321 ? -8.766 -0.226 11.758 1 94 321 THR B C 1
ATOM 5728 O O . THR B 1 321 ? -9.609 0.417 12.391 1 94 321 THR B O 1
ATOM 5731 N N . PRO B 1 322 ? -9.07 -1.352 11.172 1 93.25 322 PRO B N 1
ATOM 5732 C CA . PRO B 1 322 ? -10.445 -1.865 11.219 1 93.25 322 PRO B CA 1
ATOM 5733 C C . PRO B 1 322 ? -10.953 -2.045 12.648 1 93.25 322 PRO B C 1
ATOM 5735 O O . PRO B 1 322 ? -10.25 -2.609 13.492 1 93.25 322 PRO B O 1
ATOM 5738 N N . GLY B 1 323 ? -12.141 -1.574 12.836 1 90.94 323 GLY B N 1
ATOM 5739 C CA . GLY B 1 323 ? -12.75 -1.672 14.148 1 90.94 323 GLY B CA 1
ATOM 5740 C C . GLY B 1 323 ? -12.617 -0.403 14.969 1 90.94 323 GLY B C 1
ATOM 5741 O O . GLY B 1 323 ? -13.32 -0.221 15.969 1 90.94 323 GLY B O 1
ATOM 5742 N N . ASN B 1 324 ? -11.734 0.538 14.562 1 91.94 324 ASN B N 1
ATOM 5743 C CA . ASN B 1 324 ? -11.555 1.802 15.266 1 91.94 324 ASN B CA 1
ATOM 5744 C C . ASN B 1 324 ? -12.617 2.822 14.859 1 91.94 324 ASN B C 1
ATOM 5746 O O . ASN B 1 324 ? -13.055 2.844 13.703 1 91.94 324 ASN B O 1
ATOM 5750 N N . ILE B 1 325 ? -12.977 3.711 15.797 1 87.75 325 ILE B N 1
ATOM 5751 C CA . ILE B 1 325 ? -13.812 4.871 15.5 1 87.75 325 ILE B CA 1
ATOM 5752 C C . ILE B 1 325 ? -12.938 6.027 15.023 1 87.75 325 ILE B C 1
ATOM 5754 O O . ILE B 1 325 ? -11.898 6.309 15.609 1 87.75 325 ILE B O 1
ATOM 5758 N N . GLY B 1 326 ? -13.375 6.688 13.977 1 89.88 326 GLY B N 1
ATOM 5759 C CA . GLY B 1 326 ? -12.633 7.836 13.477 1 89.88 326 GLY B CA 1
ATOM 5760 C C . GLY B 1 326 ? -12.625 9.008 14.445 1 89.88 326 GLY B C 1
ATOM 5761 O O . GLY B 1 326 ? -13.344 8.992 15.445 1 89.88 326 GLY B O 1
ATOM 5762 N N . ALA B 1 327 ? -11.859 10 14.109 1 91.75 327 ALA B N 1
ATOM 5763 C CA . ALA B 1 327 ? -11.664 11.133 15.016 1 91.75 327 ALA B CA 1
ATOM 5764 C C . ALA B 1 327 ? -12.867 12.078 14.977 1 91.75 327 ALA B C 1
ATOM 5766 O O . ALA B 1 327 ? -13.398 12.461 16.016 1 91.75 327 ALA B O 1
ATOM 5767 N N . HIS B 1 328 ? -13.344 12.414 13.82 1 96.12 328 HIS B N 1
ATOM 5768 C CA . HIS B 1 328 ? -14.336 13.477 13.656 1 96.12 328 HIS B CA 1
ATOM 5769 C C . HIS B 1 328 ? -15.695 13.047 14.203 1 96.12 328 HIS B C 1
ATOM 5771 O O . HIS B 1 328 ? -16.438 13.867 14.727 1 96.12 328 HIS B O 1
ATOM 5777 N N . GLU B 1 329 ? -15.961 11.75 14.109 1 93.88 329 GLU B N 1
ATOM 5778 C CA . GLU B 1 329 ? -17.25 11.273 14.578 1 93.88 329 GLU B CA 1
ATOM 5779 C C . GLU B 1 329 ? -17.172 10.758 16.016 1 93.88 329 GLU B C 1
ATOM 5781 O O . GLU B 1 329 ? -18.172 10.297 16.578 1 93.88 329 GLU B O 1
ATOM 5786 N N . ASN B 1 330 ? -15.992 10.727 16.578 1 95.81 330 ASN B N 1
ATOM 5787 C CA . ASN B 1 330 ? -15.828 10.203 17.938 1 95.81 330 ASN B CA 1
ATOM 5788 C C . ASN B 1 330 ? -16.484 11.102 18.969 1 95.81 330 ASN B C 1
ATOM 5790 O O . ASN B 1 330 ? -16.062 12.242 19.172 1 95.81 330 ASN B O 1
ATOM 5794 N N . PRO B 1 331 ? -17.391 10.641 19.734 1 95.56 331 PRO B N 1
ATOM 5795 C CA . PRO B 1 331 ? -18.109 11.5 20.688 1 95.56 331 PRO B CA 1
ATOM 5796 C C . PRO B 1 331 ? -17.219 12.055 21.781 1 95.56 331 PRO B C 1
ATOM 5798 O O . PRO B 1 331 ? -17.484 13.125 22.328 1 95.56 331 PRO B O 1
ATOM 5801 N N . VAL B 1 332 ? -16.125 11.43 22.016 1 96.19 332 VAL B N 1
ATOM 5802 C CA . VAL B 1 332 ? -15.234 11.867 23.078 1 96.19 332 VAL B CA 1
ATOM 5803 C C . VAL B 1 332 ? -14.586 13.195 22.688 1 96.19 332 VAL B C 1
ATOM 5805 O O . VAL B 1 332 ? -14.203 13.984 23.562 1 96.19 332 VAL B O 1
ATOM 5808 N N . TRP B 1 333 ? -14.594 13.508 21.344 1 97.81 333 TRP B N 1
ATOM 5809 C CA . TRP B 1 333 ? -13.938 14.727 20.891 1 97.81 333 TRP B CA 1
ATOM 5810 C C . TRP B 1 333 ? -14.945 15.672 20.234 1 97.81 333 TRP B C 1
ATOM 5812 O O . TRP B 1 333 ? -14.594 16.438 19.344 1 97.81 333 TRP B O 1
ATOM 5822 N N . HIS B 1 334 ? -16.203 15.531 20.703 1 97.94 334 HIS B N 1
ATOM 5823 C CA . HIS B 1 334 ? -17.188 16.547 20.328 1 97.94 334 HIS B CA 1
ATOM 5824 C C . HIS B 1 334 ? -16.719 17.938 20.703 1 97.94 334 HIS B C 1
ATOM 5826 O O . HIS B 1 334 ? -16.266 18.156 21.844 1 97.94 334 HIS B O 1
ATOM 5832 N N . ILE B 1 335 ? -16.797 18.922 19.797 1 97.94 335 ILE B N 1
ATOM 5833 C CA . ILE B 1 335 ? -16.266 20.25 20.031 1 97.94 335 ILE B CA 1
ATOM 5834 C C . ILE B 1 335 ? -17.375 21.172 20.547 1 97.94 335 ILE B C 1
ATOM 5836 O O . ILE B 1 335 ? -18.125 21.75 19.766 1 97.94 335 ILE B O 1
ATOM 5840 N N . ASN B 1 336 ? -17.438 21.375 21.828 1 97.19 336 ASN B N 1
ATOM 5841 C CA . ASN B 1 336 ? -18.438 22.219 22.469 1 97.19 336 ASN B CA 1
ATOM 5842 C C . ASN B 1 336 ? -18 23.688 22.516 1 97.19 336 ASN B C 1
ATOM 5844 O O . ASN B 1 336 ? -18.203 24.359 23.531 1 97.19 336 ASN B O 1
ATOM 5848 N N . LYS B 1 337 ? -17.25 24.156 21.656 1 96.75 337 LYS B N 1
ATOM 5849 C CA . LYS B 1 337 ? -16.797 25.516 21.406 1 96.75 337 LYS B CA 1
ATOM 5850 C C . LYS B 1 337 ? -16.953 25.891 19.938 1 96.75 337 LYS B C 1
ATOM 5852 O O . LYS B 1 337 ? -17.344 25.062 19.125 1 96.75 337 LYS B O 1
ATOM 5857 N N . PRO B 1 338 ? -16.734 27.172 19.609 1 98.38 338 PRO B N 1
ATOM 5858 C CA . PRO B 1 338 ? -16.953 27.562 18.203 1 98.38 338 PRO B CA 1
ATOM 5859 C C . PRO B 1 338 ? -16.156 26.703 17.219 1 98.38 338 PRO B C 1
ATOM 5861 O O . PRO B 1 338 ? -14.953 26.547 17.375 1 98.38 338 PRO B O 1
ATOM 5864 N N . LEU B 1 339 ? -16.875 26.125 16.297 1 98.69 339 LEU B N 1
ATOM 5865 C CA . LEU B 1 339 ? -16.328 25.281 15.234 1 98.69 339 LEU B CA 1
ATOM 5866 C C . LEU B 1 339 ? -16.609 25.906 13.867 1 98.69 339 LEU B C 1
ATOM 5868 O O . LEU B 1 339 ? -17.719 26.344 13.586 1 98.69 339 LEU B O 1
ATOM 5872 N N . GLY B 1 340 ? -15.586 26.094 13.086 1 98.81 340 GLY B N 1
ATOM 5873 C CA . GLY B 1 340 ? -15.703 26.531 11.703 1 98.81 340 GLY B CA 1
ATOM 5874 C C . GLY B 1 340 ? -15.219 25.5 10.703 1 98.81 340 GLY B C 1
ATOM 5875 O O . GLY B 1 340 ? -14.391 24.641 11.039 1 98.81 340 GLY B O 1
ATOM 5876 N N . MET B 1 341 ? -15.773 25.578 9.484 1 98.69 341 MET B N 1
ATOM 5877 C CA . MET B 1 341 ? -15.422 24.625 8.43 1 98.69 341 MET B CA 1
ATOM 5878 C C . MET B 1 341 ? -15.305 25.344 7.086 1 98.69 341 MET B C 1
ATOM 5880 O O . MET B 1 341 ? -16.203 26.094 6.695 1 98.69 341 MET B O 1
ATOM 5884 N N . SER B 1 342 ? -14.156 25.188 6.461 1 98.81 342 SER B N 1
ATOM 5885 C CA . SER B 1 342 ? -14.008 25.531 5.047 1 98.81 342 SER B CA 1
ATOM 5886 C C . SER B 1 342 ? -14.18 24.297 4.172 1 98.81 342 SER B C 1
ATOM 5888 O O . SER B 1 342 ? -13.359 23.375 4.219 1 98.81 342 SER B O 1
ATOM 5890 N N . TRP B 1 343 ? -15.211 24.266 3.369 1 98.56 343 TRP B N 1
ATOM 5891 C CA . TRP B 1 343 ? -15.609 23.109 2.572 1 98.56 343 TRP B CA 1
ATOM 5892 C C . TRP B 1 343 ? -15.211 23.297 1.111 1 98.56 343 TRP B C 1
ATOM 5894 O O . TRP B 1 343 ? -15.594 24.281 0.479 1 98.56 343 TRP B O 1
ATOM 5904 N N . PHE B 1 344 ? -14.383 22.406 0.563 1 98.44 344 PHE B N 1
ATOM 5905 C CA . PHE B 1 344 ? -13.93 22.453 -0.821 1 98.44 344 PHE B CA 1
ATOM 5906 C C . PHE B 1 344 ? -14.445 21.234 -1.599 1 98.44 344 PHE B C 1
ATOM 5908 O O . PHE B 1 344 ? -14.453 20.125 -1.082 1 98.44 344 PHE B O 1
ATOM 5915 N N . PRO B 1 345 ? -14.828 21.391 -2.863 1 97.19 345 PRO B N 1
ATOM 5916 C CA . PRO B 1 345 ? -15.555 20.359 -3.598 1 97.19 345 PRO B CA 1
ATOM 5917 C C . PRO B 1 345 ? -14.664 19.188 -3.994 1 97.19 345 PRO B C 1
ATOM 5919 O O . PRO B 1 345 ? -15.156 18.078 -4.215 1 97.19 345 PRO B O 1
ATOM 5922 N N . LYS B 1 346 ? -13.328 19.375 -4.105 1 97.62 346 LYS B N 1
ATOM 5923 C CA . LYS B 1 346 ? -12.422 18.312 -4.527 1 97.62 346 LYS B CA 1
ATOM 5924 C C . LYS B 1 346 ? -11.531 17.859 -3.377 1 97.62 346 LYS B C 1
ATOM 5926 O O . LYS B 1 346 ? -10.453 17.312 -3.6 1 97.62 346 LYS B O 1
ATOM 5931 N N . GLU B 1 347 ? -12.039 18.219 -2.137 1 97.88 347 GLU B N 1
ATOM 5932 C CA . GLU B 1 347 ? -11.531 17.484 -0.976 1 97.88 347 GLU B CA 1
ATOM 5933 C C . GLU B 1 347 ? -11.711 15.984 -1.145 1 97.88 347 GLU B C 1
ATOM 5935 O O . GLU B 1 347 ? -12.523 15.539 -1.958 1 97.88 347 GLU B O 1
ATOM 5940 N N . ILE B 1 348 ? -10.93 15.117 -0.511 1 97.5 348 ILE B N 1
ATOM 5941 C CA . ILE B 1 348 ? -10.938 13.68 -0.734 1 97.5 348 ILE B CA 1
ATOM 5942 C C . ILE B 1 348 ? -12.297 13.102 -0.34 1 97.5 348 ILE B C 1
ATOM 5944 O O . ILE B 1 348 ? -12.828 12.219 -1.017 1 97.5 348 ILE B O 1
ATOM 5948 N N . ALA B 1 349 ? -12.898 13.648 0.782 1 97.06 349 ALA B N 1
ATOM 5949 C CA . ALA B 1 349 ? -14.195 13.188 1.274 1 97.06 349 ALA B CA 1
ATOM 5950 C C . ALA B 1 349 ? -15.023 14.344 1.81 1 97.06 349 ALA B C 1
ATOM 5952 O O . ALA B 1 349 ? -15.273 14.438 3.014 1 97.06 349 ALA B O 1
ATOM 5953 N N . PRO B 1 350 ? -15.539 15.172 0.878 1 97.44 350 PRO B N 1
ATOM 5954 C CA . PRO B 1 350 ? -16.375 16.281 1.343 1 97.44 350 PRO B CA 1
ATOM 5955 C C . PRO B 1 350 ? -17.719 15.812 1.902 1 97.44 350 PRO B C 1
ATOM 5957 O O . PRO B 1 350 ? -18.484 15.156 1.2 1 97.44 350 PRO B O 1
ATOM 5960 N N . VAL B 1 351 ? -17.953 16.109 3.15 1 97.38 351 VAL B N 1
ATOM 5961 C CA . VAL B 1 351 ? -19.203 15.672 3.762 1 97.38 351 VAL B CA 1
ATOM 5962 C C . VAL B 1 351 ? -20.156 16.859 3.891 1 97.38 351 VAL B C 1
ATOM 5964 O O . VAL B 1 351 ? -19.719 18.016 3.91 1 97.38 351 VAL B O 1
ATOM 5967 N N . PRO B 1 352 ? -21.438 16.625 3.982 1 98.25 352 PRO B N 1
ATOM 5968 C CA . PRO B 1 352 ? -22.422 17.703 4.105 1 98.25 352 PRO B CA 1
ATOM 5969 C C . PRO B 1 352 ? -22.266 18.5 5.395 1 98.25 352 PRO B C 1
ATOM 5971 O O . PRO B 1 352 ? -21.781 17.969 6.402 1 98.25 352 PRO B O 1
ATOM 5974 N N . GLU B 1 353 ? -22.688 19.781 5.332 1 98.44 353 GLU B N 1
ATOM 5975 C CA . GLU B 1 353 ? -22.703 20.656 6.5 1 98.44 353 GLU B CA 1
ATOM 5976 C C . GLU B 1 353 ? -23.406 20 7.68 1 98.44 353 GLU B C 1
ATOM 5978 O O . GLU B 1 353 ? -22.938 20.062 8.812 1 98.44 353 GLU B O 1
ATOM 5983 N N . ALA B 1 354 ? -24.516 19.312 7.402 1 98.31 354 ALA B N 1
ATOM 5984 C CA . ALA B 1 354 ? -25.344 18.703 8.438 1 98.31 354 ALA B CA 1
ATOM 5985 C C . ALA B 1 354 ? -24.562 17.625 9.188 1 98.31 354 ALA B C 1
ATOM 5987 O O . ALA B 1 354 ? -24.797 17.391 10.383 1 98.31 354 ALA B O 1
ATOM 5988 N N . TRP B 1 355 ? -23.609 16.891 8.445 1 98.31 355 TRP B N 1
ATOM 5989 C CA . TRP B 1 355 ? -22.781 15.883 9.109 1 98.31 355 TRP B CA 1
ATOM 5990 C C . TRP B 1 355 ? -21.797 16.531 10.078 1 98.31 355 TRP B C 1
ATOM 5992 O O . TRP B 1 355 ? -21.734 16.156 11.25 1 98.31 355 TRP B O 1
ATOM 6002 N N . THR B 1 356 ? -21.094 17.562 9.609 1 98 356 THR B N 1
ATOM 6003 C CA . THR B 1 356 ? -20.109 18.266 10.43 1 98 356 THR B CA 1
ATOM 6004 C C . THR B 1 356 ? -20.781 18.891 11.648 1 98 356 THR B C 1
ATOM 6006 O O . THR B 1 356 ? -20.188 18.922 12.734 1 98 356 THR B O 1
ATOM 6009 N N . ALA B 1 357 ? -22 19.328 11.508 1 98 357 ALA B N 1
ATOM 6010 C CA . ALA B 1 357 ? -22.734 19.984 12.586 1 98 357 ALA B CA 1
ATOM 6011 C C . ALA B 1 357 ? -23.031 19.016 13.727 1 98 357 ALA B C 1
ATOM 6013 O O . ALA B 1 357 ? -23.25 19.438 14.867 1 98 357 ALA B O 1
ATOM 6014 N N . THR B 1 358 ? -23.031 17.75 13.461 1 97.62 358 THR B N 1
ATOM 6015 C CA . THR B 1 358 ? -23.281 16.766 14.516 1 97.62 358 THR B CA 1
ATOM 6016 C C . THR B 1 358 ? -22.062 16.625 15.43 1 97.62 358 THR B C 1
ATOM 6018 O O . THR B 1 358 ? -22.156 16.031 16.5 1 97.62 358 THR B O 1
ATOM 6021 N N . THR B 1 359 ? -20.938 17.234 15.055 1 97.94 359 THR B N 1
ATOM 6022 C CA . THR B 1 359 ? -19.688 16.938 15.734 1 97.94 359 THR B CA 1
ATOM 6023 C C . THR B 1 359 ? -19.219 18.109 16.578 1 97.94 359 THR B C 1
ATOM 6025 O O . THR B 1 359 ? -18.156 18.062 17.203 1 97.94 359 THR B O 1
ATOM 6028 N N . GLY B 1 360 ? -19.969 19.188 16.625 1 98.06 360 GLY B N 1
ATOM 6029 C CA . GLY B 1 360 ? -19.594 20.359 17.422 1 98.06 360 GLY B CA 1
ATOM 6030 C C . GLY B 1 360 ? -20.5 21.547 17.188 1 98.06 360 GLY B C 1
ATOM 6031 O O . GLY B 1 360 ? -21.5 21.453 16.469 1 98.06 360 GLY B O 1
ATOM 6032 N N . ASP B 1 361 ? -20.203 22.688 17.844 1 98.12 361 ASP B N 1
ATOM 6033 C CA . ASP B 1 361 ? -20.938 23.938 17.703 1 98.12 361 ASP B CA 1
ATOM 6034 C C . ASP B 1 361 ? -20.516 24.688 16.438 1 98.12 361 ASP B C 1
ATOM 6036 O O . ASP B 1 361 ? -19.797 25.672 16.5 1 98.12 361 ASP B O 1
ATOM 6040 N N . LEU B 1 362 ? -21.062 24.25 15.336 1 98.56 362 LEU B N 1
ATOM 6041 C CA . LEU B 1 362 ? -20.703 24.781 14.023 1 98.56 362 LEU B CA 1
ATOM 6042 C C . LEU B 1 362 ? -21.297 26.172 13.812 1 98.56 362 LEU B C 1
ATOM 6044 O O . LEU B 1 362 ? -22.5 26.312 13.609 1 98.56 362 LEU B O 1
ATOM 6048 N N . ILE B 1 363 ? -20.438 27.203 13.805 1 98.44 363 ILE B N 1
ATOM 6049 C CA . ILE B 1 363 ? -20.953 28.578 13.727 1 98.44 363 ILE B CA 1
ATOM 6050 C C . ILE B 1 363 ? -20.609 29.172 12.367 1 98.44 363 ILE B C 1
ATOM 6052 O O . ILE B 1 363 ? -21.141 30.219 11.992 1 98.44 363 ILE B O 1
ATOM 6056 N N . LEU B 1 364 ? -19.719 28.531 11.648 1 98.56 364 LEU B N 1
ATOM 6057 C CA . LEU B 1 364 ? -19.359 28.938 10.305 1 98.56 364 LEU B CA 1
ATOM 6058 C C . LEU B 1 364 ? -19.141 27.734 9.398 1 98.56 364 LEU B C 1
ATOM 6060 O O . LEU B 1 364 ? -18.422 26.797 9.766 1 98.56 364 LEU B O 1
ATOM 6064 N N . PHE B 1 365 ? -19.766 27.656 8.32 1 98.5 365 PHE B N 1
ATOM 6065 C CA . PHE B 1 365 ? -19.547 26.672 7.254 1 98.5 365 PHE B CA 1
ATOM 6066 C C . PHE B 1 365 ? -19.484 27.375 5.895 1 98.5 365 PHE B C 1
ATOM 6068 O O . PHE B 1 365 ? -20.516 27.828 5.375 1 98.5 365 PHE B O 1
ATOM 6075 N N . LYS B 1 366 ? -18.266 27.438 5.344 1 98.31 366 LYS B N 1
ATOM 6076 C CA . LYS B 1 366 ? -18.062 28.109 4.066 1 98.31 366 LYS B CA 1
ATOM 6077 C C . LYS B 1 366 ? -17.891 27.094 2.936 1 98.31 366 LYS B C 1
ATOM 6079 O O . LYS B 1 366 ? -16.891 26.359 2.906 1 98.31 366 LYS B O 1
ATOM 6084 N N . LYS B 1 367 ? -18.844 27.141 1.917 1 97.56 367 LYS B N 1
ATOM 6085 C CA . LYS B 1 367 ? -18.719 26.281 0.741 1 97.56 367 LYS B CA 1
ATOM 6086 C C . LYS B 1 367 ? -18.047 27.031 -0.415 1 97.56 367 LYS B C 1
ATOM 6088 O O . LYS B 1 367 ? -18.328 28.203 -0.655 1 97.56 367 LYS B O 1
ATOM 6093 N N . HIS B 1 368 ? -17.203 26.297 -0.993 1 98.31 368 HIS B N 1
ATOM 6094 C CA . HIS B 1 368 ? -16.531 26.859 -2.17 1 98.31 368 HIS B CA 1
ATOM 6095 C C . HIS B 1 368 ? -16.797 26 -3.402 1 98.31 368 HIS B C 1
ATOM 6097 O O . HIS B 1 368 ? -17.234 24.859 -3.287 1 98.31 368 HIS B O 1
ATOM 6103 N N . ASN B 1 369 ? -16.547 26.578 -4.609 1 96.19 369 ASN B N 1
ATOM 6104 C CA . ASN B 1 369 ? -16.812 25.875 -5.852 1 96.19 369 ASN B CA 1
ATOM 6105 C C . ASN B 1 369 ? -15.531 25.344 -6.488 1 96.19 369 ASN B C 1
ATOM 6107 O O . ASN B 1 369 ? -15.578 24.672 -7.52 1 96.19 369 ASN B O 1
ATOM 6111 N N . LYS B 1 370 ? -14.414 25.672 -5.785 1 97.19 370 LYS B N 1
ATOM 6112 C CA . LYS B 1 370 ? -13.117 25.188 -6.262 1 97.19 370 LYS B CA 1
ATOM 6113 C C . LYS B 1 370 ? -12.188 24.859 -5.098 1 97.19 370 LYS B C 1
ATOM 6115 O O . LYS B 1 370 ? -12.297 25.453 -4.023 1 97.19 370 LYS B O 1
ATOM 6120 N N . GLY B 1 371 ? -11.266 23.938 -5.395 1 97.94 371 GLY B N 1
ATOM 6121 C CA . GLY B 1 371 ? -10.266 23.594 -4.395 1 97.94 371 GLY B CA 1
ATOM 6122 C C . GLY B 1 371 ? -10.344 22.141 -3.957 1 97.94 371 GLY B C 1
ATOM 6123 O O . GLY B 1 371 ? -11.414 21.531 -3.979 1 97.94 371 GLY B O 1
ATOM 6124 N N . GLY B 1 372 ? -9.227 21.641 -3.518 1 98.12 372 GLY B N 1
ATOM 6125 C CA . GLY B 1 372 ? -9.125 20.266 -3.092 1 98.12 372 GLY B CA 1
ATOM 6126 C C . GLY B 1 372 ? -8.555 20.109 -1.695 1 98.12 372 GLY B C 1
ATOM 6127 O O . GLY B 1 372 ? -8.812 20.922 -0.816 1 98.12 372 GLY B O 1
ATOM 6128 N N . HIS B 1 373 ? -7.934 18.969 -1.461 1 98.38 373 HIS B N 1
ATOM 6129 C CA . HIS B 1 373 ? -7.492 18.5 -0.152 1 98.38 373 HIS B CA 1
ATOM 6130 C C . HIS B 1 373 ? -6.414 19.406 0.427 1 98.38 373 HIS B C 1
ATOM 6132 O O . HIS B 1 373 ? -6.316 19.562 1.646 1 98.38 373 HIS B O 1
ATOM 6138 N N . PHE B 1 374 ? -5.598 19.969 -0.472 1 98.31 374 PHE B N 1
ATOM 6139 C CA . PHE B 1 374 ? -4.508 20.844 -0.039 1 98.31 374 PHE B CA 1
ATOM 6140 C C . PHE B 1 374 ? -4.898 22.312 -0.162 1 98.31 374 PHE B C 1
ATOM 6142 O O . PHE B 1 374 ? -4.23 23.078 -0.853 1 98.31 374 PHE B O 1
ATOM 6149 N N . ALA B 1 375 ? -5.848 22.688 0.653 1 97.62 375 ALA B N 1
ATOM 6150 C CA . ALA B 1 375 ? -6.484 24 0.548 1 97.62 375 ALA B CA 1
ATOM 6151 C C . ALA B 1 375 ? -5.473 25.125 0.758 1 97.62 375 ALA B C 1
ATOM 6153 O O . ALA B 1 375 ? -5.488 26.125 0.039 1 97.62 375 ALA B O 1
ATOM 6154 N N . ALA B 1 376 ? -4.555 24.953 1.695 1 97.38 376 ALA B N 1
ATOM 6155 C CA . ALA B 1 376 ? -3.576 25.984 2.02 1 97.38 376 ALA B CA 1
ATOM 6156 C C . ALA B 1 376 ? -2.609 26.203 0.859 1 97.38 376 ALA B C 1
ATOM 6158 O O . ALA B 1 376 ? -2.055 27.297 0.705 1 97.38 376 ALA B O 1
ATOM 6159 N N . MET B 1 377 ? -2.422 25.172 0.009 1 97.25 377 MET B N 1
ATOM 6160 C CA . MET B 1 377 ? -1.526 25.25 -1.142 1 97.25 377 MET B CA 1
ATOM 6161 C C . MET B 1 377 ? -2.285 25.688 -2.389 1 97.25 377 MET B C 1
ATOM 6163 O O . MET B 1 377 ? -1.791 26.516 -3.166 1 97.25 377 MET B O 1
ATOM 6167 N N . GLU B 1 378 ? -3.496 25.141 -2.559 1 97.62 378 GLU B N 1
ATOM 6168 C CA . GLU B 1 378 ? -4.262 25.359 -3.783 1 97.62 378 GLU B CA 1
ATOM 6169 C C . GLU B 1 378 ? -4.887 26.75 -3.795 1 97.62 378 GLU B C 1
ATOM 6171 O O . GLU B 1 378 ? -4.863 27.438 -4.816 1 97.62 378 GLU B O 1
ATOM 6176 N N . HIS B 1 379 ? -5.465 27.125 -2.639 1 97.75 379 HIS B N 1
ATOM 6177 C CA . HIS B 1 379 ? -6.195 28.391 -2.527 1 97.75 379 HIS B CA 1
ATOM 6178 C C . HIS B 1 379 ? -5.902 29.078 -1.199 1 97.75 379 HIS B C 1
ATOM 6180 O O . HIS B 1 379 ? -6.812 29.297 -0.394 1 97.75 379 HIS B O 1
ATOM 6186 N N . PRO B 1 380 ? -4.645 29.516 -1.016 1 98 380 PRO B N 1
ATOM 6187 C CA . PRO B 1 380 ? -4.25 30.109 0.265 1 98 380 PRO B CA 1
ATOM 6188 C C . PRO B 1 380 ? -5.066 31.359 0.619 1 98 380 PRO B C 1
ATOM 6190 O O . PRO B 1 380 ? -5.406 31.562 1.787 1 98 380 PRO B O 1
ATOM 6193 N N . ASP B 1 381 ? -5.457 32.125 -0.383 1 98.12 381 ASP B N 1
ATOM 6194 C CA . ASP B 1 381 ? -6.227 33.344 -0.124 1 98.12 381 ASP B CA 1
ATOM 6195 C C . ASP B 1 381 ? -7.637 33 0.36 1 98.12 381 ASP B C 1
ATOM 6197 O O . ASP B 1 381 ? -8.172 33.688 1.24 1 98.12 381 ASP B O 1
ATOM 6201 N N . VAL B 1 382 ? -8.172 31.969 -0.231 1 98.56 382 VAL B N 1
ATOM 6202 C CA . VAL B 1 382 ? -9.531 31.562 0.115 1 98.56 382 VAL B CA 1
ATOM 6203 C C . VAL B 1 382 ? -9.562 31 1.536 1 98.56 382 VAL B C 1
ATOM 6205 O O . VAL B 1 382 ? -10.398 31.406 2.348 1 98.56 382 VAL B O 1
ATOM 6208 N N . LEU B 1 383 ? -8.672 30.094 1.866 1 98.69 383 LEU B N 1
ATOM 6209 C CA . LEU B 1 383 ? -8.617 29.516 3.205 1 98.69 383 LEU B CA 1
ATOM 6210 C C . LEU B 1 383 ? -8.32 30.594 4.246 1 98.69 383 LEU B C 1
ATOM 6212 O O . LEU B 1 383 ? -8.93 30.609 5.324 1 98.69 383 LEU B O 1
ATOM 6216 N N . LEU B 1 384 ? -7.379 31.484 3.936 1 98.38 384 LEU B N 1
ATOM 6217 C CA . LEU B 1 384 ? -7.027 32.562 4.848 1 98.38 384 LEU B CA 1
ATOM 6218 C C . LEU B 1 384 ? -8.227 33.469 5.094 1 98.38 384 LEU B C 1
ATOM 6220 O O . LEU B 1 384 ? -8.469 33.906 6.23 1 98.38 384 LEU B O 1
ATOM 6224 N N . ALA B 1 385 ? -8.961 33.812 4.035 1 98.5 385 ALA B N 1
ATOM 6225 C CA . ALA B 1 385 ? -10.141 34.656 4.184 1 98.5 385 ALA B CA 1
ATOM 6226 C C . ALA B 1 385 ? -11.172 34 5.09 1 98.5 385 ALA B C 1
ATOM 6228 O O . ALA B 1 385 ? -11.797 34.656 5.918 1 98.5 385 ALA B O 1
ATOM 6229 N N . ASP B 1 386 ? -11.445 32.688 4.898 1 98.75 386 ASP B N 1
ATOM 6230 C CA . ASP B 1 386 ? -12.359 31.953 5.762 1 98.75 386 ASP B CA 1
ATOM 6231 C C . ASP B 1 386 ? -11.898 32 7.219 1 98.75 386 ASP B C 1
ATOM 6233 O O . ASP B 1 386 ? -12.711 32.219 8.125 1 98.75 386 ASP B O 1
ATOM 6237 N N . LEU B 1 387 ? -10.602 31.766 7.43 1 98.5 387 LEU B N 1
ATOM 6238 C CA . LEU B 1 387 ? -10.039 31.797 8.781 1 98.5 387 LEU B CA 1
ATOM 6239 C C . LEU B 1 387 ? -10.203 33.156 9.414 1 98.5 387 LEU B C 1
ATOM 6241 O O . LEU B 1 387 ? -10.57 33.281 10.586 1 98.5 387 LEU B O 1
ATOM 6245 N N . GLU B 1 388 ? -9.938 34.219 8.664 1 97.81 388 GLU B N 1
ATOM 6246 C CA . GLU B 1 388 ? -10.062 35.594 9.18 1 97.81 388 GLU B CA 1
ATOM 6247 C C . GLU B 1 388 ? -11.508 35.906 9.539 1 97.81 388 GLU B C 1
ATOM 6249 O O . GLU B 1 388 ? -11.773 36.531 10.562 1 97.81 388 GLU B O 1
ATOM 6254 N N . GLU B 1 389 ? -12.398 35.5 8.664 1 98.5 389 GLU B N 1
ATOM 6255 C CA . GLU B 1 389 ? -13.812 35.688 9 1 98.5 389 GLU B CA 1
ATOM 6256 C C . GLU B 1 389 ? -14.164 34.938 10.297 1 98.5 389 GLU B C 1
ATOM 6258 O O . GLU B 1 389 ? -14.852 35.5 11.156 1 98.5 389 GLU B O 1
ATOM 6263 N N . PHE B 1 390 ? -13.75 33.75 10.398 1 98.56 390 PHE B N 1
ATOM 6264 C CA . PHE B 1 390 ? -13.969 32.938 11.602 1 98.56 390 PHE B CA 1
ATOM 6265 C C . PHE B 1 390 ? -13.383 33.625 12.828 1 98.56 390 PHE B C 1
ATOM 6267 O O . PHE B 1 390 ? -14.023 33.719 13.875 1 98.56 390 PHE B O 1
ATOM 6274 N N . LEU B 1 391 ? -12.148 34.156 12.727 1 98.06 391 LEU B N 1
ATOM 6275 C CA . LEU B 1 391 ? -11.477 34.844 13.82 1 98.06 391 LEU B CA 1
ATOM 6276 C C . LEU B 1 391 ? -12.281 36.094 14.258 1 98.06 391 LEU B C 1
ATOM 6278 O O . LEU B 1 391 ? -12.367 36.375 15.453 1 98.06 391 LEU B O 1
ATOM 6282 N N . ASN B 1 392 ? -12.812 36.781 13.297 1 97.31 392 ASN B N 1
ATOM 6283 C CA . ASN B 1 392 ? -13.633 37.938 13.617 1 97.31 392 ASN B CA 1
ATOM 6284 C C . ASN B 1 392 ? -14.867 37.531 14.43 1 97.31 392 ASN B C 1
ATOM 6286 O O . ASN B 1 392 ? -15.312 38.281 15.297 1 97.31 392 ASN B O 1
ATOM 6290 N N . MET B 1 393 ? -15.391 36.406 14.203 1 97.62 393 MET B N 1
ATOM 6291 C CA . MET B 1 393 ? -16.578 35.906 14.891 1 97.62 393 MET B CA 1
ATOM 6292 C C . MET B 1 393 ? -16.25 35.5 16.328 1 97.62 393 MET B C 1
ATOM 6294 O O . MET B 1 393 ? -17.062 35.688 17.234 1 97.62 393 MET B O 1
ATOM 6298 N N . VAL B 1 394 ? -15.016 35.031 16.484 1 97.31 394 VAL B N 1
ATOM 6299 C CA . VAL B 1 394 ? -14.758 34.375 17.766 1 97.31 394 VAL B CA 1
ATOM 6300 C C . VAL B 1 394 ? -13.875 35.281 18.625 1 97.31 394 VAL B C 1
ATOM 6302 O O . VAL B 1 394 ? -13.586 34.938 19.781 1 97.31 394 VAL B O 1
ATOM 6305 N N . LYS B 1 395 ? -13.453 36.406 18.141 1 93.75 395 LYS B N 1
ATOM 6306 C CA . LYS B 1 395 ? -12.516 37.312 18.797 1 93.75 395 LYS B CA 1
ATOM 6307 C C . LYS B 1 395 ? -12.938 37.594 20.25 1 93.75 395 LYS B C 1
ATOM 6309 O O . LYS B 1 395 ? -12.117 37.531 21.156 1 93.75 395 LYS B O 1
ATOM 6314 N N . PRO B 1 396 ? -14.172 37.781 20.516 1 87.56 396 PRO B N 1
ATOM 6315 C CA . PRO B 1 396 ? -14.578 38.062 21.891 1 87.56 396 PRO B CA 1
ATOM 6316 C C . PRO B 1 396 ? -14.352 36.906 22.844 1 87.56 396 PRO B C 1
ATOM 6318 O O . PRO B 1 396 ? -14.266 37.094 24.047 1 87.56 396 PRO B O 1
ATOM 6321 N N . SER B 1 397 ? -14.242 35.75 22.344 1 85.12 397 SER B N 1
ATOM 6322 C CA . SER B 1 397 ? -14.164 34.531 23.156 1 85.12 397 SER B CA 1
ATOM 6323 C C . SER B 1 397 ? -12.711 34.125 23.375 1 85.12 397 SER B C 1
ATOM 6325 O O . SER B 1 397 ? -12.445 33.125 24.062 1 85.12 397 SER B O 1
ATOM 6327 N N . ILE B 1 398 ? -11.781 34.812 22.766 1 89.31 398 ILE B N 1
ATOM 6328 C CA . ILE B 1 398 ? -10.383 34.375 22.844 1 89.31 398 ILE B CA 1
ATOM 6329 C C . ILE B 1 398 ? -9.641 35.219 23.875 1 89.31 398 ILE B C 1
ATOM 6331 O O . ILE B 1 398 ? -9.812 36.438 23.938 1 89.31 398 ILE B O 1
#

pLDDT: mean 97.09, std 4.15, range [46.91, 98.94]

Sequence (796 aa):
MSANYCTIPTAAIKQPKPFVVRHTDEQLRDFKTAIESTKLGPTTYENLQQDRKYGVTSQWLREAVEAWKEFDWRKVEGEVNRFPNFTAEVEDNGVSYTIHFMALFSDRDDAIPILALHGWPGSFLEFLPIFSRLSAKYSPQELPYHIIVPSLPGYAYSSAPPLDRDFRLENAANILDSLMVQLGFGNGYVVQGGDVGSKIARVLGGTFPRAKAIHLNFSIMPDPGNIDESVYDDLEREGLKRAEWFTKFGSAYALLHATKPATIGLALSASPVSLLAWIGEKFLDWTDDDLPLDTVLESVSLYWLTQCFSTSLWPYRQLFTPGNIGAHENPVWHINKPLGMSWFPKEIAPVPEAWTATTGDLILFKKHNKGGHFAAMEHPDVLLADLEEFLNMVKPSIMSANYCTIPTAAIKQPKPFVVRHTDEQLRDFKTAIESTKLGPTTYENLQQDRKYGVTSQWLREAVEAWKEFDWRKVEGEVNRFPNFTAEVEDNGVSYTIHFMALFSDRDDAIPILALHGWPGSFLEFLPIFSRLSAKYSPQELPYHIIVPSLPGYAYSSAPPLDRDFRLENAANILDSLMVQLGFGNGYVVQGGDVGSKIARVLGGTFPRAKAIHLNFSIMPDPGNIDESVYDDLEREGLKRAEWFTKFGSAYALLHATKPATIGLALSASPVSLLAWIGEKFLDWTDDDLPLDTVLESVSLYWLTQCFSTSLWPYRQLFTPGNIGAHENPVWHINKPLGMSWFPKEIAPVPEAWTATTGDLILFKKHNKGGHFAAMEHPDVLLADLEEFLNMVKPSI

InterPro domains:
  IPR000639 Epoxide hydrolase-like [PR00412] (118-136)
  IPR000639 Epoxide hydrolase-like [PR00412] (144-159)
  IPR000639 Epoxide hydrolase-like [PR00412] (368-390)
  IPR010497 Epoxide hydrolase, N-terminal [PF06441] (16-127)
  IPR016292 Epoxide hydrolase [PIRSF001112] (17-390)
  IPR029058 Alpha/Beta hydrolase fold [G3DSA:3.40.50.1820] (2-397)
  IPR029058 Alpha/Beta hydrolase fold [SSF53474] (12-392)

Radius of gyration: 29.05 Å; Cα contacts (8 Å, |Δi|>4): 1693; chains: 2; bounding box: 60×90×62 Å

Solvent-accessible surface area (backbone atoms only — not comparable to full-atom values): 40450 Å² total; per-residue (Å²): 105,38,80,63,32,56,60,72,54,88,62,32,72,47,83,62,40,83,46,74,72,77,79,55,69,63,58,54,50,52,49,51,51,52,56,72,67,46,49,76,45,73,85,39,34,51,18,63,39,86,83,40,76,24,30,37,29,52,65,58,52,53,53,49,53,58,51,51,75,71,56,60,66,65,57,53,35,52,61,58,39,55,40,26,33,29,35,36,82,36,76,51,95,91,39,78,35,46,36,23,28,38,40,43,30,31,70,37,88,82,32,48,40,33,43,42,33,45,28,79,88,58,40,52,70,40,46,48,59,40,51,53,52,46,60,71,73,31,53,39,76,61,26,65,36,25,42,38,29,38,27,53,73,6,26,54,80,12,34,58,64,58,60,88,51,91,59,50,59,66,55,53,29,52,42,53,51,50,49,40,35,30,49,38,39,59,86,27,29,34,32,35,12,28,58,56,14,18,45,31,36,36,46,32,38,31,70,36,83,37,39,43,31,34,35,28,54,47,65,61,64,77,82,86,81,80,73,70,71,82,76,56,52,73,68,36,52,54,10,43,54,42,25,50,47,27,64,64,56,61,38,33,64,48,37,28,36,21,29,26,35,19,20,56,22,40,21,39,41,29,25,64,58,13,34,39,34,56,52,43,33,48,54,54,70,27,31,60,62,74,64,61,67,64,62,50,51,52,49,46,48,44,36,55,78,46,58,16,62,52,41,50,38,51,62,29,46,58,49,43,28,75,92,51,69,42,60,58,69,30,74,83,30,38,22,89,38,53,25,33,38,47,45,30,58,32,23,57,39,30,63,43,70,74,60,59,43,74,31,31,43,60,77,44,77,46,79,46,92,62,37,17,55,49,36,44,63,73,36,28,67,59,50,48,50,54,50,50,54,51,47,66,73,44,49,90,74,90,106,44,81,62,31,58,60,72,54,88,63,34,74,48,84,62,40,82,46,74,72,78,78,53,70,63,59,53,50,51,50,51,50,52,57,73,68,46,51,76,45,73,86,40,35,52,18,62,38,85,84,39,76,24,30,37,29,52,65,58,51,53,53,48,52,58,52,51,75,72,54,62,67,66,57,52,33,52,61,58,40,57,41,25,33,29,34,38,80,38,75,52,95,93,40,77,34,44,38,23,28,37,42,42,31,30,69,36,90,82,31,48,40,31,42,42,33,46,28,80,88,59,39,52,71,40,45,48,59,40,52,54,50,45,60,71,72,30,52,38,76,61,26,63,35,24,44,39,30,40,27,53,74,6,27,54,78,12,34,57,63,59,62,88,50,91,58,49,61,67,56,52,28,51,41,52,50,50,49,40,36,30,50,39,39,59,85,27,27,35,32,36,12,27,59,55,14,19,46,31,37,35,48,30,38,33,70,36,81,39,38,41,31,35,38,27,55,46,65,60,64,77,81,85,80,81,72,69,69,84,77,55,52,72,68,38,51,53,10,43,53,42,25,50,47,27,66,64,56,62,38,33,63,48,37,28,36,22,29,25,36,20,19,54,23,41,22,40,42,28,25,65,60,14,35,40,34,56,52,44,32,49,56,52,70,28,30,60,64,74,64,60,67,64,61,51,51,54,48,45,48,44,36,55,77,47,56,16,62,53,42,50,39,49,62,28,45,57,49,43,28,76,91,50,68,42,61,56,69,29,74,82,30,39,20,87,39,52,25,34,37,48,44,29,56,32,24,57,40,30,63,43,69,73,60,59,44,74,32,31,42,61,77,43,77,46,80,45,93,62,36,17,56,51,3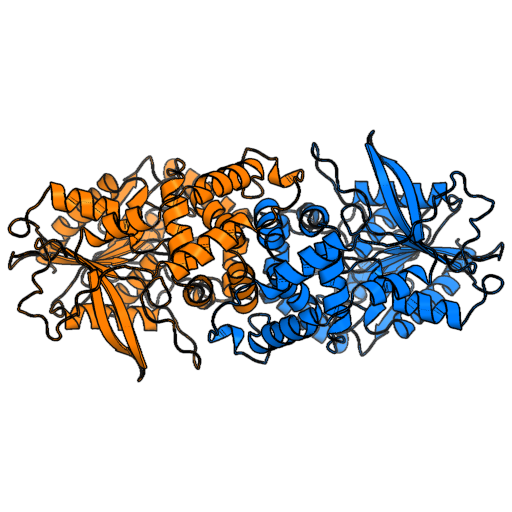5,44,64,73,36,27,68,58,52,49,50,53,50,50,53,50,46,67,72,43,48,88,73,89